Protein AF-0000000084927042 (afdb_homodimer)

pLDDT: mean 92.46, std 9.93, range [46.75, 98.94]

InterPro domains:
  IPR004809 Glutamine synthetase type I [TIGR00653] (7-442)
  IPR008146 Glutamine synthetase, catalytic domain [PF00120] (106-441)
  IPR008146 Glutamine synthetase, catalytic domain [PS51987] (108-445)
  IPR008146 Glutamine synthetase, catalytic domain [SM01230] (105-355)
  IPR008147 Glutamine synthetase, N-terminal domain [PF03951] (17-99)
  IPR008147 Glutamine synthetase, N-terminal domain [PS51986] (16-101)
  IPR014746 Glutamine synthetase/guanido kinase, catalytic domain [SSF55931] (105-442)
  IPR027302 Glutamine synt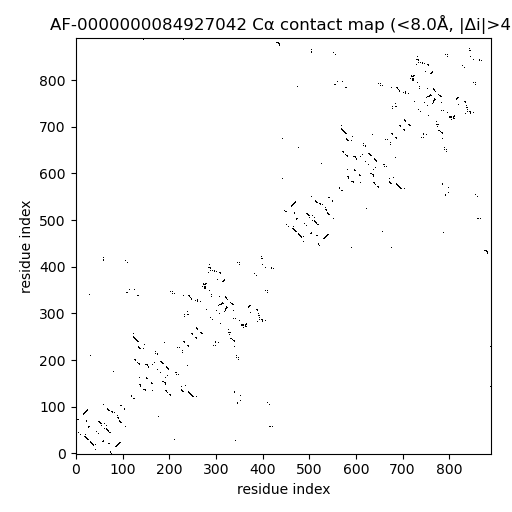hetase, N-terminal conserved site [PS00180] (52-70)
  IPR027303 Glutamine synthetase, glycine-rich site [PS00181] (233-248)
  IPR036651 Glutamine synthetase, N-terminal domain superfamily [G3DSA:3.10.20.70] (2-106)
  IPR036651 Glutamine synthetase, N-terminal domain superfamily [SSF54368] (5-105)

Sequence (890 aa):
MKNYTKEDIIRICKEQDVKFIRLQFVDIFGIMKNVAITVDQLEAALNNEIMFDGSSIEGFVRIEESDMYLRPDFNTFTIFPWRPSPNRVARLICDVYLPDGTPFPGCPRGVLKKTLQKAEEMGFKFFVGPELEFFLFLTDENGNPTLQTHDNAGYFDLGPVDLGEDARRDMVLTLEEMGFEIEASHHEVAPGQHEIDFKYDHALYTADNVVTFKLVVKTIAQRHGLHATFMPKPIFGINGSGMHTNMSLARVSDGKNAFLDPNDKLQLSKEAYYFIGGLMKHAREFALVTNPLVNSYKRLVPGYEAPVYIAWSPKNRSPLIRVPAKRGQATRIELRNPDPAANPYLAFAAVLAAGLDGIKNKIEPPEPVEENIFEMSEEERARRGIGSLPGSLEEAIKEFENSALMRETLGEHIFEKYLEAKKLEWDDYRTKVHQWEIDSYLTKYMKNYTKEDIIRICKEQDVKFIRLQFVDIFGIMKNVAITVDQLEAALNNEIMFDGSSIEGFVRIEESDMYLRPDFNTFTIFPWRPSPNRVARLICDVYLPDGTPFPGCPRGVLKKTLQKAEEMGFKFFVGPELEFFLFLTDENGNPTLQTHDNAGYFDLGPVDLGEDARRDMVLTLEEMGFEIEASHHEVAPGQHEIDFKYDHALYTADNVVTFKLVVKTIAQRHGLHATFMPKPIFGINGSGMHTNMSLARVSDGKNAFLDPNDKLQLSKEAYYFIGGLMKHAREFALVTNPLVNSYKRLVPGYEAPVYIAWSPKNRSPLIRVPAKRGQATRIELRNPDPAANPYLAFAAVLAAGLDGIKNKIEPPEPVEENIFEMSEEERARRGIGSLPGSLEEAIKEFENSALMRETLGEHIFEKYLEAKKLEWDDYRTKVHQWEIDSYLTKY

Foldseek 3Di:
DDDDDLVNLLVVCVVQQAFKEWAWAAFLQQAIDTDIDTSVCSVVQQVFNDWDFQCVGALADVDDQGIKIWHFDRRLWFWQPVAHPNHTYIYTYTFIGGPVGHGRLRGLLVLLVVLQVVQVVVQKFKKKWKKWKKFKAAADPVLHGDPHFPAQDAWQDDPPRPVCVVLQVVLVVRLVNRPWAWDDKIHHGGGRMIITTTDMDGLSVVLSSLSVSVVSSQVSSVVVNIGMDLQQDPDAPAAGIWIKMKMWIAGNVPRWTQQAQPVDPLRGDLLVQLLLLLCLVCVQQCLCQQQVAQSLLSNLDADHLAAWKRFEAQADSNHQKYFDSDHTRRGIIIGISGGSSHSSSLSVLLSSLSSVVSNVVSRGDDDHDPDRCSPDDPVRCVVVVIHTHDNGLVSSLVSNVPDPSSCVSSDVSSSVSSSVVSVVNVVVVVPDDDPVCCVVPVVPD/DDDDDLVNLLVVCVVQQAFKEWAWAAFLQQAIDTDIDTSVCSNVQQVQNDWDFQCVGALADVDDQGIKTWHFDRRLWFWQPVAHPNHTYIYTYTFIGGPVGHGRLRGLLVLLVVLQVVQVVVFKFKKKWKKWKKFKAAADPVLHGDPHFPAQDAWQDDPPRCVCVVLQVVLVVRLVNRPWAWDDKIHHGGGRMIITTTDMDGLSVVLSSLSVSVVSSQVSSVVVNIGMDLQQDPDAPAAGIWIKMKMWIAGNVPRWTQQAQPVDPLRGDLLVQLLLLLCLVCVQQCLCQQQVAQSLLSNLDADHLAAWKRFEDQADSNHQKYFDSDHTRRGIIIGISGTSSHSSSLSVLLSSLSSVVSNVVSRGGPDHDPDRCSPDDPVRCVVSPIHTHDNGLVSSLVSNVPDPSSCVSSDVSSSVSSSVVSVVNVVVVVPDDDPVCCVVPVVPD

Secondary structure (DSSP, 8-state):
-----HHHHHHHHHHTTEEEEEEEEE-TTS-EEEEEEEGGGHHHHHTT-EEEEGGGSTTS--SS--EEEEEE-GGG-EE-TTSPSSSEEEEEEEEEE-TTSSBPTT-HHHHHHHHHHHHHHTTEEEEEEEEEEEEEEEE-TTS-EEEEES----TTPPTTT-TTHHHHHHHHHHHHHTT--EEEEEE-SSTTEEEEEE--EEHHHHHHHHHHHHHHHHHHHHHTTEEEE--S-SSTTS----EEEEEEEEETTT--BTTB-TTSTTSB-HHHHHHHHHHHHHHHHHHHHHS-STTHHHHSSTTTT---EE-EESS-SSSSEE--S--GGG--EEE----TTS-HHHHHHHHHHHHHHHHHTT-PPPPPP-S-GGGS-HHHHHHTT-EE--SSHHHHHHHHHT-HHHHHHHHHHHHHHHHHHHHHHHHHHHHSPPHHHHHHHTTT-/-----HHHHHHHHHHTTEEEEEEEEE-TTS-EEEEEEEGGGHHHHHTT-EEEEGGGSTTS--SS--EEEEEE-GGG-EE-TTSPSSSEEEEEEEEEE-TTSSBPTT-HHHHHHHHHHHHHHTTEEEEEEEEEEEEEEEE-TTS-EEEEES----TTPPTTT-TTHHHHHHHHHHHHHTT--EEEEEE-SSTTEEEEEE--EEHHHHHHHHHHHHHHHHHHHHHTTEEEE--S-SSTTSPPP-EEEEEEEEETTT--BTTB-TTSTTSB-HHHHHHHHHHHHHHHHHHHHHS-STTHHHHSSTTTT---EE-EESS-SSSSEE--S--GGG--EEE----TTS-HHHHHHHHHHHHHHHHHHT-PPPPPP-S-GGGS-HHHHHHTT-EE--SSHHHHHHHHHT-HHHHHHHHHHHHHHHHHHHHHHHHHHHHSPPHHHHHHHTTT-

Organism: Caldicellulosiruptor owensensis (strain ATCC 700167 / DSM 13100 / OL) (NCBI:txid632518)

Nearest PDB structures (foldseek):
  8tfk-assembly1_C  TM=9.866E-01  e=1.368E-63  Methanosarcina mazei Go1
  8ufj-assembly1_B  TM=9.748E-01  e=3.197E-63  Methanosarcina mazei Go1
  7tf6-assembly1_B  TM=9.740E-01  e=1.351E-60  Staphylococcus aureus
  8oow-assembly1_H  TM=9.832E-01  e=2.496E-59  Methermicoccus shengliensis DSM 18856
  8tfc-assembly1_A  TM=9.804E-01  e=5.655E-60  Methanosarcina mazei Go1

Solvent-accessible surface area (backbone atoms only — not comparable to full-atom values): 44851 Å² total; per-residue (Å²): 128,65,79,52,46,74,65,51,53,54,49,49,34,62,76,62,41,37,40,34,34,32,45,26,38,52,40,66,67,44,49,78,44,70,49,78,40,48,50,88,48,43,65,45,34,78,64,50,63,37,70,47,68,38,51,80,40,70,65,55,39,85,62,89,76,32,62,28,30,40,36,57,40,55,56,51,57,44,63,47,81,90,40,58,83,80,57,13,37,30,35,28,42,32,47,47,24,36,80,88,69,44,74,33,70,47,25,29,64,54,35,26,52,53,46,49,48,53,37,44,75,75,37,29,41,55,33,31,32,56,40,45,25,31,37,42,18,34,40,49,96,84,64,43,73,49,89,46,50,68,30,83,29,37,63,70,49,58,76,82,47,29,61,56,51,64,50,51,50,52,36,53,52,52,42,41,73,66,68,47,52,73,74,46,71,46,38,30,72,27,59,28,26,33,35,56,32,46,64,61,39,49,42,69,63,38,32,54,45,50,58,48,47,53,51,47,46,36,54,45,24,45,75,69,57,28,35,43,24,23,43,22,31,86,51,62,93,53,51,46,26,34,20,32,33,33,34,39,38,24,26,65,88,76,60,45,46,48,30,47,24,87,86,35,97,84,34,45,16,70,53,37,42,8,22,51,16,13,37,60,74,38,43,42,38,45,33,39,47,23,37,60,39,70,44,34,26,40,29,42,35,85,92,48,80,33,31,38,35,53,44,35,15,66,80,37,80,48,34,23,28,28,30,62,83,56,62,64,83,61,34,43,39,30,40,41,59,29,24,48,58,25,18,50,33,51,29,52,30,48,54,47,50,28,18,49,50,6,43,75,67,60,31,71,50,74,82,66,46,76,63,66,55,88,75,49,50,71,66,53,32,55,75,69,65,47,46,63,50,55,69,36,49,68,52,12,47,57,39,35,73,71,28,66,65,56,36,64,59,46,28,68,60,36,39,52,43,51,50,52,51,50,52,51,52,47,51,57,57,60,47,50,63,47,69,68,52,50,75,64,32,48,82,78,50,128,66,80,53,46,75,64,51,54,55,49,50,34,61,75,61,41,36,40,34,35,34,45,26,39,50,38,67,68,43,50,78,45,67,48,81,39,47,50,88,46,43,65,45,35,77,65,50,63,37,67,47,69,37,51,78,40,71,64,55,38,84,64,92,76,33,63,28,30,40,36,57,41,56,56,50,57,46,64,48,82,90,39,58,83,79,56,14,36,29,35,27,44,34,47,45,24,37,80,87,69,45,74,32,69,46,24,29,66,53,35,26,53,53,48,50,48,53,37,43,76,74,38,30,41,56,33,31,33,54,40,44,25,32,36,42,18,34,39,50,96,84,64,44,74,50,89,46,50,69,32,85,29,37,63,67,48,58,74,82,48,30,63,54,50,64,49,52,49,52,37,52,51,52,41,41,74,67,69,48,55,74,74,46,73,46,39,29,70,28,60,29,26,33,35,56,32,46,64,60,37,50,44,69,62,37,31,53,45,52,57,48,47,53,52,46,46,35,53,46,24,44,76,69,58,29,34,43,23,23,43,22,31,84,51,64,94,54,51,45,28,35,20,32,33,32,34,38,38,25,26,66,88,76,61,46,48,46,30,46,23,87,86,35,97,84,34,45,19,70,51,36,42,8,24,51,15,13,37,58,72,38,43,43,38,45,34,38,47,22,38,61,40,69,45,34,26,40,28,42,35,85,92,48,82,33,31,39,36,54,44,36,15,68,81,36,80,46,35,22,28,28,30,62,81,56,64,64,84,60,34,41,40,31,41,42,60,28,26,47,57,25,19,51,33,51,30,53,29,47,53,48,51,28,17,48,49,5,44,76,66,60,30,70,49,75,83,65,46,77,63,66,56,86,74,50,49,72,68,53,32,56,75,69,65,47,46,64,48,54,69,36,50,68,52,13,47,57,38,35,74,72,29,64,65,56,36,64,58,46,28,67,60,36,38,52,41,49,50,53,52,51,52,52,52,49,50,58,58,61,47,50,63,47,70,68,52,52,75,64,31,46,82,77,51

Radius of gyration: 32.63 Å; Cα contacts (8 Å, |Δi|>4): 1901; chains: 2; bounding box: 58×101×77 Å

Structure (mmCIF, N/CA/C/O backbone):
data_AF-0000000084927042-model_v1
#
loop_
_entity.id
_entity.type
_entity.pdbx_description
1 polymer 'Glutamine synthetase'
#
loop_
_atom_site.group_PDB
_atom_site.id
_atom_site.type_symbol
_atom_site.label_atom_id
_atom_site.label_alt_id
_atom_site.label_comp_id
_atom_site.label_asym_id
_atom_site.label_entity_id
_atom_site.label_seq_id
_atom_site.pdbx_PDB_ins_code
_atom_site.Cartn_x
_atom_site.Cartn_y
_atom_site.Cartn_z
_atom_site.occupancy
_atom_site.B_iso_or_equiv
_atom_site.auth_seq_id
_atom_site.auth_comp_id
_atom_site.auth_asym_id
_atom_site.auth_atom_id
_atom_site.pdbx_PDB_model_num
ATOM 1 N N . MET A 1 1 ? 0.489 -41.688 -18.234 1 52.28 1 MET A N 1
ATOM 2 C CA . MET A 1 1 ? 1.709 -40.875 -18.359 1 52.28 1 MET A CA 1
ATOM 3 C C . MET A 1 1 ? 2.494 -41.312 -19.594 1 52.28 1 MET A C 1
ATOM 5 O O . MET A 1 1 ? 2.576 -42.5 -19.922 1 52.28 1 MET A O 1
ATOM 9 N N . LYS A 1 2 ? 2.631 -40.344 -20.516 1 70.19 2 LYS A N 1
ATOM 10 C CA . LYS A 1 2 ? 3.387 -40.688 -21.703 1 70.19 2 LYS A CA 1
ATOM 11 C C . LYS A 1 2 ? 4.805 -41.125 -21.359 1 70.19 2 LYS A C 1
ATOM 13 O O . LYS A 1 2 ? 5.402 -40.625 -20.406 1 70.19 2 LYS A O 1
ATOM 18 N N . ASN A 1 3 ? 5.094 -42.312 -21.656 1 86.75 3 ASN A N 1
ATOM 19 C CA . ASN A 1 3 ? 6.453 -42.781 -21.422 1 86.75 3 ASN A CA 1
ATOM 20 C C . ASN A 1 3 ? 7.266 -42.812 -22.703 1 86.75 3 ASN A C 1
ATOM 22 O O . ASN A 1 3 ? 7.594 -43.875 -23.219 1 86.75 3 ASN A O 1
ATOM 26 N N . TYR A 1 4 ? 7.621 -41.625 -23.078 1 93.12 4 TYR A N 1
ATOM 27 C CA . TYR A 1 4 ? 8.383 -41.469 -24.312 1 93.12 4 TYR A CA 1
ATOM 28 C C . TYR A 1 4 ? 9.852 -41.812 -24.094 1 93.12 4 TYR A C 1
ATOM 30 O O . TYR A 1 4 ? 10.438 -41.438 -23.078 1 93.12 4 TYR A O 1
ATOM 38 N N . THR A 1 5 ? 10.367 -42.656 -25.016 1 95.12 5 THR A N 1
ATOM 39 C CA . THR A 1 5 ? 11.812 -42.844 -25.047 1 95.12 5 THR A CA 1
ATOM 40 C C . THR A 1 5 ? 12.469 -41.875 -26.031 1 95.12 5 THR A C 1
ATOM 42 O O . THR A 1 5 ? 11.781 -41.188 -26.797 1 95.12 5 THR A O 1
ATOM 45 N N . LYS A 1 6 ? 13.781 -41.812 -25.906 1 96 6 LYS A N 1
ATOM 46 C CA . LYS A 1 6 ? 14.531 -41 -26.859 1 96 6 LYS A CA 1
ATOM 47 C C . LYS A 1 6 ? 14.211 -41.438 -28.297 1 96 6 LYS A C 1
ATOM 49 O O . LYS A 1 6 ? 13.977 -40.562 -29.156 1 96 6 LYS A O 1
ATOM 54 N N . GLU A 1 7 ? 14.148 -42.688 -28.531 1 95.5 7 GLU A N 1
ATOM 55 C CA . GLU A 1 7 ? 13.883 -43.219 -29.859 1 95.5 7 GLU A CA 1
ATOM 56 C C . GLU A 1 7 ? 12.477 -42.875 -30.328 1 95.5 7 GLU A C 1
ATOM 58 O O . GLU A 1 7 ? 12.266 -42.594 -31.516 1 95.5 7 GLU A O 1
ATOM 63 N N . ASP A 1 8 ? 11.586 -42.938 -29.391 1 96 8 ASP A N 1
ATOM 64 C CA . ASP A 1 8 ? 10.219 -42.562 -29.719 1 96 8 ASP A CA 1
ATOM 65 C C . ASP A 1 8 ? 10.148 -41.125 -30.25 1 96 8 ASP A C 1
ATOM 67 O O . ASP A 1 8 ? 9.516 -40.875 -31.281 1 96 8 ASP A O 1
ATOM 71 N N . ILE A 1 9 ? 10.734 -40.219 -29.5 1 96.94 9 ILE A N 1
ATOM 72 C CA . ILE A 1 9 ? 10.664 -38.812 -29.828 1 96.94 9 ILE A CA 1
ATOM 73 C C . ILE A 1 9 ? 11.312 -38.562 -31.188 1 96.94 9 ILE A C 1
ATOM 75 O O . ILE A 1 9 ? 10.766 -37.844 -32.031 1 96.94 9 ILE A O 1
ATOM 79 N N . ILE A 1 10 ? 12.445 -39.188 -31.438 1 96.38 10 ILE A N 1
ATOM 80 C CA . ILE A 1 10 ? 13.148 -39.031 -32.719 1 96.38 10 ILE A CA 1
ATOM 81 C C . ILE A 1 10 ? 12.289 -39.562 -33.844 1 96.38 10 ILE A C 1
ATOM 83 O O . ILE A 1 10 ? 12.148 -38.938 -34.875 1 96.38 10 ILE A O 1
ATOM 87 N N . ARG A 1 11 ? 11.766 -40.688 -33.656 1 96.38 11 ARG A N 1
ATOM 88 C CA . ARG A 1 11 ? 10.914 -41.312 -34.688 1 96.38 11 ARG A CA 1
ATOM 89 C C . ARG A 1 11 ? 9.695 -40.469 -35 1 96.38 11 ARG A C 1
ATOM 91 O O . ARG A 1 11 ? 9.383 -40.219 -36.156 1 96.38 11 ARG A O 1
ATOM 98 N N . ILE A 1 12 ? 9.031 -40.031 -33.938 1 95.44 12 ILE A N 1
ATOM 99 C CA . ILE A 1 12 ? 7.82 -39.219 -34.125 1 95.44 12 ILE A CA 1
ATOM 100 C C . ILE A 1 12 ? 8.148 -37.938 -34.875 1 95.44 12 ILE A C 1
ATOM 102 O O . ILE A 1 12 ? 7.391 -37.5 -35.75 1 95.44 12 ILE A O 1
ATOM 106 N N . CYS A 1 13 ? 9.219 -37.312 -34.469 1 95.25 13 CYS A N 1
ATOM 107 C CA . CYS A 1 13 ? 9.617 -36.062 -35.156 1 95.25 13 CYS A CA 1
ATOM 108 C C . CYS A 1 13 ? 9.852 -36.281 -36.625 1 95.25 13 CYS A C 1
ATOM 110 O O . CYS A 1 13 ? 9.484 -35.438 -37.469 1 95.25 13 CYS A O 1
ATOM 112 N N . LYS A 1 14 ? 10.438 -37.406 -36.938 1 93.94 14 LYS A N 1
ATOM 113 C CA . LYS A 1 14 ? 10.68 -37.719 -38.344 1 93.94 14 LYS A CA 1
ATOM 114 C C . LYS A 1 14 ? 9.367 -38 -39.062 1 93.94 14 LYS A C 1
ATOM 116 O O . LYS A 1 14 ? 9.133 -37.469 -40.156 1 93.94 14 LYS A O 1
ATOM 121 N N . GLU A 1 15 ? 8.547 -38.781 -38.5 1 94.5 15 GLU A N 1
ATOM 122 C CA . GLU A 1 15 ? 7.277 -39.188 -39.094 1 94.5 15 GLU A CA 1
ATOM 123 C C . GLU A 1 15 ? 6.348 -37.969 -39.312 1 94.5 15 GLU A C 1
ATOM 125 O O . GLU A 1 15 ? 5.57 -37.938 -40.25 1 94.5 15 GLU A O 1
ATOM 130 N N . GLN A 1 16 ? 6.434 -37.094 -38.375 1 93.5 16 GLN A N 1
ATOM 131 C CA . GLN A 1 16 ? 5.496 -35.969 -38.406 1 93.5 16 GLN A CA 1
ATOM 132 C C . GLN A 1 16 ? 6.129 -34.719 -39 1 93.5 16 GLN A C 1
ATOM 134 O O . GLN A 1 16 ? 5.539 -33.625 -39 1 93.5 16 GLN A O 1
ATOM 139 N N . ASP A 1 17 ? 7.324 -34.812 -39.469 1 92.88 17 ASP A N 1
ATOM 140 C CA . ASP A 1 17 ? 8.016 -33.75 -40.188 1 92.88 17 ASP A CA 1
ATOM 141 C C . ASP A 1 17 ? 8.211 -32.531 -39.281 1 92.88 17 ASP A C 1
ATOM 143 O O . ASP A 1 17 ? 7.859 -31.406 -39.656 1 92.88 17 ASP A O 1
ATOM 147 N N . VAL A 1 18 ? 8.625 -32.781 -38.031 1 95 18 VAL A N 1
ATOM 148 C CA . VAL A 1 18 ? 8.945 -31.703 -37.094 1 95 18 VAL A CA 1
ATOM 149 C C . VAL A 1 18 ? 10.281 -31.062 -37.5 1 95 18 VAL A C 1
ATOM 151 O O . VAL A 1 18 ? 11.266 -31.766 -37.719 1 95 18 VAL A O 1
ATOM 154 N N . LYS A 1 19 ? 10.312 -29.75 -37.594 1 94.31 19 LYS A N 1
ATOM 155 C CA . LYS A 1 19 ? 11.531 -29.078 -38 1 94.31 19 LYS A CA 1
ATOM 156 C C . LYS A 1 19 ? 12.164 -28.312 -36.844 1 94.31 19 LYS A C 1
ATOM 158 O O . LYS A 1 19 ? 13.383 -28.125 -36.812 1 94.31 19 LYS A O 1
ATOM 163 N N . PHE A 1 20 ? 11.289 -27.875 -35.969 1 94.12 20 PHE A N 1
ATOM 164 C CA . PHE A 1 20 ? 11.781 -27.094 -34.844 1 94.12 20 PHE A CA 1
ATOM 165 C C . PHE A 1 20 ? 11.297 -27.672 -33.5 1 94.12 20 PHE A C 1
ATOM 167 O O . PHE A 1 20 ? 10.219 -28.266 -33.438 1 94.12 20 PHE A O 1
ATOM 174 N N . ILE A 1 21 ? 12.109 -27.531 -32.469 1 95.25 21 ILE A N 1
ATOM 175 C CA . ILE A 1 21 ? 11.766 -27.969 -31.125 1 95.25 21 ILE A CA 1
ATOM 176 C C . ILE A 1 21 ? 11.984 -26.812 -30.141 1 95.25 21 ILE A C 1
ATOM 178 O O . ILE A 1 21 ? 13.055 -26.219 -30.109 1 95.25 21 ILE A O 1
ATOM 182 N N . ARG A 1 22 ? 10.961 -26.531 -29.422 1 95 22 ARG A N 1
ATOM 183 C CA . ARG A 1 22 ? 11.07 -25.547 -28.344 1 95 22 ARG A CA 1
ATOM 184 C C . ARG A 1 22 ? 11.406 -26.219 -27.016 1 95 22 ARG A C 1
ATOM 186 O O . ARG A 1 22 ? 10.609 -27 -26.5 1 95 22 ARG A O 1
ATOM 193 N N . LEU A 1 23 ? 12.602 -25.938 -26.484 1 95.88 23 LEU A N 1
ATOM 194 C CA . LEU A 1 23 ? 12.961 -26.344 -25.125 1 95.88 23 LEU A CA 1
ATOM 195 C C . LEU A 1 23 ? 12.492 -25.297 -24.125 1 95.88 23 LEU A C 1
ATOM 197 O O . LEU A 1 23 ? 13.148 -24.266 -23.938 1 95.88 23 LEU A O 1
ATOM 201 N N . GLN A 1 24 ? 11.414 -25.688 -23.406 1 96.12 24 GLN A N 1
ATOM 202 C CA . GLN A 1 24 ? 10.727 -24.703 -22.578 1 96.12 24 GLN A CA 1
ATOM 203 C C . GLN A 1 24 ? 11.109 -24.859 -21.109 1 96.12 24 GLN A C 1
ATOM 205 O O . GLN A 1 24 ? 11.398 -25.969 -20.656 1 96.12 24 GLN A O 1
ATOM 210 N N . PHE A 1 25 ? 11.164 -23.812 -20.391 1 93.38 25 PHE A N 1
ATOM 211 C CA . PHE A 1 25 ? 11.328 -23.781 -18.938 1 93.38 25 PHE A CA 1
ATOM 212 C C . PHE A 1 25 ? 10.688 -22.516 -18.375 1 93.38 25 PHE A C 1
ATOM 214 O O . PHE A 1 25 ? 10.195 -21.672 -19.109 1 93.38 25 PHE A O 1
ATOM 221 N N . VAL A 1 26 ? 10.562 -22.453 -17.031 1 94 26 VAL A N 1
ATOM 222 C CA . VAL A 1 26 ? 9.844 -21.344 -16.406 1 94 26 VAL A CA 1
ATOM 223 C C . VAL A 1 26 ? 10.766 -20.609 -15.445 1 94 26 VAL A C 1
ATOM 225 O O . VAL A 1 26 ? 11.547 -21.234 -14.727 1 94 26 VAL A O 1
ATOM 228 N N . ASP A 1 27 ? 10.727 -19.281 -15.477 1 92.94 27 ASP A N 1
ATOM 229 C CA . ASP A 1 27 ? 11.508 -18.531 -14.508 1 92.94 27 ASP A CA 1
ATOM 230 C C . ASP A 1 27 ? 10.797 -18.484 -13.156 1 92.94 27 ASP A C 1
ATOM 232 O O . ASP A 1 27 ? 9.734 -19.078 -12.984 1 92.94 27 ASP A O 1
ATOM 236 N N . ILE A 1 28 ? 11.344 -17.828 -12.203 1 95.06 28 ILE A N 1
ATOM 237 C CA . ILE A 1 28 ? 10.844 -17.906 -10.836 1 95.06 28 ILE A CA 1
ATOM 238 C C . ILE A 1 28 ? 9.539 -17.125 -10.711 1 95.06 28 ILE A C 1
ATOM 240 O O . ILE A 1 28 ? 8.82 -17.266 -9.719 1 95.06 28 ILE A O 1
ATOM 244 N N . PHE A 1 29 ? 9.141 -16.359 -11.742 1 94 29 PHE A N 1
ATOM 245 C CA . PHE A 1 29 ? 7.914 -15.578 -11.711 1 94 29 PHE A CA 1
ATOM 246 C C . PHE A 1 29 ? 6.809 -16.281 -12.492 1 94 29 PHE A C 1
ATOM 248 O O . PHE A 1 29 ? 5.684 -15.773 -12.562 1 94 29 PHE A O 1
ATOM 255 N N . GLY A 1 30 ? 7.137 -17.391 -13.062 1 93.44 30 GLY A N 1
ATOM 256 C CA . GLY A 1 30 ? 6.117 -18.172 -13.734 1 93.44 30 GLY A CA 1
ATOM 257 C C . GLY A 1 30 ? 6.004 -17.875 -15.211 1 93.44 30 GLY A C 1
ATOM 258 O O . GLY A 1 30 ? 5.035 -18.281 -15.859 1 93.44 30 GLY A O 1
ATOM 259 N N . ILE A 1 31 ? 6.953 -17.219 -15.75 1 91.25 31 ILE A N 1
ATOM 260 C CA . ILE A 1 31 ? 6.926 -16.844 -17.156 1 91.25 31 ILE A CA 1
ATOM 261 C C . ILE A 1 31 ? 7.672 -17.906 -17.969 1 91.25 31 ILE A C 1
ATOM 263 O O . ILE A 1 31 ? 8.828 -18.219 -17.688 1 91.25 31 ILE A O 1
ATOM 267 N N . MET A 1 32 ? 7.043 -18.422 -18.953 1 91.5 32 MET A N 1
ATOM 268 C CA . MET A 1 32 ? 7.621 -19.453 -19.812 1 91.5 32 MET A CA 1
ATOM 269 C C . MET A 1 32 ? 8.711 -18.859 -20.703 1 91.5 32 MET A C 1
ATOM 271 O O . MET A 1 32 ? 8.523 -17.797 -21.297 1 91.5 32 MET A O 1
ATOM 275 N N . LYS A 1 33 ? 9.812 -19.453 -20.688 1 90.62 33 LYS A N 1
ATOM 276 C CA . LYS A 1 33 ? 10.938 -19.172 -21.578 1 90.62 33 LYS A CA 1
ATOM 277 C C . LYS A 1 33 ? 11.219 -20.344 -22.5 1 90.62 33 LYS A C 1
ATOM 279 O O . LYS A 1 33 ? 10.711 -21.453 -22.281 1 90.62 33 LYS A O 1
ATOM 284 N N . ASN A 1 34 ? 11.914 -20.109 -23.594 1 90.5 34 ASN A N 1
ATOM 285 C CA . ASN A 1 34 ? 12.25 -21.25 -24.438 1 90.5 34 ASN A CA 1
ATOM 286 C C . ASN A 1 34 ? 13.484 -20.984 -25.297 1 90.5 34 ASN A C 1
ATOM 288 O O . ASN A 1 34 ? 13.836 -19.828 -25.531 1 90.5 34 ASN A O 1
ATOM 292 N N . VAL A 1 35 ? 14.156 -21.969 -25.578 1 88.94 35 VAL A N 1
ATOM 293 C CA . VAL A 1 35 ? 15.219 -22.031 -26.578 1 88.94 35 VAL A CA 1
ATOM 294 C C . VAL A 1 35 ? 14.758 -22.875 -27.766 1 88.94 35 VAL A C 1
ATOM 296 O O . VAL A 1 35 ? 14.367 -24.031 -27.594 1 88.94 35 VAL A O 1
ATOM 299 N N . ALA A 1 36 ? 14.781 -22.266 -28.938 1 92.06 36 ALA A N 1
ATOM 300 C CA . ALA A 1 36 ? 14.375 -22.984 -30.141 1 92.06 36 ALA A CA 1
ATOM 301 C C . ALA A 1 36 ? 15.57 -23.672 -30.797 1 92.06 36 ALA A C 1
ATOM 303 O O . ALA A 1 36 ? 16.625 -23.047 -31 1 92.06 36 ALA A O 1
ATOM 304 N N . ILE A 1 37 ? 15.406 -24.875 -31.078 1 93.38 37 ILE A N 1
ATOM 305 C CA . ILE A 1 37 ? 16.438 -25.609 -31.797 1 93.38 37 ILE A CA 1
ATOM 306 C C . ILE A 1 37 ? 15.828 -26.281 -33.031 1 93.38 37 ILE A C 1
ATOM 308 O O . ILE A 1 37 ? 14.609 -26.453 -33.125 1 93.38 37 ILE A O 1
ATOM 312 N N . THR A 1 38 ? 16.719 -26.625 -34 1 94.19 38 THR A N 1
ATOM 313 C CA . THR A 1 38 ? 16.266 -27.406 -35.125 1 94.19 38 THR A CA 1
ATOM 314 C C . THR A 1 38 ? 16.266 -28.891 -34.812 1 94.19 38 THR A C 1
ATOM 316 O O . THR A 1 38 ? 16.906 -29.328 -33.844 1 94.19 38 THR A O 1
ATOM 319 N N . VAL A 1 39 ? 15.555 -29.625 -35.562 1 94.06 39 VAL A N 1
ATOM 320 C CA . VAL A 1 39 ? 15.43 -31.062 -35.344 1 94.06 39 VAL A CA 1
ATOM 321 C C . VAL A 1 39 ? 16.797 -31.719 -35.438 1 94.06 39 VAL A C 1
ATOM 323 O O . VAL A 1 39 ? 17.031 -32.781 -34.844 1 94.06 39 VAL A O 1
ATOM 326 N N . ASP A 1 40 ? 17.75 -31.109 -36.094 1 93.94 40 ASP A N 1
ATOM 327 C CA . ASP A 1 40 ? 19.094 -31.625 -36.25 1 93.94 40 ASP A CA 1
ATOM 328 C C . ASP A 1 40 ? 19.797 -31.672 -34.875 1 93.94 40 ASP A C 1
ATOM 330 O O . ASP A 1 40 ? 20.734 -32.469 -34.688 1 93.94 40 ASP A O 1
ATOM 334 N N . GLN A 1 41 ? 19.328 -30.891 -33.969 1 95.31 41 GLN A N 1
ATOM 335 C CA . GLN A 1 41 ? 19.953 -30.828 -32.656 1 95.31 41 GLN A CA 1
ATOM 336 C C . GLN A 1 41 ? 19.156 -31.625 -31.641 1 95.31 41 GLN A C 1
ATOM 338 O O . GLN A 1 41 ? 19.453 -31.609 -30.438 1 95.31 41 GLN A O 1
ATOM 343 N N . LEU A 1 42 ? 18.156 -32.281 -32.094 1 96.06 42 LEU A N 1
ATOM 344 C CA . LEU A 1 42 ? 17.266 -33 -31.188 1 96.06 42 LEU A CA 1
ATOM 345 C C . LEU A 1 42 ? 18.016 -34.031 -30.375 1 96.06 42 LEU A C 1
ATOM 347 O O . LEU A 1 42 ? 17.797 -34.156 -29.156 1 96.06 42 LEU A O 1
ATOM 351 N N . GLU A 1 43 ? 18.891 -34.75 -31.016 1 95.88 43 GLU A N 1
ATOM 352 C CA . GLU A 1 43 ? 19.656 -35.781 -30.297 1 95.88 43 GLU A CA 1
ATOM 353 C C . GLU A 1 43 ? 20.5 -35.188 -29.188 1 95.88 43 GLU A C 1
ATOM 355 O O . GLU A 1 43 ? 20.578 -35.719 -28.094 1 95.88 43 GLU A O 1
ATOM 360 N N . ALA A 1 44 ? 21.078 -34.125 -29.469 1 95.69 44 ALA A N 1
ATOM 361 C CA . ALA A 1 44 ? 21.875 -33.406 -28.469 1 95.69 44 ALA A CA 1
ATOM 362 C C . ALA A 1 44 ? 21 -32.969 -27.297 1 95.69 44 ALA A C 1
ATOM 364 O O . ALA A 1 44 ? 21.422 -33.062 -26.141 1 95.69 44 ALA A O 1
ATOM 365 N N . ALA A 1 45 ? 19.859 -32.438 -27.609 1 96 45 ALA A N 1
ATOM 366 C CA . ALA A 1 45 ? 18.922 -32 -26.578 1 96 45 ALA A CA 1
ATOM 367 C C . ALA A 1 45 ? 18.516 -33.188 -25.688 1 96 45 ALA A C 1
ATOM 369 O O . ALA A 1 45 ? 18.5 -33.062 -24.469 1 96 45 ALA A O 1
ATOM 370 N N . LEU A 1 46 ? 18.25 -34.312 -26.297 1 97.12 46 LEU A N 1
ATOM 371 C CA . LEU A 1 46 ? 17.797 -35.5 -25.578 1 97.12 46 LEU A CA 1
ATOM 372 C C . LEU A 1 46 ? 18.953 -36.125 -24.797 1 97.12 46 LEU A C 1
ATOM 374 O O . LEU A 1 46 ? 18.719 -36.938 -23.875 1 97.12 46 LEU A O 1
ATOM 378 N N . ASN A 1 47 ? 20.172 -35.75 -25.188 1 96.06 47 ASN A N 1
ATOM 379 C CA . ASN A 1 47 ? 21.344 -36.188 -24.453 1 96.06 47 ASN A CA 1
ATOM 380 C C . ASN A 1 47 ? 21.734 -35.188 -23.359 1 96.06 47 ASN A C 1
ATOM 382 O O . ASN A 1 47 ? 22.781 -35.312 -22.734 1 96.06 47 ASN A O 1
ATOM 386 N N . ASN A 1 48 ? 20.938 -34.219 -23.156 1 95.38 48 ASN A N 1
ATOM 387 C CA . ASN A 1 48 ? 21.141 -33.219 -22.125 1 95.38 48 ASN A CA 1
ATOM 388 C C . ASN A 1 48 ? 22.375 -32.375 -22.391 1 95.38 48 ASN A C 1
ATOM 390 O O . ASN A 1 48 ? 23.141 -32.062 -21.484 1 95.38 48 ASN A O 1
ATOM 394 N N . GLU A 1 49 ? 22.5 -31.953 -23.672 1 93.38 49 GLU A N 1
ATOM 395 C CA . GLU A 1 49 ? 23.734 -31.281 -24.047 1 93.38 49 GLU A CA 1
ATOM 396 C C . GLU A 1 49 ? 23.469 -29.828 -24.453 1 93.38 49 GLU A C 1
ATOM 398 O O . GLU A 1 49 ? 24.406 -29.094 -24.797 1 93.38 49 GLU A O 1
ATOM 403 N N . ILE A 1 50 ? 22.25 -29.391 -24.406 1 92.88 50 ILE A N 1
ATOM 404 C CA . ILE A 1 50 ? 21.922 -28.047 -24.844 1 92.88 50 ILE A CA 1
ATOM 405 C C . ILE A 1 50 ? 22.188 -27.047 -23.719 1 92.88 50 ILE A C 1
ATOM 407 O O . ILE A 1 50 ? 21.641 -27.188 -22.625 1 92.88 50 ILE A O 1
ATOM 411 N N . MET A 1 51 ? 23 -26.078 -24.031 1 87.94 51 MET A N 1
ATOM 412 C CA . MET A 1 51 ? 23.359 -25.016 -23.078 1 87.94 51 MET A CA 1
ATOM 413 C C . MET A 1 51 ? 22.656 -23.719 -23.438 1 87.94 51 MET A C 1
ATOM 415 O O . MET A 1 51 ? 22.266 -23.5 -24.578 1 87.94 51 MET A O 1
ATOM 419 N N . PHE A 1 52 ? 22.375 -22.922 -22.469 1 83.31 52 PHE A N 1
ATOM 420 C CA . PHE A 1 52 ? 21.859 -21.578 -22.688 1 83.31 52 PHE A CA 1
ATOM 421 C C . PHE A 1 52 ? 22.422 -20.594 -21.656 1 83.31 52 PHE A C 1
ATOM 423 O O . PHE A 1 52 ? 22.984 -21.016 -20.641 1 83.31 52 PHE A O 1
ATOM 430 N N . ASP A 1 53 ? 22.375 -19.344 -21.953 1 78.19 53 ASP A N 1
ATOM 431 C CA . ASP A 1 53 ? 22.859 -18.312 -21.047 1 78.19 53 ASP A CA 1
ATOM 432 C C . ASP A 1 53 ? 21.797 -17.906 -20.031 1 78.19 53 ASP A C 1
ATOM 434 O O . ASP A 1 53 ? 20.844 -17.203 -20.359 1 78.19 53 ASP A O 1
ATOM 438 N N . GLY A 1 54 ? 22.031 -18.25 -18.828 1 74.25 54 GLY A N 1
ATOM 439 C CA . GLY A 1 54 ? 21.062 -18.016 -17.766 1 74.25 54 GLY A CA 1
ATOM 440 C C . GLY A 1 54 ? 21.062 -16.594 -17.25 1 74.25 54 GLY A C 1
ATOM 441 O O . GLY A 1 54 ? 20.156 -16.188 -16.516 1 74.25 54 GLY A O 1
ATOM 442 N N . SER A 1 55 ? 22 -15.836 -17.578 1 69.31 55 SER A N 1
ATOM 443 C CA . SER A 1 55 ? 22.141 -14.477 -17.047 1 69.31 55 SER A CA 1
ATOM 444 C C . SER A 1 55 ? 21.031 -13.57 -17.547 1 69.31 55 SER A C 1
ATOM 446 O O . SER A 1 55 ? 20.75 -12.523 -16.953 1 69.31 55 SER A O 1
ATOM 448 N N . SER A 1 56 ? 20.344 -14.023 -18.5 1 64.88 56 SER A N 1
ATOM 449 C CA . SER A 1 56 ? 19.344 -13.156 -19.109 1 64.88 56 SER A CA 1
ATOM 450 C C . SER A 1 56 ? 17.938 -13.461 -18.562 1 64.88 56 SER A C 1
ATOM 452 O O . SER A 1 56 ? 16.969 -12.805 -18.953 1 64.88 56 SER A O 1
ATOM 454 N N . ILE A 1 57 ? 17.906 -14.391 -17.672 1 71.06 57 ILE A N 1
ATOM 455 C CA . ILE A 1 57 ? 16.594 -14.797 -17.188 1 71.06 57 ILE A CA 1
ATOM 456 C C . ILE A 1 57 ? 16.375 -14.227 -15.781 1 71.06 57 ILE A C 1
ATOM 458 O O . ILE A 1 57 ? 17.188 -14.438 -14.883 1 71.06 57 ILE A O 1
ATOM 462 N N . GLU A 1 58 ? 15.352 -13.484 -15.719 1 68.31 58 GLU A N 1
ATOM 463 C CA . GLU A 1 58 ? 15.031 -12.844 -14.445 1 68.31 58 GLU A CA 1
ATOM 464 C C . GLU A 1 58 ? 14.977 -13.867 -13.312 1 68.31 58 GLU A C 1
ATOM 466 O O . GLU A 1 58 ? 14.344 -14.914 -13.438 1 68.31 58 GLU A O 1
ATOM 471 N N . GLY A 1 59 ? 15.711 -13.602 -12.289 1 65.81 59 GLY A N 1
ATOM 472 C CA . GLY A 1 59 ? 15.68 -14.43 -11.094 1 65.81 59 GLY A CA 1
ATOM 473 C C . GLY A 1 59 ? 16.703 -15.555 -11.109 1 65.81 59 GLY A C 1
ATOM 474 O O . GLY A 1 59 ? 16.859 -16.266 -10.125 1 65.81 59 GLY A O 1
ATOM 475 N N . PHE A 1 60 ? 17.25 -15.727 -12.188 1 67.5 60 PHE A N 1
ATOM 476 C CA . PHE A 1 60 ? 18.203 -16.828 -12.242 1 67.5 60 PHE A CA 1
ATOM 477 C C . PHE A 1 60 ? 19.562 -16.375 -11.734 1 67.5 60 PHE A C 1
ATOM 479 O O . PHE A 1 60 ? 19.75 -16.203 -10.523 1 67.5 60 PHE A O 1
ATOM 486 N N . VAL A 1 61 ? 20.594 -16.219 -12.531 1 59.75 61 VAL A N 1
ATOM 487 C CA . VAL A 1 61 ? 21.953 -15.945 -12.062 1 59.75 61 VAL A CA 1
ATOM 488 C C . VAL A 1 61 ? 22.391 -14.57 -12.555 1 59.75 61 VAL A C 1
ATOM 490 O O . VAL A 1 61 ? 22 -14.133 -13.641 1 59.75 61 VAL A O 1
ATOM 493 N N . ARG A 1 62 ? 22.516 -13.555 -11.68 1 50.94 62 ARG A N 1
ATOM 494 C CA . ARG A 1 62 ? 23.188 -12.367 -12.188 1 50.94 62 ARG A CA 1
ATOM 495 C C . ARG A 1 62 ? 24.625 -12.664 -12.555 1 50.94 62 ARG A C 1
ATOM 497 O O . ARG A 1 62 ? 25.359 -11.773 -13 1 50.94 62 ARG A O 1
ATOM 504 N N . ILE A 1 63 ? 25.391 -13.352 -11.641 1 48.03 63 ILE A N 1
ATOM 505 C CA . ILE A 1 63 ? 26.844 -13.258 -11.594 1 48.03 63 ILE A CA 1
ATOM 506 C C . ILE A 1 63 ? 27.453 -14.055 -12.742 1 48.03 63 ILE A C 1
ATOM 508 O O . ILE A 1 63 ? 26.734 -14.688 -13.516 1 48.03 63 ILE A O 1
ATOM 512 N N . GLU A 1 64 ? 28.781 -14.539 -12.609 1 47.19 64 GLU A N 1
ATOM 513 C CA . GLU A 1 64 ? 29.906 -15.07 -13.359 1 47.19 64 GLU A CA 1
ATOM 514 C C . GLU A 1 64 ? 29.562 -16.406 -14.023 1 47.19 64 GLU A C 1
ATOM 516 O O . GLU A 1 64 ? 30.188 -16.797 -15.008 1 47.19 64 GLU A O 1
ATOM 521 N N . GLU A 1 65 ? 28.766 -17.25 -13.484 1 53.75 65 GLU A N 1
ATOM 522 C CA . GLU A 1 65 ? 28.578 -18.562 -14.109 1 53.75 65 GLU A CA 1
ATOM 523 C C . GLU A 1 65 ? 27.297 -18.609 -14.93 1 53.75 65 GLU A C 1
ATOM 525 O O . GLU A 1 65 ? 26.234 -18.938 -14.414 1 53.75 65 GLU A O 1
ATOM 530 N N . SER A 1 66 ? 27.297 -18.172 -16.156 1 65 66 SER A N 1
ATOM 531 C CA . SER A 1 66 ? 26.172 -17.828 -17.031 1 65 66 SER A CA 1
ATOM 532 C C . SER A 1 66 ? 25.734 -19.031 -17.859 1 65 66 SER A C 1
ATOM 534 O O . SER A 1 66 ? 24.578 -19.125 -18.266 1 65 66 SER A O 1
ATOM 536 N N . ASP A 1 67 ? 26.531 -20.094 -17.844 1 80.62 67 ASP A N 1
ATOM 537 C CA . ASP A 1 67 ? 26.156 -21.203 -18.703 1 80.62 67 ASP A CA 1
ATOM 538 C C . ASP A 1 67 ? 25.391 -22.266 -17.938 1 80.62 67 ASP A C 1
ATOM 540 O O . ASP A 1 67 ? 25.875 -22.766 -16.906 1 80.62 67 ASP A O 1
ATOM 544 N N . MET A 1 68 ? 24.125 -22.578 -18.344 1 89.31 68 MET A N 1
ATOM 545 C CA . MET A 1 68 ? 23.297 -23.609 -17.734 1 89.31 68 MET A CA 1
ATOM 546 C C . MET A 1 68 ? 22.812 -24.625 -18.781 1 89.31 68 MET A C 1
ATOM 548 O O . MET A 1 68 ? 22.922 -24.375 -19.984 1 89.31 68 MET A O 1
ATOM 552 N N . TYR A 1 69 ? 22.406 -25.75 -18.297 1 93.12 69 TYR A N 1
ATOM 553 C CA . TYR A 1 69 ? 21.969 -26.797 -19.203 1 93.12 69 TYR A CA 1
ATOM 554 C C . TYR A 1 69 ? 20.453 -27.016 -19.094 1 93.12 69 TYR A C 1
ATOM 556 O O . TYR A 1 69 ? 19.906 -26.969 -17.984 1 93.12 69 TYR A O 1
ATOM 564 N N . LEU A 1 70 ? 19.859 -27.281 -20.25 1 94.69 70 LEU A N 1
ATOM 565 C CA . LEU A 1 70 ? 18.469 -27.703 -20.297 1 94.69 70 LEU A CA 1
ATOM 566 C C . LEU A 1 70 ? 18.359 -29.203 -20.438 1 94.69 70 LEU A C 1
ATOM 568 O O . LEU A 1 70 ? 18.938 -29.797 -21.359 1 94.69 70 LEU A O 1
ATOM 572 N N . ARG A 1 71 ? 17.703 -29.797 -19.531 1 97 71 ARG A N 1
ATOM 573 C CA . ARG A 1 71 ? 17.453 -31.234 -19.594 1 97 71 ARG A CA 1
ATOM 574 C C . ARG A 1 71 ? 15.977 -31.531 -19.781 1 97 71 ARG A C 1
ATOM 576 O O . ARG A 1 71 ? 15.195 -31.438 -18.828 1 97 71 ARG A O 1
ATOM 583 N N . PRO A 1 72 ? 15.633 -31.969 -20.969 1 97.25 72 PRO A N 1
ATOM 584 C CA . PRO A 1 72 ? 14.211 -32.156 -21.266 1 97.25 72 PRO A CA 1
ATOM 585 C C . PRO A 1 72 ? 13.609 -33.344 -20.547 1 97.25 72 PRO A C 1
ATOM 587 O O . PRO A 1 72 ? 14.266 -34.375 -20.391 1 97.25 72 PRO A O 1
ATOM 590 N N . ASP A 1 73 ? 12.469 -33.188 -20.062 1 97.25 73 ASP A N 1
ATOM 591 C CA . ASP A 1 73 ? 11.633 -34.312 -19.641 1 97.25 73 ASP A CA 1
ATOM 592 C C . ASP A 1 73 ? 10.883 -34.906 -20.812 1 97.25 73 ASP A C 1
ATOM 594 O O . ASP A 1 73 ? 9.945 -34.312 -21.344 1 97.25 73 ASP A O 1
ATOM 598 N N . PHE A 1 74 ? 11.172 -36.094 -21.141 1 96.69 74 PHE A N 1
ATOM 599 C CA . PHE A 1 74 ? 10.688 -36.75 -22.359 1 96.69 74 PHE A CA 1
ATOM 600 C C . PHE A 1 74 ? 9.164 -36.844 -22.344 1 96.69 74 PHE A C 1
ATOM 602 O O . PHE A 1 74 ? 8.516 -36.75 -23.375 1 96.69 74 PHE A O 1
ATOM 609 N N . ASN A 1 75 ? 8.633 -36.938 -21.188 1 94.38 75 ASN A N 1
ATOM 610 C CA . ASN A 1 75 ? 7.195 -37.156 -21.078 1 94.38 75 ASN A CA 1
ATOM 611 C C . ASN A 1 75 ? 6.398 -35.906 -21.328 1 94.38 75 ASN A C 1
ATOM 613 O O . ASN A 1 75 ? 5.168 -35.938 -21.375 1 94.38 75 ASN A O 1
ATOM 617 N N . THR A 1 76 ? 7.055 -34.812 -21.531 1 96.06 76 THR A N 1
ATOM 618 C CA . THR A 1 76 ? 6.391 -33.562 -21.797 1 96.06 76 THR A CA 1
ATOM 619 C C . THR A 1 76 ? 6.363 -33.281 -23.297 1 96.06 76 THR A C 1
ATOM 621 O O . THR A 1 76 ? 5.852 -32.219 -23.734 1 96.06 76 THR A O 1
ATOM 624 N N . PHE A 1 77 ? 6.867 -34.156 -24.109 1 96.31 77 PHE A N 1
ATOM 625 C CA . PHE A 1 77 ? 6.934 -33.969 -25.562 1 96.31 77 PHE A CA 1
ATOM 626 C C . PHE A 1 77 ? 5.539 -33.812 -26.141 1 96.31 77 PHE A C 1
ATOM 628 O O . PHE A 1 77 ? 4.625 -34.562 -25.844 1 96.31 77 PHE A O 1
ATOM 635 N N . THR A 1 78 ? 5.379 -32.781 -26.859 1 95.19 78 THR A N 1
ATOM 636 C CA . THR A 1 78 ? 4.113 -32.531 -27.531 1 95.19 78 THR A CA 1
ATOM 637 C C . THR A 1 78 ? 4.348 -31.734 -28.828 1 95.19 78 THR A C 1
ATOM 639 O O . THR A 1 78 ? 5.223 -30.859 -28.875 1 95.19 78 THR A O 1
ATOM 642 N N . ILE A 1 79 ? 3.604 -32.031 -29.859 1 94.44 79 ILE A N 1
ATOM 643 C CA . ILE A 1 79 ? 3.639 -31.281 -31.109 1 94.44 79 ILE A CA 1
ATOM 644 C C . ILE A 1 79 ? 2.561 -30.188 -31.094 1 94.44 79 ILE A C 1
ATOM 646 O O . ILE A 1 79 ? 1.412 -30.469 -30.719 1 94.44 79 ILE A O 1
ATOM 650 N N . PHE A 1 80 ? 2.938 -29 -31.422 1 93.31 80 PHE A N 1
ATOM 651 C CA . PHE A 1 80 ? 1.966 -27.922 -31.453 1 93.31 80 PHE A CA 1
ATOM 652 C C . PHE A 1 80 ? 0.966 -28.109 -32.594 1 93.31 80 PHE A C 1
ATOM 654 O O . PHE A 1 80 ? 1.355 -28.25 -33.75 1 93.31 80 PHE A O 1
ATOM 661 N N . PRO A 1 81 ? -0.296 -28.031 -32.25 1 91.38 81 PRO A N 1
ATOM 662 C CA . PRO A 1 81 ? -1.312 -28.281 -33.281 1 91.38 81 PRO A CA 1
ATOM 663 C C . PRO A 1 81 ? -1.475 -27.125 -34.25 1 91.38 81 PRO A C 1
ATOM 665 O O . PRO A 1 81 ? -1.96 -27.328 -35.375 1 91.38 81 PRO A O 1
ATOM 668 N N . TRP A 1 82 ? -1.152 -25.953 -33.938 1 86.88 82 TRP A N 1
ATOM 669 C CA . TRP A 1 82 ? -1.472 -24.781 -34.75 1 86.88 82 TRP A CA 1
ATOM 670 C C . TRP A 1 82 ? -0.33 -24.438 -35.688 1 86.88 82 TRP A C 1
ATOM 672 O O . TRP A 1 82 ? -0.347 -23.406 -36.344 1 86.88 82 TRP A O 1
ATOM 682 N N . ARG A 1 83 ? 0.677 -25.266 -35.812 1 82.12 83 ARG A N 1
ATOM 683 C CA . ARG A 1 83 ? 1.735 -25.156 -36.812 1 82.12 83 ARG A CA 1
ATOM 684 C C . ARG A 1 83 ? 1.686 -26.328 -37.781 1 82.12 83 ARG A C 1
ATOM 686 O O . ARG A 1 83 ? 2.205 -27.406 -37.469 1 82.12 83 ARG A O 1
ATOM 693 N N . PRO A 1 84 ? 1.133 -26.156 -38.906 1 79.44 84 PRO A N 1
ATOM 694 C CA . PRO A 1 84 ? 0.876 -27.281 -39.812 1 79.44 84 PRO A CA 1
ATOM 695 C C . PRO A 1 84 ? 2.129 -27.734 -40.562 1 79.44 84 PRO A C 1
ATOM 697 O O . PRO A 1 84 ? 3.146 -27.031 -40.562 1 79.44 84 PRO A O 1
ATOM 700 N N . SER A 1 85 ? 1.938 -28.891 -41.156 1 76.5 85 SER A N 1
ATOM 701 C CA . SER A 1 85 ? 2.957 -29.422 -42.062 1 76.5 85 SER A CA 1
ATOM 702 C C . SER A 1 85 ? 3.035 -28.609 -43.344 1 76.5 85 SER A C 1
ATOM 704 O O . SER A 1 85 ? 2.008 -28.188 -43.875 1 76.5 85 SER A O 1
ATOM 706 N N . PRO A 1 86 ? 4.352 -28.422 -43.875 1 78.25 86 PRO A N 1
ATOM 707 C CA . PRO A 1 86 ? 5.648 -28.875 -43.375 1 78.25 86 PRO A CA 1
ATOM 708 C C . PRO A 1 86 ? 6.227 -27.969 -42.281 1 78.25 86 PRO A C 1
ATOM 710 O O . PRO A 1 86 ? 5.703 -26.875 -42.062 1 78.25 86 PRO A O 1
ATOM 713 N N . ASN A 1 87 ? 7.02 -28.359 -41.469 1 84.69 87 ASN A N 1
ATOM 714 C CA . ASN A 1 87 ? 7.816 -27.609 -40.531 1 84.69 87 ASN A CA 1
ATOM 715 C C . ASN A 1 87 ? 7.082 -27.438 -39.188 1 84.69 87 ASN A C 1
ATOM 717 O O . ASN A 1 87 ? 6.996 -26.328 -38.656 1 84.69 87 ASN A O 1
ATOM 721 N N . ARG A 1 88 ? 6.52 -28.562 -38.719 1 92.69 88 ARG A N 1
ATOM 722 C CA . ARG A 1 88 ? 5.832 -28.578 -37.438 1 92.69 88 ARG A CA 1
ATOM 723 C C . ARG A 1 88 ? 6.789 -28.266 -36.312 1 92.69 88 ARG A C 1
ATOM 725 O O . ARG A 1 88 ? 8.008 -28.359 -36.469 1 92.69 88 ARG A O 1
ATOM 732 N N . VAL A 1 89 ? 6.227 -27.719 -35.312 1 93.69 89 VAL A N 1
ATOM 733 C CA . VAL A 1 89 ? 7 -27.344 -34.156 1 93.69 89 VAL A CA 1
ATOM 734 C C . VAL A 1 89 ? 6.578 -28.219 -32.969 1 93.69 89 VAL A C 1
ATOM 736 O O . VAL A 1 89 ? 5.383 -28.438 -32.75 1 93.69 89 VAL A O 1
ATOM 739 N N . ALA A 1 90 ? 7.504 -28.812 -32.219 1 95.81 90 ALA A N 1
ATOM 740 C CA . ALA A 1 90 ? 7.262 -29.562 -31 1 95.81 90 ALA A CA 1
ATOM 741 C C . ALA A 1 90 ? 7.875 -28.844 -29.797 1 95.81 90 ALA A C 1
ATOM 743 O O . ALA A 1 90 ? 8.586 -27.844 -29.953 1 95.81 90 ALA A O 1
ATOM 744 N N . ARG A 1 91 ? 7.5 -29.297 -28.688 1 95.62 91 ARG A N 1
ATOM 745 C CA . ARG A 1 91 ? 8.078 -28.703 -27.484 1 95.62 91 ARG A CA 1
ATOM 746 C C . ARG A 1 91 ? 8.422 -29.781 -26.453 1 95.62 91 ARG A C 1
ATOM 748 O O . ARG A 1 91 ? 7.828 -30.859 -26.469 1 95.62 91 ARG A O 1
ATOM 755 N N . LEU A 1 92 ? 9.445 -29.531 -25.656 1 97.06 92 LEU A N 1
ATOM 756 C CA . LEU A 1 92 ? 9.812 -30.266 -24.453 1 97.06 92 LEU A CA 1
ATOM 757 C C . LEU A 1 92 ? 10 -29.328 -23.281 1 97.06 92 LEU A C 1
ATOM 759 O O . LEU A 1 92 ? 10.562 -28.234 -23.422 1 97.06 92 LEU A O 1
ATOM 763 N N . ILE A 1 93 ? 9.461 -29.672 -22.156 1 97.62 93 ILE A N 1
ATOM 764 C CA . ILE A 1 93 ? 9.711 -28.906 -20.938 1 97.62 93 ILE A CA 1
ATOM 765 C C . ILE A 1 93 ? 10.977 -29.406 -20.25 1 97.62 93 ILE A C 1
ATOM 767 O O . ILE A 1 93 ? 11.195 -30.625 -20.172 1 97.62 93 ILE A O 1
ATOM 771 N N . CYS A 1 94 ? 11.797 -28.516 -19.812 1 96.88 94 CYS A N 1
ATOM 772 C CA . CYS A 1 94 ? 13.125 -28.891 -19.344 1 96.88 94 CYS A CA 1
ATOM 773 C C . CYS A 1 94 ? 13.312 -28.5 -17.875 1 96.88 94 CYS A C 1
ATOM 775 O O . CYS A 1 94 ? 12.672 -27.562 -17.391 1 96.88 94 CYS A O 1
ATOM 777 N N . ASP A 1 95 ? 14.133 -29.234 -17.219 1 96.38 95 ASP A N 1
ATOM 778 C CA . ASP A 1 95 ? 14.766 -28.797 -15.984 1 96.38 95 ASP A CA 1
ATOM 779 C C . ASP A 1 95 ? 16.094 -28.094 -16.266 1 96.38 95 ASP A C 1
ATOM 781 O O . ASP A 1 95 ? 16.703 -28.297 -17.312 1 96.38 95 ASP A O 1
ATOM 785 N N . VAL A 1 96 ? 16.453 -27.266 -15.328 1 94.25 96 VAL A N 1
ATOM 786 C CA . VAL A 1 96 ? 17.688 -26.516 -15.508 1 94.25 96 VAL A CA 1
ATOM 787 C C . VAL A 1 96 ? 18.781 -27.062 -14.586 1 94.25 96 VAL A C 1
ATOM 789 O O . VAL A 1 96 ? 18.531 -27.312 -13.406 1 94.25 96 VAL A O 1
ATOM 792 N N . TYR A 1 97 ? 19.906 -27.25 -15.125 1 94.25 97 TYR A N 1
ATOM 793 C CA . TYR A 1 97 ? 21.031 -27.812 -14.383 1 94.25 97 TYR A CA 1
ATOM 794 C C . TYR A 1 97 ? 22.266 -26.938 -14.5 1 94.25 97 TYR A C 1
ATOM 796 O O . TYR A 1 97 ? 22.422 -26.203 -15.477 1 94.25 97 TYR A O 1
ATOM 804 N N . LEU A 1 98 ? 23.078 -27.078 -13.516 1 92 98 LEU A N 1
ATOM 805 C CA . LEU A 1 98 ? 24.359 -26.391 -13.508 1 92 98 LEU A CA 1
ATOM 806 C C . LEU A 1 98 ? 25.391 -27.141 -14.336 1 92 98 LEU A C 1
ATOM 808 O O . LEU A 1 98 ? 25.203 -28.312 -14.672 1 92 98 LEU A O 1
ATOM 812 N N . PRO A 1 99 ? 26.453 -26.469 -14.656 1 88.88 99 PRO A N 1
ATOM 813 C CA . PRO A 1 99 ? 27.5 -27.109 -15.469 1 88.88 99 PRO A CA 1
ATOM 814 C C . PRO A 1 99 ? 28.109 -28.328 -14.789 1 88.88 99 PRO A C 1
ATOM 816 O O . PRO A 1 99 ? 28.578 -29.25 -15.469 1 88.88 99 PRO A O 1
ATOM 819 N N . ASP A 1 100 ? 28.078 -28.359 -13.531 1 91.75 100 ASP A N 1
ATOM 820 C CA . ASP A 1 100 ? 28.688 -29.469 -12.812 1 91.75 100 ASP A CA 1
ATOM 821 C C . ASP A 1 100 ? 27.75 -30.672 -12.75 1 91.75 100 ASP A C 1
ATOM 823 O O . ASP A 1 100 ? 28.078 -31.703 -12.164 1 91.75 100 ASP A O 1
ATOM 827 N N . GLY A 1 101 ? 26.531 -30.469 -13.305 1 91.62 101 GLY A N 1
ATOM 828 C CA . GLY A 1 101 ? 25.609 -31.578 -13.406 1 91.62 101 GLY A CA 1
ATOM 829 C C . GLY A 1 101 ? 24.578 -31.609 -12.289 1 91.62 101 GLY A C 1
ATOM 830 O O . GLY A 1 101 ? 23.672 -32.438 -12.289 1 91.62 101 GLY A O 1
ATOM 831 N N . THR A 1 102 ? 24.672 -30.703 -11.406 1 94.38 102 THR A N 1
ATOM 832 C CA . THR A 1 102 ? 23.703 -30.641 -10.32 1 94.38 102 THR A CA 1
ATOM 833 C C . THR A 1 102 ? 22.516 -29.766 -10.711 1 94.38 102 THR A C 1
ATOM 835 O O . THR A 1 102 ? 22.656 -28.859 -11.539 1 94.38 102 THR A O 1
ATOM 838 N N . PRO A 1 103 ? 21.375 -30.109 -10.141 1 94.5 103 PRO A N 1
ATOM 839 C CA . PRO A 1 103 ? 20.203 -29.266 -10.43 1 94.5 103 PRO A CA 1
ATOM 840 C C . PRO A 1 103 ? 20.391 -27.812 -10.016 1 94.5 103 PRO A C 1
ATOM 842 O O . PRO A 1 103 ? 20.984 -27.547 -8.969 1 94.5 103 PRO A O 1
ATOM 845 N N . PHE A 1 104 ? 19.953 -26.891 -10.836 1 93.5 104 PHE A N 1
ATOM 846 C CA . PHE A 1 104 ? 20.016 -25.469 -10.516 1 93.5 104 PHE A CA 1
ATOM 847 C C . PHE A 1 104 ? 19.016 -25.125 -9.414 1 93.5 104 PHE A C 1
ATOM 849 O O . PHE A 1 104 ? 17.812 -25.375 -9.555 1 93.5 104 PHE A O 1
ATOM 856 N N . PRO A 1 105 ? 19.469 -24.516 -8.336 1 94.12 105 PRO A N 1
ATOM 857 C CA . PRO A 1 105 ? 18.562 -24.219 -7.215 1 94.12 105 PRO A CA 1
ATOM 858 C C . PRO A 1 105 ? 17.5 -23.188 -7.57 1 94.12 105 PRO A C 1
ATOM 860 O O . PRO A 1 105 ? 16.5 -23.062 -6.855 1 94.12 105 PRO A O 1
ATOM 863 N N . GLY A 1 106 ? 17.656 -22.5 -8.625 1 93.62 106 GLY A N 1
ATOM 864 C CA . GLY A 1 106 ? 16.719 -21.469 -9.039 1 93.62 106 GLY A CA 1
ATOM 865 C C . GLY A 1 106 ? 15.648 -21.984 -9.984 1 93.62 106 GLY A C 1
ATOM 866 O O . GLY A 1 106 ? 14.852 -21.219 -10.516 1 93.62 106 GLY A O 1
ATOM 867 N N . CYS A 1 107 ? 15.641 -23.328 -10.219 1 95 107 CYS A N 1
ATOM 868 C CA . CYS A 1 107 ? 14.672 -23.922 -11.133 1 95 107 CYS A CA 1
ATOM 869 C C . CYS A 1 107 ? 13.359 -24.234 -10.414 1 95 107 CYS A C 1
ATOM 871 O O . CYS A 1 107 ? 13.305 -25.125 -9.562 1 95 107 CYS A O 1
ATOM 873 N N . PRO A 1 108 ? 12.258 -23.531 -10.742 1 97.5 108 PRO A N 1
ATOM 874 C CA . PRO A 1 108 ? 10.977 -23.75 -10.062 1 97.5 108 PRO A CA 1
ATOM 875 C C . PRO A 1 108 ? 10.5 -25.203 -10.164 1 97.5 108 PRO A C 1
ATOM 877 O O . PRO A 1 108 ? 9.984 -25.75 -9.195 1 97.5 108 PRO A O 1
ATOM 880 N N . ARG A 1 109 ? 10.641 -25.781 -11.297 1 97.94 109 ARG A N 1
ATOM 881 C CA . ARG A 1 109 ? 10.242 -27.172 -11.484 1 97.94 109 ARG A CA 1
ATOM 882 C C . ARG A 1 109 ? 10.977 -28.094 -10.523 1 97.94 109 ARG A C 1
ATOM 884 O O . ARG A 1 109 ? 10.398 -29.047 -9.992 1 97.94 109 ARG A O 1
ATOM 891 N N . GLY A 1 110 ? 12.305 -27.781 -10.336 1 97.62 110 GLY A N 1
ATOM 892 C CA . GLY A 1 110 ? 13.094 -28.531 -9.375 1 97.62 110 GLY A CA 1
ATOM 893 C C . GLY A 1 110 ? 12.594 -28.391 -7.953 1 97.62 110 GLY A C 1
ATOM 894 O O . GLY A 1 110 ? 12.617 -29.359 -7.184 1 97.62 110 GLY A O 1
ATOM 895 N N . VAL A 1 111 ? 12.117 -27.25 -7.594 1 98.44 111 VAL A N 1
ATOM 896 C CA . VAL A 1 111 ? 11.586 -27.016 -6.254 1 98.44 111 VAL A CA 1
ATOM 897 C C . VAL A 1 111 ? 10.352 -27.875 -6.02 1 98.44 111 VAL A C 1
ATOM 899 O O . VAL A 1 111 ? 10.211 -28.484 -4.957 1 98.44 111 VAL A O 1
ATOM 902 N N . LEU A 1 112 ? 9.469 -27.875 -6.984 1 98.81 112 LEU A N 1
ATOM 903 C CA . LEU A 1 112 ? 8.281 -28.703 -6.844 1 98.81 112 LEU A CA 1
ATOM 904 C C . LEU A 1 112 ? 8.656 -30.172 -6.727 1 98.81 112 LEU A C 1
ATOM 906 O O . LEU A 1 112 ? 8.117 -30.891 -5.883 1 98.81 112 LEU A O 1
ATOM 910 N N . LYS A 1 113 ? 9.617 -30.656 -7.555 1 98.56 113 LYS A N 1
ATOM 911 C CA . LYS A 1 113 ? 10.055 -32.062 -7.496 1 98.56 113 LYS A CA 1
ATOM 912 C C . LYS A 1 113 ? 10.578 -32.406 -6.105 1 98.56 113 LYS A C 1
ATOM 914 O O . LYS A 1 113 ? 10.266 -33.469 -5.57 1 98.56 113 LYS A O 1
ATOM 919 N N . LYS A 1 114 ? 11.344 -31.5 -5.57 1 98.44 114 LYS A N 1
ATOM 920 C CA . LYS A 1 114 ? 11.898 -31.734 -4.238 1 98.44 114 LYS A CA 1
ATOM 921 C C . LYS A 1 114 ? 10.789 -31.828 -3.191 1 98.44 114 LYS A C 1
ATOM 923 O O . LYS A 1 114 ? 10.844 -32.688 -2.297 1 98.44 114 LYS A O 1
ATOM 928 N N . THR A 1 115 ? 9.852 -30.938 -3.258 1 98.81 115 THR A N 1
ATOM 929 C CA . THR A 1 115 ? 8.742 -30.938 -2.305 1 98.81 115 THR A CA 1
ATOM 930 C C . THR A 1 115 ? 7.902 -32.188 -2.453 1 98.81 115 THR A C 1
ATOM 932 O O . THR A 1 115 ? 7.43 -32.75 -1.462 1 98.81 115 THR A O 1
ATOM 935 N N . LEU A 1 116 ? 7.688 -32.656 -3.684 1 98.81 116 LEU A N 1
ATOM 936 C CA . LEU A 1 116 ? 6.945 -33.875 -3.949 1 98.81 116 LEU A CA 1
ATOM 937 C C . LEU A 1 116 ? 7.68 -35.094 -3.385 1 98.81 116 LEU A C 1
ATOM 939 O O . LEU A 1 116 ? 7.047 -36.031 -2.91 1 98.81 116 LEU A O 1
ATOM 943 N N . GLN A 1 117 ? 8.977 -35.031 -3.479 1 98.5 117 GLN A N 1
ATOM 944 C CA . GLN A 1 117 ? 9.773 -36.125 -2.896 1 98.5 117 GLN A CA 1
ATOM 945 C C . GLN A 1 117 ? 9.562 -36.188 -1.387 1 98.5 117 GLN A C 1
ATOM 947 O O . GLN A 1 117 ? 9.438 -37.281 -0.831 1 98.5 117 GLN A O 1
ATOM 952 N N . LYS A 1 118 ? 9.539 -35.062 -0.743 1 98.38 118 LYS A N 1
ATOM 953 C CA . LYS A 1 118 ? 9.266 -35.031 0.691 1 98.38 118 LYS A CA 1
ATOM 954 C C . LYS A 1 118 ? 7.895 -35.625 1.007 1 98.38 118 LYS A C 1
ATOM 956 O O . LYS A 1 118 ? 7.738 -36.344 1.992 1 98.38 118 LYS A O 1
ATOM 961 N N . ALA A 1 119 ? 6.934 -35.312 0.205 1 98.75 119 ALA A N 1
ATOM 962 C CA . ALA A 1 119 ? 5.598 -35.875 0.386 1 98.75 119 ALA A CA 1
ATOM 963 C C . ALA A 1 119 ? 5.613 -37.375 0.24 1 98.75 119 ALA A C 1
ATOM 965 O O . ALA A 1 119 ? 4.984 -38.094 1.025 1 98.75 119 ALA A O 1
ATOM 966 N N . GLU A 1 120 ? 6.352 -37.875 -0.75 1 98.38 120 GLU A N 1
ATOM 967 C CA . GLU A 1 120 ? 6.449 -39.312 -0.988 1 98.38 120 GLU A CA 1
ATOM 968 C C . GLU A 1 120 ? 7.117 -40 0.188 1 98.38 120 GLU A C 1
ATOM 970 O O . GLU A 1 120 ? 6.723 -41.125 0.556 1 98.38 120 GLU A O 1
ATOM 975 N N . GLU A 1 121 ? 8.117 -39.344 0.739 1 98.25 121 GLU A N 1
ATOM 976 C CA . GLU A 1 121 ? 8.797 -39.906 1.908 1 98.25 121 GLU A CA 1
ATOM 977 C C . GLU A 1 121 ? 7.859 -39.969 3.109 1 98.25 121 GLU A C 1
ATOM 979 O O . GLU A 1 121 ? 8.023 -40.844 3.973 1 98.25 121 GLU A O 1
ATOM 984 N N . MET A 1 122 ? 6.898 -39.156 3.139 1 98.31 122 MET A N 1
ATOM 985 C CA . MET A 1 122 ? 5.895 -39.156 4.195 1 98.31 122 MET A CA 1
ATOM 986 C C . MET A 1 122 ? 4.766 -40.125 3.861 1 98.31 122 MET A C 1
ATOM 988 O O . MET A 1 122 ? 3.824 -40.312 4.641 1 98.31 122 MET A O 1
ATOM 992 N N . GLY A 1 123 ? 4.828 -40.688 2.633 1 98.25 123 GLY A N 1
ATOM 993 C CA . GLY A 1 123 ? 3.867 -41.719 2.238 1 98.25 123 GLY A CA 1
ATOM 994 C C . GLY A 1 123 ? 2.732 -41.156 1.394 1 98.25 123 GLY A C 1
ATOM 995 O O . GLY A 1 123 ? 1.671 -41.781 1.296 1 98.25 123 GLY A O 1
ATOM 996 N N . PHE A 1 124 ? 2.924 -40 0.801 1 98.69 124 PHE A N 1
ATOM 997 C CA . PHE A 1 124 ? 1.812 -39.375 0.094 1 98.69 124 PHE A CA 1
ATOM 998 C C . PHE A 1 124 ? 2.205 -39.031 -1.337 1 98.69 124 PHE A C 1
ATOM 1000 O O . PHE A 1 124 ? 3.352 -38.656 -1.598 1 98.69 124 PHE A O 1
ATOM 1007 N N . LYS A 1 125 ? 1.305 -39.156 -2.264 1 98.5 125 LYS A N 1
ATOM 1008 C CA . LYS A 1 125 ? 1.339 -38.531 -3.586 1 98.5 125 LYS A CA 1
ATOM 1009 C C . LYS A 1 125 ? 0.38 -37.344 -3.662 1 98.5 125 LYS A C 1
ATOM 1011 O O . LYS A 1 125 ? -0.721 -37.406 -3.109 1 98.5 125 LYS A O 1
ATOM 1016 N N . PHE A 1 126 ? 0.766 -36.375 -4.301 1 98.75 126 PHE A N 1
ATOM 1017 C CA . PHE A 1 126 ? 0.024 -35.125 -4.297 1 98.75 126 PHE A CA 1
ATOM 1018 C C . PHE A 1 126 ? -0.663 -34.875 -5.641 1 98.75 126 PHE A C 1
ATOM 1020 O O . PHE A 1 126 ? -0.017 -34.938 -6.688 1 98.75 126 PHE A O 1
ATOM 1027 N N . PHE A 1 127 ? -1.936 -34.688 -5.645 1 98.44 127 PHE A N 1
ATOM 1028 C CA . PHE A 1 127 ? -2.742 -34.406 -6.824 1 98.44 127 PHE A CA 1
ATOM 1029 C C . PHE A 1 127 ? -3.365 -33 -6.738 1 98.44 127 PHE A C 1
ATOM 1031 O O . PHE A 1 127 ? -3.783 -32.562 -5.66 1 98.44 127 PHE A O 1
ATOM 1038 N N . VAL A 1 128 ? -3.377 -32.344 -7.875 1 98.44 128 VAL A N 1
ATOM 1039 C CA . VAL A 1 128 ? -3.908 -30.984 -7.902 1 98.44 128 VAL A CA 1
ATOM 1040 C C . VAL A 1 128 ? -4.805 -30.797 -9.125 1 98.44 128 VAL A C 1
ATOM 1042 O O . VAL A 1 128 ? -4.559 -31.391 -10.18 1 98.44 128 VAL A O 1
ATOM 1045 N N . GLY A 1 129 ? -5.859 -30.078 -8.992 1 98.19 129 GLY A N 1
ATOM 1046 C CA . GLY A 1 129 ? -6.766 -29.641 -10.047 1 98.19 129 GLY A CA 1
ATOM 1047 C C . GLY A 1 129 ? -7.07 -28.156 -9.992 1 98.19 129 GLY A C 1
ATOM 1048 O O . GLY A 1 129 ? -8.062 -27.75 -9.383 1 98.19 129 GLY A O 1
ATOM 1049 N N . PRO A 1 130 ? -6.238 -27.344 -10.633 1 98.06 130 PRO A N 1
ATOM 1050 C CA . PRO A 1 130 ? -6.453 -25.891 -10.617 1 98.06 130 PRO A CA 1
ATOM 1051 C C . PRO A 1 130 ? -7.547 -25.453 -11.586 1 98.06 130 PRO A C 1
ATOM 1053 O O . PRO A 1 130 ? -7.68 -26.031 -12.6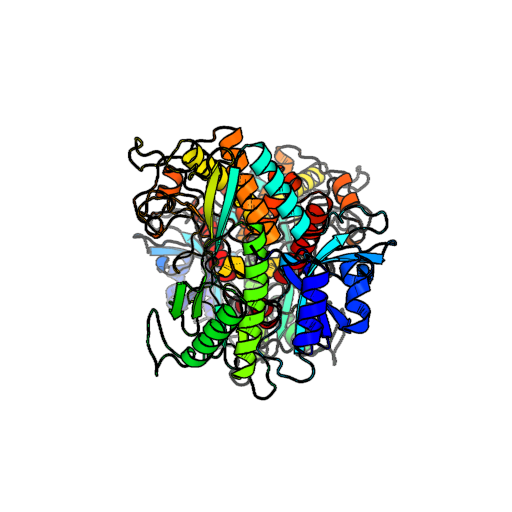72 1 98.06 130 PRO A O 1
ATOM 1056 N N . GLU A 1 131 ? -8.312 -24.469 -11.227 1 97.19 131 GLU A N 1
ATOM 1057 C CA . GLU A 1 131 ? -9.312 -23.828 -12.07 1 97.19 131 GLU A CA 1
ATOM 1058 C C . GLU A 1 131 ? -8.867 -22.438 -12.5 1 97.19 131 GLU A C 1
ATOM 1060 O O . GLU A 1 131 ? -9.086 -21.469 -11.773 1 97.19 131 GLU A O 1
ATOM 1065 N N . LEU A 1 132 ? -8.359 -22.344 -13.703 1 97.81 132 LEU A N 1
ATOM 1066 C CA . LEU A 1 132 ? -7.797 -21.078 -14.18 1 97.81 132 LEU A CA 1
ATOM 1067 C C . LEU A 1 132 ? -8.867 -20.234 -14.859 1 97.81 132 LEU A C 1
ATOM 1069 O O . LEU A 1 132 ? -9.516 -20.688 -15.805 1 97.81 132 LEU A O 1
ATOM 1073 N N . GLU A 1 133 ? -9.023 -19.062 -14.359 1 96.88 133 GLU A N 1
ATOM 1074 C CA . GLU A 1 133 ? -9.875 -18.062 -14.992 1 96.88 133 GLU A CA 1
ATOM 1075 C C . GLU A 1 133 ? -9.039 -17.016 -15.742 1 96.88 133 GLU A C 1
ATOM 1077 O O . GLU A 1 133 ? -7.883 -16.781 -15.391 1 96.88 133 GLU A O 1
ATOM 1082 N N . PHE A 1 134 ? -9.594 -16.5 -16.812 1 97.25 134 PHE A N 1
ATOM 1083 C CA . PHE A 1 134 ? -8.883 -15.5 -17.609 1 97.25 134 PHE A CA 1
ATOM 1084 C C . PHE A 1 134 ? -9.867 -14.562 -18.312 1 97.25 134 PHE A C 1
ATOM 1086 O O . PHE A 1 134 ? -11.07 -14.828 -18.328 1 97.25 134 PHE A O 1
ATOM 1093 N N . PHE A 1 135 ? -9.352 -13.445 -18.781 1 96.19 135 PHE A N 1
ATOM 1094 C CA . PHE A 1 135 ? -10.156 -12.484 -19.531 1 96.19 135 PHE A CA 1
ATOM 1095 C C . PHE A 1 135 ? -9.781 -12.492 -21.016 1 96.19 135 PHE A C 1
ATOM 1097 O O . PHE A 1 135 ? -8.617 -12.711 -21.359 1 96.19 135 PHE A O 1
ATOM 1104 N N . LEU A 1 136 ? -10.734 -12.273 -21.828 1 95.25 136 LEU A N 1
ATOM 1105 C CA . LEU A 1 136 ? -10.531 -11.984 -23.25 1 95.25 136 LEU A CA 1
ATOM 1106 C C . LEU A 1 136 ? -10.93 -10.547 -23.562 1 95.25 136 LEU A C 1
ATOM 1108 O O . LEU A 1 136 ? -12.062 -10.141 -23.312 1 95.25 136 LEU A O 1
ATOM 1112 N N . PHE A 1 137 ? -9.969 -9.812 -24.141 1 94.88 137 PHE A N 1
ATOM 1113 C CA . PHE A 1 137 ? -10.203 -8.422 -24.516 1 94.88 137 PHE A CA 1
ATOM 1114 C C . PHE A 1 137 ? -9.961 -8.211 -26.016 1 94.88 137 PHE A C 1
ATOM 1116 O O . PHE A 1 137 ? -9.242 -8.984 -26.641 1 94.88 137 PHE A O 1
ATOM 1123 N N . LEU A 1 138 ? -10.539 -7.188 -26.531 1 93.56 138 LEU A N 1
ATOM 1124 C CA . LEU A 1 138 ? -10.258 -6.773 -27.906 1 93.56 138 LEU A CA 1
ATOM 1125 C C . LEU A 1 138 ? -8.883 -6.121 -28 1 93.56 138 LEU A C 1
ATOM 1127 O O . LEU A 1 138 ? -8.336 -5.668 -26.984 1 93.56 138 LEU A O 1
ATOM 1131 N N . THR A 1 139 ? -8.312 -6.191 -29.188 1 92.69 139 THR A N 1
ATOM 1132 C CA . THR A 1 139 ? -7.074 -5.477 -29.469 1 92.69 139 THR A CA 1
ATOM 1133 C C . THR A 1 139 ? -7.352 -4.219 -30.297 1 92.69 139 THR A C 1
ATOM 1135 O O . THR A 1 139 ? -8.391 -4.109 -30.938 1 92.69 139 THR A O 1
ATOM 1138 N N . ASP A 1 140 ? -6.441 -3.24 -30.188 1 91.94 140 ASP A N 1
ATOM 1139 C CA . ASP A 1 140 ? -6.605 -2.031 -30.984 1 91.94 140 ASP A CA 1
ATOM 1140 C C . ASP A 1 140 ? -6.113 -2.252 -32.406 1 91.94 140 ASP A C 1
ATOM 1142 O O . ASP A 1 140 ? -5.848 -3.385 -32.812 1 91.94 140 ASP A O 1
ATOM 1146 N N . GLU A 1 141 ? -6.031 -1.192 -33.156 1 90 141 GLU A N 1
ATOM 1147 C CA . GLU A 1 141 ? -5.684 -1.263 -34.594 1 90 141 GLU A CA 1
ATOM 1148 C C . GLU A 1 141 ? -4.254 -1.76 -34.781 1 90 141 GLU A C 1
ATOM 1150 O O . GLU A 1 141 ? -3.93 -2.352 -35.812 1 90 141 GLU A O 1
ATOM 1155 N N . ASN A 1 142 ? -3.482 -1.568 -33.75 1 90.69 142 ASN A N 1
ATOM 1156 C CA . ASN A 1 142 ? -2.08 -1.967 -33.844 1 90.69 142 ASN A CA 1
ATOM 1157 C C . ASN A 1 142 ? -1.849 -3.33 -33.188 1 90.69 142 ASN A C 1
ATOM 1159 O O . ASN A 1 142 ? -0.705 -3.768 -33.062 1 90.69 142 ASN A O 1
ATOM 1163 N N . GLY A 1 143 ? -2.891 -3.963 -32.719 1 88.88 143 GLY A N 1
ATOM 1164 C CA . GLY A 1 143 ? -2.777 -5.285 -32.125 1 88.88 143 GLY A CA 1
ATOM 1165 C C . GLY A 1 143 ? -2.465 -5.246 -30.641 1 88.88 143 GLY A C 1
ATOM 1166 O O . GLY A 1 143 ? -2.207 -6.285 -30.031 1 88.88 143 GLY A O 1
ATOM 1167 N N . ASN A 1 144 ? -2.506 -4.035 -30.078 1 90.75 144 ASN A N 1
ATOM 1168 C CA . ASN A 1 144 ? -2.229 -3.908 -28.656 1 90.75 144 ASN A CA 1
ATOM 1169 C C . ASN A 1 144 ? -3.463 -4.223 -27.812 1 90.75 144 ASN A C 1
ATOM 1171 O O . ASN A 1 144 ? -4.59 -3.928 -28.219 1 90.75 144 ASN A O 1
ATOM 1175 N N . PRO A 1 145 ? -3.154 -4.781 -26.672 1 92.56 145 PRO A N 1
ATOM 1176 C CA . PRO A 1 145 ? -4.289 -5.121 -25.812 1 92.56 145 PRO A CA 1
ATOM 1177 C C . PRO A 1 145 ? -5.062 -3.891 -25.344 1 92.56 145 PRO A C 1
ATOM 1179 O O . PRO A 1 145 ? -4.461 -2.846 -25.078 1 92.56 145 PRO A O 1
ATOM 1182 N N . THR A 1 146 ? -6.336 -3.961 -25.266 1 93.5 146 THR A N 1
ATOM 1183 C CA . THR A 1 146 ? -7.219 -2.977 -24.656 1 93.5 146 THR A CA 1
ATOM 1184 C C . THR A 1 146 ? -7.98 -3.59 -23.484 1 93.5 146 THR A C 1
ATOM 1186 O O . THR A 1 146 ? -7.75 -4.746 -23.125 1 93.5 146 THR A O 1
ATOM 1189 N N . LEU A 1 147 ? -8.852 -2.832 -22.844 1 93.94 147 LEU A N 1
ATOM 1190 C CA . LEU A 1 147 ? -9.711 -3.338 -21.781 1 93.94 147 LEU A CA 1
ATOM 1191 C C . LEU A 1 147 ? -11.164 -3.428 -22.25 1 93.94 147 LEU A C 1
ATOM 1193 O O . LEU A 1 147 ? -12.078 -3.57 -21.438 1 93.94 147 LEU A O 1
ATOM 1197 N N . GLN A 1 148 ? -11.289 -3.328 -23.547 1 91.44 148 GLN A N 1
ATOM 1198 C CA . GLN A 1 148 ? -12.625 -3.469 -24.109 1 91.44 148 GLN A CA 1
ATOM 1199 C C . GLN A 1 148 ? -13 -4.938 -24.297 1 91.44 148 GLN A C 1
ATOM 1201 O O . GLN A 1 148 ? -12.258 -5.703 -24.906 1 91.44 148 GLN A O 1
ATOM 1206 N N . THR A 1 149 ? -14.109 -5.273 -23.719 1 87.38 149 THR A N 1
ATOM 1207 C CA . THR A 1 149 ? -14.539 -6.668 -23.766 1 87.38 149 THR A CA 1
ATOM 1208 C C . THR A 1 149 ? -15.242 -6.961 -25.094 1 87.38 149 THR A C 1
ATOM 1210 O O . THR A 1 149 ? -15.766 -6.047 -25.734 1 87.38 149 THR A O 1
ATOM 1213 N N . HIS A 1 150 ? -15.172 -8.102 -25.453 1 76.69 150 HIS A N 1
ATOM 1214 C CA . HIS A 1 150 ? -15.82 -8.539 -26.688 1 76.69 150 HIS A CA 1
ATOM 1215 C C . HIS A 1 150 ? -17.297 -8.852 -26.469 1 76.69 150 HIS A C 1
ATOM 1217 O O . HIS A 1 150 ? -18.047 -9 -27.422 1 76.69 150 HIS A O 1
ATOM 1223 N N . ASP A 1 151 ? -17.656 -8.93 -25.203 1 70.44 151 ASP A N 1
ATOM 1224 C CA . ASP A 1 151 ? -19.062 -9.234 -24.906 1 70.44 151 ASP A CA 1
ATOM 1225 C C . ASP A 1 151 ? -19.484 -8.586 -23.594 1 70.44 151 ASP A C 1
ATOM 1227 O O . ASP A 1 151 ? -18.672 -7.984 -22.891 1 70.44 151 ASP A O 1
ATOM 1231 N N . ASN A 1 152 ? -20.781 -8.5 -23.438 1 63.12 152 ASN A N 1
ATOM 1232 C CA . ASN A 1 152 ? -21.328 -8.125 -22.141 1 63.12 152 ASN A CA 1
ATOM 1233 C C . ASN A 1 152 ? -22.016 -9.297 -21.469 1 63.12 152 ASN A C 1
ATOM 1235 O O . ASN A 1 152 ? -23.047 -9.125 -20.797 1 63.12 152 ASN A O 1
ATOM 1239 N N . ALA A 1 153 ? -21.391 -10.484 -21.766 1 58.22 153 ALA A N 1
ATOM 1240 C CA . ALA A 1 153 ? -22.047 -11.688 -21.281 1 58.22 153 ALA A CA 1
ATOM 1241 C C . ALA A 1 153 ? -21.688 -11.977 -19.828 1 58.22 153 ALA A C 1
ATOM 1243 O O . ALA A 1 153 ? -20.75 -11.375 -19.297 1 58.22 153 ALA A O 1
ATOM 1244 N N . GLY A 1 154 ? -22.609 -12.68 -19.062 1 53.34 154 GLY A N 1
ATOM 1245 C CA . GLY A 1 154 ? -22.359 -13.133 -17.703 1 53.34 154 GLY A CA 1
ATOM 1246 C C . GLY A 1 154 ? -22.234 -14.641 -17.578 1 53.34 154 GLY A C 1
ATOM 1247 O O . GLY A 1 154 ? -22.062 -15.328 -18.594 1 53.34 154 GLY A O 1
ATOM 1248 N N . TYR A 1 155 ? -22.422 -15.148 -16.375 1 52.41 155 TYR A N 1
ATOM 1249 C CA . TYR A 1 155 ? -22.203 -16.547 -16 1 52.41 155 TYR A CA 1
ATOM 1250 C C . TYR A 1 155 ? -23.156 -17.469 -16.766 1 52.41 155 TYR A C 1
ATOM 1252 O O . TYR A 1 155 ? -24.375 -17.328 -16.672 1 52.41 155 TYR A O 1
ATOM 1260 N N . PHE A 1 156 ? -22.609 -18.391 -17.609 1 52.75 156 PHE A N 1
ATOM 1261 C CA . PHE A 1 156 ? -23.234 -19.484 -18.328 1 52.75 156 PHE A CA 1
ATOM 1262 C C . PHE A 1 156 ? -24.031 -18.969 -19.516 1 52.75 156 PHE A C 1
ATOM 1264 O O . PHE A 1 156 ? -24.953 -19.641 -20 1 52.75 156 PHE A O 1
ATOM 1271 N N . ASP A 1 157 ? -23.672 -17.703 -19.875 1 49.56 157 ASP A N 1
ATOM 1272 C CA . ASP A 1 157 ? -24.359 -17.203 -21.062 1 49.56 157 ASP A CA 1
ATOM 1273 C C . ASP A 1 157 ? -23.875 -17.906 -22.328 1 49.56 157 ASP A C 1
ATOM 1275 O O . ASP A 1 157 ? -22.734 -18.375 -22.375 1 49.56 157 ASP A O 1
ATOM 1279 N N . LEU A 1 158 ? -24.828 -18.391 -23.203 1 51.84 158 LEU A N 1
ATOM 1280 C CA . LEU A 1 158 ? -24.516 -19.031 -24.469 1 51.84 158 LEU A CA 1
ATOM 1281 C C . LEU A 1 158 ? -24.375 -17.984 -25.578 1 51.84 158 LEU A C 1
ATOM 1283 O O . LEU A 1 158 ? -24.859 -16.859 -25.438 1 51.84 158 LEU A O 1
ATOM 1287 N N . GLY A 1 159 ? -23.734 -18.359 -26.766 1 51.19 159 GLY A N 1
ATOM 1288 C CA . GLY A 1 159 ? -23.781 -17.516 -27.969 1 51.19 159 GLY A CA 1
ATOM 1289 C C . GLY A 1 159 ? -25.188 -17.062 -28.312 1 51.19 159 GLY A C 1
ATOM 1290 O O . GLY A 1 159 ? -26.172 -17.734 -27.969 1 51.19 159 GLY A O 1
ATOM 1291 N N . PRO A 1 160 ? -25.344 -15.711 -28.906 1 55.31 160 PRO A N 1
ATOM 1292 C CA . PRO A 1 160 ? -24.453 -14.742 -29.531 1 55.31 160 PRO A CA 1
ATOM 1293 C C . PRO A 1 160 ? -23.906 -13.719 -28.531 1 55.31 160 PRO A C 1
ATOM 1295 O O . PRO A 1 160 ? -23.062 -12.891 -28.891 1 55.31 160 PRO A O 1
ATOM 1298 N N . VAL A 1 161 ? -24.297 -13.836 -27.422 1 48.81 161 VAL A N 1
ATOM 1299 C CA . VAL A 1 161 ? -23.859 -12.828 -26.453 1 48.81 161 VAL A CA 1
ATOM 1300 C C . VAL A 1 161 ? -22.422 -13.117 -26.016 1 48.81 161 VAL A C 1
ATOM 1302 O O . VAL A 1 161 ? -21.641 -12.188 -25.781 1 48.81 161 VAL A O 1
ATOM 1305 N N . ASP A 1 162 ? -22.219 -14.352 -26.094 1 61.34 162 ASP A N 1
ATOM 1306 C CA . ASP A 1 162 ? -20.859 -14.797 -25.781 1 61.34 162 ASP A CA 1
ATOM 1307 C C . ASP A 1 162 ? -20 -14.828 -27.047 1 61.34 162 ASP A C 1
ATOM 1309 O O . ASP A 1 162 ? -19.953 -15.836 -27.75 1 61.34 162 ASP A O 1
ATOM 1313 N N . LEU A 1 163 ? -19.344 -13.766 -27.344 1 61.75 163 LEU A N 1
ATOM 1314 C CA . LEU A 1 163 ? -18.547 -13.656 -28.562 1 61.75 163 LEU A CA 1
ATOM 1315 C C . LEU A 1 163 ? -17.219 -14.383 -28.406 1 61.75 163 LEU A C 1
ATOM 1317 O O . LEU A 1 163 ? -16.453 -14.508 -29.375 1 61.75 163 LEU A O 1
ATOM 1321 N N . GLY A 1 164 ? -17.047 -14.852 -27.188 1 74.19 164 GLY A N 1
ATOM 1322 C CA . GLY A 1 164 ? -15.812 -15.594 -26.938 1 74.19 164 GLY A CA 1
ATOM 1323 C C . GLY A 1 164 ? -15.953 -17.078 -27.172 1 74.19 164 GLY A C 1
ATOM 1324 O O . GLY A 1 164 ? -14.977 -17.828 -27.047 1 74.19 164 GLY A O 1
ATOM 1325 N N . GLU A 1 165 ? -17.125 -17.531 -27.531 1 79 165 GLU A N 1
ATOM 1326 C CA . GLU A 1 165 ? -17.438 -18.953 -27.641 1 79 165 GLU A CA 1
ATOM 1327 C C . GLU A 1 165 ? -16.547 -19.625 -28.688 1 79 165 GLU A C 1
ATOM 1329 O O . GLU A 1 165 ? -16.062 -20.734 -28.469 1 79 165 GLU A O 1
ATOM 1334 N N . ASP A 1 166 ? -16.359 -18.984 -29.75 1 87.06 166 ASP A N 1
ATOM 1335 C CA . ASP A 1 166 ? -15.539 -19.578 -30.812 1 87.06 166 ASP A CA 1
ATOM 1336 C C . ASP A 1 166 ? -14.094 -19.734 -30.359 1 87.06 166 ASP A C 1
ATOM 1338 O O . ASP A 1 166 ? -13.461 -20.75 -30.609 1 87.06 166 ASP A O 1
ATOM 1342 N N . ALA A 1 167 ? -13.648 -18.703 -29.734 1 91.25 167 ALA A N 1
ATOM 1343 C CA . ALA A 1 167 ? -12.289 -18.766 -29.219 1 91.25 167 ALA A CA 1
ATOM 1344 C C . ALA A 1 167 ? -12.148 -19.875 -28.172 1 91.25 167 ALA A C 1
ATOM 1346 O O . ALA A 1 167 ? -11.195 -20.656 -28.219 1 91.25 167 ALA A O 1
ATOM 1347 N N . ARG A 1 168 ? -13.062 -19.969 -27.25 1 92.56 168 ARG A N 1
ATOM 1348 C CA . ARG A 1 168 ? -13.023 -21 -26.219 1 92.56 168 ARG A CA 1
ATOM 1349 C C . ARG A 1 168 ? -13.102 -22.391 -26.812 1 92.56 168 ARG A C 1
ATOM 1351 O O . ARG A 1 168 ? -12.406 -23.312 -26.359 1 92.56 168 ARG A O 1
ATOM 1358 N N . ARG A 1 169 ? -13.969 -22.531 -27.766 1 93.06 169 ARG A N 1
ATOM 1359 C CA . ARG A 1 169 ? -14.094 -23.812 -28.453 1 93.06 169 ARG A CA 1
ATOM 1360 C C . ARG A 1 169 ? -12.758 -24.234 -29.062 1 93.06 169 ARG A C 1
ATOM 1362 O O . ARG A 1 169 ? -12.32 -25.375 -28.875 1 93.06 169 ARG A O 1
ATOM 1369 N N . ASP A 1 170 ? -12.18 -23.312 -29.766 1 94.88 170 ASP A N 1
ATOM 1370 C CA . ASP A 1 170 ? -10.898 -23.625 -30.391 1 94.88 170 ASP A CA 1
ATOM 1371 C C . ASP A 1 170 ? -9.82 -23.906 -29.344 1 94.88 170 ASP A C 1
ATOM 1373 O O . ASP A 1 170 ? -8.938 -24.734 -29.547 1 94.88 170 ASP A O 1
ATOM 1377 N N . MET A 1 171 ? -9.883 -23.188 -28.234 1 96.56 171 MET A N 1
ATOM 1378 C CA . MET A 1 171 ? -8.969 -23.453 -27.141 1 96.56 171 MET A CA 1
ATOM 1379 C C . MET A 1 171 ? -9.133 -24.875 -26.625 1 96.56 171 MET A C 1
ATOM 1381 O O . MET A 1 171 ? -8.148 -25.609 -26.453 1 96.56 171 MET A O 1
ATOM 1385 N N . VAL A 1 172 ? -10.359 -25.297 -26.422 1 96.31 172 VAL A N 1
ATOM 1386 C CA . VAL A 1 172 ? -10.68 -26.609 -25.891 1 96.31 172 VAL A CA 1
ATOM 1387 C C . VAL A 1 172 ? -10.18 -27.688 -26.859 1 96.31 172 VAL A C 1
ATOM 1389 O O . VAL A 1 172 ? -9.523 -28.656 -26.438 1 96.31 172 VAL A O 1
ATOM 1392 N N . LEU A 1 173 ? -10.445 -27.516 -28.109 1 96.06 173 LEU A N 1
ATOM 1393 C CA . LEU A 1 173 ? -10.039 -28.484 -29.109 1 96.06 173 LEU A CA 1
ATOM 1394 C C . LEU A 1 173 ? -8.523 -28.594 -29.172 1 96.06 173 LEU A C 1
ATOM 1396 O O . LEU A 1 173 ? -7.98 -29.703 -29.25 1 96.06 173 LEU A O 1
ATOM 1400 N N . THR A 1 174 ? -7.898 -27.453 -29.156 1 96.12 174 THR A N 1
ATOM 1401 C CA . THR A 1 174 ? -6.441 -27.438 -29.188 1 96.12 174 THR A CA 1
ATOM 1402 C C . THR A 1 174 ? -5.855 -28.125 -27.969 1 96.12 174 THR A C 1
ATOM 1404 O O . THR A 1 174 ? -4.918 -28.922 -28.094 1 96.12 174 THR A O 1
ATOM 1407 N N . LEU A 1 175 ? -6.371 -27.828 -26.812 1 97.56 175 LEU A N 1
ATOM 1408 C CA . LEU A 1 175 ? -5.914 -28.438 -25.578 1 97.56 175 LEU A CA 1
ATOM 1409 C C . LEU A 1 175 ? -6.109 -29.953 -25.625 1 97.56 175 LEU A C 1
ATOM 1411 O O . LEU A 1 175 ? -5.23 -30.719 -25.203 1 97.56 175 LEU A O 1
ATOM 1415 N N . GLU A 1 176 ? -7.184 -30.422 -26.125 1 96.5 176 GLU A N 1
ATOM 1416 C CA . GLU A 1 176 ? -7.449 -31.859 -26.234 1 96.5 176 GLU A CA 1
ATOM 1417 C C . GLU A 1 176 ? -6.453 -32.531 -27.172 1 96.5 176 GLU A C 1
ATOM 1419 O O . GLU A 1 176 ? -5.98 -33.625 -26.891 1 96.5 176 GLU A O 1
ATOM 1424 N N . GLU A 1 177 ? -6.191 -31.859 -28.219 1 94.62 177 GLU A N 1
ATOM 1425 C CA . GLU A 1 177 ? -5.199 -32.375 -29.156 1 94.62 177 GLU A CA 1
ATOM 1426 C C . GLU A 1 177 ? -3.834 -32.5 -28.5 1 94.62 177 GLU A C 1
ATOM 1428 O O . GLU A 1 177 ? -3.029 -33.344 -28.891 1 94.62 177 GLU A O 1
ATOM 1433 N N . MET A 1 178 ? -3.645 -31.719 -27.547 1 94.69 178 MET A N 1
ATOM 1434 C CA . MET A 1 178 ? -2.354 -31.719 -26.859 1 94.69 178 MET A CA 1
ATOM 1435 C C . MET A 1 178 ? -2.377 -32.656 -25.641 1 94.69 178 MET A C 1
ATOM 1437 O O . MET A 1 178 ? -1.46 -32.625 -24.828 1 94.69 178 MET A O 1
ATOM 1441 N N . GLY A 1 179 ? -3.48 -33.375 -25.453 1 93.25 179 GLY A N 1
ATOM 1442 C CA . GLY A 1 179 ? -3.498 -34.438 -24.469 1 93.25 179 GLY A CA 1
ATOM 1443 C C . GLY A 1 179 ? -4.258 -34.062 -23.203 1 93.25 179 GLY A C 1
ATOM 1444 O O . GLY A 1 179 ? -4.316 -34.875 -22.25 1 93.25 179 GLY A O 1
ATOM 1445 N N . PHE A 1 180 ? -4.832 -32.844 -23.188 1 96 180 PHE A N 1
ATOM 1446 C CA . PHE A 1 180 ? -5.633 -32.469 -22.031 1 96 180 PHE A CA 1
ATOM 1447 C C . PHE A 1 180 ? -6.961 -33.188 -22.016 1 96 180 PHE A C 1
ATOM 1449 O O . PHE A 1 180 ? -7.531 -33.5 -23.078 1 96 180 PHE A O 1
ATOM 1456 N N . GLU A 1 181 ? -7.363 -33.562 -20.859 1 96.38 181 GLU A N 1
ATOM 1457 C CA . GLU A 1 181 ? -8.75 -33.969 -20.656 1 96.38 181 GLU A CA 1
ATOM 1458 C C . GLU A 1 181 ? -9.578 -32.812 -20.109 1 96.38 181 GLU A C 1
ATOM 1460 O O . GLU A 1 181 ? -9.531 -32.531 -18.906 1 96.38 181 GLU A O 1
ATOM 1465 N N . ILE A 1 182 ? -10.359 -32.188 -20.969 1 95.38 182 ILE A N 1
ATOM 1466 C CA . ILE A 1 182 ? -11.125 -31 -20.594 1 95.38 182 ILE A CA 1
ATOM 1467 C C . ILE A 1 182 ? -12.453 -31.422 -19.953 1 95.38 182 ILE A C 1
ATOM 1469 O O . ILE A 1 182 ? -13.172 -32.25 -20.516 1 95.38 182 ILE A O 1
ATOM 1473 N N . GLU A 1 183 ? -12.719 -30.859 -18.828 1 93.06 183 GLU A N 1
ATOM 1474 C CA . GLU A 1 183 ? -13.922 -31.219 -18.094 1 93.06 183 GLU A CA 1
ATOM 1475 C C . GLU A 1 183 ? -15.047 -30.219 -18.359 1 93.06 183 GLU A C 1
ATOM 1477 O O . GLU A 1 183 ? -16.219 -30.609 -18.453 1 93.06 183 GLU A O 1
ATOM 1482 N N . ALA A 1 184 ? -14.688 -28.969 -18.438 1 89.38 184 ALA A N 1
ATOM 1483 C CA . ALA A 1 184 ? -15.711 -27.938 -18.609 1 89.38 184 ALA A CA 1
ATOM 1484 C C . ALA A 1 184 ? -15.109 -26.656 -19.156 1 89.38 184 ALA A C 1
ATOM 1486 O O . ALA A 1 184 ? -13.914 -26.391 -18.984 1 89.38 184 ALA A O 1
ATOM 1487 N N . SER A 1 185 ? -15.891 -25.938 -19.891 1 90.31 185 SER A N 1
ATOM 1488 C CA . SER A 1 185 ? -15.594 -24.578 -20.344 1 90.31 185 SER A CA 1
ATOM 1489 C C . SER A 1 185 ? -16.828 -23.688 -20.266 1 90.31 185 SER A C 1
ATOM 1491 O O . SER A 1 185 ? -17.906 -24.094 -20.703 1 90.31 185 SER A O 1
ATOM 1493 N N . HIS A 1 186 ? -16.719 -22.531 -19.625 1 86.81 186 HIS A N 1
ATOM 1494 C CA . HIS A 1 186 ? -17.891 -21.672 -19.516 1 86.81 186 HIS A CA 1
ATOM 1495 C C . HIS A 1 186 ? -17.484 -20.219 -19.297 1 86.81 186 HIS A C 1
ATOM 1497 O O . HIS A 1 186 ? -16.328 -19.922 -18.969 1 86.81 186 HIS A O 1
ATOM 1503 N N . HIS A 1 187 ? -18.438 -19.312 -19.656 1 84 187 HIS A N 1
ATOM 1504 C CA . HIS A 1 187 ? -18.312 -17.906 -19.312 1 84 187 HIS A CA 1
ATOM 1505 C C . HIS A 1 187 ? -18.438 -17.672 -17.812 1 84 187 HIS A C 1
ATOM 1507 O O . HIS A 1 187 ? -19.266 -18.297 -17.156 1 84 187 HIS A O 1
ATOM 1513 N N . GLU A 1 188 ? -17.594 -16.828 -17.219 1 87.25 188 GLU A N 1
ATOM 1514 C CA . GLU A 1 188 ? -17.609 -16.531 -15.797 1 87.25 188 GLU A CA 1
ATOM 1515 C C . GLU A 1 188 ? -18.516 -15.328 -15.492 1 87.25 188 GLU A C 1
ATOM 1517 O O . GLU A 1 188 ? -19.406 -15 -16.281 1 87.25 188 GLU A O 1
ATOM 1522 N N . VAL A 1 189 ? -18.375 -14.797 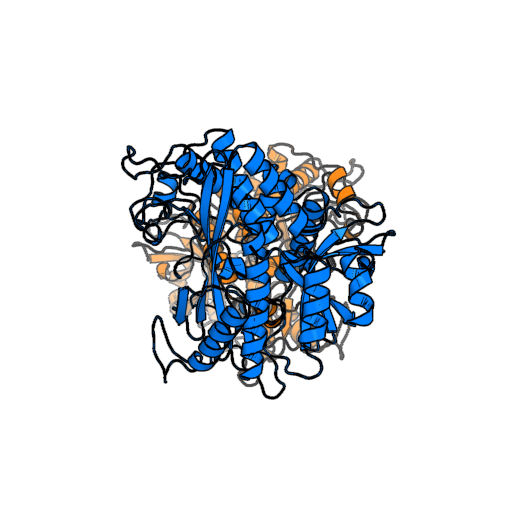-14.297 1 81.94 189 VAL A N 1
ATOM 1523 C CA . VAL A 1 189 ? -19.312 -13.82 -13.758 1 81.94 189 VAL A CA 1
ATOM 1524 C C . VAL A 1 189 ? -19.078 -12.461 -14.422 1 81.94 189 VAL A C 1
ATOM 1526 O O . VAL A 1 189 ? -20.031 -11.773 -14.797 1 81.94 189 VAL A O 1
ATOM 1529 N N . ALA A 1 190 ? -17.875 -12.062 -14.68 1 88.06 190 ALA A N 1
ATOM 1530 C CA . ALA A 1 190 ? -17.578 -10.734 -15.219 1 88.06 190 ALA A CA 1
ATOM 1531 C C . ALA A 1 190 ? -17.578 -10.75 -16.75 1 88.06 190 ALA A C 1
ATOM 1533 O O . ALA A 1 190 ? -17.266 -11.766 -17.359 1 88.06 190 ALA A O 1
ATOM 1534 N N . PRO A 1 191 ? -17.906 -9.609 -17.328 1 88.19 191 PRO A N 1
ATOM 1535 C CA . PRO A 1 191 ? -17.797 -9.523 -18.781 1 88.19 191 PRO A CA 1
ATOM 1536 C C . PRO A 1 191 ? -16.406 -9.852 -19.297 1 88.19 191 PRO A C 1
ATOM 1538 O O . PRO A 1 191 ? -15.414 -9.32 -18.781 1 88.19 191 PRO A O 1
ATOM 1541 N N . GLY A 1 192 ? -16.344 -10.781 -20.281 1 91.44 192 GLY A N 1
ATOM 1542 C CA . GLY A 1 192 ? -15.078 -11.133 -20.906 1 91.44 192 GLY A CA 1
ATOM 1543 C C . GLY A 1 192 ? -14.281 -12.148 -20.094 1 91.44 192 GLY A C 1
ATOM 1544 O O . GLY A 1 192 ? -13.164 -12.5 -20.469 1 91.44 192 GLY A O 1
ATOM 1545 N N . GLN A 1 193 ? -14.875 -12.609 -19 1 92.25 193 GLN A N 1
ATOM 1546 C CA . GLN A 1 193 ? -14.195 -13.562 -18.125 1 92.25 193 GLN A CA 1
ATOM 1547 C C . GLN A 1 193 ? -14.586 -15 -18.469 1 92.25 193 GLN A C 1
ATOM 1549 O O . GLN A 1 193 ? -15.758 -15.289 -18.703 1 92.25 193 GLN A O 1
ATOM 1554 N N . HIS A 1 194 ? -13.586 -15.906 -18.484 1 93.75 194 HIS A N 1
ATOM 1555 C CA . HIS A 1 194 ? -13.805 -17.281 -18.906 1 93.75 194 HIS A CA 1
ATOM 1556 C C . HIS A 1 194 ? -13.062 -18.266 -18.031 1 93.75 194 HIS A C 1
ATOM 1558 O O . HIS A 1 194 ? -12.148 -17.891 -17.281 1 93.75 194 HIS A O 1
ATOM 1564 N N . GLU A 1 195 ? -13.523 -19.531 -18.141 1 94.06 195 GLU A N 1
ATOM 1565 C CA . GLU A 1 195 ? -12.891 -20.625 -17.406 1 94.06 195 GLU A CA 1
ATOM 1566 C C . GLU A 1 195 ? -12.938 -21.922 -18.203 1 94.06 195 GLU A C 1
ATOM 1568 O O . GLU A 1 195 ? -13.961 -22.25 -18.812 1 94.06 195 GLU A O 1
ATOM 1573 N N . ILE A 1 196 ? -11.836 -22.562 -18.328 1 95.12 196 ILE A N 1
ATOM 1574 C CA . ILE A 1 196 ? -11.719 -23.906 -18.891 1 95.12 196 ILE A CA 1
ATOM 1575 C C . ILE A 1 196 ? -11.07 -24.844 -17.875 1 95.12 196 ILE A C 1
ATOM 1577 O O . ILE A 1 196 ? -9.93 -24.625 -17.469 1 95.12 196 ILE A O 1
ATOM 1581 N N . ASP A 1 197 ? -11.797 -25.844 -17.531 1 95.38 197 ASP A N 1
ATOM 1582 C CA . ASP A 1 197 ? -11.305 -26.766 -16.5 1 95.38 197 ASP A CA 1
ATOM 1583 C C . ASP A 1 197 ? -10.797 -28.062 -17.125 1 95.38 197 ASP A C 1
ATOM 1585 O O . ASP A 1 197 ? -11.438 -28.625 -18.016 1 95.38 197 ASP A O 1
ATOM 1589 N N . PHE A 1 198 ? -9.641 -28.484 -16.719 1 96.38 198 PHE A N 1
ATOM 1590 C CA . PHE A 1 198 ? -9.102 -29.766 -17.156 1 96.38 198 PHE A CA 1
ATOM 1591 C C . PHE A 1 198 ? -8.922 -30.703 -15.961 1 96.38 198 PHE A C 1
ATOM 1593 O O . PHE A 1 198 ? -8.867 -30.25 -14.812 1 96.38 198 PHE A O 1
ATOM 1600 N N . LYS A 1 199 ? -8.859 -31.922 -16.188 1 95.44 199 LYS A N 1
ATOM 1601 C CA . LYS A 1 199 ? -8.852 -32.969 -15.164 1 95.44 199 LYS A CA 1
ATOM 1602 C C . LYS A 1 199 ? -7.617 -32.875 -14.281 1 95.44 199 LYS A C 1
ATOM 1604 O O . LYS A 1 199 ? -6.52 -32.594 -14.766 1 95.44 199 LYS A O 1
ATOM 1609 N N . TYR A 1 200 ? -7.812 -33.125 -13 1 95.56 200 TYR A N 1
ATOM 1610 C CA . TYR A 1 200 ? -6.707 -33.125 -12.047 1 95.56 200 TYR A CA 1
ATOM 1611 C C . TYR A 1 200 ? -5.723 -34.25 -12.352 1 95.56 200 TYR A C 1
ATOM 1613 O O . TYR A 1 200 ? -6.066 -35.219 -13.031 1 95.56 200 TYR A O 1
ATOM 1621 N N . ASP A 1 201 ? -4.477 -34.125 -11.883 1 96.94 201 ASP A N 1
ATOM 1622 C CA . ASP A 1 201 ? -3.416 -35.125 -12.023 1 96.94 201 ASP A CA 1
ATOM 1623 C C . ASP A 1 201 ? -2.309 -34.875 -10.992 1 96.94 201 ASP A C 1
ATOM 1625 O O . ASP A 1 201 ? -2.451 -34.031 -10.102 1 96.94 201 ASP A O 1
ATOM 1629 N N . HIS A 1 202 ? -1.262 -35.688 -11.117 1 97.25 202 HIS A N 1
ATOM 1630 C CA . HIS A 1 202 ? -0.076 -35.438 -10.305 1 97.25 202 HIS A CA 1
ATOM 1631 C C . HIS A 1 202 ? 0.4 -34 -10.43 1 97.25 202 HIS A C 1
ATOM 1633 O O . HIS A 1 202 ? 0.372 -33.438 -11.516 1 97.25 202 HIS A O 1
ATOM 1639 N N . ALA A 1 203 ? 0.902 -33.5 -9.344 1 98.5 203 ALA A N 1
ATOM 1640 C CA . ALA A 1 203 ? 1.126 -32.062 -9.203 1 98.5 203 ALA A CA 1
ATOM 1641 C C . ALA A 1 203 ? 2.143 -31.578 -10.227 1 98.5 203 ALA A C 1
ATOM 1643 O O . ALA A 1 203 ? 1.998 -30.484 -10.773 1 98.5 203 ALA A O 1
ATOM 1644 N N . LEU A 1 204 ? 3.209 -32.344 -10.477 1 98.31 204 LEU A N 1
ATOM 1645 C CA . LEU A 1 204 ? 4.215 -31.875 -11.422 1 98.31 204 LEU A CA 1
ATOM 1646 C C . LEU A 1 204 ? 3.631 -31.781 -12.828 1 98.31 204 LEU A C 1
ATOM 1648 O O . LEU A 1 204 ? 3.832 -30.781 -13.523 1 98.31 204 LEU A O 1
ATOM 1652 N N . TYR A 1 205 ? 2.955 -32.812 -13.234 1 97.25 205 TYR A N 1
ATOM 1653 C CA . TYR A 1 205 ? 2.299 -32.844 -14.531 1 97.25 205 TYR A CA 1
ATOM 1654 C C . TYR A 1 205 ? 1.28 -31.703 -14.648 1 97.25 205 TYR A C 1
ATOM 1656 O O . TYR A 1 205 ? 1.178 -31.062 -15.695 1 97.25 205 TYR A O 1
ATOM 1664 N N . THR A 1 206 ? 0.582 -31.5 -13.57 1 98.44 206 THR A N 1
ATOM 1665 C CA . THR A 1 206 ? -0.425 -30.438 -13.57 1 98.44 206 THR A CA 1
ATOM 1666 C C . THR A 1 206 ? 0.23 -29.062 -13.703 1 98.44 206 THR A C 1
ATOM 1668 O O . THR A 1 206 ? -0.294 -28.188 -14.391 1 98.44 206 THR A O 1
ATOM 1671 N N . ALA A 1 207 ? 1.324 -28.844 -13.023 1 98.62 207 ALA A N 1
ATOM 1672 C CA . ALA A 1 207 ? 2.041 -27.578 -13.164 1 98.62 207 ALA A CA 1
ATOM 1673 C C . ALA A 1 207 ? 2.49 -27.359 -14.602 1 98.62 207 ALA A C 1
ATOM 1675 O O . ALA A 1 207 ? 2.367 -26.25 -15.133 1 98.62 207 ALA A O 1
ATOM 1676 N N . ASP A 1 208 ? 3.043 -28.391 -15.258 1 97.88 208 ASP A N 1
ATOM 1677 C CA . ASP A 1 208 ? 3.389 -28.328 -16.672 1 97.88 208 ASP A CA 1
ATOM 1678 C C . ASP A 1 208 ? 2.17 -27.969 -17.516 1 97.88 208 ASP A C 1
ATOM 1680 O O . ASP A 1 208 ? 2.271 -27.172 -18.453 1 97.88 208 ASP A O 1
ATOM 1684 N N . ASN A 1 209 ? 1.084 -28.578 -17.172 1 97.75 209 ASN A N 1
ATOM 1685 C CA . ASN A 1 209 ? -0.153 -28.328 -17.906 1 97.75 209 ASN A CA 1
ATOM 1686 C C . ASN A 1 209 ? -0.623 -26.891 -17.734 1 97.75 209 ASN A C 1
ATOM 1688 O O . ASN A 1 209 ? -1.177 -26.297 -18.672 1 97.75 209 ASN A O 1
ATOM 1692 N N . VAL A 1 210 ? -0.469 -26.344 -16.547 1 98.38 210 VAL A N 1
ATOM 1693 C CA . VAL A 1 210 ? -0.885 -24.969 -16.312 1 98.38 210 VAL A CA 1
ATOM 1694 C C . VAL A 1 210 ? -0.102 -24.031 -17.234 1 98.38 210 VAL A C 1
ATOM 1696 O O . VAL A 1 210 ? -0.681 -23.125 -17.859 1 98.38 210 VAL A O 1
ATOM 1699 N N . VAL A 1 211 ? 1.166 -24.203 -17.328 1 97.12 211 VAL A N 1
ATOM 1700 C CA . VAL A 1 211 ? 2.014 -23.375 -18.172 1 97.12 211 VAL A CA 1
ATOM 1701 C C . VAL A 1 211 ? 1.617 -23.562 -19.625 1 97.12 211 VAL A C 1
ATOM 1703 O O . VAL A 1 211 ? 1.533 -22.578 -20.391 1 97.12 211 VAL A O 1
ATOM 1706 N N . THR A 1 212 ? 1.381 -24.766 -20.016 1 97.06 212 THR A N 1
ATOM 1707 C CA . THR A 1 212 ? 0.957 -25.062 -21.375 1 97.06 212 THR A CA 1
ATOM 1708 C C . THR A 1 212 ? -0.408 -24.453 -21.656 1 97.06 212 THR A C 1
ATOM 1710 O O . THR A 1 212 ? -0.625 -23.891 -22.734 1 97.06 212 THR A O 1
ATOM 1713 N N . PHE A 1 213 ? -1.291 -24.609 -20.703 1 97.94 213 PHE A N 1
ATOM 1714 C CA . PHE A 1 213 ? -2.635 -24.062 -20.812 1 97.94 213 PHE A CA 1
ATOM 1715 C C . PHE A 1 213 ? -2.584 -22.562 -21.125 1 97.94 213 PHE A C 1
ATOM 1717 O O . PHE A 1 213 ? -3.26 -22.094 -22.047 1 97.94 213 PHE A O 1
ATOM 1724 N N . LYS A 1 214 ? -1.826 -21.844 -20.391 1 97.56 214 LYS A N 1
ATOM 1725 C CA . LYS A 1 214 ? -1.714 -20.406 -20.578 1 97.56 214 LYS A CA 1
ATOM 1726 C C . LYS A 1 214 ? -1.18 -20.078 -21.969 1 97.56 214 LYS A C 1
ATOM 1728 O O . LYS A 1 214 ? -1.643 -19.141 -22.609 1 97.56 214 LYS A O 1
ATOM 1733 N N . LEU A 1 215 ? -0.201 -20.828 -22.406 1 95.5 215 LEU A N 1
ATOM 1734 C CA . LEU A 1 215 ? 0.352 -20.641 -23.75 1 95.5 215 LEU A CA 1
ATOM 1735 C C . LEU A 1 215 ? -0.723 -20.828 -24.812 1 95.5 215 LEU A C 1
ATOM 1737 O O . LEU A 1 215 ? -0.848 -20.016 -25.719 1 95.5 215 LEU A O 1
ATOM 1741 N N . VAL A 1 216 ? -1.462 -21.891 -24.656 1 97 216 VAL A N 1
ATOM 1742 C CA . VAL A 1 216 ? -2.482 -22.234 -25.641 1 97 216 VAL A CA 1
ATOM 1743 C C . VAL A 1 216 ? -3.559 -21.156 -25.672 1 97 216 VAL A C 1
ATOM 1745 O O . VAL A 1 216 ? -3.938 -20.688 -26.75 1 97 216 VAL A O 1
ATOM 1748 N N . VAL A 1 217 ? -4.051 -20.75 -24.5 1 97.31 217 VAL A N 1
ATOM 1749 C CA . VAL A 1 217 ? -5.113 -19.766 -24.391 1 97.31 217 VAL A CA 1
ATOM 1750 C C . VAL A 1 217 ? -4.676 -18.453 -25.047 1 97.31 217 VAL A C 1
ATOM 1752 O O . VAL A 1 217 ? -5.418 -17.875 -25.844 1 97.31 217 VAL A O 1
ATOM 1755 N N . LYS A 1 218 ? -3.498 -18.047 -24.812 1 95.94 218 LYS A N 1
ATOM 1756 C CA . LYS A 1 218 ? -2.99 -16.797 -25.375 1 95.94 218 LYS A CA 1
ATOM 1757 C C . LYS A 1 218 ? -2.82 -16.922 -26.891 1 95.94 218 LYS A C 1
ATOM 1759 O O . LYS A 1 218 ? -3.188 -16 -27.625 1 95.94 218 LYS A O 1
ATOM 1764 N N . THR A 1 219 ? -2.273 -18.016 -27.344 1 94.56 219 THR A N 1
ATOM 1765 C CA . THR A 1 219 ? -2.006 -18.219 -28.766 1 94.56 219 THR A CA 1
ATOM 1766 C C . THR A 1 219 ? -3.307 -18.25 -29.562 1 94.56 219 THR A C 1
ATOM 1768 O O . THR A 1 219 ? -3.424 -17.578 -30.594 1 94.56 219 THR A O 1
ATOM 1771 N N . ILE A 1 220 ? -4.242 -19.031 -29.047 1 95.56 220 ILE A N 1
ATOM 1772 C CA . ILE A 1 220 ? -5.5 -19.188 -29.766 1 95.56 220 ILE A CA 1
ATOM 1773 C C . ILE A 1 220 ? -6.281 -17.875 -29.719 1 95.56 220 ILE A C 1
ATOM 1775 O O . ILE A 1 220 ? -6.953 -17.5 -30.688 1 95.56 220 ILE A O 1
ATOM 1779 N N . ALA A 1 221 ? -6.227 -17.125 -28.594 1 94.5 221 ALA A N 1
ATOM 1780 C CA . ALA A 1 221 ? -6.871 -15.812 -28.516 1 94.5 221 ALA A CA 1
ATOM 1781 C C . ALA A 1 221 ? -6.348 -14.875 -29.594 1 94.5 221 ALA A C 1
ATOM 1783 O O . ALA A 1 221 ? -7.125 -14.203 -30.266 1 94.5 221 ALA A O 1
ATOM 1784 N N . GLN A 1 222 ? -5.082 -14.875 -29.75 1 92.38 222 GLN A N 1
ATOM 1785 C CA . GLN A 1 222 ? -4.457 -14.016 -30.75 1 92.38 222 GLN A CA 1
ATOM 1786 C C . GLN A 1 222 ? -4.961 -14.344 -32.156 1 92.38 222 GLN A C 1
ATOM 1788 O O . GLN A 1 222 ? -5.168 -13.445 -32.969 1 92.38 222 GLN A O 1
ATOM 1793 N N . ARG A 1 223 ? -5.156 -15.57 -32.438 1 91.44 223 ARG A N 1
ATOM 1794 C CA . ARG A 1 223 ? -5.633 -16.016 -33.719 1 91.44 223 ARG A CA 1
ATOM 1795 C C . ARG A 1 223 ? -7.055 -15.531 -34 1 91.44 223 ARG A C 1
ATOM 1797 O O . ARG A 1 223 ? -7.477 -15.398 -35.125 1 91.44 223 ARG A O 1
ATOM 1804 N N . HIS A 1 224 ? -7.742 -15.281 -32.938 1 91.5 224 HIS A N 1
ATOM 1805 C CA . HIS A 1 224 ? -9.109 -14.781 -33.062 1 91.5 224 HIS A CA 1
ATOM 1806 C C . HIS A 1 224 ? -9.148 -13.258 -32.938 1 91.5 224 HIS A C 1
ATOM 1808 O O . HIS A 1 224 ? -10.219 -12.672 -32.812 1 91.5 224 HIS A O 1
ATOM 1814 N N . GLY A 1 225 ? -7.922 -12.633 -32.906 1 90.31 225 GLY A N 1
ATOM 1815 C CA . GLY A 1 225 ? -7.84 -11.188 -32.812 1 90.31 225 GLY A CA 1
ATOM 1816 C C . GLY A 1 225 ? -8.133 -10.68 -31.406 1 90.31 225 GLY A C 1
ATOM 1817 O O . GLY A 1 225 ? -8.555 -9.531 -31.219 1 90.31 225 GLY A O 1
ATOM 1818 N N . LEU A 1 226 ? -8 -11.539 -30.438 1 94.06 226 LEU A N 1
ATOM 1819 C CA . LEU A 1 226 ? -8.258 -11.195 -29.047 1 94.06 226 LEU A CA 1
ATOM 1820 C C . LEU A 1 226 ? -6.973 -11.25 -28.234 1 94.06 226 LEU A C 1
ATOM 1822 O O . LEU A 1 226 ? -5.973 -11.82 -28.672 1 94.06 226 LEU A O 1
ATOM 1826 N N . HIS A 1 227 ? -7.012 -10.562 -27.109 1 95.25 227 HIS A N 1
ATOM 1827 C CA . HIS A 1 227 ? -5.945 -10.664 -26.125 1 95.25 227 HIS A CA 1
ATOM 1828 C C . HIS A 1 227 ? -6.422 -11.398 -24.875 1 95.25 227 HIS A C 1
ATOM 1830 O O . HIS A 1 227 ? -7.383 -10.977 -24.234 1 95.25 227 HIS A O 1
ATOM 1836 N N . ALA A 1 228 ? -5.75 -12.469 -24.609 1 96.25 228 ALA A N 1
ATOM 1837 C CA . ALA A 1 228 ? -6.035 -13.188 -23.375 1 96.25 228 ALA A CA 1
ATOM 1838 C C . ALA A 1 228 ? -5.09 -12.766 -22.25 1 96.25 228 ALA A C 1
ATOM 1840 O O . ALA A 1 228 ? -3.891 -12.586 -22.484 1 96.25 228 ALA A O 1
ATOM 1841 N N . THR A 1 229 ? -5.703 -12.539 -21.094 1 97.69 229 THR A N 1
ATOM 1842 C CA . THR A 1 229 ? -4.844 -12.188 -19.969 1 97.69 229 THR A CA 1
ATOM 1843 C C . THR A 1 229 ? -5.238 -12.961 -18.719 1 97.69 229 THR A C 1
ATOM 1845 O O . THR A 1 229 ? -6.422 -13.211 -18.484 1 97.69 229 THR A O 1
ATOM 1848 N N . PHE A 1 230 ? -4.191 -13.328 -18.016 1 98.06 230 PHE A N 1
ATOM 1849 C CA . PHE A 1 230 ? -4.348 -14.008 -16.734 1 98.06 230 PHE A CA 1
ATOM 1850 C C . PHE A 1 230 ? -4.07 -13.055 -15.578 1 98.06 230 PHE A C 1
ATOM 1852 O O . PHE A 1 230 ? -3.863 -13.484 -14.445 1 98.06 230 PHE A O 1
ATOM 1859 N N . MET A 1 231 ? -4.027 -11.727 -15.93 1 97.5 231 MET A N 1
ATOM 1860 C CA . MET A 1 231 ? -4.023 -10.703 -14.883 1 97.5 231 MET A CA 1
ATOM 1861 C C . MET A 1 231 ? -5.234 -10.859 -13.969 1 97.5 231 MET A C 1
ATOM 1863 O O . MET A 1 231 ? -6.367 -10.945 -14.438 1 97.5 231 MET A O 1
ATOM 1867 N N . PRO A 1 232 ? -5.027 -10.891 -12.664 1 98 232 PRO A N 1
ATOM 1868 C CA . PRO A 1 232 ? -6.109 -11.266 -11.75 1 98 232 PRO A CA 1
ATOM 1869 C C . PRO A 1 232 ? -7.277 -10.281 -11.789 1 98 232 PRO A C 1
ATOM 1871 O O . PRO A 1 232 ? -8.438 -10.695 -11.711 1 98 232 PRO A O 1
ATOM 1874 N N . LYS A 1 233 ? -7.016 -9.031 -11.836 1 97.5 233 LYS A N 1
ATOM 1875 C CA . LYS A 1 233 ? -8.062 -8.008 -11.812 1 97.5 233 LYS A CA 1
ATOM 1876 C C . LYS A 1 233 ? -7.766 -6.898 -12.82 1 97.5 233 LYS A C 1
ATOM 1878 O O . LYS A 1 233 ? -7.32 -5.816 -12.438 1 97.5 233 LYS A O 1
ATOM 1883 N N . PRO A 1 234 ? -8.156 -7.031 -14.078 1 96.88 234 PRO A N 1
ATOM 1884 C CA . PRO A 1 234 ? -7.875 -5.988 -15.07 1 96.88 234 PRO A CA 1
ATOM 1885 C C . PRO A 1 234 ? -8.773 -4.766 -14.914 1 96.88 234 PRO A C 1
ATOM 1887 O O . PRO A 1 234 ? -8.375 -3.65 -15.258 1 96.88 234 PRO A O 1
ATOM 1890 N N . ILE A 1 235 ? -9.984 -4.953 -14.414 1 95.38 235 ILE A N 1
ATOM 1891 C CA . ILE A 1 235 ? -10.953 -3.869 -14.352 1 95.38 235 ILE A CA 1
ATOM 1892 C C . ILE A 1 235 ? -11.492 -3.746 -12.922 1 95.38 235 ILE A C 1
ATOM 1894 O O . ILE A 1 235 ? -11.93 -4.738 -12.328 1 95.38 235 ILE A O 1
ATOM 1898 N N . PHE A 1 236 ? -11.453 -2.566 -12.375 1 94.88 236 PHE A N 1
ATOM 1899 C CA . PHE A 1 236 ? -12.023 -2.295 -11.062 1 94.88 236 PHE A CA 1
ATOM 1900 C C . PHE A 1 236 ? -13.531 -2.475 -11.078 1 94.88 236 PHE A C 1
ATOM 1902 O O . PH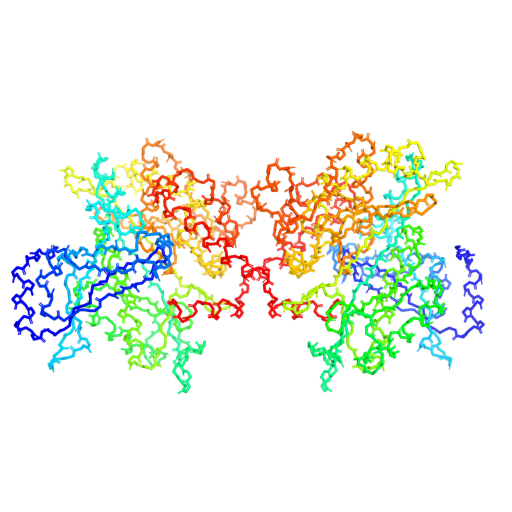E A 1 236 ? -14.203 -2.094 -12.039 1 94.88 236 PHE A O 1
ATOM 1909 N N . GLY A 1 237 ? -14.062 -3.01 -9.969 1 92.69 237 GLY A N 1
ATOM 1910 C CA . GLY A 1 237 ? -15.5 -3.018 -9.773 1 92.69 237 GLY A CA 1
ATOM 1911 C C . GLY A 1 237 ? -16.172 -4.281 -10.289 1 92.69 237 GLY A C 1
ATOM 1912 O O . GLY A 1 237 ? -17.375 -4.445 -10.164 1 92.69 237 GLY A O 1
ATOM 1913 N N . ILE A 1 238 ? -15.406 -5.164 -10.898 1 92.56 238 ILE A N 1
ATOM 1914 C CA . ILE A 1 238 ? -15.961 -6.434 -11.352 1 92.56 238 ILE A CA 1
ATOM 1915 C C . ILE A 1 238 ? -15.164 -7.59 -10.758 1 92.56 238 ILE A C 1
ATOM 1917 O O . ILE A 1 238 ? -14.148 -7.371 -10.086 1 92.56 238 ILE A O 1
ATOM 1921 N N . ASN A 1 239 ? -15.641 -8.805 -10.953 1 93.94 239 ASN A N 1
ATOM 1922 C CA . ASN A 1 239 ? -14.945 -9.984 -10.438 1 93.94 239 ASN A CA 1
ATOM 1923 C C . ASN A 1 239 ? -13.586 -10.164 -11.094 1 93.94 239 ASN A C 1
ATOM 1925 O O . ASN A 1 239 ? -13.391 -9.773 -12.25 1 93.94 239 ASN A O 1
ATOM 1929 N N . GLY A 1 240 ? -12.617 -10.727 -10.359 1 95.88 240 GLY A N 1
ATOM 1930 C CA . GLY A 1 240 ? -11.297 -11.031 -10.883 1 95.88 240 GLY A CA 1
ATOM 1931 C C . GLY A 1 240 ? -11.109 -12.5 -11.211 1 95.88 240 GLY A C 1
ATOM 1932 O O . GLY A 1 240 ? -12.008 -13.312 -10.977 1 95.88 240 GLY A O 1
ATOM 1933 N N . SER A 1 241 ? -10 -12.797 -11.789 1 97.12 241 SER A N 1
ATOM 1934 C CA . SER A 1 241 ? -9.68 -14.156 -12.195 1 97.12 241 SER A CA 1
ATOM 1935 C C . SER A 1 241 ? -8.898 -14.891 -11.102 1 97.12 241 SER A C 1
ATOM 1937 O O . SER A 1 241 ? -7.836 -14.43 -10.68 1 97.12 241 SER A O 1
ATOM 1939 N N . GLY A 1 242 ? -9.398 -16.016 -10.641 1 97.12 242 GLY A N 1
ATOM 1940 C CA . GLY A 1 242 ? -8.719 -16.875 -9.68 1 97.12 242 GLY A CA 1
ATOM 1941 C C . GLY A 1 242 ? -8.195 -18.156 -10.289 1 97.12 242 GLY A C 1
ATOM 1942 O O . GLY A 1 242 ? -8.383 -18.406 -11.477 1 97.12 242 GLY A O 1
ATOM 1943 N N . MET A 1 243 ? -7.453 -18.828 -9.516 1 98.19 243 MET A N 1
ATOM 1944 C CA . MET A 1 243 ? -6.988 -20.172 -9.789 1 98.19 243 MET A CA 1
ATOM 1945 C C . MET A 1 243 ? -7.266 -21.094 -8.609 1 98.19 243 MET A C 1
ATOM 1947 O O . MET A 1 243 ? -6.332 -21.578 -7.961 1 98.19 243 MET A O 1
ATOM 1951 N N . HIS A 1 244 ? -8.555 -21.266 -8.352 1 97.19 244 HIS A N 1
ATOM 1952 C CA . HIS A 1 244 ? -8.875 -22.188 -7.273 1 97.19 244 HIS A CA 1
ATOM 1953 C C . HIS A 1 244 ? -8.133 -23.516 -7.449 1 97.19 244 HIS A C 1
ATOM 1955 O O . HIS A 1 244 ? -8.055 -24.047 -8.555 1 97.19 244 HIS A O 1
ATOM 1961 N N . THR A 1 245 ? -7.625 -24 -6.359 1 98.31 245 THR A N 1
ATOM 1962 C CA . THR A 1 245 ? -6.75 -25.172 -6.441 1 98.31 245 THR A CA 1
ATOM 1963 C C . THR A 1 245 ? -7.293 -26.312 -5.59 1 98.31 245 THR A C 1
ATOM 1965 O O . THR A 1 245 ? -7.195 -26.281 -4.363 1 98.31 245 THR A O 1
ATOM 1968 N N . ASN A 1 246 ? -7.859 -27.25 -6.277 1 98.06 246 ASN A N 1
ATOM 1969 C CA . ASN A 1 246 ? -8.273 -28.484 -5.617 1 98.06 246 ASN A CA 1
ATOM 1970 C C . ASN A 1 246 ? -7.082 -29.406 -5.34 1 98.06 246 ASN A C 1
ATOM 1972 O O . ASN A 1 246 ? -6.219 -29.578 -6.199 1 98.06 246 ASN A O 1
ATOM 1976 N N . MET A 1 247 ? -7.023 -29.922 -4.145 1 98.62 247 MET A N 1
ATOM 1977 C CA . MET A 1 247 ? -5.863 -30.719 -3.727 1 98.62 247 MET A CA 1
ATOM 1978 C C . MET A 1 247 ? -6.301 -32 -3.033 1 98.62 247 MET A C 1
ATOM 1980 O O . MET A 1 247 ? -7.281 -32 -2.285 1 98.62 247 MET A O 1
ATOM 1984 N N . SER A 1 248 ? -5.559 -33.062 -3.24 1 98.44 248 SER A N 1
ATOM 1985 C CA . SER A 1 248 ? -5.727 -34.312 -2.514 1 98.44 248 SER A CA 1
ATOM 1986 C C . SER A 1 248 ? -4.406 -35.062 -2.387 1 98.44 248 SER A C 1
ATOM 1988 O O . SER A 1 248 ? -3.451 -34.781 -3.113 1 98.44 248 SER A O 1
ATOM 1990 N N . LEU A 1 249 ? -4.332 -35.938 -1.433 1 98.69 249 LEU A N 1
ATOM 1991 C CA . LEU A 1 249 ? -3.201 -36.844 -1.232 1 98.69 249 LEU A CA 1
ATOM 1992 C C . LEU A 1 249 ? -3.633 -38.281 -1.396 1 98.69 249 LEU A C 1
ATOM 1994 O O . LEU A 1 249 ? -4.723 -38.656 -0.965 1 98.69 249 LEU A O 1
ATOM 1998 N N . ALA A 1 250 ? -2.83 -39.031 -2.092 1 98.25 250 ALA A N 1
ATOM 1999 C CA . ALA A 1 250 ? -3 -40.469 -2.143 1 98.25 250 ALA A CA 1
ATOM 2000 C C . ALA A 1 250 ? -1.889 -41.188 -1.373 1 98.25 250 ALA A C 1
ATOM 2002 O O . ALA A 1 250 ? -0.728 -40.75 -1.426 1 98.25 250 ALA A O 1
ATOM 2003 N N . ARG A 1 251 ? -2.242 -42.219 -0.694 1 97.75 251 ARG A N 1
ATOM 2004 C CA . ARG A 1 251 ? -1.229 -42.969 0.016 1 97.75 251 ARG A CA 1
ATOM 2005 C C . ARG A 1 251 ? -0.376 -43.781 -0.956 1 97.75 251 ARG A C 1
ATOM 2007 O O . ARG A 1 251 ? -0.906 -44.469 -1.846 1 97.75 251 ARG A O 1
ATOM 2014 N N . VAL A 1 252 ? 0.888 -43.719 -0.754 1 96.81 252 VAL A N 1
ATOM 2015 C CA . VAL A 1 252 ? 1.809 -44.438 -1.63 1 96.81 252 VAL A CA 1
ATOM 2016 C C . VAL A 1 252 ? 1.589 -45.938 -1.49 1 96.81 252 VAL A C 1
ATOM 2018 O O . VAL A 1 252 ? 1.746 -46.688 -2.457 1 96.81 252 VAL A O 1
ATOM 2021 N N . SER A 1 253 ? 1.151 -46.438 -0.344 1 95.75 253 SER A N 1
ATOM 2022 C CA . SER A 1 253 ? 1.029 -47.844 0.003 1 95.75 253 SER A CA 1
ATOM 2023 C C . SER A 1 253 ? -0.061 -48.531 -0.82 1 95.75 253 SER A C 1
ATOM 2025 O O . SER A 1 253 ? 0.105 -49.656 -1.26 1 95.75 253 SER A O 1
ATOM 2027 N N . ASP A 1 254 ? -1.215 -47.812 -1.044 1 95 254 ASP A N 1
ATOM 2028 C CA . ASP A 1 254 ? -2.328 -48.5 -1.691 1 95 254 ASP A CA 1
ATOM 2029 C C . ASP A 1 254 ? -3.01 -47.625 -2.717 1 95 254 ASP A C 1
ATOM 2031 O O . ASP A 1 254 ? -3.947 -48.031 -3.396 1 95 254 ASP A O 1
ATOM 2035 N N . GLY A 1 255 ? -2.525 -46.406 -2.812 1 94.62 255 GLY A N 1
ATOM 2036 C CA . GLY A 1 255 ? -3.061 -45.5 -3.822 1 94.62 255 GLY A CA 1
ATOM 2037 C C . GLY A 1 255 ? -4.395 -44.875 -3.434 1 94.62 255 GLY A C 1
ATOM 2038 O O . GLY A 1 255 ? -4.984 -44.125 -4.203 1 94.62 255 GLY A O 1
ATOM 2039 N N . LYS A 1 256 ? -4.867 -45.156 -2.252 1 96.12 256 LYS A N 1
ATOM 2040 C CA . LYS A 1 256 ? -6.168 -44.656 -1.815 1 96.12 256 LYS A CA 1
ATOM 2041 C C . LYS A 1 256 ? -6.078 -43.219 -1.361 1 96.12 256 LYS A C 1
ATOM 2043 O O . LYS A 1 256 ? -5.008 -42.75 -0.966 1 96.12 256 LYS A O 1
ATOM 2048 N N . ASN A 1 257 ? -7.18 -42.562 -1.43 1 97.81 257 ASN A N 1
ATOM 2049 C CA . ASN A 1 257 ? -7.258 -41.156 -1.018 1 97.81 257 ASN A CA 1
ATOM 2050 C C . ASN A 1 257 ? -7.012 -41 0.48 1 97.81 257 ASN A C 1
ATOM 2052 O O . ASN A 1 257 ? -7.785 -41.5 1.297 1 97.81 257 ASN A O 1
ATOM 2056 N N . ALA A 1 258 ? -6.023 -40.281 0.817 1 98.19 258 ALA A N 1
ATOM 2057 C CA . ALA A 1 258 ? -5.582 -40.156 2.203 1 98.19 258 ALA A CA 1
ATOM 2058 C C . ALA A 1 258 ? -6.492 -39.219 2.986 1 98.19 258 ALA A C 1
ATOM 2060 O O . ALA A 1 258 ? -6.438 -39.188 4.215 1 98.19 258 ALA A O 1
ATOM 2061 N N . PHE A 1 259 ? -7.328 -38.469 2.279 1 98.44 259 PHE A N 1
ATOM 2062 C CA . PHE A 1 259 ? -8.188 -37.469 2.945 1 98.44 259 PHE A CA 1
ATOM 2063 C C . PHE A 1 259 ? -9.5 -38.125 3.367 1 98.44 259 PHE A C 1
ATOM 2065 O O . PHE A 1 259 ? -10.281 -37.5 4.105 1 98.44 259 PHE A O 1
ATOM 2072 N N . LEU A 1 260 ? -9.711 -39.344 2.99 1 97.62 260 LEU A N 1
ATOM 2073 C CA . LEU A 1 260 ? -11.008 -40 3.213 1 97.62 260 LEU A CA 1
ATOM 2074 C C . LEU A 1 260 ? -11 -40.812 4.504 1 97.62 260 LEU A C 1
ATOM 2076 O O . LEU A 1 260 ? -10.078 -41.594 4.742 1 97.62 260 LEU A O 1
ATOM 2080 N N . ASP A 1 261 ? -11.93 -40.594 5.32 1 97.19 261 ASP A N 1
ATOM 2081 C CA . ASP A 1 261 ? -12.328 -41.469 6.43 1 97.19 261 ASP A CA 1
ATOM 2082 C C . ASP A 1 261 ? -13.844 -41.625 6.496 1 97.19 261 ASP A C 1
ATOM 2084 O O . ASP A 1 261 ? -14.539 -40.719 6.988 1 97.19 261 ASP A O 1
ATOM 2088 N N . PRO A 1 262 ? -14.297 -42.719 6.066 1 95.06 262 PRO A N 1
ATOM 2089 C CA . PRO A 1 262 ? -15.75 -42.906 5.996 1 95.06 262 PRO A CA 1
ATOM 2090 C C . PRO A 1 262 ? -16.422 -42.844 7.367 1 95.06 262 PRO A C 1
ATOM 2092 O O . PRO A 1 262 ? -17.641 -42.656 7.453 1 95.06 262 PRO A O 1
ATOM 2095 N N . ASN A 1 263 ? -15.695 -42.969 8.422 1 96 263 ASN A N 1
ATOM 2096 C CA . ASN A 1 263 ? -16.266 -43.031 9.758 1 96 263 ASN A CA 1
ATOM 2097 C C . ASN A 1 263 ? -16.375 -41.656 10.383 1 96 263 ASN A C 1
ATOM 2099 O O . ASN A 1 263 ? -17.031 -41.469 11.414 1 96 263 ASN A O 1
ATOM 2103 N N . ASP A 1 264 ? -15.695 -40.719 9.828 1 95.62 264 ASP A N 1
ATOM 2104 C CA . ASP A 1 264 ? -15.773 -39.344 10.305 1 95.62 264 ASP A CA 1
ATOM 2105 C C . ASP A 1 264 ? -17.078 -38.688 9.875 1 95.62 264 ASP A C 1
ATOM 2107 O O . ASP A 1 264 ? -17.641 -39 8.828 1 95.62 264 ASP A O 1
ATOM 2111 N N . LYS A 1 265 ? -17.609 -37.688 10.641 1 93.31 265 LYS A N 1
ATOM 2112 C CA . LYS A 1 265 ? -18.875 -37 10.367 1 93.31 265 LYS A CA 1
ATOM 2113 C C . LYS A 1 265 ? -18.859 -36.375 8.977 1 93.31 265 LYS A C 1
ATOM 2115 O O . LYS A 1 265 ? -19.875 -36.375 8.281 1 93.31 265 LYS A O 1
ATOM 2120 N N . LEU A 1 266 ? -17.75 -35.781 8.555 1 94.44 266 LEU A N 1
ATOM 2121 C CA . LEU A 1 266 ? -17.625 -35.156 7.25 1 94.44 266 LEU A CA 1
ATOM 2122 C C . LEU A 1 266 ? -16.922 -36.062 6.262 1 94.44 266 LEU A C 1
ATOM 2124 O O . LEU A 1 266 ? -16.594 -35.656 5.141 1 94.44 266 LEU A O 1
ATOM 2128 N N . GLN A 1 267 ? -16.578 -37.25 6.816 1 96.75 267 GLN A N 1
ATOM 2129 C CA . GLN A 1 267 ? -15.836 -38.25 6.047 1 96.75 267 GLN A CA 1
ATOM 2130 C C . GLN A 1 267 ? -14.453 -37.719 5.652 1 96.75 267 GLN A C 1
ATOM 2132 O O . GLN A 1 267 ? -14.031 -37.875 4.504 1 96.75 267 GLN A O 1
ATOM 2137 N N . LEU A 1 268 ? -13.852 -37.031 6.516 1 97.81 268 LEU A N 1
ATOM 2138 C CA . LEU A 1 268 ? -12.492 -36.562 6.352 1 97.81 268 LEU A CA 1
ATOM 2139 C C . LEU A 1 268 ? -11.547 -37.25 7.332 1 97.81 268 LEU A C 1
ATOM 2141 O O . LEU A 1 268 ? -11.898 -37.469 8.492 1 97.81 268 LEU A O 1
ATOM 2145 N N . SER A 1 269 ? -10.461 -37.594 6.871 1 98.19 269 SER A N 1
ATOM 2146 C CA . SER A 1 269 ? -9.445 -38.219 7.711 1 98.19 269 SER A CA 1
ATOM 2147 C C . SER A 1 269 ? -8.742 -37.188 8.586 1 98.19 269 SER A C 1
ATOM 2149 O O . SER A 1 269 ? -8.891 -36 8.383 1 98.19 269 SER A O 1
ATOM 2151 N N . LYS A 1 270 ? -7.996 -37.656 9.594 1 97.88 270 LYS A N 1
ATOM 2152 C CA . LYS A 1 270 ? -7.16 -36.75 10.398 1 97.88 270 LYS A CA 1
ATOM 2153 C C . LYS A 1 270 ? -6.141 -36.031 9.531 1 97.88 270 LYS A C 1
ATOM 2155 O O . LYS A 1 270 ? -5.848 -34.844 9.766 1 97.88 270 LYS A O 1
ATOM 2160 N N . GLU A 1 271 ? -5.594 -36.719 8.531 1 98.25 271 GLU A N 1
ATOM 2161 C CA . GLU A 1 271 ? -4.648 -36.094 7.605 1 98.25 271 GLU A CA 1
ATOM 2162 C C . GLU A 1 271 ? -5.27 -34.906 6.883 1 98.25 271 GLU A C 1
ATOM 2164 O O . GLU A 1 271 ? -4.617 -33.875 6.695 1 98.25 271 GLU A O 1
ATOM 2169 N N . ALA A 1 272 ? -6.508 -35.094 6.512 1 98.5 272 ALA A N 1
ATOM 2170 C CA . ALA A 1 272 ? -7.207 -34 5.836 1 98.5 272 ALA A CA 1
ATOM 2171 C C . ALA A 1 272 ? -7.34 -32.812 6.75 1 98.5 272 ALA A C 1
ATOM 2173 O O . ALA A 1 272 ? -7.074 -31.672 6.336 1 98.5 272 ALA A O 1
ATOM 2174 N N . TYR A 1 273 ? -7.758 -33.062 8.023 1 98.62 273 TYR A N 1
ATOM 2175 C CA . TYR A 1 273 ? -7.91 -31.984 8.984 1 98.62 273 TYR A CA 1
ATOM 2176 C C . TYR A 1 273 ? -6.578 -31.297 9.242 1 98.62 273 TYR A C 1
ATOM 2178 O O . TYR A 1 273 ? -6.5 -30.062 9.258 1 98.62 273 TYR A O 1
ATOM 2186 N N . TYR A 1 274 ? -5.562 -32.062 9.445 1 98.81 274 TYR A N 1
ATOM 2187 C CA . TYR A 1 274 ? -4.238 -31.516 9.695 1 98.81 274 TYR A CA 1
ATOM 2188 C C . TYR A 1 274 ? -3.754 -30.719 8.492 1 98.81 274 TYR A C 1
ATOM 2190 O O . TYR A 1 274 ? -3.115 -29.672 8.648 1 98.81 274 TYR A O 1
ATOM 2198 N N . PHE A 1 275 ? -4.039 -31.219 7.266 1 98.81 275 PHE A N 1
ATOM 2199 C CA . PHE A 1 275 ? -3.674 -30.516 6.047 1 98.81 275 PHE A CA 1
ATOM 2200 C C . PHE A 1 275 ? -4.355 -29.156 5.984 1 98.81 275 PHE A C 1
ATOM 2202 O O . PHE A 1 275 ? -3.715 -28.141 5.688 1 98.81 275 PHE A O 1
ATOM 2209 N N . ILE A 1 276 ? -5.609 -29.078 6.328 1 98.75 276 ILE A N 1
ATOM 2210 C CA . ILE A 1 276 ? -6.363 -27.828 6.387 1 98.75 276 ILE A CA 1
ATOM 2211 C C . ILE A 1 276 ? -5.75 -26.906 7.434 1 98.75 276 ILE A C 1
ATOM 2213 O O . ILE A 1 276 ? -5.543 -25.719 7.176 1 98.75 276 ILE A O 1
ATOM 2217 N N . GLY A 1 277 ? -5.473 -27.453 8.609 1 98.69 277 GLY A N 1
ATOM 2218 C CA . GLY A 1 277 ? -4.832 -26.688 9.664 1 98.69 277 GLY A CA 1
ATOM 2219 C C . GLY A 1 277 ? -3.521 -26.062 9.227 1 98.69 277 GLY A C 1
ATOM 2220 O O . GLY A 1 277 ? -3.254 -24.891 9.523 1 98.69 277 GLY A O 1
ATOM 2221 N N . GLY A 1 278 ? -2.701 -26.844 8.523 1 98.81 278 GLY A N 1
ATOM 2222 C CA . GLY A 1 278 ? -1.445 -26.328 8.008 1 98.81 278 GLY A CA 1
ATOM 2223 C C . GLY A 1 278 ? -1.631 -25.203 7 1 98.81 278 GLY A C 1
ATOM 2224 O O . GLY A 1 278 ? -0.921 -24.188 7.047 1 98.81 278 GLY A O 1
ATOM 2225 N N . LEU A 1 279 ? -2.562 -25.391 6.062 1 98.81 279 LEU A N 1
ATOM 2226 C CA . LEU A 1 279 ? -2.854 -24.359 5.074 1 98.81 279 LEU A CA 1
ATOM 2227 C C . LEU A 1 279 ? -3.281 -23.062 5.758 1 98.81 279 LEU A C 1
ATOM 2229 O O . LEU A 1 279 ? -2.824 -21.984 5.383 1 98.81 279 LEU A O 1
ATOM 2233 N N . MET A 1 280 ? -4.156 -23.172 6.762 1 98.38 280 MET A N 1
ATOM 2234 C CA . MET A 1 280 ? -4.668 -21.984 7.449 1 98.38 280 MET A CA 1
ATOM 2235 C C . MET A 1 280 ? -3.559 -21.297 8.227 1 98.38 280 MET A C 1
ATOM 2237 O O . MET A 1 280 ? -3.445 -20.062 8.188 1 98.38 280 MET A O 1
ATOM 2241 N N . LYS A 1 281 ? -2.777 -22.078 8.859 1 98.31 281 LYS A N 1
ATOM 2242 C CA . LYS A 1 281 ? -1.695 -21.516 9.664 1 98.31 281 LYS A CA 1
ATOM 2243 C C . LYS A 1 281 ? -0.728 -20.703 8.805 1 98.31 281 LYS A C 1
ATOM 2245 O O . LYS A 1 281 ? -0.259 -19.641 9.211 1 98.31 281 LYS A O 1
ATOM 2250 N N . HIS A 1 282 ? -0.433 -21.188 7.613 1 98.69 282 HIS A N 1
ATOM 2251 C CA . HIS A 1 282 ? 0.633 -20.609 6.801 1 98.69 282 HIS A CA 1
ATOM 2252 C C . HIS A 1 282 ? 0.064 -19.781 5.652 1 98.69 282 HIS A C 1
ATOM 2254 O O . HIS A 1 282 ? 0.807 -19.344 4.773 1 98.69 282 HIS A O 1
ATOM 2260 N N . ALA A 1 283 ? -1.241 -19.516 5.641 1 98.69 283 ALA A N 1
ATOM 2261 C CA . ALA A 1 283 ? -1.926 -18.875 4.527 1 98.69 283 ALA A CA 1
ATOM 2262 C C . ALA A 1 283 ? -1.298 -17.516 4.215 1 98.69 283 ALA A C 1
ATOM 2264 O O . ALA A 1 283 ? -1.064 -17.188 3.047 1 98.69 283 ALA A O 1
ATOM 2265 N N . ARG A 1 284 ? -1.02 -16.75 5.234 1 98.5 284 ARG A N 1
ATOM 2266 C CA . ARG A 1 284 ? -0.448 -15.43 5.031 1 98.5 284 ARG A CA 1
ATOM 2267 C C . ARG A 1 284 ? 0.984 -15.523 4.516 1 98.5 284 ARG A C 1
ATOM 2269 O O . ARG A 1 284 ? 1.433 -14.664 3.754 1 98.5 284 ARG A O 1
ATOM 2276 N N . GLU A 1 285 ? 1.677 -16.594 4.898 1 98.62 285 GLU A N 1
ATOM 2277 C CA . GLU A 1 285 ? 3.08 -16.781 4.539 1 98.62 285 GLU A CA 1
ATOM 2278 C C . GLU A 1 285 ? 3.23 -17.141 3.062 1 98.62 285 GLU A C 1
ATOM 2280 O O . GLU A 1 285 ? 4.168 -16.688 2.402 1 98.62 285 GLU A O 1
ATOM 2285 N N . PHE A 1 286 ? 2.346 -17.953 2.533 1 98.81 286 PHE A N 1
ATOM 2286 C CA . PHE A 1 286 ? 2.537 -18.375 1.152 1 98.81 286 PHE A CA 1
ATOM 2287 C C . PHE A 1 286 ? 1.741 -17.5 0.198 1 98.81 286 PHE A C 1
ATOM 2289 O O . PHE A 1 286 ? 1.75 -17.719 -1.015 1 98.81 286 PHE A O 1
ATOM 2296 N N . ALA A 1 287 ? 1.071 -16.438 0.702 1 98.75 287 ALA A N 1
ATOM 2297 C CA . ALA A 1 287 ? 0.243 -15.562 -0.12 1 98.75 287 ALA A CA 1
ATOM 2298 C C . ALA A 1 287 ? 1.071 -14.898 -1.212 1 98.75 287 ALA A C 1
ATOM 2300 O O . ALA A 1 287 ? 0.606 -14.734 -2.344 1 98.75 287 ALA A O 1
ATOM 2301 N N . LEU A 1 288 ? 2.281 -14.516 -0.898 1 98.81 288 LEU A N 1
ATOM 2302 C CA . LEU A 1 288 ? 3.119 -13.836 -1.88 1 98.81 288 LEU A CA 1
ATOM 2303 C C . LEU A 1 288 ? 3.363 -14.727 -3.094 1 98.81 288 LEU A C 1
ATOM 2305 O O . LEU A 1 288 ? 3.498 -14.227 -4.215 1 98.81 288 LEU A O 1
ATOM 2309 N N . VAL A 1 289 ? 3.396 -16.016 -2.893 1 98.81 289 VAL A N 1
ATOM 2310 C CA . VAL A 1 289 ? 3.678 -16.969 -3.965 1 98.81 289 VAL A CA 1
ATOM 2311 C C . VAL A 1 289 ? 2.395 -17.266 -4.734 1 98.81 289 VAL A C 1
ATOM 2313 O O . VAL A 1 289 ? 2.414 -17.406 -5.961 1 98.81 289 VAL A O 1
ATOM 2316 N N . THR A 1 290 ? 1.254 -17.344 -4.023 1 98.75 290 THR A N 1
ATOM 2317 C CA . THR A 1 290 ? -0.014 -17.719 -4.645 1 98.75 290 THR A CA 1
ATOM 2318 C C . THR A 1 290 ? -0.716 -16.484 -5.215 1 98.75 290 THR A C 1
ATOM 2320 O O . THR A 1 290 ? -1.615 -16.609 -6.051 1 98.75 290 THR A O 1
ATOM 2323 N N . ASN A 1 291 ? -0.426 -15.336 -4.734 1 98.69 291 ASN A N 1
ATOM 2324 C CA . ASN A 1 291 ? -0.917 -14.023 -5.156 1 98.69 291 ASN A CA 1
ATOM 2325 C C . ASN A 1 291 ? 0.226 -13.031 -5.352 1 98.69 291 ASN A C 1
ATOM 2327 O O . ASN A 1 291 ? 0.419 -12.133 -4.535 1 98.69 291 ASN A O 1
ATOM 2331 N N . PRO A 1 292 ? 0.861 -13.148 -6.516 1 98.5 292 PRO A N 1
ATOM 2332 C CA . PRO A 1 292 ? 2.211 -12.594 -6.609 1 98.5 292 PRO A CA 1
ATOM 2333 C C . PRO A 1 292 ? 2.215 -11.125 -7.035 1 98.5 292 PRO A C 1
ATOM 2335 O O . PRO A 1 292 ? 3.254 -10.461 -6.969 1 98.5 292 PRO A O 1
ATOM 2338 N N . LEU A 1 293 ? 1.129 -10.586 -7.508 1 98.62 293 LEU A N 1
ATOM 2339 C CA . LEU A 1 293 ? 1.157 -9.258 -8.109 1 98.62 293 LEU A CA 1
ATOM 2340 C C . LEU A 1 293 ? 0.49 -8.227 -7.199 1 98.62 293 LEU A C 1
ATOM 2342 O O . LEU A 1 293 ? -0.337 -8.586 -6.359 1 98.62 293 LEU A O 1
ATOM 2346 N N . VAL A 1 294 ? 0.88 -6.887 -7.395 1 98.56 294 VAL A N 1
ATOM 2347 C CA . VAL A 1 294 ? 0.084 -5.812 -6.809 1 98.56 294 VAL A CA 1
ATOM 2348 C C . VAL A 1 294 ? -1.391 -6.02 -7.152 1 98.56 294 VAL A C 1
ATOM 2350 O O . VAL A 1 294 ? -2.262 -5.855 -6.293 1 98.56 294 VAL A O 1
ATOM 2353 N N . ASN A 1 295 ? -1.632 -6.477 -8.336 1 98.56 295 ASN A N 1
ATOM 2354 C CA . ASN A 1 295 ? -2.967 -6.637 -8.898 1 98.56 295 ASN A CA 1
ATOM 2355 C C . ASN A 1 295 ? -3.707 -7.809 -8.266 1 98.56 295 ASN A C 1
ATOM 2357 O O . ASN A 1 295 ? -4.938 -7.836 -8.242 1 98.56 295 ASN A O 1
ATOM 2361 N N . SER A 1 296 ? -2.922 -8.797 -7.727 1 98.62 296 SER A N 1
ATOM 2362 C CA . SER A 1 296 ? -3.539 -9.93 -7.047 1 98.62 296 SER A CA 1
ATOM 2363 C C . SER A 1 296 ? -4.43 -9.469 -5.898 1 98.62 296 SER A C 1
ATOM 2365 O O . SER A 1 296 ? -5.496 -10.039 -5.664 1 98.62 296 SER A O 1
ATOM 2367 N N . TYR A 1 297 ? -4.066 -8.438 -5.324 1 98.06 297 TYR A N 1
ATOM 2368 C CA . TYR A 1 297 ? -4.734 -7.984 -4.109 1 98.06 297 TYR A CA 1
ATOM 2369 C C . TYR A 1 297 ? -5.871 -7.027 -4.438 1 98.06 297 TYR A C 1
ATOM 2371 O O . TYR A 1 297 ? -6.594 -6.578 -3.543 1 98.06 297 TYR A O 1
ATOM 2379 N N . LYS A 1 298 ? -5.988 -6.668 -5.746 1 97.81 298 LYS A N 1
ATOM 2380 C CA . LYS A 1 298 ? -7.203 -6.012 -6.215 1 97.81 298 LYS A CA 1
ATOM 2381 C C . LYS A 1 298 ? -8.336 -7.016 -6.398 1 97.81 298 LYS A C 1
ATOM 2383 O O . LYS A 1 298 ? -9.508 -6.637 -6.426 1 97.81 298 LYS A O 1
ATOM 2388 N N . ARG A 1 299 ? -7.957 -8.289 -6.578 1 96.94 299 ARG A N 1
ATOM 2389 C CA . ARG A 1 299 ? -8.938 -9.367 -6.625 1 96.94 299 ARG A CA 1
ATOM 2390 C C . ARG A 1 299 ? -9.375 -9.773 -5.223 1 96.94 299 ARG A C 1
ATOM 2392 O O . ARG A 1 299 ? -10.562 -9.977 -4.969 1 96.94 299 ARG A O 1
ATOM 2399 N N . LEU A 1 300 ? -8.406 -9.859 -4.316 1 95.88 300 LEU A N 1
ATOM 2400 C CA . LEU A 1 300 ? -8.672 -10.32 -2.957 1 95.88 300 LEU A CA 1
ATOM 2401 C C . LEU A 1 300 ? -9.273 -9.203 -2.113 1 95.88 300 LEU A C 1
ATOM 2403 O O . LEU A 1 300 ? -8.672 -8.766 -1.13 1 95.88 300 LEU A O 1
ATOM 2407 N N . VAL A 1 301 ? -10.406 -8.703 -2.482 1 93.06 301 VAL A N 1
ATOM 2408 C CA . VAL A 1 301 ? -11.188 -7.695 -1.773 1 93.06 301 VAL A CA 1
ATOM 2409 C C . VAL A 1 301 ? -12.617 -8.188 -1.576 1 93.06 301 VAL A C 1
ATOM 2411 O O . VAL A 1 301 ? -13.125 -8.984 -2.375 1 93.06 301 VAL A O 1
ATOM 2414 N N . PRO A 1 302 ? -13.227 -7.801 -0.511 1 86.75 302 PRO A N 1
ATOM 2415 C CA . PRO A 1 302 ? -14.609 -8.227 -0.283 1 86.75 302 PRO A CA 1
ATOM 2416 C C . PRO A 1 302 ? -15.57 -7.719 -1.356 1 86.75 302 PRO A C 1
ATOM 2418 O O . PRO A 1 302 ? -15.32 -6.676 -1.97 1 86.75 302 PRO A O 1
ATOM 2421 N N . GLY A 1 303 ? -16.562 -8.469 -1.592 1 83.06 303 GLY A N 1
ATOM 2422 C CA . GLY A 1 303 ? -17.641 -7.977 -2.432 1 83.06 303 GLY A CA 1
ATOM 2423 C C . GLY A 1 303 ? -17.625 -8.562 -3.83 1 83.06 303 GLY A C 1
ATOM 2424 O O . GLY A 1 303 ? -18.547 -8.328 -4.617 1 83.06 303 GLY A O 1
ATOM 2425 N N . TYR A 1 304 ? -16.594 -9.367 -4.164 1 85.81 304 TYR A N 1
ATOM 2426 C CA . TYR A 1 304 ? -16.484 -9.922 -5.512 1 85.81 304 TYR A CA 1
ATOM 2427 C C . TYR A 1 304 ? -16.219 -11.422 -5.469 1 85.81 304 TYR A C 1
ATOM 2429 O O . TYR A 1 304 ? -15.5 -11.953 -6.316 1 85.81 304 TYR A O 1
ATOM 2437 N N . GLU A 1 305 ? -16.547 -12.031 -4.355 1 79.81 305 GLU A N 1
ATOM 2438 C CA . GLU A 1 305 ? -16.531 -13.484 -4.18 1 79.81 305 GLU A CA 1
ATOM 2439 C C . GLU A 1 305 ? -15.109 -14 -4.004 1 79.81 305 GLU A C 1
ATOM 2441 O O . GLU A 1 305 ? -14.844 -15.195 -4.18 1 79.81 305 GLU A O 1
ATOM 2446 N N . ALA A 1 306 ? -14.227 -13.102 -3.785 1 88.44 306 ALA A N 1
ATOM 2447 C CA . ALA A 1 306 ? -12.859 -13.547 -3.555 1 88.44 306 ALA A CA 1
ATOM 2448 C C . ALA A 1 306 ? -12.641 -13.922 -2.092 1 88.44 306 ALA A C 1
ATOM 2450 O O . ALA A 1 306 ? -13.164 -13.258 -1.192 1 88.44 306 ALA A O 1
ATOM 2451 N N . PRO A 1 307 ? -11.898 -14.938 -1.831 1 91.88 307 PRO A N 1
ATOM 2452 C CA . PRO A 1 307 ? -11.68 -15.453 -0.479 1 91.88 307 PRO A CA 1
ATOM 2453 C C . PRO A 1 307 ? -10.648 -14.648 0.304 1 91.88 307 PRO A C 1
ATOM 2455 O O . PRO A 1 307 ? -9.445 -14.906 0.209 1 91.88 307 PRO A O 1
ATOM 2458 N N . VAL A 1 308 ? -11.094 -13.773 1.145 1 93.19 308 VAL A N 1
ATOM 2459 C CA . VAL A 1 308 ? -10.172 -12.898 1.859 1 93.19 308 VAL A CA 1
ATOM 2460 C C . VAL A 1 308 ? -10 -13.398 3.295 1 93.19 308 VAL A C 1
ATOM 2462 O O . VAL A 1 308 ? -8.984 -13.109 3.938 1 93.19 308 VAL A O 1
ATOM 2465 N N . TYR A 1 309 ? -10.867 -14.25 3.824 1 94.44 309 TYR A N 1
ATOM 2466 C CA . TYR A 1 309 ? -10.875 -14.617 5.234 1 94.44 309 TYR A CA 1
ATOM 2467 C C . TYR A 1 309 ? -10.352 -16.031 5.434 1 94.44 309 TYR A C 1
ATOM 2469 O O . TYR A 1 309 ? -10.758 -16.953 4.727 1 94.44 309 TYR A O 1
ATOM 2477 N N . ILE A 1 310 ? -9.445 -16.156 6.367 1 97.06 310 ILE A N 1
ATOM 2478 C CA . ILE A 1 310 ? -8.789 -17.438 6.625 1 97.06 310 ILE A CA 1
ATOM 2479 C C . ILE A 1 310 ? -9.688 -18.312 7.488 1 97.06 310 ILE A C 1
ATOM 2481 O O . ILE A 1 310 ? -9.625 -18.266 8.719 1 97.06 310 ILE A O 1
ATOM 2485 N N . ALA A 1 311 ? -10.492 -19.031 6.887 1 96.38 311 ALA A N 1
ATOM 2486 C CA . ALA A 1 311 ? -11.43 -20 7.453 1 96.38 311 ALA A CA 1
ATOM 2487 C C . ALA A 1 311 ? -11.703 -21.141 6.469 1 96.38 311 ALA A C 1
ATOM 2489 O O . ALA A 1 311 ? -11.195 -21.141 5.344 1 96.38 311 ALA A O 1
ATOM 2490 N N . TRP A 1 312 ? -12.336 -22.156 6.922 1 96.88 312 TRP A N 1
ATOM 2491 C CA . TRP A 1 312 ? -12.688 -23.266 6.047 1 96.88 312 TRP A CA 1
ATOM 2492 C C . TRP A 1 312 ? -14.133 -23.703 6.27 1 96.88 312 TRP A C 1
ATOM 2494 O O . TRP A 1 312 ? -14.734 -23.375 7.301 1 96.88 312 TRP A O 1
ATOM 2504 N N . SER A 1 313 ? -14.672 -24.266 5.238 1 94.81 313 SER A N 1
ATOM 2505 C CA . SER A 1 313 ? -16.062 -24.719 5.332 1 94.81 313 SER A CA 1
ATOM 2506 C C . SER A 1 313 ? -16.328 -25.875 4.387 1 94.81 313 SER A C 1
ATOM 2508 O O . SER A 1 313 ? -15.82 -25.922 3.27 1 94.81 313 SER A O 1
ATOM 2510 N N . PRO A 1 314 ? -17.141 -26.812 4.801 1 92.12 314 PRO A N 1
ATOM 2511 C CA . PRO A 1 314 ? -17.609 -27.875 3.902 1 92.12 314 PRO A CA 1
ATOM 2512 C C . PRO A 1 314 ? -18.828 -27.469 3.092 1 92.12 314 PRO A C 1
ATOM 2514 O O . PRO A 1 314 ? -19.25 -28.203 2.188 1 92.12 314 PRO A O 1
ATOM 2517 N N . LYS A 1 315 ? -19.391 -26.281 3.361 1 81.94 315 LYS A N 1
ATOM 2518 C CA . LYS A 1 315 ? -20.688 -25.938 2.768 1 81.94 315 LYS A CA 1
ATOM 2519 C C . LYS A 1 315 ? -20.594 -24.609 2.006 1 81.94 315 LYS A C 1
ATOM 2521 O O . LYS A 1 315 ? -21.078 -24.516 0.873 1 81.94 315 LYS A O 1
ATOM 2526 N N . ASN A 1 316 ? -19.984 -23.75 2.619 1 82.31 316 ASN A N 1
ATOM 2527 C CA . ASN A 1 316 ? -20.016 -22.375 2.113 1 82.31 316 ASN A CA 1
ATOM 2528 C C . ASN A 1 316 ? -18.797 -22.062 1.25 1 82.31 316 ASN A C 1
ATOM 2530 O O . ASN A 1 316 ? -17.75 -22.703 1.393 1 82.31 316 ASN A O 1
ATOM 2534 N N . ARG A 1 317 ? -19.016 -21.047 0.306 1 79.12 317 ARG A N 1
ATOM 2535 C CA . ARG A 1 317 ? -17.938 -20.688 -0.603 1 79.12 317 ARG A CA 1
ATOM 2536 C C . ARG A 1 317 ? -17.297 -19.375 -0.19 1 79.12 317 ARG A C 1
ATOM 2538 O O . ARG A 1 317 ? -16.5 -18.797 -0.937 1 79.12 317 ARG A O 1
ATOM 2545 N N . SER A 1 318 ? -17.531 -18.938 0.986 1 86 318 SER A N 1
ATOM 2546 C CA . SER A 1 318 ? -17.031 -17.625 1.383 1 86 318 SER A CA 1
ATOM 2547 C C . SER A 1 318 ? -15.648 -17.734 2.016 1 86 318 SER A C 1
ATOM 2549 O O . SER A 1 318 ? -14.852 -16.797 1.943 1 86 318 SER A O 1
ATOM 2551 N N . PRO A 1 319 ? -15.312 -18.906 2.588 1 91.25 319 PRO A N 1
ATOM 2552 C CA . PRO A 1 319 ? -14 -18.984 3.23 1 91.25 319 PRO A CA 1
ATOM 2553 C C . PRO A 1 319 ? -12.875 -19.266 2.242 1 91.25 319 PRO A C 1
ATOM 2555 O O . PRO A 1 319 ? -13.141 -19.578 1.077 1 91.25 319 PRO A O 1
ATOM 2558 N N . LEU A 1 320 ? -11.695 -19.203 2.752 1 96.44 320 LEU A N 1
ATOM 2559 C CA . LEU A 1 320 ? -10.453 -19.453 2.02 1 96.44 320 LEU A CA 1
ATOM 2560 C C . LEU A 1 320 ? -10.383 -20.906 1.54 1 96.44 320 LEU A C 1
ATOM 2562 O O . LEU A 1 320 ? -9.914 -21.172 0.431 1 96.44 320 LEU A O 1
ATOM 2566 N N . ILE A 1 321 ? -10.82 -21.812 2.355 1 97.81 321 ILE A N 1
ATOM 2567 C CA . ILE A 1 321 ? -10.734 -23.234 2.057 1 97.81 321 ILE A CA 1
ATOM 2568 C C . ILE A 1 321 ? -12.133 -23.844 2.037 1 97.81 321 ILE A C 1
ATOM 2570 O O . ILE A 1 321 ? -12.906 -23.672 2.982 1 97.81 321 ILE A O 1
ATOM 2574 N N . ARG A 1 322 ? -12.406 -24.516 0.991 1 96.44 322 ARG A N 1
ATOM 2575 C CA . ARG A 1 322 ? -13.656 -25.234 0.848 1 96.44 322 ARG A CA 1
ATOM 2576 C C . ARG A 1 322 ? -13.406 -26.734 0.752 1 96.44 322 ARG A C 1
ATOM 2578 O O . ARG A 1 322 ? -12.414 -27.172 0.157 1 96.44 322 ARG A O 1
ATOM 2585 N N . VAL A 1 323 ? -14.273 -27.5 1.354 1 96.19 323 VAL A N 1
ATOM 2586 C CA . VAL A 1 323 ? -14.289 -28.938 1.167 1 96.19 323 VAL A CA 1
ATOM 2587 C C . VAL A 1 323 ? -15.508 -29.344 0.346 1 96.19 323 VAL A C 1
ATOM 2589 O O . VAL A 1 323 ? -16.625 -29.453 0.879 1 96.19 323 VAL A O 1
ATOM 2592 N N . PRO A 1 324 ? -15.242 -29.594 -0.907 1 93.75 324 PRO A N 1
ATOM 2593 C CA . PRO A 1 324 ? -16.375 -29.969 -1.762 1 93.75 324 PRO A CA 1
ATOM 2594 C C . PRO A 1 324 ? -17.141 -31.188 -1.232 1 93.75 324 PRO A C 1
ATOM 2596 O O . PRO A 1 324 ? -16.562 -32.031 -0.526 1 93.75 324 PRO A O 1
ATOM 2599 N N . ALA A 1 325 ? -18.359 -31.406 -1.61 1 89.19 325 ALA A N 1
ATOM 2600 C CA . ALA A 1 325 ? -19.281 -32.406 -1.054 1 89.19 325 ALA A CA 1
ATOM 2601 C C . ALA A 1 325 ? -18.938 -33.812 -1.537 1 89.19 325 ALA A C 1
ATOM 2603 O O . ALA A 1 325 ? -19.219 -34.781 -0.852 1 89.19 325 ALA A O 1
ATOM 2604 N N . LYS A 1 326 ? -18.344 -33.875 -2.654 1 90.31 326 LYS A N 1
ATOM 2605 C CA . LYS A 1 326 ? -18.031 -35.188 -3.207 1 90.31 326 LYS A CA 1
ATOM 2606 C C . LYS A 1 326 ? -17.109 -35.969 -2.277 1 90.31 326 LYS A C 1
ATOM 2608 O O . LYS A 1 326 ? -16.188 -35.406 -1.689 1 90.31 326 LYS A O 1
ATOM 2613 N N . ARG A 1 327 ? -17.406 -37.312 -2.189 1 92.31 327 ARG A N 1
ATOM 2614 C CA . ARG A 1 327 ? -16.641 -38.156 -1.287 1 92.31 327 ARG A CA 1
ATOM 2615 C C . ARG A 1 327 ? -16.094 -39.375 -2.02 1 92.31 327 ARG A C 1
ATOM 2617 O O . ARG A 1 327 ? -16.344 -39.562 -3.215 1 92.31 327 ARG A O 1
ATOM 2624 N N . GLY A 1 328 ? -15.32 -40.25 -1.301 1 92.31 328 GLY A N 1
ATOM 2625 C CA . GLY A 1 328 ? -14.617 -41.344 -1.943 1 92.31 328 GLY A CA 1
ATOM 2626 C C . GLY A 1 328 ? -13.297 -40.906 -2.557 1 92.31 328 GLY A C 1
ATOM 2627 O O . GLY A 1 328 ? -12.523 -40.188 -1.94 1 92.31 328 GLY A O 1
ATOM 2628 N N . GLN A 1 329 ? -13.086 -41.312 -3.748 1 91.25 329 GLN A N 1
ATOM 2629 C CA . GLN A 1 329 ? -11.828 -41 -4.414 1 91.25 329 GLN A CA 1
ATOM 2630 C C . GLN A 1 329 ? -11.797 -39.5 -4.816 1 91.25 329 GLN A C 1
ATOM 2632 O O . GLN A 1 329 ? -10.742 -38.969 -5.152 1 91.25 329 GLN A O 1
ATOM 2637 N N . ALA A 1 330 ? -12.891 -38.938 -4.73 1 92.56 330 ALA A N 1
ATOM 2638 C CA . ALA A 1 330 ? -12.992 -37.531 -5.156 1 92.56 330 ALA A CA 1
ATOM 2639 C C . ALA A 1 330 ? -12.859 -36.594 -3.969 1 92.56 330 ALA A C 1
ATOM 2641 O O . ALA A 1 330 ? -12.961 -35.375 -4.121 1 92.56 330 ALA A O 1
ATOM 2642 N N . THR A 1 331 ? -12.625 -37.125 -2.703 1 96.81 331 THR A N 1
ATOM 2643 C CA . THR A 1 331 ? -12.43 -36.281 -1.525 1 96.81 331 THR A CA 1
ATOM 2644 C C . THR A 1 331 ? -11.234 -35.344 -1.717 1 96.81 331 THR A C 1
ATOM 2646 O O . THR A 1 331 ? -10.141 -35.812 -2.064 1 96.81 331 THR A O 1
ATOM 2649 N N . ARG A 1 332 ? -11.469 -34.062 -1.591 1 97.56 332 ARG A N 1
ATOM 2650 C CA . ARG A 1 332 ? -10.406 -33.094 -1.836 1 97.56 332 ARG A CA 1
ATOM 2651 C C . ARG A 1 332 ? -10.648 -31.797 -1.062 1 97.56 332 ARG A C 1
ATOM 2653 O O . ARG A 1 332 ? -11.727 -31.609 -0.486 1 97.56 332 ARG A O 1
ATOM 2660 N N . ILE A 1 333 ? -9.648 -31 -0.979 1 97.62 333 ILE A N 1
ATOM 2661 C CA . ILE A 1 333 ? -9.648 -29.672 -0.371 1 97.62 333 ILE A CA 1
ATOM 2662 C C . ILE A 1 333 ? -9.422 -28.625 -1.445 1 97.62 333 ILE A C 1
ATOM 2664 O O . ILE A 1 333 ? -8.57 -28.781 -2.32 1 97.62 333 ILE A O 1
ATOM 2668 N N . GLU A 1 334 ? -10.227 -27.578 -1.401 1 97.69 334 GLU A N 1
ATOM 2669 C CA . GLU A 1 334 ? -10.094 -26.5 -2.381 1 97.69 334 GLU A CA 1
ATOM 2670 C C . GLU A 1 334 ? -9.562 -25.234 -1.732 1 97.69 334 GLU A C 1
ATOM 2672 O O . GLU A 1 334 ? -10.211 -24.656 -0.859 1 97.69 334 GLU A O 1
ATOM 2677 N N . LEU A 1 335 ? -8.391 -24.859 -2.074 1 98.44 335 LEU A N 1
ATOM 2678 C CA . LEU A 1 335 ? -7.844 -23.562 -1.706 1 98.44 335 LEU A CA 1
ATOM 2679 C C . LEU A 1 335 ? -8.219 -22.5 -2.738 1 98.44 335 LEU A C 1
ATOM 2681 O O . LEU A 1 335 ? -7.945 -22.672 -3.93 1 98.44 335 LEU A O 1
ATOM 2685 N N . ARG A 1 336 ? -8.672 -21.297 -2.32 1 97.69 336 ARG A N 1
ATOM 2686 C CA . ARG A 1 336 ? -9.359 -20.453 -3.287 1 97.69 336 ARG A CA 1
ATOM 2687 C C . ARG A 1 336 ? -8.586 -19.172 -3.543 1 97.69 336 ARG A C 1
ATOM 2689 O O . ARG A 1 336 ? -8.93 -18.391 -4.434 1 97.69 336 ARG A O 1
ATOM 2696 N N . ASN A 1 337 ? -7.531 -18.859 -2.83 1 97.94 337 ASN A N 1
ATOM 2697 C CA . ASN A 1 337 ? -6.875 -17.562 -2.936 1 97.94 337 ASN A CA 1
ATOM 2698 C C . ASN A 1 337 ? -5.93 -17.5 -4.133 1 97.94 337 ASN A C 1
ATOM 2700 O O . ASN A 1 337 ? -5.734 -16.438 -4.723 1 97.94 337 ASN A O 1
ATOM 2704 N N . PRO A 1 338 ? -5.32 -18.641 -4.582 1 98.56 338 PRO A N 1
ATOM 2705 C CA . PRO A 1 338 ? -4.355 -18.5 -5.676 1 98.56 338 PRO A CA 1
ATOM 2706 C C . PRO A 1 338 ? -4.969 -17.844 -6.914 1 98.56 338 PRO A C 1
ATOM 2708 O O . PRO A 1 338 ? -6.18 -17.938 -7.133 1 98.56 338 PRO A O 1
ATOM 2711 N N . ASP A 1 339 ? -4.145 -17.125 -7.621 1 98.25 339 ASP A N 1
ATOM 2712 C CA . ASP A 1 339 ? -4.586 -16.562 -8.891 1 98.25 339 ASP A CA 1
ATOM 2713 C C . ASP A 1 339 ? -3.666 -16.984 -10.031 1 98.25 339 ASP A C 1
ATOM 2715 O O . ASP A 1 339 ? -2.59 -17.547 -9.797 1 98.25 339 ASP A O 1
ATOM 2719 N N . PRO A 1 340 ? -4.09 -16.844 -11.266 1 98.19 340 PRO A N 1
ATOM 2720 C CA . PRO A 1 340 ? -3.404 -17.453 -12.406 1 98.19 340 PRO A CA 1
ATOM 2721 C C . PRO A 1 340 ? -2.08 -16.766 -12.734 1 98.19 340 PRO A C 1
ATOM 2723 O O . PRO A 1 340 ? -1.327 -17.234 -13.586 1 98.19 340 PRO A O 1
ATOM 2726 N N . ALA A 1 341 ? -1.773 -15.68 -12.086 1 98.19 341 ALA A N 1
ATOM 2727 C CA . ALA A 1 341 ? -0.482 -15.031 -12.305 1 98.19 341 ALA A CA 1
ATOM 2728 C C . ALA A 1 341 ? 0.626 -15.742 -11.531 1 98.19 341 ALA A C 1
ATOM 2730 O O . ALA A 1 341 ? 1.812 -15.5 -11.773 1 98.19 341 ALA A O 1
ATOM 2731 N N . ALA A 1 342 ? 0.292 -16.672 -10.672 1 98.56 342 ALA A N 1
ATOM 2732 C CA . ALA A 1 342 ? 1.261 -17.375 -9.836 1 98.56 342 ALA A CA 1
ATOM 2733 C C . ALA A 1 342 ? 2.102 -18.344 -10.664 1 98.56 342 ALA A C 1
ATOM 2735 O O . ALA A 1 342 ? 1.639 -18.859 -11.688 1 98.56 342 ALA A O 1
ATOM 2736 N N . ASN A 1 343 ? 3.369 -18.5 -10.273 1 98.38 343 ASN A N 1
ATOM 2737 C CA . ASN A 1 343 ? 4.156 -19.641 -10.75 1 98.38 343 ASN A CA 1
ATOM 2738 C C . ASN A 1 343 ? 3.594 -20.969 -10.25 1 98.38 343 ASN A C 1
ATOM 2740 O O . ASN A 1 343 ? 3.688 -21.266 -9.055 1 98.38 343 ASN A O 1
ATOM 2744 N N . PRO A 1 344 ? 3.066 -21.688 -11.133 1 98.69 344 PRO A N 1
ATOM 2745 C CA . PRO A 1 344 ? 2.355 -22.875 -10.648 1 98.69 344 PRO A CA 1
ATOM 2746 C C . PRO A 1 344 ? 3.271 -23.859 -9.906 1 98.69 344 PRO A C 1
ATOM 2748 O O . PRO A 1 344 ? 2.846 -24.5 -8.945 1 98.69 344 PRO A O 1
ATOM 2751 N N . TYR A 1 345 ? 4.543 -23.969 -10.344 1 98.81 345 TYR A N 1
ATOM 2752 C CA . TYR A 1 345 ? 5.469 -24.875 -9.664 1 98.81 345 TYR A CA 1
ATOM 2753 C C . TYR A 1 345 ? 5.695 -24.438 -8.219 1 98.81 345 TYR A C 1
ATOM 2755 O O . TYR A 1 345 ? 5.594 -25.25 -7.297 1 98.81 345 TYR A O 1
ATOM 2763 N N . LEU A 1 346 ? 5.914 -23.188 -8.055 1 98.88 346 LEU A N 1
ATOM 2764 C CA . LEU A 1 346 ? 6.195 -22.672 -6.727 1 98.88 346 LEU A CA 1
ATOM 2765 C C . LEU A 1 346 ? 4.926 -22.625 -5.883 1 98.88 346 LEU A C 1
ATOM 2767 O O . LEU A 1 346 ? 4.965 -22.891 -4.68 1 98.88 346 LEU A O 1
ATOM 2771 N N . ALA A 1 347 ? 3.838 -22.266 -6.504 1 98.88 347 ALA A N 1
ATOM 2772 C CA . ALA A 1 347 ? 2.57 -22.219 -5.781 1 98.88 347 ALA A CA 1
ATOM 2773 C C . ALA A 1 347 ? 2.203 -23.609 -5.238 1 98.88 347 ALA A C 1
ATOM 2775 O O . ALA A 1 347 ? 1.856 -23.75 -4.062 1 98.88 347 ALA A O 1
ATOM 2776 N N . PHE A 1 348 ? 2.305 -24.625 -6.074 1 98.94 348 PHE A N 1
ATOM 2777 C CA . PHE A 1 348 ? 1.955 -25.969 -5.648 1 98.94 348 PHE A CA 1
ATOM 2778 C C . PHE A 1 348 ? 2.932 -26.484 -4.594 1 98.94 348 PHE A C 1
ATOM 2780 O O . PHE A 1 348 ? 2.533 -27.172 -3.652 1 98.94 348 PHE A O 1
ATOM 2787 N N . ALA A 1 349 ? 4.188 -26.125 -4.777 1 98.94 349 ALA A N 1
ATOM 2788 C CA . ALA A 1 349 ? 5.168 -26.5 -3.76 1 98.94 349 ALA A CA 1
ATOM 2789 C C . ALA A 1 349 ? 4.84 -25.844 -2.416 1 98.94 349 ALA A C 1
ATOM 2791 O O . ALA A 1 349 ? 4.879 -26.516 -1.377 1 98.94 349 ALA A O 1
ATOM 2792 N N . ALA A 1 350 ? 4.516 -24.578 -2.441 1 98.94 350 ALA A N 1
ATOM 2793 C CA . ALA A 1 350 ? 4.258 -23.812 -1.225 1 98.94 350 ALA A CA 1
ATOM 2794 C C . ALA A 1 350 ? 3.037 -24.359 -0.485 1 98.94 350 ALA A C 1
ATOM 2796 O O . ALA A 1 350 ? 3.084 -24.562 0.729 1 98.94 350 ALA A O 1
ATOM 2797 N N . VAL A 1 351 ? 1.952 -24.594 -1.187 1 98.88 351 VAL A N 1
ATOM 2798 C CA . VAL A 1 351 ? 0.726 -25.031 -0.525 1 98.88 351 VAL A CA 1
ATOM 2799 C C . VAL A 1 351 ? 0.878 -26.484 -0.049 1 98.88 351 VAL A C 1
ATOM 2801 O O . VAL A 1 351 ? 0.342 -26.859 0.996 1 98.88 351 VAL A O 1
ATOM 2804 N N . LEU A 1 352 ? 1.602 -27.297 -0.824 1 98.94 352 LEU A N 1
ATOM 2805 C CA . LEU A 1 352 ? 1.875 -28.656 -0.376 1 98.94 352 LEU A CA 1
ATOM 2806 C C . LEU A 1 352 ? 2.689 -28.656 0.914 1 98.94 352 LEU A C 1
ATOM 2808 O O . LEU A 1 352 ? 2.361 -29.375 1.863 1 98.94 352 LEU A O 1
ATOM 2812 N N . ALA A 1 353 ? 3.723 -27.859 0.917 1 98.94 353 ALA A N 1
ATOM 2813 C CA . ALA A 1 353 ? 4.574 -27.781 2.104 1 98.94 353 ALA A CA 1
ATOM 2814 C C . ALA A 1 353 ? 3.77 -27.344 3.326 1 98.94 353 ALA A C 1
ATOM 2816 O O . ALA A 1 353 ? 3.965 -27.875 4.422 1 98.94 353 ALA A O 1
ATOM 2817 N N . ALA A 1 354 ? 2.928 -26.391 3.15 1 98.94 354 ALA A N 1
ATOM 2818 C CA . ALA A 1 354 ? 2.078 -25.906 4.238 1 98.94 354 ALA A CA 1
ATOM 2819 C C . ALA A 1 354 ? 1.175 -27.031 4.758 1 98.94 354 ALA A C 1
ATOM 2821 O O . ALA A 1 354 ? 1.063 -27.234 5.969 1 98.94 354 ALA A O 1
ATOM 2822 N N . GLY A 1 355 ? 0.531 -27.734 3.842 1 98.88 355 GLY A N 1
ATOM 2823 C CA . GLY A 1 355 ? -0.312 -28.859 4.234 1 98.88 355 GLY A CA 1
ATOM 2824 C C . GLY A 1 355 ? 0.451 -29.953 4.945 1 98.88 355 GLY A C 1
ATOM 2825 O O . GLY A 1 355 ? -0.013 -30.484 5.953 1 98.88 355 GLY A O 1
ATOM 2826 N N . LEU A 1 356 ? 1.607 -30.297 4.406 1 98.88 356 LEU A N 1
ATOM 2827 C CA . LEU A 1 356 ? 2.424 -31.344 5 1 98.88 356 LEU A CA 1
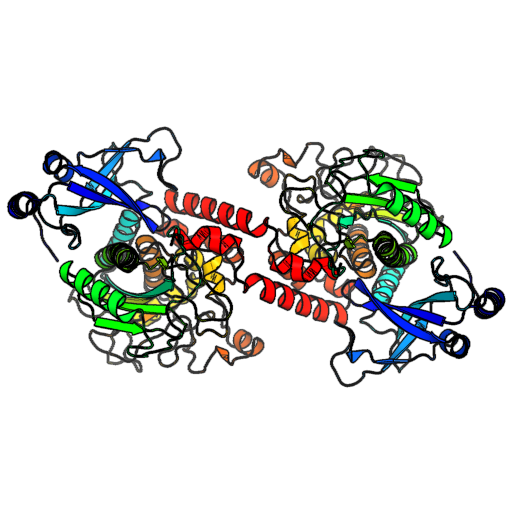ATOM 2828 C C . LEU A 1 356 ? 2.891 -30.953 6.398 1 98.88 356 LEU A C 1
ATOM 2830 O O . LEU A 1 356 ? 3.004 -31.797 7.285 1 98.88 356 LEU A O 1
ATOM 2834 N N . ASP A 1 357 ? 3.25 -29.672 6.547 1 98.81 357 ASP A N 1
ATOM 2835 C CA . ASP A 1 357 ? 3.598 -29.203 7.883 1 98.81 357 ASP A CA 1
ATOM 2836 C C . ASP A 1 357 ? 2.453 -29.438 8.867 1 98.81 357 ASP A C 1
ATOM 2838 O O . ASP A 1 357 ? 2.684 -29.781 10.023 1 98.81 357 ASP A O 1
ATOM 2842 N N . GLY A 1 358 ? 1.249 -29.203 8.398 1 98.81 358 GLY A N 1
ATOM 2843 C CA . GLY A 1 358 ? 0.09 -29.5 9.219 1 98.81 358 GLY A CA 1
ATOM 2844 C C . GLY A 1 358 ? 0.008 -30.953 9.633 1 98.81 358 GLY A C 1
ATOM 2845 O O . GLY A 1 358 ? -0.272 -31.25 10.797 1 98.81 358 GLY A O 1
ATOM 2846 N N . ILE A 1 359 ? 0.255 -31.859 8.734 1 98.69 359 ILE A N 1
ATOM 2847 C CA . ILE A 1 359 ? 0.204 -33.281 9.016 1 98.69 359 ILE A CA 1
ATOM 2848 C C . ILE A 1 359 ? 1.326 -33.656 9.977 1 98.69 359 ILE A C 1
ATOM 2850 O O . ILE A 1 359 ? 1.087 -34.344 10.984 1 98.69 359 ILE A O 1
ATOM 2854 N N . LYS A 1 360 ? 2.498 -33.188 9.672 1 98.56 360 LYS A N 1
ATOM 2855 C CA . LYS A 1 360 ? 3.678 -33.5 10.469 1 98.56 360 LYS A CA 1
ATOM 2856 C C . LYS A 1 360 ? 3.502 -33.062 11.914 1 98.56 360 LYS A C 1
ATOM 2858 O O . LYS A 1 360 ? 3.869 -33.781 12.844 1 98.56 360 LYS A O 1
ATOM 2863 N N . ASN A 1 361 ? 2.922 -31.906 12.125 1 98.5 361 ASN A N 1
ATOM 2864 C CA . ASN A 1 361 ? 2.822 -31.312 13.453 1 98.5 361 ASN A CA 1
ATOM 2865 C C . ASN A 1 361 ? 1.413 -31.453 14.023 1 98.5 361 ASN A C 1
ATOM 2867 O O . ASN A 1 361 ? 1.106 -30.875 15.07 1 98.5 361 ASN A O 1
ATOM 2871 N N . LYS A 1 362 ? 0.556 -32.156 13.289 1 98.56 362 LYS A N 1
ATOM 2872 C CA . LYS A 1 362 ? -0.808 -32.438 13.727 1 98.56 362 LYS A CA 1
ATOM 2873 C C . LYS A 1 362 ? -1.545 -31.156 14.094 1 98.56 362 LYS A C 1
ATOM 2875 O O . LYS A 1 362 ? -2.109 -31.047 15.188 1 98.56 362 LYS A O 1
ATOM 2880 N N . ILE A 1 363 ? -1.48 -30.188 13.258 1 98.5 363 ILE A N 1
ATOM 2881 C CA . ILE A 1 363 ? -2.133 -28.906 13.469 1 98.5 363 ILE A CA 1
ATOM 2882 C C . ILE A 1 363 ? -3.627 -29.031 13.172 1 98.5 363 ILE A C 1
ATOM 2884 O O . ILE A 1 363 ? -4.027 -29.188 12.016 1 98.5 363 ILE A O 1
ATOM 2888 N N . GLU A 1 364 ? -4.449 -28.922 14.141 1 97.69 364 GLU A N 1
ATOM 2889 C CA . GLU A 1 364 ? -5.895 -29 13.969 1 97.69 364 GLU A CA 1
ATOM 2890 C C . GLU A 1 364 ? -6.48 -27.672 13.516 1 97.69 364 GLU A C 1
ATOM 2892 O O . GLU A 1 364 ? -6.137 -26.625 14.062 1 97.69 364 GLU A O 1
ATOM 2897 N N . PRO A 1 365 ? -7.281 -27.719 12.484 1 97.12 365 PRO A N 1
ATOM 2898 C CA . PRO A 1 365 ? -7.973 -26.469 12.148 1 97.12 365 PRO A CA 1
ATOM 2899 C C . PRO A 1 365 ? -9.055 -26.109 13.156 1 97.12 365 PRO A C 1
ATOM 2901 O O . PRO A 1 365 ? -9.562 -26.969 13.875 1 97.12 365 PRO A O 1
ATOM 2904 N N . PRO A 1 366 ? -9.367 -24.812 13.312 1 95.31 366 PRO A N 1
ATOM 2905 C CA . PRO A 1 366 ? -10.523 -24.438 14.125 1 95.31 366 PRO A CA 1
ATOM 2906 C C . PRO A 1 366 ? -11.836 -24.984 13.578 1 95.31 366 PRO A C 1
ATOM 2908 O O . PRO A 1 366 ? -11.852 -25.594 12.508 1 95.31 366 PRO A O 1
ATOM 2911 N N . GLU A 1 367 ? -12.906 -24.812 14.312 1 93.12 367 GLU A N 1
ATOM 2912 C CA . GLU A 1 367 ? -14.219 -25.234 13.836 1 93.12 367 GLU A CA 1
ATOM 2913 C C . GLU A 1 367 ? -14.57 -24.594 12.5 1 93.12 367 GLU A C 1
ATOM 2915 O O . GLU A 1 367 ? -14.25 -23.422 12.273 1 93.12 367 GLU A O 1
ATOM 2920 N N . PRO A 1 368 ? -15.141 -25.375 11.625 1 94.06 368 PRO A N 1
ATOM 2921 C CA . PRO A 1 368 ? -15.539 -24.812 10.336 1 94.06 368 PRO A CA 1
ATOM 2922 C C . PRO A 1 368 ? -16.578 -23.703 10.484 1 94.06 368 PRO A C 1
ATOM 2924 O O . PRO A 1 368 ? -17.375 -23.703 11.43 1 94.06 368 PRO A O 1
ATOM 2927 N N . VAL A 1 369 ? -16.531 -22.734 9.602 1 90.81 369 VAL A N 1
ATOM 2928 C CA . VAL A 1 369 ? -17.516 -21.656 9.594 1 90.81 369 VAL A CA 1
ATOM 2929 C C . VAL A 1 369 ? -18.641 -21.984 8.625 1 90.81 369 VAL A C 1
ATOM 2931 O O . VAL A 1 369 ? -18.422 -22.078 7.414 1 90.81 369 VAL A O 1
ATOM 2934 N N . GLU A 1 370 ? -19.781 -22.094 9.078 1 86.19 370 GLU A N 1
ATOM 2935 C CA . GLU A 1 370 ? -20.906 -22.5 8.25 1 86.19 370 GLU A CA 1
ATOM 2936 C C . GLU A 1 370 ? -21.672 -21.281 7.723 1 86.19 370 GLU A C 1
ATOM 2938 O O . GLU A 1 370 ? -22.375 -21.375 6.715 1 86.19 370 GLU A O 1
ATOM 2943 N N . GLU A 1 371 ? -21.406 -20.172 8.359 1 84.38 371 GLU A N 1
ATOM 2944 C CA . GLU A 1 371 ? -22.094 -18.953 7.945 1 84.38 371 GLU A CA 1
ATOM 2945 C C . GLU A 1 371 ? -21.297 -18.203 6.883 1 84.38 371 GLU A C 1
ATOM 2947 O O . GLU A 1 371 ? -20.109 -18.453 6.711 1 84.38 371 GLU A O 1
ATOM 2952 N N . ASN A 1 372 ? -22.078 -17.406 6.195 1 85 372 ASN A N 1
ATOM 2953 C CA . ASN A 1 372 ? -21.453 -16.531 5.207 1 85 372 ASN A CA 1
ATOM 2954 C C . ASN A 1 372 ? -20.562 -15.477 5.863 1 85 372 ASN A C 1
ATOM 2956 O O . ASN A 1 372 ? -21.062 -14.516 6.453 1 85 372 ASN A O 1
ATOM 2960 N N . ILE A 1 373 ? -19.312 -15.562 5.625 1 84.69 373 ILE A N 1
ATOM 2961 C CA . ILE A 1 373 ? -18.359 -14.719 6.324 1 84.69 373 ILE A CA 1
ATOM 2962 C C . ILE A 1 373 ? -18.453 -13.289 5.797 1 84.69 373 ILE A C 1
ATOM 2964 O O . ILE A 1 373 ? -18.156 -12.336 6.516 1 84.69 373 ILE A O 1
ATOM 2968 N N . PHE A 1 374 ? -18.859 -13.125 4.559 1 81.31 374 PHE A N 1
ATOM 2969 C CA . PHE A 1 374 ? -18.922 -11.805 3.945 1 81.31 374 PHE A CA 1
ATOM 2970 C C . PHE A 1 374 ? -19.953 -10.938 4.66 1 81.31 374 PHE A C 1
ATOM 2972 O O . PHE A 1 374 ? -19.906 -9.703 4.555 1 81.31 374 PHE A O 1
ATOM 2979 N N . GLU A 1 375 ? -20.75 -11.523 5.371 1 80.81 375 GLU A N 1
ATOM 2980 C CA . GLU A 1 375 ? -21.828 -10.812 6.055 1 80.81 375 GLU A CA 1
ATOM 2981 C C . GLU A 1 375 ? -21.469 -10.547 7.516 1 80.81 375 GLU A C 1
ATOM 2983 O O . GLU A 1 375 ? -22.188 -9.828 8.211 1 80.81 375 GLU A O 1
ATOM 2988 N N . MET A 1 376 ? -20.422 -11.141 7.906 1 85.19 376 MET A N 1
ATOM 2989 C CA . MET A 1 376 ? -19.984 -10.953 9.289 1 85.19 376 MET A CA 1
ATOM 2990 C C . MET A 1 376 ? -19.359 -9.57 9.477 1 85.19 376 MET A C 1
ATOM 2992 O O . MET A 1 376 ? -18.641 -9.094 8.609 1 85.19 376 MET A O 1
ATOM 2996 N N . SER A 1 377 ? -19.641 -9.016 10.602 1 85.69 377 SER A N 1
ATOM 2997 C CA . SER A 1 377 ? -19 -7.762 10.953 1 85.69 377 SER A CA 1
ATOM 2998 C C . SER A 1 377 ? -17.531 -7.988 11.32 1 85.69 377 SER A C 1
ATOM 3000 O O . SER A 1 377 ? -17.125 -9.117 11.586 1 85.69 377 SER A O 1
ATOM 3002 N N . GLU A 1 378 ? -16.844 -6.969 11.305 1 84.31 378 GLU A N 1
ATOM 3003 C CA . GLU A 1 378 ? -15.438 -7.051 11.711 1 84.31 378 GLU A CA 1
ATOM 3004 C C . GLU A 1 378 ? -15.312 -7.547 13.148 1 84.31 378 GLU A C 1
ATOM 3006 O O . GLU A 1 378 ? -14.414 -8.328 13.461 1 84.31 378 GLU A O 1
ATOM 3011 N N . GLU A 1 379 ? -16.125 -7.062 13.961 1 85.69 379 GLU A N 1
ATOM 3012 C CA . GLU A 1 379 ? -16.109 -7.461 15.359 1 85.69 379 GLU A CA 1
ATOM 3013 C C . GLU A 1 379 ? -16.391 -8.953 15.516 1 85.69 379 GLU A C 1
ATOM 3015 O O . GLU A 1 379 ? -15.75 -9.633 16.312 1 85.69 379 GLU A O 1
ATOM 3020 N N . GLU A 1 380 ? -17.297 -9.398 14.758 1 87.81 380 GLU A N 1
ATOM 3021 C CA . GLU A 1 380 ? -17.656 -10.812 14.812 1 87.81 380 GLU A CA 1
ATOM 3022 C C . GLU A 1 380 ? -16.5 -11.695 14.328 1 87.81 380 GLU A C 1
ATOM 3024 O O . GLU A 1 380 ? -16.219 -12.734 14.93 1 87.81 380 GLU A O 1
ATOM 3029 N N . ARG A 1 381 ? -15.914 -11.328 13.312 1 89.81 381 ARG A N 1
ATOM 3030 C CA . ARG A 1 381 ? -14.773 -12.078 12.789 1 89.81 381 ARG A CA 1
ATOM 3031 C C . ARG A 1 381 ? -13.641 -12.133 13.805 1 89.81 381 ARG A C 1
ATOM 3033 O O . ARG A 1 381 ? -13.031 -13.18 14.008 1 89.81 381 ARG A O 1
ATOM 3040 N N . ALA A 1 382 ? -13.445 -10.992 14.43 1 87.69 382 ALA A N 1
ATOM 3041 C CA . ALA A 1 382 ? -12.406 -10.922 15.445 1 87.69 382 ALA A CA 1
ATOM 3042 C C . ALA A 1 382 ? -12.727 -11.844 16.625 1 87.69 382 ALA A C 1
ATOM 3044 O O . ALA A 1 382 ? -11.844 -12.539 17.141 1 87.69 382 ALA A O 1
ATOM 3045 N N . ARG A 1 383 ? -13.93 -11.844 17.047 1 88.44 383 ARG A N 1
ATOM 3046 C CA . ARG A 1 383 ? -14.367 -12.68 18.156 1 88.44 383 ARG A CA 1
ATOM 3047 C C . ARG A 1 383 ? -14.195 -14.156 17.828 1 88.44 383 ARG A C 1
ATOM 3049 O O . ARG A 1 383 ? -13.883 -14.961 18.703 1 88.44 383 ARG A O 1
ATOM 3056 N N . ARG A 1 384 ? -14.328 -14.445 16.578 1 89.69 384 ARG A N 1
ATOM 3057 C CA . ARG A 1 384 ? -14.25 -15.836 16.141 1 89.69 384 ARG A CA 1
ATOM 3058 C C . ARG A 1 384 ? -12.82 -16.203 15.766 1 89.69 384 ARG A C 1
ATOM 3060 O O . ARG A 1 384 ? -12.555 -17.344 15.359 1 89.69 384 ARG A O 1
ATOM 3067 N N . GLY A 1 385 ? -11.992 -15.195 15.781 1 89.31 385 GLY A N 1
ATOM 3068 C CA . GLY A 1 385 ? -10.594 -15.445 15.461 1 89.31 385 GLY A CA 1
ATOM 3069 C C . GLY A 1 385 ? -10.352 -15.68 13.984 1 89.31 385 GLY A C 1
ATOM 3070 O O . GLY A 1 385 ? -9.438 -16.422 13.609 1 89.31 385 GLY A O 1
ATOM 3071 N N . ILE A 1 386 ? -11.188 -15.164 13.172 1 92.81 386 ILE A N 1
ATOM 3072 C CA . ILE A 1 386 ? -11.055 -15.305 11.719 1 92.81 386 ILE A CA 1
ATOM 3073 C C . ILE A 1 386 ? -10.117 -14.234 11.18 1 92.81 386 ILE A C 1
ATOM 3075 O O . ILE A 1 386 ? -10.453 -13.047 11.188 1 92.81 386 ILE A O 1
ATOM 3079 N N . GLY A 1 387 ? -8.961 -14.672 10.805 1 93.12 387 GLY A N 1
ATOM 3080 C CA . GLY A 1 387 ? -7.992 -13.75 10.234 1 93.12 387 GLY A CA 1
ATOM 3081 C C . GLY A 1 387 ? -8.227 -13.477 8.758 1 93.12 387 GLY A C 1
ATOM 3082 O O . GLY A 1 387 ? -9.164 -14.008 8.164 1 93.12 387 GLY A O 1
ATOM 3083 N N . SER A 1 388 ? -7.406 -12.586 8.219 1 95.06 388 SER A N 1
ATOM 3084 C CA . SER A 1 388 ? -7.512 -12.234 6.805 1 95.06 388 SER A CA 1
ATOM 3085 C C . SER A 1 388 ? -6.184 -12.438 6.086 1 95.06 388 SER A C 1
ATOM 3087 O O . SER A 1 388 ? -5.121 -12.414 6.711 1 95.06 388 SER A O 1
ATOM 3089 N N . LEU A 1 389 ? -6.305 -12.719 4.805 1 97.69 389 LEU A N 1
ATOM 3090 C CA . LEU A 1 389 ? -5.125 -12.703 3.947 1 97.69 389 LEU A CA 1
ATOM 3091 C C . LEU A 1 389 ? -4.512 -11.312 3.879 1 97.69 389 LEU A C 1
ATOM 3093 O O . LEU A 1 389 ? -5.16 -10.328 4.246 1 97.69 389 LEU A O 1
ATOM 3097 N N . PRO A 1 390 ? -3.221 -11.266 3.475 1 97.19 390 PRO A N 1
ATOM 3098 C CA . PRO A 1 390 ? -2.676 -9.922 3.25 1 97.19 390 PRO A CA 1
ATOM 3099 C C . PRO A 1 390 ? -3.543 -9.086 2.316 1 97.19 390 PRO A C 1
ATOM 3101 O O . PRO A 1 390 ? -4.082 -9.602 1.335 1 97.19 390 PRO A O 1
ATOM 3104 N N . GLY A 1 391 ? -3.631 -7.809 2.648 1 95.69 391 GLY A N 1
ATOM 3105 C CA . GLY A 1 391 ? -4.461 -6.926 1.845 1 95.69 391 GLY A CA 1
ATOM 3106 C C . GLY A 1 391 ? -3.684 -6.195 0.766 1 95.69 391 GLY A C 1
ATOM 3107 O O . GLY A 1 391 ? -4.266 -5.48 -0.051 1 95.69 391 GLY A O 1
ATOM 3108 N N . SER A 1 392 ? -2.373 -6.367 0.749 1 97 392 SER A N 1
ATOM 3109 C CA . SER A 1 392 ? -1.495 -5.719 -0.22 1 97 392 SER A CA 1
ATOM 3110 C C . SER A 1 392 ? -0.234 -6.543 -0.46 1 97 392 SER A C 1
ATOM 3112 O O . SER A 1 392 ? 0.085 -7.441 0.32 1 97 392 SER A O 1
ATOM 3114 N N . LEU A 1 393 ? 0.404 -6.199 -1.601 1 98.38 393 LEU A N 1
ATOM 3115 C CA . LEU A 1 393 ? 1.682 -6.852 -1.869 1 98.38 393 LEU A CA 1
ATOM 3116 C C . LEU A 1 393 ? 2.686 -6.555 -0.76 1 98.38 393 LEU A C 1
ATOM 3118 O O . LEU A 1 393 ? 3.486 -7.422 -0.395 1 98.38 393 LEU A O 1
ATOM 3122 N N . GLU A 1 394 ? 2.668 -5.324 -0.226 1 97.56 394 GLU A N 1
ATOM 3123 C CA . GLU A 1 394 ? 3.559 -4.945 0.867 1 97.56 394 GLU A CA 1
ATOM 3124 C C . GLU A 1 394 ? 3.381 -5.867 2.068 1 97.56 394 GLU A C 1
ATOM 3126 O O . GLU A 1 394 ? 4.363 -6.363 2.627 1 97.56 394 GLU A O 1
ATOM 3131 N N . GLU A 1 395 ? 2.164 -6.016 2.451 1 97.25 395 GLU A N 1
ATOM 3132 C CA . GLU A 1 395 ? 1.869 -6.867 3.6 1 97.25 395 GLU A CA 1
ATOM 3133 C C . GLU A 1 395 ? 2.289 -8.312 3.336 1 97.25 395 GLU A C 1
ATOM 3135 O O . GLU A 1 395 ? 2.814 -8.984 4.227 1 97.25 395 GLU A O 1
ATOM 3140 N N . ALA A 1 396 ? 2.062 -8.82 2.121 1 98.62 396 ALA A N 1
ATOM 3141 C CA . ALA A 1 396 ? 2.449 -10.18 1.751 1 98.62 396 ALA A CA 1
ATOM 3142 C C . ALA A 1 396 ? 3.965 -10.352 1.805 1 98.62 396 ALA A C 1
ATOM 3144 O O . ALA A 1 396 ? 4.461 -11.391 2.246 1 98.62 396 ALA A O 1
ATOM 3145 N N . ILE A 1 397 ? 4.688 -9.352 1.334 1 98.44 397 ILE A N 1
ATOM 3146 C CA . ILE A 1 397 ? 6.148 -9.375 1.346 1 98.44 397 ILE A CA 1
ATOM 3147 C C . ILE A 1 397 ? 6.648 -9.508 2.781 1 98.44 397 ILE A C 1
ATOM 3149 O O . ILE A 1 397 ? 7.535 -10.32 3.061 1 98.44 397 ILE A O 1
ATOM 3153 N N . LYS A 1 398 ? 6.051 -8.711 3.686 1 97 398 LYS A N 1
ATOM 3154 C CA . LYS A 1 398 ? 6.473 -8.742 5.082 1 97 398 LYS A CA 1
ATOM 3155 C C . LYS A 1 398 ? 6.254 -10.117 5.695 1 97 398 LYS A C 1
ATOM 3157 O O . LYS A 1 398 ? 7.117 -10.633 6.41 1 97 398 LYS A O 1
ATOM 3162 N N . GLU A 1 399 ? 5.09 -10.719 5.426 1 98.31 399 GLU A N 1
ATOM 3163 C CA . GLU A 1 399 ? 4.789 -12.055 5.934 1 98.31 399 GLU A CA 1
ATOM 3164 C C . GLU A 1 399 ? 5.75 -13.094 5.359 1 98.31 399 GLU A C 1
ATOM 3166 O O . GLU A 1 399 ? 6.238 -13.961 6.086 1 98.31 399 GLU A O 1
ATOM 3171 N N . PHE A 1 400 ? 6.027 -13.016 4.105 1 98.69 400 PHE A N 1
ATOM 3172 C CA . PHE A 1 400 ? 6.906 -13.938 3.395 1 98.69 400 PHE A CA 1
ATOM 3173 C C . PHE A 1 400 ? 8.336 -13.844 3.916 1 98.69 400 PHE A C 1
ATOM 3175 O O . PHE A 1 400 ? 8.992 -14.859 4.145 1 98.69 400 PHE A O 1
ATOM 3182 N N . GLU A 1 401 ? 8.75 -12.641 4.109 1 98.06 401 GLU A N 1
ATOM 3183 C CA . GLU A 1 401 ? 10.117 -12.359 4.531 1 98.06 401 GLU A CA 1
ATOM 3184 C C . GLU A 1 401 ? 10.445 -13.055 5.848 1 98.06 401 GLU A C 1
ATOM 3186 O O . GLU A 1 401 ? 11.57 -13.5 6.062 1 98.06 401 GLU A O 1
ATOM 3191 N N . ASN A 1 402 ? 9.484 -13.227 6.664 1 97.12 402 ASN A N 1
ATOM 3192 C CA . ASN A 1 402 ? 9.703 -13.781 7.996 1 97.12 402 ASN A CA 1
ATOM 3193 C C . ASN A 1 402 ? 9.312 -15.25 8.062 1 97.12 402 ASN A C 1
ATOM 3195 O O . ASN A 1 402 ? 9.281 -15.844 9.148 1 97.12 402 ASN A O 1
ATOM 3199 N N . SER A 1 403 ? 9.094 -15.93 6.984 1 98.5 403 SER A N 1
ATOM 3200 C CA . SER A 1 403 ? 8.586 -17.297 6.977 1 98.5 403 SER A CA 1
ATOM 3201 C C . SER A 1 403 ? 9.727 -18.312 6.879 1 98.5 403 SER A C 1
ATOM 3203 O O . SER A 1 403 ? 10.391 -18.406 5.844 1 98.5 403 SER A O 1
ATOM 3205 N N . ALA A 1 404 ? 9.852 -19.109 7.852 1 98.56 404 ALA A N 1
ATOM 3206 C CA . ALA A 1 404 ? 10.828 -20.203 7.816 1 98.56 404 ALA A CA 1
ATOM 3207 C C . ALA A 1 404 ? 10.391 -21.297 6.844 1 98.56 404 ALA A C 1
ATOM 3209 O O . ALA A 1 404 ? 11.219 -21.875 6.137 1 98.56 404 ALA A O 1
ATOM 3210 N N . LEU A 1 405 ? 9.125 -21.562 6.777 1 98.75 405 LEU A N 1
ATOM 3211 C CA . LEU A 1 405 ? 8.617 -22.625 5.918 1 98.75 405 LEU A CA 1
ATOM 3212 C C . LEU A 1 405 ? 8.828 -22.281 4.449 1 98.75 405 LEU A C 1
ATOM 3214 O O . LEU A 1 405 ? 9.234 -23.141 3.662 1 98.75 405 LEU A O 1
ATOM 3218 N N . MET A 1 406 ? 8.508 -21.031 4.055 1 98.81 406 MET A N 1
ATOM 3219 C CA . MET A 1 406 ? 8.695 -20.641 2.66 1 98.81 406 MET A CA 1
ATOM 3220 C C . MET A 1 406 ? 10.172 -20.656 2.287 1 98.81 406 MET A C 1
ATOM 3222 O O . MET A 1 406 ? 10.539 -21.047 1.174 1 98.81 406 MET A O 1
ATOM 3226 N N . ARG A 1 407 ? 11.008 -20.234 3.213 1 98.62 407 ARG A N 1
ATOM 3227 C CA . ARG A 1 407 ? 12.445 -20.25 2.959 1 98.62 407 ARG A CA 1
ATOM 3228 C C . ARG A 1 407 ? 12.938 -21.688 2.738 1 98.62 407 ARG A C 1
ATOM 3230 O O . ARG A 1 407 ? 13.688 -21.953 1.797 1 98.62 407 ARG A O 1
ATOM 3237 N N . GLU A 1 408 ? 12.492 -22.516 3.574 1 98.62 408 GLU A N 1
ATOM 3238 C CA . GLU A 1 408 ? 12.875 -23.922 3.457 1 98.62 408 GLU A CA 1
ATOM 3239 C C . GLU A 1 408 ? 12.328 -24.531 2.174 1 98.62 408 GLU A C 1
ATOM 3241 O O . GLU A 1 408 ? 13.031 -25.266 1.481 1 98.62 408 GLU A O 1
ATOM 3246 N N . THR A 1 409 ? 11.141 -24.281 1.802 1 98.75 409 THR A N 1
ATOM 3247 C CA . THR A 1 409 ? 10.445 -24.891 0.679 1 98.75 409 THR A CA 1
ATOM 3248 C C . THR A 1 409 ? 11.031 -24.422 -0.647 1 98.75 409 THR A C 1
ATOM 3250 O O . THR A 1 409 ? 11.312 -25.234 -1.534 1 98.75 409 THR A O 1
ATOM 3253 N N . LEU A 1 410 ? 11.219 -23.125 -0.785 1 98.62 410 LEU A N 1
ATOM 3254 C CA . LEU A 1 410 ? 11.656 -22.547 -2.053 1 98.62 410 LEU A CA 1
ATOM 3255 C C . LEU A 1 410 ? 13.172 -22.656 -2.205 1 98.62 410 LEU A C 1
ATOM 3257 O O . LEU A 1 410 ? 13.688 -22.641 -3.322 1 98.62 410 LEU A O 1
ATOM 3261 N N . GLY A 1 411 ? 13.867 -22.797 -1.081 1 97.94 411 GLY A N 1
ATOM 3262 C CA . GLY A 1 411 ? 15.32 -22.719 -1.085 1 97.94 411 GLY A CA 1
ATOM 3263 C C . GLY A 1 411 ? 15.859 -21.312 -1.018 1 97.94 411 GLY A C 1
ATOM 3264 O O . GLY A 1 411 ? 15.203 -20.375 -1.479 1 97.94 411 GLY A O 1
ATOM 3265 N N . GLU A 1 412 ? 17.031 -21.188 -0.557 1 96.88 412 GLU A N 1
ATOM 3266 C CA . GLU A 1 412 ? 17.641 -19.875 -0.295 1 96.88 412 GLU A CA 1
ATOM 3267 C C . GLU A 1 412 ? 17.688 -19.031 -1.565 1 96.88 412 GLU A C 1
ATOM 3269 O O . GLU A 1 412 ? 17.422 -17.844 -1.534 1 96.88 412 GLU A O 1
ATOM 3274 N N . HIS A 1 413 ? 18.031 -19.641 -2.654 1 94.81 413 HIS A N 1
ATOM 3275 C CA . HIS A 1 413 ? 18.219 -18.922 -3.906 1 94.81 413 HIS A CA 1
ATOM 3276 C C . HIS A 1 413 ? 16.922 -18.266 -4.363 1 94.81 413 HIS A C 1
ATOM 3278 O O . HIS A 1 413 ? 16.859 -17.047 -4.523 1 94.81 413 HIS A O 1
ATOM 3284 N N . ILE A 1 414 ? 15.914 -19.062 -4.551 1 97.44 414 ILE A N 1
ATOM 3285 C CA . ILE A 1 414 ? 14.641 -18.531 -5.039 1 97.44 414 ILE A CA 1
ATOM 3286 C C . ILE A 1 414 ? 14.031 -17.609 -3.986 1 97.44 414 ILE A C 1
ATOM 3288 O O . ILE A 1 414 ? 13.492 -16.547 -4.32 1 97.44 414 ILE A O 1
ATOM 3292 N N . PHE A 1 415 ? 14.133 -18 -2.705 1 98.19 415 PHE A N 1
ATOM 3293 C CA . PHE A 1 415 ? 13.562 -17.188 -1.634 1 98.19 415 PHE A CA 1
ATOM 3294 C C . PHE A 1 415 ? 14.117 -15.773 -1.679 1 98.19 415 PHE A C 1
ATOM 3296 O O . PHE A 1 415 ? 13.359 -14.797 -1.678 1 98.19 415 PHE A O 1
ATOM 3303 N N . GLU A 1 416 ? 15.383 -15.625 -1.784 1 96.88 416 GLU A N 1
ATOM 3304 C CA . GLU A 1 416 ? 16.031 -14.312 -1.745 1 96.88 416 GLU A CA 1
ATOM 3305 C C . GLU A 1 416 ? 15.75 -13.523 -3.016 1 96.88 416 GLU A C 1
ATOM 3307 O O . GLU A 1 416 ? 15.453 -12.328 -2.953 1 96.88 416 GLU A O 1
ATOM 3312 N N . LYS A 1 417 ? 15.859 -14.164 -4.152 1 95.75 417 LYS A N 1
ATOM 3313 C CA . LYS A 1 417 ? 15.672 -13.477 -5.426 1 95.75 417 LYS A CA 1
ATOM 3314 C C . LYS A 1 417 ? 14.211 -13.055 -5.605 1 95.75 417 LYS A C 1
ATOM 3316 O O . LYS A 1 417 ? 13.938 -11.984 -6.145 1 95.75 417 LYS A O 1
ATOM 3321 N N . TYR A 1 418 ? 13.328 -13.969 -5.18 1 97.38 418 TYR A N 1
ATOM 3322 C CA . TYR A 1 418 ? 11.906 -13.656 -5.254 1 97.38 418 TYR A CA 1
ATOM 3323 C C . TYR A 1 418 ? 11.555 -12.469 -4.371 1 97.38 418 TYR A C 1
ATOM 3325 O O . TYR A 1 418 ? 10.852 -11.547 -4.801 1 97.38 418 TYR A O 1
ATOM 3333 N N . LEU A 1 419 ? 12.062 -12.516 -3.162 1 97.44 419 LEU A N 1
ATOM 3334 C CA . LEU A 1 419 ? 11.828 -11.445 -2.203 1 97.44 419 LEU A CA 1
ATOM 3335 C C . LEU A 1 419 ? 12.359 -10.117 -2.732 1 97.44 419 LEU A C 1
ATOM 3337 O O . LEU A 1 419 ? 11.656 -9.102 -2.686 1 97.44 419 LEU A O 1
ATOM 3341 N N . GLU A 1 420 ? 13.523 -10.094 -3.229 1 96 420 GLU A N 1
ATOM 3342 C CA . GLU A 1 420 ? 14.141 -8.891 -3.779 1 96 420 GLU A CA 1
ATOM 3343 C C . GLU A 1 420 ? 13.312 -8.32 -4.93 1 96 420 GLU A C 1
ATOM 3345 O O . GLU A 1 420 ? 13.047 -7.117 -4.973 1 96 420 GLU A O 1
ATOM 3350 N N . ALA A 1 421 ? 12.938 -9.195 -5.809 1 96.44 421 ALA A N 1
ATOM 3351 C CA . ALA A 1 421 ? 12.18 -8.773 -6.984 1 96.44 421 ALA A CA 1
ATOM 3352 C C . ALA A 1 421 ? 10.828 -8.18 -6.582 1 96.44 421 ALA A C 1
ATOM 3354 O O . ALA A 1 421 ? 10.383 -7.184 -7.156 1 96.44 421 ALA A O 1
ATOM 3355 N N . LYS A 1 422 ? 10.211 -8.797 -5.613 1 98.12 422 LYS A N 1
ATOM 3356 C CA . LYS A 1 422 ? 8.883 -8.336 -5.211 1 98.12 422 LYS A CA 1
ATOM 3357 C C . LYS A 1 422 ? 8.969 -7.027 -4.434 1 98.12 422 LYS A C 1
ATOM 3359 O O . LYS A 1 422 ? 8.07 -6.184 -4.527 1 98.12 422 LYS A O 1
ATOM 3364 N N . LYS A 1 423 ? 10.023 -6.848 -3.662 1 96.56 423 LYS A N 1
ATOM 3365 C CA . LYS A 1 423 ? 10.25 -5.562 -3.008 1 96.56 423 LYS A CA 1
ATOM 3366 C C . LYS A 1 423 ? 10.43 -4.445 -4.031 1 96.56 423 LYS A C 1
ATOM 3368 O O . LYS A 1 423 ? 9.883 -3.354 -3.873 1 96.56 423 LYS A O 1
ATOM 3373 N N . LEU A 1 424 ? 11.195 -4.719 -5.098 1 96.12 424 LEU A N 1
ATOM 3374 C CA . LEU A 1 424 ? 11.406 -3.742 -6.16 1 96.12 424 LEU A CA 1
ATOM 3375 C C . LEU A 1 424 ? 10.102 -3.42 -6.879 1 96.12 424 LEU A C 1
ATOM 3377 O O . LEU A 1 424 ? 9.844 -2.264 -7.215 1 96.12 424 LEU A O 1
ATOM 3381 N N . GLU A 1 425 ? 9.336 -4.469 -7.109 1 97.31 425 GLU A N 1
ATOM 3382 C CA . GLU A 1 425 ? 8.039 -4.293 -7.746 1 97.31 425 GLU A CA 1
ATOM 3383 C C . GLU A 1 425 ? 7.129 -3.393 -6.91 1 97.31 425 GLU A C 1
ATOM 3385 O O . GLU A 1 425 ? 6.52 -2.461 -7.434 1 97.31 425 GLU A O 1
ATOM 3390 N N . TRP A 1 426 ? 7.043 -3.646 -5.648 1 97.56 426 TRP A N 1
ATOM 3391 C CA . TRP A 1 426 ? 6.227 -2.832 -4.754 1 97.56 426 TRP A CA 1
ATOM 3392 C C . TRP A 1 426 ? 6.727 -1.392 -4.723 1 97.56 426 TRP A C 1
ATOM 3394 O O . TRP A 1 426 ? 5.93 -0.451 -4.746 1 97.56 426 TRP A O 1
ATOM 3404 N N . ASP A 1 427 ? 8.023 -1.228 -4.609 1 95.88 427 ASP A N 1
ATOM 3405 C CA . ASP A 1 427 ? 8.609 0.109 -4.551 1 95.88 427 ASP A CA 1
ATOM 3406 C C . ASP A 1 427 ? 8.266 0.915 -5.801 1 95.88 427 ASP A C 1
ATOM 3408 O O . ASP A 1 427 ? 7.969 2.107 -5.715 1 95.88 427 ASP A O 1
ATOM 3412 N N . ASP A 1 428 ? 8.344 0.239 -6.961 1 96.5 428 ASP A N 1
ATOM 3413 C CA . ASP A 1 428 ? 8 0.91 -8.211 1 96.5 428 ASP A CA 1
ATOM 3414 C C . ASP A 1 428 ? 6.539 1.354 -8.219 1 96.5 428 ASP A C 1
ATOM 3416 O O . ASP A 1 428 ? 6.223 2.473 -8.625 1 96.5 428 ASP A O 1
ATOM 3420 N N . TYR A 1 429 ? 5.68 0.539 -7.75 1 97.81 429 TYR A N 1
ATOM 3421 C CA . TYR A 1 429 ? 4.254 0.843 -7.688 1 97.81 429 TYR A CA 1
ATOM 3422 C C . TYR A 1 429 ? 3.98 1.976 -6.707 1 97.81 429 TYR A C 1
ATOM 3424 O O . TYR A 1 429 ? 3.293 2.943 -7.043 1 97.81 429 TYR A O 1
ATOM 3432 N N . ARG A 1 430 ? 4.504 1.848 -5.449 1 96.06 430 ARG A N 1
ATOM 3433 C CA . ARG A 1 430 ? 4.121 2.748 -4.367 1 96.06 430 ARG A CA 1
ATOM 3434 C C . ARG A 1 430 ? 4.672 4.148 -4.598 1 96.06 430 ARG A C 1
ATOM 3436 O O . ARG A 1 430 ? 4.199 5.117 -3.992 1 96.06 430 ARG A O 1
ATOM 3443 N N . THR A 1 431 ? 5.73 4.293 -5.441 1 95.19 431 THR A N 1
ATOM 3444 C CA . THR A 1 431 ? 6.355 5.598 -5.629 1 95.19 431 THR A CA 1
ATOM 3445 C C . THR A 1 431 ? 5.719 6.344 -6.797 1 95.19 431 THR A C 1
ATOM 3447 O O . THR A 1 431 ? 5.934 7.543 -6.969 1 95.19 431 THR A O 1
ATOM 3450 N N . LYS A 1 432 ? 4.898 5.656 -7.629 1 96.56 432 LYS A N 1
ATOM 3451 C CA . LYS A 1 432 ? 4.203 6.32 -8.727 1 96.56 432 LYS A CA 1
ATOM 3452 C C . LYS A 1 432 ? 3.01 7.125 -8.219 1 96.56 432 LYS A C 1
ATOM 3454 O O . LYS A 1 432 ? 2.402 6.77 -7.207 1 96.56 432 LYS A O 1
ATOM 3459 N N . VAL A 1 433 ? 2.764 8.234 -8.867 1 97.56 433 VAL A N 1
ATOM 3460 C CA . VAL A 1 433 ? 1.549 8.992 -8.586 1 97.56 433 VAL A CA 1
ATOM 3461 C C . VAL A 1 433 ? 0.416 8.5 -9.484 1 97.56 433 VAL A C 1
ATOM 3463 O O . VAL A 1 433 ? 0.51 8.586 -10.711 1 97.56 433 VAL A O 1
ATOM 3466 N N . HIS A 1 434 ? -0.651 7.941 -8.914 1 97.62 434 HIS A N 1
ATOM 3467 C CA . HIS A 1 434 ? -1.744 7.355 -9.68 1 97.62 434 HIS A CA 1
ATOM 3468 C C . HIS A 1 434 ? -2.877 8.359 -9.875 1 97.62 434 HIS A C 1
ATOM 3470 O O . HIS A 1 434 ? -3.029 9.289 -9.086 1 97.62 434 HIS A O 1
ATOM 3476 N N . GLN A 1 435 ? -3.66 8.125 -10.945 1 96.69 435 GLN A N 1
ATOM 3477 C CA . GLN A 1 435 ? -4.754 9.031 -11.281 1 96.69 435 GLN A CA 1
ATOM 3478 C C . GLN A 1 435 ? -5.707 9.211 -10.109 1 96.69 435 GLN A C 1
ATOM 3480 O O . GLN A 1 435 ? -6.262 10.297 -9.906 1 96.69 435 GLN A O 1
ATOM 3485 N N . TRP A 1 436 ? -5.945 8.141 -9.344 1 97.38 436 TRP A N 1
ATOM 3486 C CA . TRP A 1 436 ? -6.793 8.203 -8.156 1 97.38 436 TRP A CA 1
ATOM 3487 C C . TRP A 1 436 ? -6.355 9.336 -7.234 1 97.38 436 TRP A C 1
ATOM 3489 O O . TRP A 1 436 ? -7.191 10.062 -6.691 1 97.38 436 TRP A O 1
ATOM 3499 N N . GLU A 1 437 ? -5.051 9.547 -7.035 1 97.88 437 GLU A N 1
ATOM 3500 C CA . GLU A 1 437 ? -4.508 10.586 -6.16 1 97.88 437 GLU A CA 1
ATOM 3501 C C . GLU A 1 437 ? -4.801 11.977 -6.707 1 97.88 437 GLU A C 1
ATOM 3503 O O . GLU A 1 437 ? -5.176 12.875 -5.957 1 97.88 437 GLU A O 1
ATOM 3508 N N . ILE A 1 438 ? -4.562 12.109 -8.016 1 96.75 438 ILE A N 1
ATOM 3509 C CA . ILE A 1 438 ? -4.816 13.391 -8.656 1 96.75 438 ILE A CA 1
ATOM 3510 C C . ILE A 1 438 ? -6.289 13.766 -8.508 1 96.75 438 ILE A C 1
ATOM 3512 O O . ILE A 1 438 ? -6.617 14.875 -8.086 1 96.75 438 ILE A O 1
ATOM 3516 N N . ASP A 1 439 ? -7.164 12.773 -8.766 1 95.88 439 ASP A N 1
ATOM 3517 C CA . ASP A 1 439 ? -8.602 13 -8.688 1 95.88 439 ASP A CA 1
ATOM 3518 C C . ASP A 1 439 ? -9.031 13.32 -7.254 1 95.88 439 ASP A C 1
ATOM 3520 O O . ASP A 1 439 ? -9.953 14.109 -7.035 1 95.88 439 ASP A O 1
ATOM 3524 N N . SER A 1 440 ? -8.336 12.734 -6.32 1 95.81 440 SER A N 1
ATOM 3525 C CA . SER A 1 440 ? -8.758 12.805 -4.93 1 95.81 440 SER A CA 1
ATOM 3526 C C . SER A 1 440 ? -8.211 14.055 -4.246 1 95.81 440 SER A C 1
ATOM 3528 O O . SER A 1 440 ? -8.836 14.594 -3.334 1 95.81 440 SER A O 1
ATOM 3530 N N . TYR A 1 441 ? -7.004 14.531 -4.684 1 96.38 441 TYR A N 1
ATOM 3531 C CA . TYR A 1 441 ? -6.301 15.445 -3.795 1 96.38 441 TYR A CA 1
ATOM 3532 C C . TYR A 1 441 ? -6.035 16.781 -4.484 1 96.38 441 TYR A C 1
ATOM 3534 O O . TYR A 1 441 ? -5.941 17.812 -3.83 1 96.38 441 TYR A O 1
ATOM 3542 N N . LEU A 1 442 ? -5.902 16.828 -5.82 1 95.38 442 LEU A N 1
ATOM 3543 C CA . LEU A 1 442 ? -5.371 18 -6.516 1 95.38 442 LEU A CA 1
ATOM 3544 C C . LEU A 1 442 ? -6.227 19.234 -6.242 1 95.38 442 LEU A C 1
ATOM 3546 O O . LEU A 1 442 ? -5.703 20.297 -5.938 1 95.38 442 LEU A O 1
ATOM 3550 N N . THR A 1 443 ? -7.539 19.016 -6.328 1 91.12 443 THR A N 1
ATOM 3551 C CA . THR A 1 443 ? -8.453 20.141 -6.133 1 91.12 443 THR A CA 1
ATOM 3552 C C . THR A 1 443 ? -8.672 20.406 -4.648 1 91.12 443 THR A C 1
ATOM 3554 O O . THR A 1 443 ? -8.797 21.562 -4.23 1 91.12 443 THR A O 1
ATOM 3557 N N . LYS A 1 444 ? -8.641 19.375 -3.84 1 91.5 444 LYS A N 1
ATOM 3558 C CA . LYS A 1 444 ? -8.969 19.469 -2.42 1 91.5 444 LYS A CA 1
ATOM 3559 C C . LYS A 1 444 ? -7.863 20.172 -1.644 1 91.5 444 LYS A C 1
ATOM 3561 O O . LYS A 1 444 ? -8.133 20.922 -0.704 1 91.5 444 LYS A O 1
ATOM 3566 N N . TYR A 1 445 ? -6.656 19.891 -2.064 1 93.81 445 TYR A N 1
ATOM 3567 C CA . TYR A 1 445 ? -5.535 20.438 -1.313 1 93.81 445 TYR A CA 1
ATOM 3568 C C . TYR A 1 445 ? -4.809 21.5 -2.125 1 93.81 445 TYR A C 1
ATOM 3570 O O . TYR A 1 445 ? -3.996 22.25 -1.583 1 93.81 445 TYR A O 1
ATOM 3578 N N . MET B 1 1 ? 0.418 40.531 19.547 1 52.34 1 MET B N 1
ATOM 3579 C CA . MET B 1 1 ? -0.862 39.844 19.516 1 52.34 1 MET B CA 1
ATOM 3580 C C . MET B 1 1 ? -2.023 40.844 19.516 1 52.34 1 MET B C 1
ATOM 3582 O O . MET B 1 1 ? -1.98 41.844 20.203 1 52.34 1 MET B O 1
ATOM 3586 N N . LYS B 1 2 ? -2.777 40.781 18.406 1 69.75 2 LYS B N 1
ATOM 3587 C CA . LYS B 1 2 ? -3.91 41.688 18.375 1 69.75 2 LYS B CA 1
ATOM 3588 C C . LYS B 1 2 ? -4.855 41.438 19.547 1 69.75 2 LYS B C 1
ATOM 3590 O O . LYS B 1 2 ? -5.027 40.312 19.984 1 69.75 2 LYS B O 1
ATOM 3595 N N . ASN B 1 3 ? -4.988 42.406 20.344 1 86.62 3 ASN B N 1
ATOM 3596 C CA . ASN B 1 3 ? -5.938 42.281 21.438 1 86.62 3 ASN B CA 1
ATOM 3597 C C . ASN B 1 3 ? -7.238 43.031 21.156 1 86.62 3 ASN B C 1
ATOM 3599 O O . ASN B 1 3 ? -7.535 44.031 21.797 1 86.62 3 ASN B O 1
ATOM 3603 N N . TYR B 1 4 ? -7.977 42.406 20.281 1 93.12 4 TYR B N 1
ATOM 3604 C CA . TYR B 1 4 ? -9.242 43 19.891 1 93.12 4 TYR B CA 1
ATOM 3605 C C . TYR B 1 4 ? -10.312 42.75 20.953 1 93.12 4 TYR B C 1
ATOM 3607 O O . TYR B 1 4 ? -10.422 41.656 21.5 1 93.12 4 TYR B O 1
ATOM 3615 N N . THR B 1 5 ? -11.008 43.844 21.281 1 95.12 5 THR B N 1
ATOM 3616 C CA . THR B 1 5 ? -12.219 43.688 22.078 1 95.12 5 THR B CA 1
ATOM 3617 C C . THR B 1 5 ? -13.453 43.594 21.188 1 95.12 5 THR B C 1
ATOM 3619 O O . THR B 1 5 ? -13.375 43.844 19.984 1 95.12 5 THR B O 1
ATOM 3622 N N . LYS B 1 6 ? -14.523 43.188 21.828 1 96 6 LYS B N 1
ATOM 3623 C CA . LYS B 1 6 ? -15.797 43.156 21.109 1 96 6 LYS B CA 1
ATOM 3624 C C . LYS B 1 6 ? -16.109 44.5 20.484 1 96 6 LYS B C 1
ATOM 3626 O O . LYS B 1 6 ? -16.484 44.594 19.312 1 96 6 LYS B O 1
ATOM 3631 N N . GLU B 1 7 ? -15.906 45.531 21.219 1 95.56 7 GLU B N 1
ATOM 3632 C CA . GLU B 1 7 ? -16.172 46.906 20.766 1 95.56 7 GLU B CA 1
ATOM 3633 C C . GLU B 1 7 ? -15.273 47.312 19.594 1 95.56 7 GLU B C 1
ATOM 3635 O O . GLU B 1 7 ? -15.711 48 18.672 1 95.56 7 GLU B O 1
ATOM 3640 N N . ASP B 1 8 ? -14.062 46.875 19.734 1 96 8 ASP B N 1
ATOM 3641 C CA . ASP B 1 8 ? -13.125 47.156 18.656 1 96 8 ASP B CA 1
ATOM 3642 C C . ASP B 1 8 ? -13.625 46.562 17.328 1 96 8 ASP B C 1
ATOM 3644 O O . ASP B 1 8 ? -13.617 47.25 16.297 1 96 8 ASP B O 1
ATOM 3648 N N . ILE B 1 9 ? -13.969 45.312 17.359 1 96.94 9 ILE B N 1
ATOM 3649 C CA . ILE B 1 9 ? -14.367 44.594 16.156 1 96.94 9 ILE B CA 1
ATOM 3650 C C . ILE B 1 9 ? -15.617 45.219 15.555 1 96.94 9 ILE B C 1
ATOM 3652 O O . ILE B 1 9 ? -15.695 45.438 14.344 1 96.94 9 ILE B O 1
ATOM 3656 N N . ILE B 1 10 ? -16.562 45.594 16.391 1 96.31 10 ILE B N 1
ATOM 3657 C CA . ILE B 1 10 ? -17.797 46.219 15.938 1 96.31 10 ILE B CA 1
ATOM 3658 C C . ILE B 1 10 ? -17.484 47.562 15.305 1 96.31 10 ILE B C 1
ATOM 3660 O O . ILE B 1 10 ? -18 47.906 14.234 1 96.31 10 ILE B O 1
ATOM 3664 N N . ARG B 1 11 ? -16.703 48.312 15.953 1 96.38 11 ARG B N 1
ATOM 3665 C CA . ARG B 1 11 ? -16.312 49.625 15.461 1 96.38 11 ARG B CA 1
ATOM 3666 C C . ARG B 1 11 ? -15.609 49.531 14.109 1 96.38 11 ARG B C 1
ATOM 3668 O O . ARG B 1 11 ? -15.938 50.25 13.172 1 96.38 11 ARG B O 1
ATOM 3675 N N . ILE B 1 12 ? -14.633 48.656 14.039 1 95.38 12 ILE B N 1
ATOM 3676 C CA . ILE B 1 12 ? -13.852 48.5 12.812 1 95.38 12 ILE B CA 1
ATOM 3677 C C . ILE B 1 12 ? -14.766 48.094 11.664 1 95.38 12 ILE B C 1
ATOM 3679 O O . ILE B 1 12 ? -14.609 48.562 10.539 1 95.38 12 ILE B O 1
ATOM 3683 N N . CYS B 1 13 ? -15.641 47.156 11.93 1 95.25 13 CYS B N 1
ATOM 3684 C CA . CYS B 1 13 ? -16.547 46.688 10.891 1 95.25 13 CYS B CA 1
ATOM 3685 C C . CYS B 1 13 ? -17.406 47.844 10.367 1 95.25 13 CYS B C 1
ATOM 3687 O O . CYS B 1 13 ? -17.656 47.938 9.164 1 95.25 13 CYS B O 1
ATOM 3689 N N . LYS B 1 14 ? -17.812 48.688 11.25 1 93.81 14 LYS B N 1
ATOM 3690 C CA . LYS B 1 14 ? -18.609 49.844 10.859 1 93.81 14 LYS B CA 1
ATOM 3691 C C . LYS B 1 14 ? -17.766 50.844 10.047 1 93.81 14 LYS B C 1
ATOM 3693 O O . LYS B 1 14 ? -18.188 51.281 8.984 1 93.81 14 LYS B O 1
ATOM 3698 N N . GLU B 1 15 ? -16.641 51.125 10.508 1 94.44 15 GLU B N 1
ATOM 3699 C CA . GLU B 1 15 ? -15.742 52.094 9.883 1 94.44 15 GLU B CA 1
ATOM 3700 C C . GLU B 1 15 ? -15.297 51.625 8.5 1 94.44 15 GLU B C 1
ATOM 3702 O O . GLU B 1 15 ? -15.086 52.438 7.598 1 94.44 15 GLU B O 1
ATOM 3707 N N . GLN B 1 16 ? -15.125 50.344 8.383 1 93.5 16 GLN B N 1
ATOM 3708 C CA . GLN B 1 16 ? -14.57 49.812 7.148 1 93.5 16 GLN B CA 1
ATOM 3709 C C . GLN B 1 16 ? -15.672 49.281 6.238 1 93.5 16 GLN B C 1
ATOM 3711 O O . GLN B 1 16 ? -15.383 48.625 5.219 1 93.5 16 GLN B O 1
ATOM 3716 N N . ASP B 1 17 ? -16.891 49.406 6.625 1 92.75 17 ASP B N 1
ATOM 3717 C CA . ASP B 1 17 ? -18.047 49.031 5.824 1 92.75 17 ASP B CA 1
ATOM 3718 C C . ASP B 1 17 ? -18.047 47.531 5.535 1 92.75 17 ASP B C 1
ATOM 3720 O O . ASP B 1 17 ? -18.172 47.094 4.383 1 92.75 17 ASP B O 1
ATOM 3724 N N . VAL B 1 18 ? -17.75 46.719 6.559 1 94.88 18 VAL B N 1
ATOM 3725 C CA . VAL B 1 18 ? -17.828 45.281 6.449 1 94.88 18 VAL B CA 1
ATOM 3726 C C . VAL B 1 18 ? -19.281 44.812 6.426 1 94.88 18 VAL B C 1
ATOM 3728 O O . VAL B 1 18 ? -20.094 45.25 7.254 1 94.88 18 VAL B O 1
ATOM 3731 N N . LYS B 1 19 ? -19.641 44 5.465 1 94.19 19 LYS B N 1
ATOM 3732 C CA . LYS B 1 19 ? -21.031 43.594 5.336 1 94.19 19 LYS B CA 1
ATOM 3733 C C . LYS B 1 19 ? -21.203 42.125 5.719 1 94.19 19 LYS B C 1
ATOM 3735 O O . LYS B 1 19 ? -22.266 41.719 6.172 1 94.19 19 LYS B O 1
ATOM 3740 N N . PHE B 1 20 ? -20.125 41.375 5.473 1 94.12 20 PHE B N 1
ATOM 3741 C CA . PHE B 1 20 ? -20.188 39.969 5.75 1 94.12 20 PHE B CA 1
ATOM 3742 C C . PHE B 1 20 ? -19.031 39.531 6.637 1 94.12 20 PHE B C 1
ATOM 3744 O O . PHE B 1 20 ? -17.953 40.094 6.582 1 94.12 20 PHE B O 1
ATOM 3751 N N . ILE B 1 21 ? -19.266 38.5 7.473 1 95.12 21 ILE B N 1
ATOM 3752 C CA . ILE B 1 21 ? -18.234 37.938 8.336 1 95.12 21 ILE B CA 1
ATOM 3753 C C . ILE B 1 21 ? -18.219 36.406 8.148 1 95.12 21 ILE B C 1
ATOM 3755 O O . ILE B 1 21 ? -19.25 35.75 8.242 1 95.12 21 ILE B O 1
ATOM 3759 N N . ARG B 1 22 ? -17.062 35.938 7.852 1 95 22 ARG B N 1
ATOM 3760 C CA . ARG B 1 22 ? -16.875 34.469 7.781 1 95 22 ARG B CA 1
ATOM 3761 C C . ARG B 1 22 ? -16.391 33.938 9.117 1 95 22 ARG B C 1
ATOM 3763 O O . ARG B 1 22 ? -15.297 34.281 9.578 1 95 22 ARG B O 1
ATOM 3770 N N . LEU B 1 23 ? -17.234 33.094 9.773 1 95.81 23 LEU B N 1
ATOM 3771 C CA . LEU B 1 23 ? -16.812 32.344 10.938 1 95.81 23 LEU B CA 1
ATOM 3772 C C . LEU B 1 23 ? -16.156 31.031 10.531 1 95.81 23 LEU B C 1
ATOM 3774 O O . LEU B 1 23 ? -16.859 30.062 10.203 1 95.81 23 LEU B O 1
ATOM 3778 N N . GLN B 1 24 ? -14.82 31.031 10.68 1 96.06 24 GLN B N 1
ATOM 3779 C CA . GLN B 1 24 ? -14.055 29.922 10.109 1 96.06 24 GLN B CA 1
ATOM 3780 C C . GLN B 1 24 ? -13.656 28.906 11.18 1 96.06 24 GLN B C 1
ATOM 3782 O O . GLN B 1 24 ? -13.453 29.281 12.344 1 96.06 24 GLN B O 1
ATOM 3787 N N . PHE B 1 25 ? -13.594 27.688 10.859 1 93.31 25 PHE B N 1
ATOM 3788 C CA . PHE B 1 25 ? -13.055 26.609 11.672 1 93.31 25 PHE B CA 1
ATOM 3789 C C . PHE B 1 25 ? -12.508 25.484 10.789 1 93.31 25 PHE B C 1
ATOM 3791 O O . PHE B 1 25 ? -12.625 25.547 9.562 1 93.31 25 PHE B O 1
ATOM 3798 N N . VAL B 1 26 ? -11.789 24.531 11.391 1 93.94 26 VAL B N 1
ATOM 3799 C CA . VAL B 1 26 ? -11.117 23.5 10.609 1 93.94 26 VAL B CA 1
ATOM 3800 C C . VAL B 1 26 ? -11.609 22.125 11.031 1 93.94 26 VAL B C 1
ATOM 3802 O O . VAL B 1 26 ? -11.805 21.859 12.227 1 93.94 26 VAL B O 1
ATOM 3805 N N . ASP B 1 27 ? -11.875 21.266 10.07 1 92.88 27 ASP B N 1
ATOM 3806 C CA . ASP B 1 27 ? -12.242 19.891 10.422 1 92.88 27 ASP B CA 1
ATOM 3807 C C . ASP B 1 27 ? -11.016 19.062 10.773 1 92.88 27 ASP B C 1
ATOM 3809 O O . ASP B 1 27 ? -9.891 19.578 10.789 1 92.88 27 ASP B O 1
ATOM 3813 N N . ILE B 1 28 ? -11.172 17.844 11.086 1 95 28 ILE B N 1
ATOM 3814 C CA . ILE B 1 28 ? -10.094 17.031 11.641 1 95 28 ILE B CA 1
ATOM 3815 C C . ILE B 1 28 ? -9.086 16.703 10.539 1 95 28 ILE B C 1
ATOM 3817 O O . ILE B 1 28 ? -7.973 16.25 10.828 1 95 28 ILE B O 1
ATOM 3821 N N . PHE B 1 29 ? -9.391 17 9.266 1 94 29 PHE B N 1
ATOM 3822 C CA . PHE B 1 29 ? -8.492 16.703 8.148 1 94 29 PHE B CA 1
ATOM 3823 C C . PHE B 1 29 ? -7.766 17.969 7.699 1 94 29 PHE B C 1
ATOM 3825 O O . PHE B 1 29 ? -6.941 17.922 6.781 1 94 29 PHE B O 1
ATOM 3832 N N . GLY B 1 30 ? -8.07 19.047 8.336 1 93.44 30 GLY B N 1
ATOM 3833 C CA . GLY B 1 30 ? -7.34 20.281 8.062 1 93.44 30 GLY B CA 1
ATOM 3834 C C . GLY B 1 30 ? -8.008 21.141 7.004 1 93.44 30 GLY B C 1
ATOM 3835 O O . GLY B 1 30 ? -7.395 22.078 6.492 1 93.44 30 GLY B O 1
ATOM 3836 N N . ILE B 1 31 ? -9.211 20.859 6.699 1 91.19 31 ILE B N 1
ATOM 3837 C CA . ILE B 1 31 ? -9.922 21.625 5.68 1 91.19 31 ILE B CA 1
ATOM 3838 C C . ILE B 1 31 ? -10.727 22.75 6.336 1 91.19 31 ILE B C 1
ATOM 3840 O O . ILE B 1 31 ? -11.516 22.5 7.25 1 91.19 31 ILE B O 1
ATOM 3844 N N . MET B 1 32 ? -10.531 23.922 5.891 1 91.38 32 MET B N 1
ATOM 3845 C CA . MET B 1 32 ? -11.211 25.109 6.422 1 91.38 32 MET B CA 1
ATOM 3846 C C . MET B 1 32 ? -12.688 25.094 6.039 1 91.38 32 MET B C 1
ATOM 3848 O O . MET B 1 32 ? -13.039 24.828 4.887 1 91.38 32 MET B O 1
ATOM 3852 N N . LYS B 1 33 ? -13.5 25.25 6.984 1 90.56 33 LYS B N 1
ATOM 3853 C CA . LYS B 1 33 ? -14.945 25.438 6.836 1 90.56 33 LYS B CA 1
ATOM 3854 C C . LYS B 1 33 ? -15.359 26.828 7.309 1 90.56 33 LYS B C 1
ATOM 3856 O O . LYS B 1 33 ? -14.586 27.516 7.969 1 90.56 33 LYS B O 1
ATOM 3861 N N . ASN B 1 34 ? -16.531 27.281 6.871 1 90.31 34 ASN B N 1
ATOM 3862 C CA . ASN B 1 34 ? -16.969 28.578 7.387 1 90.31 34 ASN B CA 1
ATOM 3863 C C . ASN B 1 34 ? -18.484 28.734 7.324 1 90.31 34 ASN B C 1
ATOM 3865 O O . ASN B 1 34 ? -19.156 28.031 6.551 1 90.31 34 ASN B O 1
ATOM 3869 N N . VAL B 1 35 ? -18.984 29.453 8.18 1 88.88 35 VAL B N 1
ATOM 3870 C CA . VAL B 1 35 ? -20.344 29.969 8.188 1 88.88 35 VAL B CA 1
ATOM 3871 C C . VAL B 1 35 ? -20.328 31.469 7.938 1 88.88 35 VAL B C 1
ATOM 3873 O O . VAL B 1 35 ? -19.656 32.219 8.656 1 88.88 35 VAL B O 1
ATOM 3876 N N . ALA B 1 36 ? -21.047 31.875 6.898 1 91.81 36 ALA B N 1
ATOM 3877 C CA . ALA B 1 36 ? -21.094 33.281 6.578 1 91.81 36 ALA B CA 1
ATOM 3878 C C . ALA B 1 36 ? -22.281 33.969 7.266 1 91.81 36 ALA B C 1
ATOM 3880 O O . ALA B 1 36 ? -23.406 33.469 7.215 1 91.81 36 ALA B O 1
ATOM 3881 N N . ILE B 1 37 ? -22.016 35.031 7.891 1 93.38 37 ILE B N 1
ATOM 3882 C CA . ILE B 1 37 ? -23.078 35.812 8.508 1 93.38 37 ILE B CA 1
ATOM 3883 C C . ILE B 1 37 ? -22.984 37.25 8.039 1 93.38 37 ILE B C 1
ATOM 3885 O O . ILE B 1 37 ? -21.938 37.688 7.547 1 93.38 37 ILE B O 1
ATOM 3889 N N . THR B 1 38 ? -24.125 37.969 8.188 1 94.19 38 THR B N 1
ATOM 3890 C CA . THR B 1 38 ? -24.109 39.406 7.914 1 94.19 38 THR B CA 1
ATOM 3891 C C . THR B 1 38 ? -23.641 40.188 9.141 1 94.19 38 THR B C 1
ATOM 3893 O O . THR B 1 38 ? -23.641 39.656 10.25 1 94.19 38 THR B O 1
ATOM 3896 N N . VAL B 1 39 ? -23.234 41.344 8.906 1 94 39 VAL B N 1
ATOM 3897 C CA . VAL B 1 39 ? -22.703 42.188 9.977 1 94 39 VAL B CA 1
ATOM 3898 C C . VAL B 1 39 ? -23.797 42.438 11.031 1 94 39 VAL B C 1
ATOM 3900 O O . VAL B 1 39 ? -23.484 42.656 12.203 1 94 39 VAL B O 1
ATOM 3903 N N . ASP B 1 40 ? -25.047 42.25 10.68 1 94 40 ASP B N 1
ATOM 3904 C CA . ASP B 1 40 ? -26.156 42.406 11.617 1 94 40 ASP B CA 1
ATOM 3905 C C . ASP B 1 40 ? -26.109 41.344 12.703 1 94 40 ASP B C 1
ATOM 3907 O O . ASP B 1 40 ? -26.641 41.531 13.797 1 94 40 ASP B O 1
ATOM 3911 N N . GLN B 1 41 ? -25.453 40.281 12.422 1 95.31 41 GLN B N 1
ATOM 3912 C CA . GLN B 1 41 ? -25.375 39.188 13.367 1 95.31 41 GLN B CA 1
ATOM 3913 C C . GLN B 1 41 ? -24.031 39.156 14.102 1 95.31 41 GLN B C 1
ATOM 3915 O O . GLN B 1 41 ? -23.75 38.25 14.867 1 95.31 41 GLN B O 1
ATOM 3920 N N . LEU B 1 42 ? -23.266 40.125 13.859 1 96.06 42 LEU B N 1
ATOM 3921 C CA . LEU B 1 42 ? -21.906 40.188 14.414 1 96.06 42 LEU B CA 1
ATOM 3922 C C . LEU B 1 42 ? -21.953 40.156 15.938 1 96.06 42 LEU B C 1
ATOM 3924 O O . LEU B 1 42 ? -21.172 39.438 16.578 1 96.06 42 LEU B O 1
ATOM 3928 N N . GLU B 1 43 ? -22.844 40.906 16.531 1 95.94 43 GLU B N 1
ATOM 3929 C CA . GLU B 1 43 ? -22.938 40.938 17.984 1 95.94 43 GLU B CA 1
ATOM 3930 C C . GLU B 1 43 ? -23.266 39.562 18.547 1 95.94 43 GLU B C 1
ATOM 3932 O O . GLU B 1 43 ? -22.703 39.156 19.562 1 95.94 43 GLU B O 1
ATOM 3937 N N . ALA B 1 44 ? -24.125 38.906 17.922 1 95.69 44 ALA B N 1
ATOM 3938 C CA . ALA B 1 44 ? -24.484 37.562 18.344 1 95.69 44 ALA B CA 1
ATOM 3939 C C . ALA B 1 44 ? -23.281 36.625 18.25 1 95.69 44 ALA B C 1
ATOM 3941 O O . ALA B 1 44 ? -23.078 35.781 19.125 1 95.69 44 ALA B O 1
ATOM 3942 N N . ALA B 1 45 ? -22.562 36.719 17.141 1 96 45 ALA B N 1
ATOM 3943 C CA . ALA B 1 45 ? -21.375 35.906 16.969 1 96 45 ALA B CA 1
ATOM 3944 C C . ALA B 1 45 ? -20.359 36.188 18.078 1 96 45 ALA B C 1
ATOM 3946 O O . ALA B 1 45 ? -19.797 35.25 18.641 1 96 45 ALA B O 1
ATOM 3947 N N . LEU B 1 46 ? -20.172 37.438 18.422 1 97.12 46 LEU B N 1
ATOM 3948 C CA . LEU B 1 46 ? -19.188 37.812 19.438 1 97.12 46 LEU B CA 1
ATOM 3949 C C . LEU B 1 46 ? -19.656 37.438 20.828 1 97.12 46 LEU B C 1
ATOM 3951 O O . LEU B 1 46 ? -18.859 37.375 21.766 1 97.12 46 LEU B O 1
ATOM 3955 N N . ASN B 1 47 ? -20.984 37.188 20.922 1 96.12 47 ASN B N 1
ATOM 3956 C CA . ASN B 1 47 ? -21.547 36.719 22.172 1 96.12 47 ASN B CA 1
ATOM 3957 C C . ASN B 1 47 ? -21.594 35.188 22.234 1 96.12 47 ASN B C 1
ATOM 3959 O O . ASN B 1 47 ? -22.172 34.625 23.156 1 96.12 47 ASN B O 1
ATOM 3963 N N . ASN B 1 48 ? -21.016 34.562 21.281 1 95.44 48 ASN B N 1
ATOM 3964 C CA . ASN B 1 48 ? -20.922 33.094 21.219 1 95.44 48 ASN B CA 1
ATOM 3965 C C . ASN B 1 48 ? -22.297 32.469 21.062 1 95.44 48 ASN B C 1
ATOM 3967 O O . ASN B 1 48 ? -22.594 31.438 21.688 1 95.44 48 ASN B O 1
ATOM 3971 N N . GLU B 1 49 ? -23.078 33.062 20.141 1 93.38 49 GLU B N 1
ATOM 3972 C CA . GLU B 1 49 ? -24.469 32.594 20.047 1 93.38 49 GLU B CA 1
ATOM 3973 C C . GLU B 1 49 ? -24.734 31.953 18.688 1 93.38 49 GLU B C 1
ATOM 3975 O O . GLU B 1 49 ? -25.859 31.5 18.422 1 93.38 49 GLU B O 1
ATOM 3980 N N . ILE B 1 50 ? -23.766 31.891 17.828 1 92.88 50 ILE B N 1
ATOM 3981 C CA . ILE B 1 50 ? -23.984 31.359 16.5 1 92.88 50 ILE B CA 1
ATOM 3982 C C . ILE B 1 50 ? -23.891 29.844 16.516 1 92.88 50 ILE B C 1
ATOM 3984 O O . ILE B 1 50 ? -22.891 29.281 16.953 1 92.88 50 ILE B O 1
ATOM 3988 N N . MET B 1 51 ? -24.938 29.219 16.047 1 88 51 MET B N 1
ATOM 3989 C CA . MET B 1 51 ? -25.031 27.75 15.961 1 88 51 MET B CA 1
ATOM 3990 C C . MET B 1 51 ? -24.859 27.281 14.523 1 88 51 MET B C 1
ATOM 3992 O O . MET B 1 51 ? -25.141 28.031 13.586 1 88 51 MET B O 1
ATOM 3996 N N . PHE B 1 52 ? -24.344 26.109 14.344 1 83.38 52 PHE B N 1
ATOM 3997 C CA . PHE B 1 52 ? -24.297 25.469 13.039 1 83.38 52 PHE B CA 1
ATOM 3998 C C . PHE B 1 52 ? -24.5 23.969 13.164 1 83.38 52 PHE B C 1
ATOM 4000 O O . PHE B 1 52 ? -24.406 23.406 14.266 1 83.38 52 PHE B O 1
ATOM 4007 N N . ASP B 1 53 ? -24.844 23.328 12.102 1 78.06 53 ASP B N 1
ATOM 4008 C CA . ASP B 1 53 ? -25.062 21.891 12.07 1 78.06 53 ASP B CA 1
ATOM 4009 C C . ASP B 1 53 ? -23.766 21.141 11.844 1 78.06 53 ASP B C 1
ATOM 4011 O O . ASP B 1 53 ? -23.25 21.109 10.727 1 78.06 53 ASP B O 1
ATOM 4015 N N . GLY B 1 54 ? -23.328 20.453 12.828 1 74.31 54 GLY B N 1
ATOM 4016 C CA . GLY B 1 54 ? -22.047 19.766 12.781 1 74.31 54 GLY B CA 1
ATOM 4017 C C . GLY B 1 54 ? -22.109 18.453 12.039 1 74.31 54 GLY B C 1
ATOM 4018 O O . GLY B 1 54 ? -21.078 17.859 11.719 1 74.31 54 GLY B O 1
ATOM 4019 N N . SER B 1 55 ? -23.234 17.953 11.766 1 69.12 55 SER B N 1
ATOM 4020 C CA . SER B 1 55 ? -23.391 16.641 11.156 1 69.12 55 SER B CA 1
ATOM 4021 C C . SER B 1 55 ? -22.859 16.625 9.719 1 69.12 55 SER B C 1
ATOM 4023 O O . SER B 1 55 ? -22.562 15.57 9.172 1 69.12 55 SER B O 1
ATOM 4025 N N . SER B 1 56 ? -22.625 17.75 9.227 1 64.56 56 SER B N 1
ATOM 4026 C CA . SER B 1 56 ? -22.234 17.812 7.824 1 64.56 56 SER B CA 1
ATOM 4027 C C . SER B 1 56 ? -20.719 17.938 7.68 1 64.56 56 SER B C 1
ATOM 4029 O O . SER B 1 56 ? -20.203 17.984 6.562 1 64.56 56 SER B O 1
ATOM 4031 N N . ILE B 1 57 ? -20.078 17.938 8.789 1 70.62 57 ILE B N 1
ATOM 4032 C CA . ILE B 1 57 ? -18.625 18.156 8.734 1 70.62 57 ILE B CA 1
ATOM 4033 C C . ILE B 1 57 ? -17.906 16.828 8.969 1 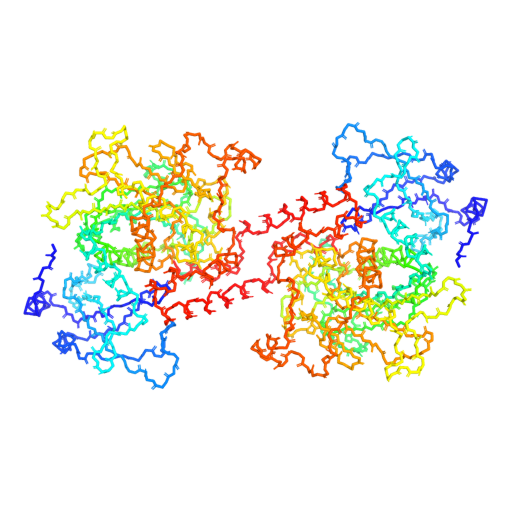70.62 57 ILE B C 1
ATOM 4035 O O . ILE B 1 57 ? -18.141 16.172 9.977 1 70.62 57 ILE B O 1
ATOM 4039 N N . GLU B 1 58 ? -17.156 16.516 8.008 1 68.25 58 GLU B N 1
ATOM 4040 C CA . GLU B 1 58 ? -16.422 15.258 8.078 1 68.25 58 GLU B CA 1
ATOM 4041 C C . GLU B 1 58 ? -15.641 15.148 9.383 1 68.25 58 GLU B C 1
ATOM 4043 O O . GLU B 1 58 ? -14.922 16.078 9.758 1 68.25 58 GLU B O 1
ATOM 4048 N N . GLY B 1 59 ? -15.852 14.094 10.078 1 65.06 59 GLY B N 1
ATOM 4049 C CA . GLY B 1 59 ? -15.086 13.805 11.273 1 65.06 59 GLY B CA 1
ATOM 4050 C C . GLY B 1 59 ? -15.719 14.359 12.539 1 65.06 59 GLY B C 1
ATOM 4051 O O . GLY B 1 59 ? -15.242 14.109 13.641 1 65.06 59 GLY B O 1
ATOM 4052 N N . PHE B 1 60 ? -16.672 15.117 12.359 1 67.38 60 PHE B N 1
ATOM 4053 C CA . PHE B 1 60 ? -17.266 15.695 13.555 1 67.38 60 PHE B CA 1
ATOM 4054 C C . PHE B 1 60 ? -18.281 14.734 14.164 1 67.38 60 PHE B C 1
ATOM 4056 O O . PHE B 1 60 ? -17.922 13.766 14.82 1 67.38 60 PHE B O 1
ATOM 4063 N N . VAL B 1 61 ? -19.562 14.938 14.039 1 60 61 VAL B N 1
ATOM 4064 C CA . VAL B 1 61 ? -20.562 14.133 14.734 1 60 61 VAL B CA 1
ATOM 4065 C C . VAL B 1 61 ? -21.469 13.438 13.719 1 60 61 VAL B C 1
ATOM 4067 O O . VAL B 1 61 ? -21.703 13.961 12.633 1 60 61 VAL B O 1
ATOM 4070 N N . ARG B 1 62 ? -21.391 12.094 13.555 1 50.78 62 ARG B N 1
ATOM 4071 C CA . ARG B 1 62 ? -22.453 11.492 12.758 1 50.78 62 ARG B CA 1
ATOM 4072 C C . ARG B 1 62 ? -23.797 11.648 13.438 1 50.78 62 ARG B C 1
ATOM 4074 O O . ARG B 1 62 ? -24.828 11.211 12.906 1 50.78 62 ARG B O 1
ATOM 4081 N N . ILE B 1 63 ? -23.891 11.281 14.758 1 48.12 63 ILE B N 1
ATOM 4082 C CA . ILE B 1 63 ? -25.141 10.875 15.375 1 48.12 63 ILE B CA 1
ATOM 4083 C C . ILE B 1 63 ? -26.031 12.109 15.602 1 48.12 63 ILE B C 1
ATOM 4085 O O . ILE B 1 63 ? -25.609 13.234 15.32 1 48.12 63 ILE B O 1
ATOM 4089 N N . GLU B 1 64 ? -27 12.078 16.656 1 46.75 64 GLU B N 1
ATOM 4090 C CA . GLU B 1 64 ? -28.219 12.711 17.156 1 46.75 64 GLU B CA 1
ATOM 4091 C C . GLU B 1 64 ? -27.953 14.156 17.578 1 46.75 64 GLU B C 1
ATOM 4093 O O . GLU B 1 64 ? -28.875 14.969 17.656 1 46.75 64 GLU B O 1
ATOM 4098 N N . GLU B 1 65 ? -26.828 14.531 18.094 1 53.62 65 GLU B N 1
ATOM 4099 C CA . GLU B 1 65 ? -26.688 15.898 18.594 1 53.62 65 GLU B CA 1
ATOM 4100 C C . GLU B 1 65 ? -25.953 16.781 17.578 1 53.62 65 GLU B C 1
ATOM 4102 O O . GLU B 1 65 ? -24.734 16.875 17.594 1 53.62 65 GLU B O 1
ATOM 4107 N N . SER B 1 66 ? -26.594 17.375 16.641 1 65.12 66 SER B N 1
ATOM 4108 C CA . SER B 1 66 ? -26.109 18.016 15.414 1 65.12 66 SER B CA 1
ATOM 4109 C C . SER B 1 66 ? -25.875 19.5 15.617 1 65.12 66 SER B C 1
ATOM 4111 O O . SER B 1 66 ? -25.031 20.109 14.945 1 65.12 66 SER B O 1
ATOM 4113 N N . ASP B 1 67 ? -26.328 20.031 16.75 1 80.75 67 ASP B N 1
ATOM 4114 C CA . ASP B 1 67 ? -26.172 21.469 16.891 1 80.75 67 ASP B CA 1
ATOM 4115 C C . ASP B 1 67 ? -24.938 21.812 17.703 1 80.75 67 ASP B C 1
ATOM 4117 O O . ASP B 1 67 ? -24.75 21.312 18.812 1 80.75 67 ASP B O 1
ATOM 4121 N N . MET B 1 68 ? -23.984 22.609 17.125 1 89.38 68 MET B N 1
ATOM 4122 C CA . MET B 1 68 ? -22.75 23.062 17.797 1 89.38 68 MET B CA 1
ATOM 4123 C C . MET B 1 68 ? -22.625 24.578 17.719 1 89.38 68 MET B C 1
ATOM 4125 O O . MET B 1 68 ? -23.328 25.234 16.953 1 89.38 68 MET B O 1
ATOM 4129 N N . TYR B 1 69 ? -21.828 25.094 18.594 1 93.12 69 TYR B N 1
ATOM 4130 C CA . TYR B 1 69 ? -21.641 26.547 18.641 1 93.12 69 TYR B CA 1
ATOM 4131 C C . TYR B 1 69 ? -20.25 26.922 18.156 1 93.12 69 TYR B C 1
ATOM 4133 O O . TYR B 1 69 ? -19.266 26.234 18.438 1 93.12 69 TYR B O 1
ATOM 4141 N N . LEU B 1 70 ? -20.219 28.047 17.438 1 94.75 70 LEU B N 1
ATOM 4142 C CA . LEU B 1 70 ? -18.953 28.672 17.062 1 94.75 70 LEU B CA 1
ATOM 4143 C C . LEU B 1 70 ? -18.609 29.812 18 1 94.75 70 LEU B C 1
ATOM 4145 O O . LEU B 1 70 ? -19.406 30.734 18.188 1 94.75 70 LEU B O 1
ATOM 4149 N N . ARG B 1 71 ? -17.5 29.719 18.594 1 97 71 ARG B N 1
ATOM 4150 C CA . ARG B 1 71 ? -17 30.781 19.453 1 97 71 ARG B CA 1
ATOM 4151 C C . ARG B 1 71 ? -15.758 31.438 18.875 1 97 71 ARG B C 1
ATOM 4153 O O . ARG B 1 71 ? -14.656 30.875 18.969 1 97 71 ARG B O 1
ATOM 4160 N N . PRO B 1 72 ? -15.914 32.656 18.391 1 97.25 72 PRO B N 1
ATOM 4161 C CA . PRO B 1 72 ? -14.805 33.281 17.688 1 97.25 72 PRO B CA 1
ATOM 4162 C C . PRO B 1 72 ? -13.688 33.719 18.641 1 97.25 72 PRO B C 1
ATOM 4164 O O . PRO B 1 72 ? -13.961 34.156 19.75 1 97.25 72 PRO B O 1
ATOM 4167 N N . ASP B 1 73 ? -12.523 33.531 18.25 1 97.25 73 ASP B N 1
ATOM 4168 C CA . ASP B 1 73 ? -11.367 34.156 18.875 1 97.25 73 ASP B CA 1
ATOM 4169 C C . ASP B 1 73 ? -11.141 35.562 18.328 1 97.25 73 ASP B C 1
ATOM 4171 O O . ASP B 1 73 ? -10.719 35.719 17.172 1 97.25 73 ASP B O 1
ATOM 4175 N N . PHE B 1 74 ? -11.297 36.531 19.125 1 96.69 74 PHE B N 1
ATOM 4176 C CA . PHE B 1 74 ? -11.312 37.906 18.703 1 96.69 74 PHE B CA 1
ATOM 4177 C C . PHE B 1 74 ? -9.977 38.312 18.078 1 96.69 74 PHE B C 1
ATOM 4179 O O . PHE B 1 74 ? -9.93 39.125 17.141 1 96.69 74 PHE B O 1
ATOM 4186 N N . ASN B 1 75 ? -8.953 37.688 18.484 1 94.44 75 ASN B N 1
ATOM 4187 C CA . ASN B 1 75 ? -7.617 38.062 18.047 1 94.44 75 ASN B CA 1
ATOM 4188 C C . ASN B 1 75 ? -7.328 37.562 16.641 1 94.44 75 ASN B C 1
ATOM 4190 O O . ASN B 1 75 ? -6.293 37.875 16.047 1 94.44 75 ASN B O 1
ATOM 4194 N N . THR B 1 76 ? -8.234 36.812 16.078 1 96.06 76 THR B N 1
ATOM 4195 C CA . THR B 1 76 ? -8.062 36.312 14.727 1 96.06 76 THR B CA 1
ATOM 4196 C C . THR B 1 76 ? -8.805 37.156 13.711 1 96.06 76 THR B C 1
ATOM 4198 O O . THR B 1 76 ? -8.797 36.875 12.516 1 96.06 76 THR B O 1
ATOM 4201 N N . PHE B 1 77 ? -9.43 38.219 14.141 1 96.38 77 PHE B N 1
ATOM 4202 C CA . PHE B 1 77 ? -10.203 39.125 13.281 1 96.38 77 PHE B CA 1
ATOM 4203 C C . PHE B 1 77 ? -9.32 39.719 12.18 1 96.38 77 PHE B C 1
ATOM 4205 O O . PHE B 1 77 ? -8.234 40.219 12.461 1 96.38 77 PHE B O 1
ATOM 4212 N N . THR B 1 78 ? -9.734 39.562 11.008 1 95.19 78 THR B N 1
ATOM 4213 C CA . THR B 1 78 ? -9.031 40.125 9.867 1 95.19 78 THR B CA 1
ATOM 4214 C C . THR B 1 78 ? -10 40.469 8.734 1 95.19 78 THR B C 1
ATOM 4216 O O . THR B 1 78 ? -10.961 39.719 8.508 1 95.19 78 THR B O 1
ATOM 4219 N N . ILE B 1 79 ? -9.789 41.562 8.047 1 94.38 79 ILE B N 1
ATOM 4220 C CA . ILE B 1 79 ? -10.562 41.906 6.863 1 94.38 79 ILE B CA 1
ATOM 4221 C C . ILE B 1 79 ? -9.859 41.406 5.609 1 94.38 79 ILE B C 1
ATOM 4223 O O . ILE B 1 79 ? -8.648 41.594 5.453 1 94.38 79 ILE B O 1
ATOM 4227 N N . PHE B 1 80 ? -10.594 40.75 4.762 1 93.25 80 PHE B N 1
ATOM 4228 C CA . PHE B 1 80 ? -10.008 40.25 3.523 1 93.25 80 PHE B CA 1
ATOM 4229 C C . PHE B 1 80 ? -9.641 41.406 2.594 1 93.25 80 PHE B C 1
ATOM 4231 O O . PHE B 1 80 ? -10.492 42.219 2.246 1 93.25 80 PHE B O 1
ATOM 4238 N N . PRO B 1 81 ? -8.422 41.375 2.113 1 91.38 81 PRO B N 1
ATOM 4239 C CA . PRO B 1 81 ? -7.977 42.5 1.276 1 91.38 81 PRO B CA 1
ATOM 4240 C C . PRO B 1 81 ? -8.547 42.438 -0.137 1 91.38 81 PRO B C 1
ATOM 4242 O O . PRO B 1 81 ? -8.617 43.469 -0.818 1 91.38 81 PRO B O 1
ATOM 4245 N N . TRP B 1 82 ? -8.93 41.344 -0.646 1 86.94 82 TRP B N 1
ATOM 4246 C CA . TRP B 1 82 ? -9.289 41.188 -2.051 1 86.94 82 TRP B CA 1
ATOM 4247 C C . TRP B 1 82 ? -10.781 41.375 -2.258 1 86.94 82 TRP B C 1
ATOM 4249 O O . TRP B 1 82 ? -11.305 41.125 -3.35 1 86.94 82 TRP B O 1
ATOM 4259 N N . ARG B 1 83 ? -11.508 41.781 -1.27 1 82.06 83 ARG B N 1
ATOM 4260 C CA . ARG B 1 83 ? -12.906 42.188 -1.378 1 82.06 83 ARG B CA 1
ATOM 4261 C C . ARG B 1 83 ? -13.07 43.688 -1.094 1 82.06 83 ARG B C 1
ATOM 4263 O O . ARG B 1 83 ? -13.148 44.094 0.066 1 82.06 83 ARG B O 1
ATOM 4270 N N . PRO B 1 84 ? -13.164 44.5 -2.07 1 79.19 84 PRO B N 1
ATOM 4271 C CA . PRO B 1 84 ? -13.133 45.938 -1.889 1 79.19 84 PRO B CA 1
ATOM 4272 C C . PRO B 1 84 ? -14.461 46.5 -1.387 1 79.19 84 PRO B C 1
ATOM 4274 O O . PRO B 1 84 ? -15.477 45.812 -1.399 1 79.19 84 PRO B O 1
ATOM 4277 N N . SER B 1 85 ? -14.328 47.75 -0.999 1 76.38 85 SER B N 1
ATOM 4278 C CA . SER B 1 85 ? -15.516 48.531 -0.632 1 76.38 85 SER B CA 1
ATOM 4279 C C . SER B 1 85 ? -16.359 48.844 -1.856 1 76.38 85 SER B C 1
ATOM 4281 O O . SER B 1 85 ? -15.82 49.156 -2.926 1 76.38 85 SER B O 1
ATOM 4283 N N . PRO B 1 86 ? -17.766 48.781 -1.646 1 78.12 86 PRO B N 1
ATOM 4284 C CA . PRO B 1 86 ? -18.547 48.469 -0.446 1 78.12 86 PRO B CA 1
ATOM 4285 C C . PRO B 1 86 ? -18.734 46.969 -0.235 1 78.12 86 PRO B C 1
ATOM 4287 O O . PRO B 1 86 ? -18.422 46.156 -1.124 1 78.12 86 PRO B O 1
ATOM 4290 N N . ASN B 1 87 ? -18.938 46.5 0.828 1 84.25 87 ASN B N 1
ATOM 4291 C CA . ASN B 1 87 ? -19.328 45.125 1.188 1 84.25 87 ASN B CA 1
ATOM 4292 C C . ASN B 1 87 ? -18.109 44.25 1.449 1 84.25 87 ASN B C 1
ATOM 4294 O O . ASN B 1 87 ? -18.016 43.125 0.919 1 84.25 87 ASN B O 1
ATOM 4298 N N . ARG B 1 88 ? -17.188 44.812 2.219 1 92.56 88 ARG B N 1
ATOM 4299 C CA . ARG B 1 88 ? -15.984 44.062 2.607 1 92.56 88 ARG B CA 1
ATOM 4300 C C . ARG B 1 88 ? -16.344 42.844 3.436 1 92.56 88 ARG B C 1
ATOM 4302 O O . ARG B 1 88 ? -17.438 42.75 3.996 1 92.56 88 ARG B O 1
ATOM 4309 N N . VAL B 1 89 ? -15.516 41.906 3.312 1 93.62 89 VAL B N 1
ATOM 4310 C CA . VAL B 1 89 ? -15.703 40.656 4.047 1 93.62 89 VAL B CA 1
ATOM 4311 C C . VAL B 1 89 ? -14.602 40.5 5.09 1 93.62 89 VAL B C 1
ATOM 4313 O O . VAL B 1 89 ? -13.43 40.75 4.805 1 93.62 89 VAL B O 1
ATOM 4316 N N . ALA B 1 90 ? -14.922 40.188 6.336 1 95.75 90 ALA B N 1
ATOM 4317 C CA . ALA B 1 90 ? -13.977 39.875 7.406 1 95.75 90 ALA B CA 1
ATOM 4318 C C . ALA B 1 90 ? -14.094 38.438 7.832 1 95.75 90 ALA B C 1
ATOM 4320 O O . ALA B 1 90 ? -14.992 37.719 7.383 1 95.75 90 ALA B O 1
ATOM 4321 N N . ARG B 1 91 ? -13.156 38.031 8.57 1 95.5 91 ARG B N 1
ATOM 4322 C CA . ARG B 1 91 ? -13.219 36.656 9.07 1 95.5 91 ARG B CA 1
ATOM 4323 C C . ARG B 1 91 ? -12.797 36.594 10.531 1 95.5 91 ARG B C 1
ATOM 4325 O O . ARG B 1 91 ? -12.055 37.469 11.016 1 95.5 91 ARG B O 1
ATOM 4332 N N . LEU B 1 92 ? -13.359 35.656 11.266 1 97 92 LEU B N 1
ATOM 4333 C CA . LEU B 1 92 ? -12.953 35.219 12.602 1 97 92 LEU B CA 1
ATOM 4334 C C . LEU B 1 92 ? -12.758 33.688 12.648 1 97 92 LEU B C 1
ATOM 4336 O O . LEU B 1 92 ? -13.547 32.938 12.062 1 97 92 LEU B O 1
ATOM 4340 N N . ILE B 1 93 ? -11.695 33.25 13.242 1 97.56 93 ILE B N 1
ATOM 4341 C CA . ILE B 1 93 ? -11.5 31.828 13.469 1 97.56 93 ILE B CA 1
ATOM 4342 C C . ILE B 1 93 ? -12.156 31.422 14.781 1 97.56 93 ILE B C 1
ATOM 4344 O O . ILE B 1 93 ? -12.047 32.125 15.789 1 97.56 93 ILE B O 1
ATOM 4348 N N . CYS B 1 94 ? -12.844 30.328 14.766 1 96.88 94 CYS B N 1
ATOM 4349 C CA . CYS B 1 94 ? -13.68 29.953 15.906 1 96.88 94 CYS B CA 1
ATOM 4350 C C . CYS B 1 94 ? -13.234 28.625 16.5 1 96.88 94 CYS B C 1
ATOM 4352 O O . CYS B 1 94 ? -12.656 27.797 15.797 1 96.88 94 CYS B O 1
ATOM 4354 N N . ASP B 1 95 ? -13.477 28.484 17.75 1 96.38 95 ASP B N 1
ATOM 4355 C CA . ASP B 1 95 ? -13.523 27.188 18.406 1 96.38 95 ASP B CA 1
ATOM 4356 C C . ASP B 1 95 ? -14.945 26.609 18.375 1 96.38 95 ASP B C 1
ATOM 4358 O O . ASP B 1 95 ? -15.914 27.359 18.234 1 96.38 95 ASP B O 1
ATOM 4362 N N . VAL B 1 96 ? -14.992 25.328 18.469 1 94.19 96 VAL B N 1
ATOM 4363 C CA . VAL B 1 96 ? -16.297 24.672 18.406 1 94.19 96 VAL B CA 1
ATOM 4364 C C . VAL B 1 96 ? -16.672 24.156 19.797 1 94.19 96 VAL B C 1
ATOM 4366 O O . VAL B 1 96 ? -15.852 23.547 20.484 1 94.19 96 VAL B O 1
ATOM 4369 N N . TYR B 1 97 ? -17.859 24.406 20.172 1 94.25 97 TYR B N 1
ATOM 4370 C CA . TYR B 1 97 ? -18.359 24.031 21.484 1 94.25 97 TYR B CA 1
ATOM 4371 C C . TYR B 1 97 ? -19.656 23.25 21.391 1 94.25 97 TYR B C 1
ATOM 4373 O O . TYR B 1 97 ? -20.406 23.406 20.406 1 94.25 97 TYR B O 1
ATOM 4381 N N . LEU B 1 98 ? -19.859 22.484 22.391 1 91.94 98 LEU B N 1
ATOM 4382 C CA . LEU B 1 98 ? -21.109 21.734 22.5 1 91.94 98 LEU B CA 1
ATOM 4383 C C . LEU B 1 98 ? -22.219 22.594 23.078 1 91.94 98 LEU B C 1
ATOM 4385 O O . LEU B 1 98 ? -21.953 23.672 23.641 1 91.94 98 LEU B O 1
ATOM 4389 N N . PRO B 1 99 ? -23.422 22.156 22.938 1 88.94 99 PRO B N 1
ATOM 4390 C CA . PRO B 1 99 ? -24.562 22.938 23.438 1 88.94 99 PRO B CA 1
ATOM 4391 C C . PRO B 1 99 ? -24.516 23.141 24.953 1 88.94 99 PRO B C 1
ATOM 4393 O O . PRO B 1 99 ? -25.031 24.141 25.469 1 88.94 99 PRO B O 1
ATOM 4396 N N . ASP B 1 100 ? -23.891 22.281 25.625 1 91.75 100 ASP B N 1
ATOM 4397 C CA . ASP B 1 100 ? -23.844 22.391 27.078 1 91.75 100 ASP B CA 1
ATOM 4398 C C . ASP B 1 100 ? -22.75 23.359 27.516 1 91.75 100 ASP B C 1
ATOM 4400 O O . ASP B 1 100 ? -22.531 23.562 28.703 1 91.75 100 ASP B O 1
ATOM 4404 N N . GLY B 1 101 ? -22 23.875 26.516 1 91.69 101 GLY B N 1
ATOM 4405 C CA . GLY B 1 101 ? -21.016 24.906 26.828 1 91.69 101 GLY B CA 1
ATOM 4406 C C . GLY B 1 101 ? -19.609 24.344 26.953 1 91.69 101 GLY B C 1
ATOM 4407 O O . GLY B 1 101 ? -18.656 25.109 27.125 1 91.69 101 GLY B O 1
ATOM 4408 N N . THR B 1 102 ? -19.469 23.094 26.812 1 94.38 102 THR B N 1
ATOM 4409 C CA . THR B 1 102 ? -18.125 22.5 26.891 1 94.38 102 THR B CA 1
ATOM 4410 C C . THR B 1 102 ? -17.484 22.438 25.516 1 94.38 102 THR B C 1
ATOM 4412 O O . THR B 1 102 ? -18.188 22.391 24.5 1 94.38 102 THR B O 1
ATOM 4415 N N . PRO B 1 103 ? -16.156 22.516 25.516 1 94.5 103 PRO B N 1
ATOM 4416 C CA . PRO B 1 103 ? -15.469 22.406 24.219 1 94.5 103 PRO B CA 1
ATOM 4417 C C . PRO B 1 103 ? -15.758 21.094 23.516 1 94.5 103 PRO B C 1
ATOM 4419 O O . PRO B 1 103 ? -15.828 20.047 24.156 1 94.5 103 PRO B O 1
ATOM 4422 N N . PHE B 1 104 ? -15.969 21.141 22.219 1 93.5 104 PHE B N 1
ATOM 4423 C CA . PHE B 1 104 ? -16.156 19.938 21.422 1 93.5 104 PHE B CA 1
ATOM 4424 C C . PHE B 1 104 ? -14.867 19.156 21.297 1 93.5 104 PHE B C 1
ATOM 4426 O O . PHE B 1 104 ? -13.852 19.688 20.844 1 93.5 104 PHE B O 1
ATOM 4433 N N . PRO B 1 105 ? -14.883 17.875 21.641 1 94.06 105 PRO B N 1
ATOM 4434 C CA . PRO B 1 105 ? -13.648 17.094 21.625 1 94.06 105 PRO B CA 1
ATOM 4435 C C . PRO B 1 105 ? -13.117 16.875 20.203 1 94.06 105 PRO B C 1
ATOM 4437 O O . PRO B 1 105 ? -11.953 16.5 20.031 1 94.06 105 PRO B O 1
ATOM 4440 N N . GLY B 1 106 ? -13.906 17.109 19.219 1 93.56 106 GLY B N 1
ATOM 4441 C CA . GLY B 1 106 ? -13.5 16.922 17.844 1 93.56 106 GLY B CA 1
ATOM 4442 C C . GLY B 1 106 ? -12.922 18.172 17.203 1 93.56 106 GLY B C 1
ATOM 4443 O O . GLY B 1 106 ? -12.648 18.203 16.016 1 93.56 106 GLY B O 1
ATOM 4444 N N . CYS B 1 107 ? -12.742 19.234 18.016 1 94.94 107 CYS B N 1
ATOM 4445 C CA . CYS B 1 107 ? -12.211 20.5 17.5 1 94.94 107 CYS B CA 1
ATOM 4446 C C . CYS B 1 107 ? -10.688 20.484 17.484 1 94.94 107 CYS B C 1
ATOM 4448 O O . CYS B 1 107 ? -10.047 20.484 18.547 1 94.94 107 CYS B O 1
ATOM 4450 N N . PRO B 1 108 ? -10.047 20.484 16.312 1 97.44 108 PRO B N 1
ATOM 4451 C CA . PRO B 1 108 ? -8.586 20.438 16.219 1 97.44 108 PRO B CA 1
ATOM 4452 C C . PRO B 1 108 ? -7.91 21.578 16.969 1 97.44 108 PRO B C 1
ATOM 4454 O O . PRO B 1 108 ? -6.891 21.391 17.625 1 97.44 108 PRO B O 1
ATOM 4457 N N . ARG B 1 109 ? -8.438 22.734 16.844 1 97.94 109 ARG B N 1
ATOM 4458 C CA . ARG B 1 109 ? -7.887 23.906 17.547 1 97.94 109 ARG B CA 1
ATOM 4459 C C . ARG B 1 109 ? -7.867 23.672 19.047 1 97.94 109 ARG B C 1
ATOM 4461 O O . ARG B 1 109 ? -6.918 24.078 19.719 1 97.94 109 ARG B O 1
ATOM 4468 N N . GLY B 1 110 ? -8.977 23.062 19.547 1 97.56 110 GLY B N 1
ATOM 4469 C CA . GLY B 1 110 ? -9.047 22.703 20.953 1 97.56 110 GLY B CA 1
ATOM 4470 C C . GLY B 1 110 ? -7.977 21.719 21.391 1 97.56 110 GLY B C 1
ATOM 4471 O O . GLY B 1 110 ? -7.434 21.828 22.484 1 97.56 110 GLY B O 1
ATOM 4472 N N . VAL B 1 111 ? -7.641 20.797 20.547 1 98.38 111 VAL B N 1
ATOM 4473 C CA . VAL B 1 111 ? -6.613 19.812 20.828 1 98.38 111 VAL B CA 1
ATOM 4474 C C . VAL B 1 111 ? -5.262 20.5 20.984 1 98.38 111 VAL B C 1
ATOM 4476 O O . VAL B 1 111 ? -4.508 20.188 21.922 1 98.38 111 VAL B O 1
ATOM 4479 N N . LEU B 1 112 ? -4.953 21.375 20.062 1 98.81 112 LEU B N 1
ATOM 4480 C CA . LEU B 1 112 ? -3.689 22.094 20.172 1 98.81 112 LEU B CA 1
ATOM 4481 C C . LEU B 1 112 ? -3.641 22.922 21.438 1 98.81 112 LEU B C 1
ATOM 4483 O O . LEU B 1 112 ? -2.625 22.938 22.141 1 98.81 112 LEU B O 1
ATOM 4487 N N . LYS B 1 113 ? -4.75 23.625 21.797 1 98.56 113 LYS B N 1
ATOM 4488 C CA . LYS B 1 113 ? -4.805 24.422 23.016 1 98.56 113 LYS B CA 1
ATOM 4489 C C . LYS B 1 113 ? -4.523 23.578 24.25 1 98.56 113 LYS B C 1
ATOM 4491 O O . LYS B 1 113 ? -3.779 23.984 25.141 1 98.56 113 LYS B O 1
ATOM 4496 N N . LYS B 1 114 ? -5.121 22.422 24.25 1 98.44 114 LYS B N 1
ATOM 4497 C CA . LYS B 1 114 ? -4.918 21.516 25.375 1 98.44 114 LYS B CA 1
ATOM 4498 C C . LYS B 1 114 ? -3.459 21.094 25.484 1 98.44 114 LYS B C 1
ATOM 4500 O O . LYS B 1 114 ? -2.906 21.016 26.594 1 98.44 114 LYS B O 1
ATOM 4505 N N . THR B 1 115 ? -2.875 20.734 24.391 1 98.81 115 THR B N 1
ATOM 4506 C CA . THR B 1 115 ? -1.48 20.297 24.375 1 98.81 115 THR B CA 1
ATOM 4507 C C . THR B 1 115 ? -0.559 21.438 24.797 1 98.81 115 THR B C 1
ATOM 4509 O O . THR B 1 115 ? 0.43 21.234 25.5 1 98.81 115 THR B O 1
ATOM 4512 N N . LEU B 1 116 ? -0.862 22.656 24.359 1 98.81 116 LEU B N 1
ATOM 4513 C CA . LEU B 1 116 ? -0.086 23.844 24.734 1 98.81 116 LEU B CA 1
ATOM 4514 C C . LEU B 1 116 ? -0.188 24.109 26.219 1 98.81 116 LEU B C 1
ATOM 4516 O O . LEU B 1 116 ? 0.779 24.547 26.844 1 98.81 116 LEU B O 1
ATOM 4520 N N . GLN B 1 117 ? -1.351 23.844 26.75 1 98.5 117 GLN B N 1
ATOM 4521 C CA . GLN B 1 117 ? -1.523 23.984 28.188 1 98.5 117 GLN B CA 1
ATOM 4522 C C . GLN B 1 117 ? -0.62 23.031 28.953 1 98.5 117 GLN B C 1
ATOM 4524 O O . GLN B 1 117 ? -0.02 23.406 29.969 1 98.5 117 GLN B O 1
ATOM 4529 N N . LYS B 1 118 ? -0.533 21.828 28.484 1 98.31 118 LYS B N 1
ATOM 4530 C CA . LYS B 1 118 ? 0.365 20.859 29.094 1 98.31 118 LYS B CA 1
ATOM 4531 C C . LYS B 1 118 ? 1.813 21.328 29.047 1 98.31 118 LYS B C 1
ATOM 4533 O O . LYS B 1 118 ? 2.562 21.156 30 1 98.31 118 LYS B O 1
ATOM 4538 N N . ALA B 1 119 ? 2.188 21.875 27.938 1 98.75 119 ALA B N 1
ATOM 4539 C CA . ALA B 1 119 ? 3.535 22.422 27.812 1 98.75 119 ALA B CA 1
ATOM 4540 C C . ALA B 1 119 ? 3.775 23.547 28.812 1 98.75 119 ALA B C 1
ATOM 4542 O O . ALA B 1 119 ? 4.836 23.609 29.438 1 98.75 119 ALA B O 1
ATOM 4543 N N . GLU B 1 120 ? 2.783 24.406 28.969 1 98.38 120 GLU B N 1
ATOM 4544 C CA . GLU B 1 120 ? 2.891 25.516 29.906 1 98.38 120 GLU B CA 1
ATOM 4545 C C . GLU B 1 120 ? 3.025 25.031 31.344 1 98.38 120 GLU B C 1
ATOM 4547 O O . GLU B 1 120 ? 3.77 25.609 32.125 1 98.38 120 GLU B O 1
ATOM 4552 N N . GLU B 1 121 ? 2.295 23.969 31.641 1 98.25 121 GLU B N 1
ATOM 4553 C CA . GLU B 1 121 ? 2.375 23.375 32.969 1 98.25 121 GLU B CA 1
ATOM 4554 C C . GLU B 1 121 ? 3.76 22.781 33.219 1 98.25 121 GLU B C 1
ATOM 4556 O O . GLU B 1 121 ? 4.215 22.719 34.375 1 98.25 121 GLU B O 1
ATOM 4561 N N . MET B 1 122 ? 4.414 22.422 32.188 1 98.31 122 MET B N 1
ATOM 4562 C CA . MET B 1 122 ? 5.777 21.906 32.312 1 98.31 122 MET B CA 1
ATOM 4563 C C . MET B 1 122 ? 6.793 23.047 32.281 1 98.31 122 MET B C 1
ATOM 4565 O O . MET B 1 122 ? 8 22.812 32.375 1 98.31 122 MET B O 1
ATOM 4569 N N . GLY B 1 123 ? 6.281 24.266 32.031 1 98.25 123 GLY B N 1
ATOM 4570 C CA . GLY B 1 123 ? 7.133 25.453 32.094 1 98.25 123 GLY B CA 1
ATOM 4571 C C . GLY B 1 123 ? 7.59 25.922 30.734 1 98.25 123 GLY B C 1
ATOM 4572 O O . GLY B 1 123 ? 8.578 26.656 30.625 1 98.25 123 GLY B O 1
ATOM 4573 N N . PHE B 1 124 ? 6.898 25.516 29.703 1 98.69 124 PHE B N 1
ATOM 4574 C CA . PHE B 1 124 ? 7.387 25.828 28.359 1 98.69 124 PHE B CA 1
ATOM 4575 C C . PHE B 1 124 ? 6.305 26.516 27.547 1 98.69 124 PHE B C 1
ATOM 4577 O O . PHE B 1 124 ? 5.121 26.203 27.672 1 98.69 124 PHE B O 1
ATOM 4584 N N . LYS B 1 125 ? 6.664 27.438 26.688 1 98.5 125 LYS B N 1
ATOM 4585 C CA . LYS B 1 125 ? 5.887 27.938 25.562 1 98.5 125 LYS B CA 1
ATOM 4586 C C . LYS B 1 125 ? 6.418 27.406 24.25 1 98.5 125 LYS B C 1
ATOM 4588 O O . LYS B 1 125 ? 7.629 27.281 24.062 1 98.5 125 LYS B O 1
ATOM 4593 N N . PHE B 1 126 ? 5.574 27.094 23.406 1 98.75 126 PHE B N 1
ATOM 4594 C CA . PHE B 1 126 ? 5.941 26.406 22.172 1 98.75 126 PHE B CA 1
ATOM 4595 C C . PHE B 1 126 ? 5.852 27.344 20.969 1 98.75 126 PHE B C 1
ATOM 4597 O O . PHE B 1 126 ? 4.816 27.984 20.75 1 98.75 126 PHE B O 1
ATOM 4604 N N . PHE B 1 127 ? 6.898 27.484 20.219 1 98.44 127 PHE B N 1
ATOM 4605 C CA . PHE B 1 127 ? 6.973 28.312 19.016 1 98.44 127 PHE B CA 1
ATOM 4606 C C . PHE B 1 127 ? 7.25 27.438 17.797 1 98.44 127 PHE B C 1
ATOM 4608 O O . PHE B 1 127 ? 8.016 26.484 17.859 1 98.44 127 PHE B O 1
ATOM 4615 N N . VAL B 1 128 ? 6.578 27.797 16.719 1 98.44 128 VAL B N 1
ATOM 4616 C CA . VAL B 1 128 ? 6.727 27.016 15.492 1 98.44 128 VAL B CA 1
ATOM 4617 C C . VAL B 1 128 ? 6.887 27.938 14.289 1 98.44 128 VAL B C 1
ATOM 4619 O O . VAL B 1 128 ? 6.312 29.031 14.273 1 98.44 128 VAL B O 1
ATOM 4622 N N . GLY B 1 129 ? 7.703 27.578 13.359 1 98.12 129 GLY B N 1
ATOM 4623 C CA . GLY B 1 129 ? 7.891 28.234 12.07 1 98.12 129 GLY B CA 1
ATOM 4624 C C . GLY B 1 129 ? 7.859 27.25 10.906 1 98.12 129 GLY B C 1
ATOM 4625 O O . GLY B 1 129 ? 8.898 26.766 10.477 1 98.12 129 GLY B O 1
ATOM 4626 N N . PRO B 1 130 ? 6.664 26.969 10.383 1 98.06 130 PRO B N 1
ATOM 4627 C CA . PRO B 1 130 ? 6.543 26.031 9.266 1 98.06 130 PRO B CA 1
ATOM 4628 C C . PRO B 1 130 ? 6.93 26.656 7.93 1 98.06 130 PRO B C 1
ATOM 4630 O O . PRO B 1 130 ? 6.656 27.828 7.691 1 98.06 130 PRO B O 1
ATOM 4633 N N . GLU B 1 131 ? 7.551 25.891 7.074 1 97.12 131 GLU B N 1
ATOM 4634 C CA . GLU B 1 131 ? 7.875 26.281 5.703 1 97.12 131 GLU B CA 1
ATOM 4635 C C . GLU B 1 131 ? 6.996 25.547 4.699 1 97.12 131 GLU B C 1
ATOM 4637 O O . GLU B 1 131 ? 7.312 24.422 4.293 1 97.12 131 GLU B O 1
ATOM 4642 N N . LEU B 1 132 ? 5.965 26.203 4.223 1 97.81 132 LEU B N 1
ATOM 4643 C CA . LEU B 1 132 ? 4.992 25.578 3.346 1 97.81 132 LEU B CA 1
ATOM 4644 C C . LEU B 1 132 ? 5.406 25.703 1.885 1 97.81 132 LEU B C 1
ATOM 4646 O O . LEU B 1 132 ? 5.629 26.812 1.397 1 97.81 132 LEU B O 1
ATOM 4650 N N . GLU B 1 133 ? 5.523 24.609 1.252 1 96.81 133 GLU B N 1
ATOM 4651 C CA . GLU B 1 133 ? 5.742 24.562 -0.19 1 96.81 133 GLU B CA 1
ATOM 4652 C C . GLU B 1 133 ? 4.453 24.203 -0.931 1 96.81 133 GLU B C 1
ATOM 4654 O O . GLU B 1 133 ? 3.574 23.547 -0.376 1 96.81 133 GLU B O 1
ATOM 4659 N N . PHE B 1 134 ? 4.309 24.719 -2.135 1 97.19 134 PHE B N 1
ATOM 4660 C CA . PHE B 1 134 ? 3.113 24.453 -2.93 1 97.19 134 PHE B CA 1
ATOM 4661 C C . PHE B 1 134 ? 3.426 24.531 -4.418 1 97.19 134 PHE B C 1
ATOM 4663 O O . PHE B 1 134 ? 4.504 24.984 -4.812 1 97.19 134 PHE B O 1
ATOM 4670 N N . PHE B 1 135 ? 2.518 24 -5.23 1 96.19 135 PHE B N 1
ATOM 4671 C CA . PHE B 1 135 ? 2.65 24.047 -6.68 1 96.19 135 PHE B CA 1
ATOM 4672 C C . PHE B 1 135 ? 1.633 25.016 -7.285 1 96.19 135 PHE B C 1
ATOM 4674 O O . PHE B 1 135 ? 0.522 25.156 -6.766 1 96.19 135 PHE B O 1
ATOM 4681 N N . LEU B 1 136 ? 2.02 25.641 -8.328 1 95.31 136 LEU B N 1
ATOM 4682 C CA . LEU B 1 136 ? 1.119 26.391 -9.188 1 95.31 136 LEU B CA 1
ATOM 4683 C C . LEU B 1 136 ? 0.995 25.734 -10.555 1 95.31 136 LEU B C 1
ATOM 4685 O O . LEU B 1 136 ? 1.999 25.516 -11.242 1 95.31 136 LEU B O 1
ATOM 4689 N N . PHE B 1 137 ? -0.263 25.453 -10.938 1 94.88 137 PHE B N 1
ATOM 4690 C CA . PHE B 1 137 ? -0.541 24.812 -12.219 1 94.88 137 PHE B CA 1
ATOM 4691 C C . PHE B 1 137 ? -1.492 25.672 -13.047 1 94.88 137 PHE B C 1
ATOM 4693 O O . PHE B 1 137 ? -2.24 26.484 -12.5 1 94.88 137 PHE B O 1
ATOM 4700 N N . LEU B 1 138 ? -1.454 25.484 -14.32 1 93.56 138 LEU B N 1
ATOM 4701 C CA . LEU B 1 138 ? -2.434 26.094 -15.211 1 93.56 138 LEU B CA 1
ATOM 4702 C C . LEU B 1 138 ? -3.793 25.422 -15.07 1 93.56 138 LEU B C 1
ATOM 4704 O O . LEU B 1 138 ? -3.883 24.281 -14.594 1 93.56 138 LEU B O 1
ATOM 4708 N N . THR B 1 139 ? -4.824 26.172 -15.398 1 92.81 139 THR B N 1
ATOM 4709 C CA . THR B 1 139 ? -6.176 25.625 -15.461 1 92.81 139 THR B CA 1
ATOM 4710 C C . THR B 1 139 ? -6.598 25.406 -16.922 1 92.81 139 THR B C 1
ATOM 4712 O O . THR B 1 139 ? -6.039 26.016 -17.828 1 92.81 139 THR B O 1
ATOM 4715 N N . ASP B 1 140 ? -7.527 24.469 -17.109 1 92.06 140 ASP B N 1
ATOM 4716 C CA . ASP B 1 140 ? -8.031 24.25 -18.469 1 92.06 140 ASP B CA 1
ATOM 4717 C C . ASP B 1 140 ? -9.078 25.297 -18.844 1 92.06 140 ASP B C 1
ATOM 4719 O O . ASP B 1 140 ? -9.242 26.297 -18.125 1 92.06 140 ASP B O 1
ATOM 4723 N N . GLU B 1 141 ? -9.734 25.094 -19.953 1 90.06 141 GLU B N 1
ATOM 4724 C CA . GLU B 1 141 ? -10.68 26.062 -20.484 1 90.06 141 GLU B CA 1
ATOM 4725 C C . GLU B 1 141 ? -11.891 26.219 -19.578 1 90.06 141 GLU B C 1
ATOM 4727 O O . GLU B 1 141 ? -12.523 27.266 -19.547 1 90.06 141 GLU B O 1
ATOM 4732 N N . ASN B 1 142 ? -12.109 25.203 -18.797 1 90.69 142 ASN B N 1
ATOM 4733 C CA . ASN B 1 142 ? -13.258 25.219 -17.906 1 90.69 142 ASN B CA 1
ATOM 4734 C C . ASN B 1 142 ? -12.859 25.641 -16.5 1 90.69 142 ASN B C 1
ATOM 4736 O O . ASN B 1 142 ? -13.68 25.594 -15.57 1 90.69 142 ASN B O 1
ATOM 4740 N N . GLY B 1 143 ? -11.602 25.969 -16.281 1 88.81 143 GLY B N 1
ATOM 4741 C CA . GLY B 1 143 ? -11.133 26.422 -14.984 1 88.81 143 GLY B CA 1
ATOM 4742 C C . GLY B 1 143 ? -10.711 25.281 -14.07 1 88.81 143 GLY B C 1
ATOM 4743 O O . GLY B 1 143 ? -10.414 25.5 -12.891 1 88.81 143 GLY B O 1
ATOM 4744 N N . ASN B 1 144 ? -10.68 24.078 -14.648 1 90.81 144 ASN B N 1
ATOM 4745 C CA . ASN B 1 144 ? -10.266 22.938 -13.844 1 90.81 144 ASN B CA 1
ATOM 4746 C C . ASN B 1 144 ? -8.75 22.828 -13.758 1 90.81 144 ASN B C 1
ATOM 4748 O O . ASN B 1 144 ? -8.047 23.156 -14.711 1 90.81 144 ASN B O 1
ATOM 4752 N N . PRO B 1 145 ? -8.359 22.344 -12.602 1 92.75 145 PRO B N 1
ATOM 4753 C CA . PRO B 1 145 ? -6.906 22.219 -12.445 1 92.75 145 PRO B CA 1
ATOM 4754 C C . PRO B 1 145 ? -6.289 21.219 -13.422 1 92.75 145 PRO B C 1
ATOM 4756 O O . PRO B 1 145 ? -6.902 20.188 -13.727 1 92.75 145 PRO B O 1
ATOM 4759 N N . THR B 1 146 ? -5.145 21.484 -13.93 1 93.5 146 THR B N 1
ATOM 4760 C CA . THR B 1 146 ? -4.312 20.578 -14.711 1 93.5 146 THR B CA 1
ATOM 4761 C C . THR B 1 146 ? -2.977 20.328 -14.016 1 93.5 146 THR B C 1
ATOM 4763 O O . THR B 1 146 ? -2.752 20.812 -12.906 1 93.5 146 THR B O 1
ATOM 4766 N N . LEU B 1 147 ? -2.094 19.562 -14.625 1 93.94 147 LEU B N 1
ATOM 4767 C CA . LEU B 1 147 ? -0.748 19.344 -14.109 1 93.94 147 LEU B CA 1
ATOM 4768 C C . LEU B 1 147 ? 0.289 20.047 -14.984 1 93.94 147 LEU B C 1
ATOM 4770 O O . LEU B 1 147 ? 1.485 19.766 -14.875 1 93.94 147 LEU B O 1
ATOM 4774 N N . GLN B 1 148 ? -0.236 20.922 -15.797 1 91.31 148 GLN B N 1
ATOM 4775 C CA . GLN B 1 148 ? 0.67 21.703 -16.641 1 91.31 148 GLN B CA 1
ATOM 4776 C C . GLN B 1 148 ? 1.222 22.906 -15.867 1 91.31 148 GLN B C 1
ATOM 4778 O O . GLN B 1 148 ? 0.459 23.703 -15.312 1 91.31 148 GLN B O 1
ATOM 4783 N N . THR B 1 149 ? 2.51 22.953 -15.844 1 87.31 149 THR B N 1
ATOM 4784 C CA . THR B 1 149 ? 3.15 24.031 -15.102 1 87.31 149 THR B CA 1
ATOM 4785 C C . THR B 1 149 ? 3.193 25.312 -15.93 1 87.31 149 THR B C 1
ATOM 4787 O O . THR B 1 149 ? 3.141 25.25 -17.156 1 87.31 149 THR B O 1
ATOM 4790 N N . HIS B 1 150 ? 3.227 26.328 -15.281 1 76.81 150 HIS B N 1
ATOM 4791 C CA . HIS B 1 150 ? 3.285 27.625 -15.945 1 76.81 150 HIS B CA 1
ATOM 4792 C C . HIS B 1 150 ? 4.719 28 -16.312 1 76.81 150 HIS B C 1
ATOM 4794 O O . HIS B 1 150 ? 4.945 28.922 -17.094 1 76.81 150 HIS B O 1
ATOM 4800 N N . ASP B 1 151 ? 5.633 27.25 -15.727 1 70.44 151 ASP B N 1
ATOM 4801 C CA . ASP B 1 151 ? 7.035 27.547 -16.016 1 70.44 151 ASP B CA 1
ATOM 4802 C C . ASP B 1 151 ? 7.883 26.281 -15.969 1 70.44 151 ASP B C 1
ATOM 4804 O O . ASP B 1 151 ? 7.379 25.203 -15.648 1 70.44 151 ASP B O 1
ATOM 4808 N N . ASN B 1 152 ? 9.055 26.391 -16.547 1 63.12 152 ASN B N 1
ATOM 4809 C CA . ASN B 1 152 ? 10.055 25.344 -16.375 1 63.12 152 ASN B CA 1
ATOM 4810 C C . ASN B 1 152 ? 11.219 25.797 -15.5 1 63.12 152 ASN B C 1
ATOM 4812 O O . ASN B 1 152 ? 12.367 25.422 -15.742 1 63.12 152 ASN B O 1
ATOM 4816 N N . ALA B 1 153 ? 10.789 26.672 -14.539 1 58.47 153 ALA B N 1
ATOM 4817 C CA . ALA B 1 153 ? 11.844 27.281 -13.742 1 58.47 153 ALA B CA 1
ATOM 4818 C C . ALA B 1 153 ? 12.273 26.375 -12.594 1 58.47 153 ALA B C 1
ATOM 4820 O O . ALA B 1 153 ? 11.602 25.391 -12.289 1 58.47 153 ALA B O 1
ATOM 4821 N N . GLY B 1 154 ? 13.578 26.516 -12.109 1 54.25 154 GLY B N 1
ATOM 4822 C CA . GLY B 1 154 ? 14.102 25.797 -10.961 1 54.25 154 GLY B CA 1
ATOM 4823 C C . GLY B 1 154 ? 14.375 26.703 -9.773 1 54.25 154 GLY B C 1
ATOM 4824 O O . GLY B 1 154 ? 13.891 27.844 -9.727 1 54.25 154 GLY B O 1
ATOM 4825 N N . TYR B 1 155 ? 15.219 26.25 -8.867 1 52.06 155 TYR B N 1
ATOM 4826 C CA . TYR B 1 155 ? 15.508 26.875 -7.586 1 52.06 155 TYR B CA 1
ATOM 4827 C C . TYR B 1 155 ? 16.156 28.25 -7.785 1 52.06 155 TYR B C 1
ATOM 4829 O O . TYR B 1 155 ? 17.219 28.344 -8.398 1 52.06 155 TYR B O 1
ATOM 4837 N N . PHE B 1 156 ? 15.469 29.344 -7.332 1 52.41 156 PHE B N 1
ATOM 4838 C CA . PHE B 1 156 ? 15.914 30.734 -7.23 1 52.41 156 PHE B CA 1
ATOM 4839 C C . PHE B 1 156 ? 15.922 31.406 -8.602 1 52.41 156 PHE B C 1
ATOM 4841 O O . PHE B 1 156 ? 16.625 32.375 -8.812 1 52.41 156 PHE B O 1
ATOM 4848 N N . ASP B 1 157 ? 15.18 30.703 -9.516 1 50 157 ASP B N 1
ATOM 4849 C CA . ASP B 1 157 ? 15.102 31.344 -10.82 1 50 157 ASP B CA 1
ATOM 4850 C C . ASP B 1 157 ? 14.242 32.625 -10.758 1 50 157 ASP B C 1
ATOM 4852 O O . ASP B 1 157 ? 13.344 32.719 -9.922 1 50 157 ASP B O 1
ATOM 4856 N N . LEU B 1 158 ? 14.742 33.75 -11.344 1 51.41 158 LEU B N 1
ATOM 4857 C CA . LEU B 1 158 ? 14.008 35.031 -11.438 1 51.41 158 LEU B CA 1
ATOM 4858 C C . LEU B 1 158 ? 13.156 35.062 -12.703 1 51.41 158 LEU B C 1
ATOM 4860 O O . LEU B 1 158 ? 13.398 34.312 -13.648 1 51.41 158 LEU B O 1
ATOM 4864 N N . GLY B 1 159 ? 12.141 36 -12.773 1 50.78 159 GLY B N 1
ATOM 4865 C CA . GLY B 1 159 ? 11.445 36.312 -14.023 1 50.78 159 GLY B CA 1
ATOM 4866 C C . GLY B 1 159 ? 12.391 36.531 -15.18 1 50.78 159 GLY B C 1
ATOM 4867 O O . GLY B 1 159 ? 13.531 36.969 -14.984 1 50.78 159 GLY B O 1
ATOM 4868 N N . PRO B 1 160 ? 11.984 36.094 -16.516 1 55.56 160 PRO B N 1
ATOM 4869 C CA . PRO B 1 160 ? 10.719 35.656 -17.125 1 55.56 160 PRO B CA 1
ATOM 4870 C C . PRO B 1 160 ? 10.5 34.156 -17.078 1 55.56 160 PRO B C 1
ATOM 4872 O O . PRO B 1 160 ? 9.438 33.656 -17.453 1 55.56 160 PRO B O 1
ATOM 4875 N N . VAL B 1 161 ? 11.375 33.531 -16.562 1 48.62 161 VAL B N 1
ATOM 4876 C CA . VAL B 1 161 ? 11.242 32.094 -16.562 1 48.62 161 VAL B CA 1
ATOM 4877 C C . VAL B 1 161 ? 10.281 31.672 -15.453 1 48.62 161 VAL B C 1
ATOM 4879 O O . VAL B 1 161 ? 9.516 30.703 -15.609 1 48.62 161 VAL B O 1
ATOM 4882 N N . ASP B 1 162 ? 10.32 32.5 -14.523 1 61.81 162 ASP B N 1
ATOM 4883 C CA . ASP B 1 162 ? 9.391 32.312 -13.414 1 61.81 162 ASP B CA 1
ATOM 4884 C C . ASP B 1 162 ? 8.07 33.031 -13.656 1 61.81 162 ASP B C 1
ATOM 4886 O O . ASP B 1 162 ? 7.922 34.188 -13.305 1 61.81 162 ASP B O 1
ATOM 4890 N N . LEU B 1 163 ? 7.133 32.375 -14.242 1 62.12 163 LEU B N 1
ATOM 4891 C CA . LEU B 1 163 ? 5.859 33 -14.586 1 62.12 163 LEU B CA 1
ATOM 4892 C C . LEU B 1 163 ? 4.949 33.094 -13.367 1 62.12 163 LEU B C 1
ATOM 4894 O O . LEU B 1 163 ? 3.885 33.719 -13.43 1 62.12 163 LEU B O 1
ATOM 4898 N N . GLY B 1 164 ? 5.469 32.531 -12.32 1 74.06 164 GLY B N 1
ATOM 4899 C CA . GLY B 1 164 ? 4.688 32.594 -11.094 1 74.06 164 GLY B CA 1
ATOM 4900 C C . GLY B 1 164 ? 5.027 33.781 -10.227 1 74.06 164 GLY B C 1
ATOM 4901 O O . GLY B 1 164 ? 4.406 34 -9.188 1 74.06 164 GLY B O 1
ATOM 4902 N N . GLU B 1 165 ? 5.957 34.594 -10.648 1 78.94 165 GLU B N 1
ATOM 4903 C CA . GLU B 1 165 ? 6.473 35.688 -9.859 1 78.94 165 GLU B CA 1
ATOM 4904 C C . GLU B 1 165 ? 5.371 36.688 -9.523 1 78.94 165 GLU B C 1
ATOM 4906 O O . GLU B 1 165 ? 5.289 37.188 -8.398 1 78.94 165 GLU B O 1
ATOM 4911 N N . ASP B 1 166 ? 4.574 36.969 -10.453 1 87 166 ASP B N 1
ATOM 4912 C CA . ASP B 1 166 ? 3.498 37.938 -10.219 1 87 166 ASP B CA 1
ATOM 4913 C C . ASP B 1 166 ? 2.506 37.406 -9.188 1 87 166 ASP B C 1
ATOM 4915 O O . ASP B 1 166 ? 2.057 38.156 -8.312 1 87 166 ASP B O 1
ATOM 4919 N N . ALA B 1 167 ? 2.203 36.188 -9.375 1 91.19 167 ALA B N 1
ATOM 4920 C CA . ALA B 1 167 ? 1.291 35.562 -8.414 1 91.19 167 ALA B CA 1
ATOM 4921 C C . ALA B 1 167 ? 1.897 35.562 -7.012 1 91.19 167 ALA B C 1
ATOM 4923 O O . ALA B 1 167 ? 1.228 35.906 -6.035 1 91.19 167 ALA B O 1
ATOM 4924 N N . ARG B 1 168 ? 3.139 35.156 -6.883 1 92.56 168 ARG B N 1
ATOM 4925 C CA . ARG B 1 168 ? 3.809 35.094 -5.59 1 92.56 168 ARG B CA 1
ATOM 4926 C C . ARG B 1 168 ? 3.896 36.5 -4.957 1 92.56 168 ARG B C 1
ATOM 4928 O O . ARG B 1 168 ? 3.707 36.656 -3.75 1 92.56 168 ARG B O 1
ATOM 4935 N N . ARG B 1 169 ? 4.211 37.469 -5.777 1 93 169 ARG B N 1
ATOM 4936 C CA . ARG B 1 169 ? 4.27 38.844 -5.297 1 93 169 ARG B CA 1
ATOM 4937 C C . ARG B 1 169 ? 2.938 39.25 -4.695 1 93 169 ARG B C 1
ATOM 4939 O O . ARG B 1 169 ? 2.895 39.812 -3.588 1 93 169 ARG B O 1
ATOM 4946 N N . ASP B 1 170 ? 1.91 39 -5.441 1 94.88 170 ASP B N 1
ATOM 4947 C CA . ASP B 1 170 ? 0.586 39.375 -4.957 1 94.88 170 ASP B CA 1
ATOM 4948 C C . ASP B 1 170 ? 0.219 38.594 -3.697 1 94.88 170 ASP B C 1
ATOM 4950 O O . ASP B 1 170 ? -0.462 39.125 -2.812 1 94.88 170 ASP B O 1
ATOM 4954 N N . MET B 1 171 ? 0.635 37.344 -3.654 1 96.56 171 MET B N 1
ATOM 4955 C CA . MET B 1 171 ? 0.423 36.562 -2.445 1 96.56 171 MET B CA 1
ATOM 4956 C C . MET B 1 171 ? 1.114 37.188 -1.247 1 96.56 171 MET B C 1
ATOM 4958 O O . MET B 1 171 ? 0.505 37.344 -0.188 1 96.56 171 MET B O 1
ATOM 4962 N N . VAL B 1 172 ? 2.348 37.594 -1.428 1 96.25 172 VAL B N 1
ATOM 4963 C CA . VAL B 1 172 ? 3.152 38.188 -0.359 1 96.25 172 VAL B CA 1
ATOM 4964 C C . VAL B 1 172 ? 2.506 39.469 0.12 1 96.25 172 VAL B C 1
ATOM 4966 O O . VAL B 1 172 ? 2.346 39.688 1.324 1 96.25 172 VAL B O 1
ATOM 4969 N N . LEU B 1 173 ? 2.105 40.281 -0.802 1 96 173 LEU B N 1
ATOM 4970 C CA . LEU B 1 173 ? 1.498 41.562 -0.456 1 96 173 LEU B CA 1
ATOM 4971 C C . LEU B 1 173 ? 0.19 41.375 0.301 1 96 173 LEU B C 1
ATOM 4973 O O . LEU B 1 173 ? -0.077 42.062 1.287 1 96 173 LEU B O 1
ATOM 4977 N N . THR B 1 174 ? -0.581 40.438 -0.199 1 96.12 174 THR B N 1
ATOM 4978 C CA . THR B 1 174 ? -1.854 40.125 0.445 1 96.12 174 THR B CA 1
ATOM 4979 C C . THR B 1 174 ? -1.633 39.625 1.865 1 96.12 174 THR B C 1
ATOM 4981 O O . THR B 1 174 ? -2.324 40.031 2.797 1 96.12 174 THR B O 1
ATOM 4984 N N . LEU B 1 175 ? -0.715 38.719 2.023 1 97.56 175 LEU B N 1
ATOM 4985 C CA . LEU B 1 175 ? -0.393 38.156 3.336 1 97.56 175 LEU B CA 1
ATOM 4986 C C . LEU B 1 175 ? 0.082 39.281 4.285 1 97.56 175 LEU B C 1
ATOM 4988 O O . LEU B 1 175 ? -0.314 39.312 5.449 1 97.56 175 LEU B O 1
ATOM 4992 N N . GLU B 1 176 ? 0.868 40.156 3.846 1 96.44 176 GLU B N 1
ATOM 4993 C CA . GLU B 1 176 ? 1.351 41.281 4.668 1 96.44 176 GLU B CA 1
ATOM 4994 C C . GLU B 1 176 ? 0.202 42.188 5.105 1 96.44 176 GLU B C 1
ATOM 4996 O O . GLU B 1 176 ? 0.164 42.625 6.254 1 96.44 176 GLU B O 1
ATOM 5001 N N . GLU B 1 177 ? -0.66 42.406 4.188 1 94.62 177 GLU B N 1
ATOM 5002 C CA . GLU B 1 177 ? -1.838 43.188 4.516 1 94.62 177 GLU B CA 1
ATOM 5003 C C . GLU B 1 177 ? -2.668 42.531 5.609 1 94.62 177 GLU B C 1
ATOM 5005 O O . GLU B 1 177 ? -3.357 43.219 6.371 1 94.62 177 GLU B O 1
ATOM 5010 N N . MET B 1 178 ? -2.555 41.281 5.656 1 94.62 178 MET B N 1
ATOM 5011 C CA . MET B 1 178 ? -3.342 40.531 6.625 1 94.62 178 MET B CA 1
ATOM 5012 C C . MET B 1 178 ? -2.557 40.312 7.914 1 94.62 178 MET B C 1
ATOM 5014 O O . MET B 1 178 ? -2.963 39.531 8.766 1 94.62 178 MET B O 1
ATOM 5018 N N . GLY B 1 179 ? -1.364 40.906 8.016 1 93.25 179 GLY B N 1
ATOM 5019 C CA . GLY B 1 179 ? -0.655 40.938 9.281 1 93.25 179 GLY B CA 1
ATOM 5020 C C . GLY B 1 179 ? 0.504 39.969 9.344 1 93.25 179 GLY B C 1
ATOM 5021 O O . GLY B 1 179 ? 1.167 39.844 10.375 1 93.25 179 GLY B O 1
ATOM 5022 N N . PHE B 1 180 ? 0.746 39.25 8.219 1 95.94 180 PHE B N 1
ATOM 5023 C CA . PHE B 1 180 ? 1.888 38.344 8.18 1 95.94 180 PHE B CA 1
ATOM 5024 C C . PHE B 1 180 ? 3.195 39.125 8.094 1 95.94 180 PHE B C 1
ATOM 5026 O O . PHE B 1 180 ? 3.25 40.188 7.461 1 95.94 180 PHE B O 1
ATOM 5033 N N . GLU B 1 181 ? 4.16 38.656 8.797 1 96.31 181 GLU B N 1
ATOM 5034 C CA . GLU B 1 181 ? 5.535 39.062 8.547 1 96.31 181 GLU B CA 1
ATOM 5035 C C . GLU B 1 181 ? 6.254 38.062 7.633 1 96.31 181 GLU B C 1
ATOM 5037 O O . GLU B 1 181 ? 6.715 37.031 8.086 1 96.31 181 GLU B O 1
ATOM 5042 N N . ILE B 1 182 ? 6.391 38.406 6.363 1 95.31 182 ILE B N 1
ATOM 5043 C CA . ILE B 1 182 ? 6.969 37.531 5.371 1 95.31 182 ILE B CA 1
ATOM 5044 C C . ILE B 1 182 ? 8.492 37.656 5.387 1 95.31 182 ILE B C 1
ATOM 5046 O O . ILE B 1 182 ? 9.031 38.75 5.336 1 95.31 182 ILE B O 1
ATOM 5050 N N . GLU B 1 183 ? 9.125 36.531 5.453 1 93 183 GLU B N 1
ATOM 5051 C CA . GLU B 1 183 ? 10.578 36.5 5.539 1 93 183 GLU B CA 1
ATOM 5052 C C . GLU B 1 183 ? 11.211 36.281 4.172 1 93 183 GLU B C 1
ATOM 5054 O O . GLU B 1 183 ? 12.25 36.844 3.85 1 93 183 GLU B O 1
ATOM 5059 N N . ALA B 1 184 ? 10.586 35.406 3.412 1 89.31 184 ALA B N 1
ATOM 5060 C CA . ALA B 1 184 ? 11.164 35.062 2.119 1 89.31 184 ALA B CA 1
ATOM 5061 C C . ALA B 1 184 ? 10.117 34.438 1.199 1 89.31 184 ALA B C 1
ATOM 5063 O O . ALA B 1 184 ? 9.117 33.875 1.668 1 89.31 184 ALA B O 1
ATOM 5064 N N . SER B 1 185 ? 10.289 34.625 -0.067 1 90.25 185 SER B N 1
ATOM 5065 C CA . SER B 1 185 ? 9.531 33.969 -1.124 1 90.25 185 SER B CA 1
ATOM 5066 C C . SER B 1 185 ? 10.438 33.562 -2.293 1 90.25 185 SER B C 1
ATOM 5068 O O . SER B 1 185 ? 11.25 34.375 -2.744 1 90.25 185 SER B O 1
ATOM 5070 N N . HIS B 1 186 ? 10.383 32.312 -2.707 1 86.75 186 HIS B N 1
ATOM 5071 C CA . HIS B 1 186 ? 11.25 31.906 -3.807 1 86.75 186 HIS B CA 1
ATOM 5072 C C . HIS B 1 186 ? 10.688 30.688 -4.531 1 86.75 186 HIS B C 1
ATOM 5074 O O . HIS B 1 186 ? 9.797 30.016 -4.016 1 86.75 186 HIS B O 1
ATOM 5080 N N . HIS B 1 187 ? 11.156 30.531 -5.805 1 83.88 187 HIS B N 1
ATOM 5081 C CA . HIS B 1 187 ? 10.898 29.312 -6.562 1 83.88 187 HIS B CA 1
ATOM 5082 C C . HIS B 1 187 ? 11.656 28.125 -5.98 1 83.88 187 HIS B C 1
ATOM 5084 O O . HIS B 1 187 ? 12.82 28.266 -5.582 1 83.88 187 HIS B O 1
ATOM 5090 N N . GLU B 1 188 ? 11.031 26.953 -5.879 1 87.19 188 GLU B N 1
ATOM 5091 C CA . GLU B 1 188 ? 11.656 25.75 -5.34 1 87.19 188 GLU B CA 1
ATOM 5092 C C . GLU B 1 188 ? 12.32 24.922 -6.441 1 87.19 188 GLU B C 1
ATOM 5094 O O . GLU B 1 188 ? 12.641 25.453 -7.508 1 87.19 188 GLU B O 1
ATOM 5099 N N . VAL B 1 189 ? 12.648 23.703 -6.121 1 81.81 189 VAL B N 1
ATOM 5100 C CA . VAL B 1 189 ? 13.492 22.859 -6.969 1 81.81 189 VAL B CA 1
ATOM 5101 C C . VAL B 1 189 ? 12.688 22.359 -8.164 1 81.81 189 VAL B C 1
ATOM 5103 O O . VAL B 1 189 ? 13.18 22.375 -9.297 1 81.81 189 VAL B O 1
ATOM 5106 N N . ALA B 1 190 ? 11.453 22.016 -8.023 1 88 190 ALA B N 1
ATOM 5107 C CA . ALA B 1 190 ? 10.656 21.438 -9.102 1 88 190 ALA B CA 1
ATOM 5108 C C . ALA B 1 190 ? 9.945 22.516 -9.906 1 88 190 ALA B C 1
ATOM 5110 O O . ALA B 1 190 ? 9.594 23.578 -9.367 1 88 190 ALA B O 1
ATOM 5111 N N . PRO B 1 191 ? 9.695 22.219 -11.172 1 88.12 191 PRO B N 1
ATOM 5112 C CA . PRO B 1 191 ? 8.906 23.172 -11.953 1 88.12 191 PRO B CA 1
ATOM 5113 C C . PRO B 1 191 ? 7.535 23.453 -11.336 1 88.12 191 PRO B C 1
ATOM 5115 O O . PRO B 1 191 ? 6.816 22.5 -10.984 1 88.12 191 PRO B O 1
ATOM 5118 N N . GLY B 1 192 ? 7.23 24.75 -11.172 1 91.38 192 GLY B N 1
ATOM 5119 C CA . GLY B 1 192 ? 5.926 25.156 -10.664 1 91.38 192 GLY B CA 1
ATOM 5120 C C . GLY B 1 192 ? 5.84 25.094 -9.148 1 91.38 192 GLY B C 1
ATOM 5121 O O . GLY B 1 192 ? 4.781 25.359 -8.57 1 91.38 192 GLY B O 1
ATOM 5122 N N . GLN B 1 193 ? 6.969 24.781 -8.516 1 92.12 193 GLN B N 1
ATOM 5123 C CA . GLN B 1 193 ? 7.004 24.656 -7.062 1 92.12 193 GLN B CA 1
ATOM 5124 C C . GLN B 1 193 ? 7.48 25.953 -6.418 1 92.12 193 GLN B C 1
ATOM 5126 O O . GLN B 1 193 ? 8.445 26.562 -6.875 1 92.12 193 GLN B O 1
ATOM 5131 N N . HIS B 1 194 ? 6.812 26.359 -5.309 1 93.62 194 HIS B N 1
ATOM 5132 C CA . HIS B 1 194 ? 7.102 27.641 -4.676 1 93.62 194 HIS B CA 1
ATOM 5133 C C . HIS B 1 194 ? 7.09 27.531 -3.156 1 93.62 194 HIS B C 1
ATOM 5135 O O . HIS B 1 194 ? 6.574 26.547 -2.609 1 93.62 194 HIS B O 1
ATOM 5141 N N . GLU B 1 195 ? 7.707 28.562 -2.541 1 94 195 GLU B N 1
ATOM 5142 C CA . GLU B 1 195 ? 7.738 28.656 -1.084 1 94 195 GLU B CA 1
ATOM 5143 C C . GLU B 1 195 ? 7.684 30.109 -0.62 1 94 195 GLU B C 1
ATOM 5145 O O . GLU B 1 195 ? 8.352 30.969 -1.193 1 94 195 GLU B O 1
ATOM 5150 N N . ILE B 1 196 ? 6.828 30.375 0.284 1 95.06 196 ILE B N 1
ATOM 5151 C CA . ILE B 1 196 ? 6.75 31.656 0.983 1 95.06 196 ILE B CA 1
ATOM 5152 C C . ILE B 1 196 ? 6.871 31.422 2.488 1 95.06 196 ILE B C 1
ATOM 5154 O O . ILE B 1 196 ? 6.035 30.75 3.088 1 95.06 196 ILE B O 1
ATOM 5158 N N . ASP B 1 197 ? 7.863 32.031 3.047 1 95.38 197 ASP B N 1
ATOM 5159 C CA . ASP B 1 197 ? 8.117 31.812 4.469 1 95.38 197 ASP B CA 1
ATOM 5160 C C . ASP B 1 197 ? 7.668 33.031 5.289 1 95.38 197 ASP B C 1
ATOM 5162 O O . ASP B 1 197 ? 7.926 34.156 4.906 1 95.38 197 ASP B O 1
ATOM 5166 N N . PHE B 1 198 ? 6.957 32.781 6.34 1 96.25 198 PHE B N 1
ATOM 5167 C CA . PHE B 1 198 ? 6.574 33.812 7.273 1 96.25 198 PHE B CA 1
ATOM 5168 C C . PHE B 1 198 ? 7.176 33.562 8.648 1 96.25 198 PHE B C 1
ATOM 5170 O O . PHE B 1 198 ? 7.57 32.438 8.969 1 96.25 198 PHE B O 1
ATOM 5177 N N . LYS B 1 199 ? 7.281 34.531 9.422 1 95.38 199 LYS B N 1
ATOM 5178 C CA . LYS B 1 199 ? 7.98 34.531 10.703 1 95.38 199 LYS B CA 1
ATOM 5179 C C . LYS B 1 199 ? 7.32 33.594 11.688 1 95.38 199 LYS B C 1
ATOM 5181 O O . LYS B 1 199 ? 6.09 33.5 11.742 1 95.38 199 LYS B O 1
ATOM 5186 N N . TYR B 1 200 ? 8.141 32.906 12.453 1 95.38 200 TYR B N 1
ATOM 5187 C CA . TYR B 1 200 ? 7.641 31.984 13.477 1 95.38 200 TYR B CA 1
ATOM 5188 C C . TYR B 1 200 ? 6.898 32.75 14.57 1 95.38 200 TYR B C 1
ATOM 5190 O O . TYR B 1 200 ? 7.082 33.938 14.727 1 95.38 200 TYR B O 1
ATOM 5198 N N . ASP B 1 201 ? 6.023 32.062 15.312 1 96.94 201 ASP B N 1
ATOM 5199 C CA . ASP B 1 201 ? 5.258 32.594 16.438 1 96.94 201 ASP B CA 1
ATOM 5200 C C . ASP B 1 201 ? 4.742 31.484 17.344 1 96.94 201 ASP B C 1
ATOM 5202 O O . ASP B 1 201 ? 5.109 30.328 17.172 1 96.94 201 ASP B O 1
ATOM 5206 N N . HIS B 1 202 ? 3.963 31.875 18.328 1 97.25 202 HIS B N 1
ATOM 5207 C CA . HIS B 1 202 ? 3.279 30.891 19.156 1 97.25 202 HIS B CA 1
ATOM 5208 C C . HIS B 1 202 ? 2.506 29.906 18.297 1 97.25 202 HIS B C 1
ATOM 5210 O O . HIS B 1 202 ? 1.896 30.281 17.297 1 97.25 202 HIS B O 1
ATOM 5216 N N . ALA B 1 203 ? 2.479 28.688 18.766 1 98.5 203 ALA B N 1
ATOM 5217 C CA . ALA B 1 203 ? 2.043 27.578 17.938 1 98.5 203 ALA B CA 1
ATOM 5218 C C . ALA B 1 203 ? 0.584 27.734 17.516 1 98.5 203 ALA B C 1
ATOM 5220 O O . ALA B 1 203 ? 0.215 27.406 16.391 1 98.5 203 ALA B O 1
ATOM 5221 N N . LEU B 1 204 ? -0.282 28.188 18.422 1 98.31 204 LEU B N 1
ATOM 5222 C CA . LEU B 1 204 ? -1.688 28.328 18.062 1 98.31 204 LEU B CA 1
ATOM 5223 C C . LEU B 1 204 ? -1.868 29.391 16.969 1 98.31 204 LEU B C 1
ATOM 5225 O O . LEU B 1 204 ? -2.584 29.156 15.984 1 98.31 204 LEU B O 1
ATOM 5229 N N . TYR B 1 205 ? -1.253 30.5 17.156 1 97.25 205 TYR B N 1
ATOM 5230 C CA . TYR B 1 205 ? -1.298 31.578 16.172 1 97.25 205 TYR B CA 1
ATOM 5231 C C . TYR B 1 205 ? -0.723 31.125 14.836 1 97.25 205 TYR B C 1
ATOM 5233 O O . TYR B 1 205 ? -1.266 31.438 13.781 1 97.25 205 TYR B O 1
ATOM 5241 N N . THR B 1 206 ? 0.332 30.375 14.938 1 98.38 206 THR B N 1
ATOM 5242 C CA . THR B 1 206 ? 0.97 29.875 13.727 1 98.38 206 THR B CA 1
ATOM 5243 C C . THR B 1 206 ? 0.052 28.906 12.992 1 98.38 206 THR B C 1
ATOM 5245 O O . THR B 1 206 ? -0.009 28.906 11.766 1 98.38 206 THR B O 1
ATOM 5248 N N . ALA B 1 207 ? -0.613 28.031 13.703 1 98.62 207 ALA B N 1
ATOM 5249 C CA . ALA B 1 207 ? -1.564 27.125 13.078 1 98.62 207 ALA B CA 1
ATOM 5250 C C . ALA B 1 207 ? -2.672 27.891 12.359 1 98.62 207 ALA B C 1
ATOM 5252 O O . ALA B 1 207 ? -3.055 27.547 11.242 1 98.62 207 ALA B O 1
ATOM 5253 N N . ASP B 1 208 ? -3.232 28.938 13.008 1 97.88 208 ASP B N 1
ATOM 5254 C CA . ASP B 1 208 ? -4.207 29.812 12.367 1 97.88 208 ASP B CA 1
ATOM 5255 C C . ASP B 1 208 ? -3.641 30.438 11.094 1 97.88 208 ASP B C 1
ATOM 5257 O O . ASP B 1 208 ? -4.336 30.531 10.078 1 97.88 208 ASP B O 1
ATOM 5261 N N . ASN B 1 209 ? -2.408 30.828 11.195 1 97.75 209 ASN B N 1
ATOM 5262 C CA . ASN B 1 209 ? -1.748 31.438 10.055 1 97.75 209 ASN B CA 1
ATOM 5263 C C . ASN B 1 209 ? -1.579 30.453 8.898 1 97.75 209 ASN B C 1
ATOM 5265 O O . ASN B 1 209 ? -1.666 30.844 7.734 1 97.75 209 ASN B O 1
ATOM 5269 N N . VAL B 1 210 ? -1.272 29.219 9.227 1 98.31 210 VAL B N 1
ATOM 5270 C CA . VAL B 1 210 ? -1.102 28.203 8.18 1 98.31 210 VAL B CA 1
ATOM 5271 C C . VAL B 1 210 ? -2.402 28.047 7.398 1 98.31 210 VAL B C 1
ATOM 5273 O O . VAL B 1 210 ? -2.391 28.016 6.164 1 98.31 210 VAL B O 1
ATOM 5276 N N . VAL B 1 211 ? -3.49 27.969 8.078 1 97.06 211 VAL B N 1
ATOM 5277 C CA . VAL B 1 211 ? -4.793 27.812 7.434 1 97.06 211 VAL B CA 1
ATOM 5278 C C . VAL B 1 211 ? -5.102 29.047 6.594 1 97.06 211 VAL B C 1
ATOM 5280 O O . VAL B 1 211 ? -5.59 28.938 5.469 1 97.06 211 VAL B O 1
ATOM 5283 N N . THR B 1 212 ? -4.824 30.188 7.133 1 97 212 THR B N 1
ATOM 5284 C CA . THR B 1 212 ? -5.035 31.438 6.422 1 97 212 THR B CA 1
ATOM 5285 C C . THR B 1 212 ? -4.133 31.531 5.195 1 97 212 THR B C 1
ATOM 5287 O O . THR B 1 212 ? -4.574 31.953 4.125 1 97 212 THR B O 1
ATOM 5290 N N . PHE B 1 213 ? -2.883 31.156 5.406 1 97.88 213 PHE B N 1
ATOM 5291 C CA . PHE B 1 213 ? -1.901 31.156 4.328 1 97.88 213 PHE B CA 1
ATOM 5292 C C . PHE B 1 213 ? -2.412 30.359 3.135 1 97.88 213 PHE B C 1
ATOM 5294 O O . PHE B 1 213 ? -2.365 30.828 1.998 1 97.88 213 PHE B O 1
ATOM 5301 N N . LYS B 1 214 ? -2.869 29.172 3.373 1 97.56 214 LYS B N 1
ATOM 5302 C CA . LYS B 1 214 ? -3.367 28.312 2.307 1 97.56 214 LYS B CA 1
ATOM 5303 C C . LYS B 1 214 ? -4.547 28.953 1.585 1 97.56 214 LYS B C 1
ATOM 5305 O O . LYS B 1 214 ? -4.656 28.859 0.361 1 97.56 214 LYS B O 1
ATOM 5310 N N . LEU B 1 215 ? -5.434 29.547 2.336 1 95.44 215 LEU B N 1
ATOM 5311 C CA . LEU B 1 215 ? -6.574 30.25 1.753 1 95.44 215 LEU B CA 1
ATOM 5312 C C . LEU B 1 215 ? -6.113 31.359 0.82 1 95.44 215 LEU B C 1
ATOM 5314 O O . LEU B 1 215 ? -6.613 31.484 -0.3 1 95.44 215 LEU B O 1
ATOM 5318 N N . VAL B 1 216 ? -5.184 32.125 1.299 1 96.88 216 VAL B N 1
ATOM 5319 C CA . VAL B 1 216 ? -4.703 33.281 0.54 1 96.88 216 VAL B CA 1
ATOM 5320 C C . VAL B 1 216 ? -4.027 32.812 -0.745 1 96.88 216 VAL B C 1
ATOM 5322 O O . VAL B 1 216 ? -4.305 33.344 -1.828 1 96.88 216 VAL B O 1
ATOM 5325 N N . VAL B 1 217 ? -3.139 31.812 -0.635 1 97.25 217 VAL B N 1
ATOM 5326 C CA . VAL B 1 217 ? -2.389 31.297 -1.773 1 97.25 217 VAL B CA 1
ATOM 5327 C C . VAL B 1 217 ? -3.355 30.781 -2.84 1 97.25 217 VAL B C 1
ATOM 5329 O O . VAL B 1 217 ? -3.211 31.109 -4.023 1 97.25 217 VAL B O 1
ATOM 5332 N N . LYS B 1 218 ? -4.332 30.094 -2.445 1 95.94 218 LYS B N 1
ATOM 5333 C CA . LYS B 1 218 ? -5.301 29.531 -3.385 1 95.94 218 LYS B CA 1
ATOM 5334 C C . LYS B 1 218 ? -6.137 30.625 -4.031 1 95.94 218 LYS B C 1
ATOM 5336 O O . LYS B 1 218 ? -6.371 30.609 -5.242 1 95.94 218 LYS B O 1
ATOM 5341 N N . THR B 1 219 ? -6.578 31.562 -3.24 1 94.5 219 THR B N 1
ATOM 5342 C CA . THR B 1 219 ? -7.43 32.656 -3.725 1 94.5 219 THR B CA 1
ATOM 5343 C C . THR B 1 219 ? -6.688 33.5 -4.738 1 94.5 219 THR B C 1
ATOM 5345 O O . THR B 1 219 ? -7.215 33.812 -5.812 1 94.5 219 THR B O 1
ATOM 5348 N N . ILE B 1 220 ? -5.48 33.875 -4.355 1 95.5 220 ILE B N 1
ATOM 5349 C CA . ILE B 1 220 ? -4.707 34.75 -5.223 1 95.5 220 ILE B CA 1
ATOM 5350 C C . ILE B 1 220 ? -4.297 34.031 -6.488 1 95.5 220 ILE B C 1
ATOM 5352 O O . ILE B 1 220 ? -4.258 34.594 -7.574 1 95.5 220 ILE B O 1
ATOM 5356 N N . ALA B 1 221 ? -3.977 32.719 -6.395 1 94.5 221 ALA B N 1
ATOM 5357 C CA . ALA B 1 221 ? -3.666 31.906 -7.574 1 94.5 221 ALA B CA 1
ATOM 5358 C C . ALA B 1 221 ? -4.824 31.906 -8.57 1 94.5 221 ALA B C 1
ATOM 5360 O O . ALA B 1 221 ? -4.617 32.094 -9.766 1 94.5 221 ALA B O 1
ATOM 5361 N N . GLN B 1 222 ? -5.984 31.75 -8.055 1 92.44 222 GLN B N 1
ATOM 5362 C CA . GLN B 1 222 ? -7.172 31.734 -8.906 1 92.44 222 GLN B CA 1
ATOM 5363 C C . GLN B 1 222 ? -7.328 33.062 -9.656 1 92.44 222 GLN B C 1
ATOM 5365 O O . GLN B 1 222 ? -7.727 33.062 -10.82 1 92.44 222 GLN B O 1
ATOM 5370 N N . ARG B 1 223 ? -7.031 34.125 -9.023 1 91.44 223 ARG B N 1
ATOM 5371 C CA . ARG B 1 223 ? -7.141 35.438 -9.633 1 91.44 223 ARG B CA 1
ATOM 5372 C C . ARG B 1 223 ? -6.148 35.594 -10.781 1 91.44 223 ARG B C 1
ATOM 5374 O O . ARG B 1 223 ? -6.363 36.406 -11.688 1 91.44 223 ARG B O 1
ATOM 5381 N N . HIS B 1 224 ? -5.113 34.844 -10.727 1 91.56 224 HIS B N 1
ATOM 5382 C CA . HIS B 1 224 ? -4.105 34.875 -11.781 1 91.56 224 HIS B CA 1
ATOM 5383 C C . HIS B 1 224 ? -4.348 33.781 -12.812 1 91.56 224 HIS B C 1
ATOM 5385 O O . HIS B 1 224 ? -3.488 33.5 -13.656 1 91.56 224 HIS B O 1
ATOM 5391 N N . GLY B 1 225 ? -5.523 33.062 -12.648 1 90.5 225 GLY B N 1
ATOM 5392 C CA . GLY B 1 225 ? -5.852 32 -13.57 1 90.5 225 GLY B CA 1
ATOM 5393 C C . GLY B 1 225 ? -5.051 30.734 -13.328 1 90.5 225 GLY B C 1
ATOM 5394 O O . GLY B 1 225 ? -4.859 29.922 -14.234 1 90.5 225 GLY B O 1
ATOM 5395 N N . LEU B 1 226 ? -4.523 30.609 -12.148 1 94.12 226 LEU B N 1
ATOM 5396 C CA . LEU B 1 226 ? -3.723 29.453 -11.766 1 94.12 226 LEU B CA 1
ATOM 5397 C C . LEU B 1 226 ? -4.426 28.641 -10.688 1 94.12 226 LEU B C 1
ATOM 5399 O O . LEU B 1 226 ? -5.371 29.109 -10.055 1 94.12 226 LEU B O 1
ATOM 5403 N N . HIS B 1 227 ? -4.016 27.406 -10.594 1 95.25 227 HIS B N 1
ATOM 5404 C CA . HIS B 1 227 ? -4.438 26.547 -9.5 1 95.25 227 HIS B CA 1
ATOM 5405 C C . HIS B 1 227 ? -3.287 26.266 -8.539 1 95.25 227 HIS B C 1
ATOM 5407 O O . HIS B 1 227 ? -2.25 25.734 -8.938 1 95.25 227 HIS B O 1
ATOM 5413 N N . ALA B 1 228 ? -3.504 26.656 -7.32 1 96.25 228 ALA B N 1
ATOM 5414 C CA . ALA B 1 228 ? -2.521 26.328 -6.289 1 96.25 228 ALA B CA 1
ATOM 5415 C C . ALA B 1 228 ? -2.898 25.047 -5.547 1 96.25 228 ALA B C 1
ATOM 5417 O O . ALA B 1 228 ? -4.07 24.844 -5.223 1 96.25 228 ALA B O 1
ATOM 5418 N N . THR B 1 229 ? -1.88 24.219 -5.383 1 97.69 229 THR B N 1
ATOM 5419 C CA . THR B 1 229 ? -2.164 23 -4.633 1 97.69 229 THR B CA 1
ATOM 5420 C C . THR B 1 229 ? -1.069 22.734 -3.602 1 97.69 229 THR B C 1
ATOM 5422 O O . THR B 1 229 ? 0.108 23 -3.859 1 97.69 229 THR B O 1
ATOM 5425 N N . PHE B 1 230 ? -1.552 22.25 -2.471 1 98.06 230 PHE B N 1
ATOM 5426 C CA . PHE B 1 230 ? -0.668 21.844 -1.386 1 98.06 230 PHE B CA 1
ATOM 5427 C C . PHE B 1 230 ? -0.57 20.328 -1.312 1 98.06 230 PHE B C 1
ATOM 5429 O O . PHE B 1 230 ? -0.124 19.766 -0.302 1 98.06 230 PHE B O 1
ATOM 5436 N N . MET B 1 231 ? -1.064 19.672 -2.414 1 97.5 231 MET B N 1
ATOM 5437 C CA . MET B 1 231 ? -0.794 18.234 -2.578 1 97.5 231 MET B CA 1
ATOM 5438 C C . MET B 1 231 ? 0.706 17.969 -2.547 1 97.5 231 MET B C 1
ATOM 5440 O O . MET B 1 231 ? 1.473 18.594 -3.275 1 97.5 231 MET B O 1
ATOM 5444 N N . PRO B 1 232 ? 1.146 17.031 -1.729 1 98 232 PRO B N 1
ATOM 5445 C CA . PRO B 1 232 ? 2.582 16.875 -1.487 1 98 232 PRO B CA 1
ATOM 5446 C C . PRO B 1 232 ? 3.354 16.484 -2.746 1 98 232 PRO B C 1
ATOM 5448 O O . PRO B 1 232 ? 4.465 16.969 -2.967 1 98 232 PRO B O 1
ATOM 5451 N N . LYS B 1 233 ? 2.84 15.609 -3.531 1 97.5 233 LYS B N 1
ATOM 5452 C CA . LYS B 1 233 ? 3.525 15.125 -4.727 1 97.5 233 LYS B CA 1
ATOM 5453 C C . LYS B 1 233 ? 2.562 15.016 -5.906 1 97.5 233 LYS B C 1
ATOM 5455 O O . LYS B 1 233 ? 2.125 13.914 -6.254 1 97.5 233 LYS B O 1
ATOM 5460 N N . PRO B 1 234 ? 2.33 16.078 -6.668 1 96.88 234 PRO B N 1
ATOM 5461 C CA . PRO B 1 234 ? 1.399 16.016 -7.797 1 96.88 234 PRO B CA 1
ATOM 5462 C C . PRO B 1 234 ? 1.981 15.266 -9 1 96.88 234 PRO B C 1
ATOM 5464 O O . PRO B 1 234 ? 1.237 14.664 -9.773 1 96.88 234 PRO B O 1
ATOM 5467 N N . ILE B 1 235 ? 3.295 15.312 -9.172 1 95.44 235 ILE B N 1
ATOM 5468 C CA . ILE B 1 235 ? 3.926 14.742 -10.359 1 95.44 235 ILE B CA 1
ATOM 5469 C C . ILE B 1 235 ? 5.027 13.773 -9.938 1 95.44 235 ILE B C 1
ATOM 5471 O O . ILE B 1 235 ? 5.891 14.117 -9.133 1 95.44 235 ILE B O 1
ATOM 5475 N N . PHE B 1 236 ? 4.996 12.586 -10.461 1 94.88 236 PHE B N 1
ATOM 5476 C CA . PHE B 1 236 ? 6.039 11.594 -10.219 1 94.88 236 PHE B CA 1
ATOM 5477 C C . PHE B 1 236 ? 7.367 12.055 -10.805 1 94.88 236 PHE B C 1
ATOM 5479 O O . PHE B 1 236 ? 7.402 12.617 -11.906 1 94.88 236 PHE B O 1
ATOM 5486 N N . GLY B 1 237 ? 8.453 11.742 -10.086 1 92.69 237 GLY B N 1
ATOM 5487 C CA . GLY B 1 237 ? 9.781 11.93 -10.648 1 92.69 237 GLY B CA 1
ATOM 5488 C C . GLY B 1 237 ? 10.375 13.289 -10.344 1 92.69 237 GLY B C 1
ATOM 5489 O O . GLY B 1 237 ? 11.516 13.578 -10.719 1 92.69 237 GLY B O 1
ATOM 5490 N N . ILE B 1 238 ? 9.625 14.156 -9.695 1 92.5 238 ILE B N 1
ATOM 5491 C CA . ILE B 1 238 ? 10.156 15.461 -9.305 1 92.5 238 ILE B CA 1
ATOM 5492 C C . ILE B 1 238 ? 10.008 15.648 -7.797 1 92.5 238 ILE B C 1
ATOM 5494 O O . ILE B 1 238 ? 9.406 14.812 -7.117 1 92.5 238 ILE B O 1
ATOM 5498 N N . ASN B 1 239 ? 10.586 16.703 -7.27 1 93.94 239 ASN B N 1
ATOM 5499 C CA . ASN B 1 239 ? 10.484 16.984 -5.84 1 93.94 239 ASN B CA 1
ATOM 5500 C C . ASN B 1 239 ? 9.047 17.281 -5.422 1 93.94 239 ASN B C 1
ATOM 5502 O O . ASN B 1 239 ? 8.258 17.781 -6.219 1 93.94 239 ASN B O 1
ATOM 5506 N N . GLY B 1 240 ? 8.695 16.938 -4.188 1 95.88 240 GLY B N 1
ATOM 5507 C CA . GLY B 1 240 ? 7.383 17.219 -3.629 1 95.88 240 GLY B CA 1
ATOM 5508 C C . GLY B 1 240 ? 7.387 18.406 -2.684 1 95.88 240 GLY B C 1
ATOM 5509 O O . GLY B 1 240 ? 8.438 18.984 -2.41 1 95.88 240 GLY B O 1
ATOM 5510 N N . SER B 1 241 ? 6.227 18.766 -2.262 1 97.12 241 SER B N 1
ATOM 5511 C CA . SER B 1 241 ? 6.055 19.906 -1.364 1 97.12 241 SER B CA 1
ATOM 5512 C C . SER B 1 241 ? 6.059 19.469 0.095 1 97.12 241 SER B C 1
ATOM 5514 O O . SER B 1 241 ? 5.242 18.641 0.499 1 97.12 241 SER B O 1
ATOM 5516 N N . GLY B 1 242 ? 6.938 20 0.903 1 97.12 242 GLY B N 1
ATOM 5517 C CA . GLY B 1 242 ? 6.992 19.75 2.334 1 97.12 242 GLY B CA 1
ATOM 5518 C C . GLY B 1 242 ? 6.531 20.938 3.164 1 97.12 242 GLY B C 1
ATOM 5519 O O . GLY B 1 242 ? 6.188 21.984 2.619 1 97.12 242 GLY B O 1
ATOM 5520 N N . MET B 1 243 ? 6.414 20.703 4.406 1 98.19 243 MET B N 1
ATOM 5521 C CA . MET B 1 243 ? 6.176 21.703 5.434 1 98.19 243 MET B CA 1
ATOM 5522 C C . MET B 1 243 ? 7.168 21.562 6.582 1 98.19 243 MET B C 1
ATOM 5524 O O . MET B 1 243 ? 6.777 21.234 7.703 1 98.19 243 MET B O 1
ATOM 5528 N N . HIS B 1 244 ? 8.43 21.75 6.23 1 97.12 244 HIS B N 1
ATOM 5529 C CA . HIS B 1 244 ? 9.406 21.703 7.309 1 97.12 244 HIS B CA 1
ATOM 5530 C C . HIS B 1 244 ? 8.977 22.562 8.492 1 97.12 244 HIS B C 1
ATOM 5532 O O . HIS B 1 244 ? 8.5 23.688 8.312 1 97.12 244 HIS B O 1
ATOM 5538 N N . THR B 1 245 ? 9.148 22 9.648 1 98.31 245 THR B N 1
ATOM 5539 C CA . THR B 1 245 ? 8.609 22.656 10.836 1 98.31 245 THR B CA 1
ATOM 5540 C C . THR B 1 245 ? 9.719 22.953 11.844 1 98.31 245 THR B C 1
ATOM 5542 O O . THR B 1 245 ? 10.195 22.047 12.523 1 98.31 245 THR B O 1
ATOM 5545 N N . ASN B 1 246 ? 10.078 24.203 11.891 1 98.06 246 ASN B N 1
ATOM 5546 C CA . ASN B 1 246 ? 11.008 24.656 12.914 1 98.06 246 ASN B CA 1
ATOM 5547 C C . ASN B 1 246 ? 10.312 24.828 14.266 1 98.06 246 ASN B C 1
ATOM 5549 O O . ASN B 1 246 ? 9.211 25.359 14.336 1 98.06 246 ASN B O 1
ATOM 5553 N N . MET B 1 247 ? 10.938 24.312 15.297 1 98.69 247 MET B N 1
ATOM 5554 C CA . MET B 1 247 ? 10.312 24.297 16.609 1 98.69 247 MET B CA 1
ATOM 5555 C C . MET B 1 247 ? 11.281 24.781 17.688 1 98.69 247 MET B C 1
ATOM 5557 O O . MET B 1 247 ? 12.477 24.469 17.625 1 98.69 247 MET B O 1
ATOM 5561 N N . SER B 1 248 ? 10.789 25.5 18.688 1 98.38 248 SER B N 1
ATOM 5562 C CA . SER B 1 248 ? 11.539 25.875 19.875 1 98.38 248 SER B CA 1
ATOM 5563 C C . SER B 1 248 ? 10.633 26 21.094 1 98.38 248 SER B C 1
ATOM 5565 O O . SER B 1 248 ? 9.406 26.109 20.953 1 98.38 248 SER B O 1
ATOM 5567 N N . LEU B 1 249 ? 11.195 25.891 22.234 1 98.69 249 LEU B N 1
ATOM 5568 C CA . LEU B 1 249 ? 10.516 26.125 23.5 1 98.69 249 LEU B CA 1
ATOM 5569 C C . LEU B 1 249 ? 11.125 27.312 24.234 1 98.69 249 LEU B C 1
ATOM 5571 O O . LEU B 1 249 ? 12.344 27.5 24.219 1 98.69 249 LEU B O 1
ATOM 5575 N N . ALA B 1 250 ? 10.266 28.109 24.75 1 98.25 250 ALA B N 1
ATOM 5576 C CA . ALA B 1 250 ? 10.695 29.172 25.672 1 98.25 250 ALA B CA 1
ATOM 5577 C C . ALA B 1 250 ? 10.258 28.875 27.094 1 98.25 250 ALA B C 1
ATOM 5579 O O . ALA B 1 250 ? 9.148 28.375 27.328 1 98.25 250 ALA B O 1
ATOM 5580 N N . ARG B 1 251 ? 11.102 29.172 28.031 1 97.69 251 ARG B N 1
ATOM 5581 C CA . ARG B 1 251 ? 10.734 28.984 29.422 1 97.69 251 ARG B CA 1
ATOM 5582 C C . ARG B 1 251 ? 9.719 30.031 29.875 1 97.69 251 ARG B C 1
ATOM 5584 O O . ARG B 1 251 ? 9.898 31.219 29.625 1 97.69 251 ARG B O 1
ATOM 5591 N N . VAL B 1 252 ? 8.711 29.562 30.531 1 96.81 252 VAL B N 1
ATOM 5592 C CA . VAL B 1 252 ? 7.664 30.469 31 1 96.81 252 VAL B CA 1
ATOM 5593 C C . VAL B 1 252 ? 8.242 31.438 32.031 1 96.81 252 VAL B C 1
ATOM 5595 O O . VAL B 1 252 ? 7.812 32.594 32.094 1 96.81 252 VAL B O 1
ATOM 5598 N N . SER B 1 253 ? 9.25 31.047 32.781 1 95.69 253 SER B N 1
ATOM 5599 C CA . SER B 1 253 ? 9.82 31.797 33.906 1 95.69 253 SER B CA 1
ATOM 5600 C C . SER B 1 253 ? 10.516 33.062 33.438 1 95.69 253 SER B C 1
ATOM 5602 O O . SER B 1 253 ? 10.414 34.125 34.062 1 95.69 253 SER B O 1
ATOM 5604 N N . ASP B 1 254 ? 11.258 33 32.281 1 95 254 ASP B N 1
ATOM 5605 C CA . ASP B 1 254 ? 12.055 34.156 31.891 1 95 254 ASP B CA 1
ATOM 5606 C C . ASP B 1 254 ? 11.969 34.406 30.391 1 95 254 ASP B C 1
ATOM 5608 O O . ASP B 1 254 ? 12.547 35.375 29.875 1 95 254 ASP B O 1
ATOM 5612 N N . GLY B 1 255 ? 11.25 33.562 29.719 1 94.56 255 GLY B N 1
ATOM 5613 C CA . GLY B 1 255 ? 11.047 33.781 28.281 1 94.56 255 GLY B CA 1
ATOM 5614 C C . GLY B 1 255 ? 12.25 33.375 27.453 1 94.56 255 GLY B C 1
ATOM 5615 O O . GLY B 1 255 ? 12.227 33.5 26.219 1 94.56 255 GLY B O 1
ATOM 5616 N N . LYS B 1 256 ? 13.266 32.812 28.062 1 96.06 256 LYS B N 1
ATOM 5617 C CA . LYS B 1 256 ? 14.477 32.469 27.328 1 96.06 256 LYS B CA 1
ATOM 5618 C C . LYS B 1 256 ? 14.305 31.141 26.594 1 96.06 256 LYS B C 1
ATOM 5620 O O . LYS B 1 256 ? 13.469 30.312 26.969 1 96.06 256 LYS B O 1
ATOM 5625 N N . ASN B 1 257 ? 15.07 30.984 25.578 1 97.81 257 ASN B N 1
ATOM 5626 C CA . ASN B 1 257 ? 15.031 29.766 24.766 1 97.81 257 ASN B CA 1
ATOM 5627 C C . ASN B 1 257 ? 15.484 28.547 25.578 1 97.81 257 ASN B C 1
ATOM 5629 O O . ASN B 1 257 ? 16.641 28.484 26.016 1 97.81 257 ASN B O 1
ATOM 5633 N N . ALA B 1 258 ? 14.648 27.609 25.719 1 98.19 258 ALA B N 1
ATOM 5634 C CA . ALA B 1 258 ? 14.891 26.453 26.578 1 98.19 258 ALA B CA 1
ATOM 5635 C C . ALA B 1 258 ? 15.836 25.469 25.906 1 98.19 258 ALA B C 1
ATOM 5637 O O . ALA B 1 258 ? 16.344 24.547 26.547 1 98.19 258 ALA B O 1
ATOM 5638 N N . PHE B 1 259 ? 16.047 25.625 24.594 1 98.44 259 PHE B N 1
ATOM 5639 C CA . PHE B 1 259 ? 16.891 24.688 23.859 1 98.44 259 PHE B CA 1
ATOM 5640 C C . PHE B 1 259 ? 18.344 25.109 23.906 1 98.44 259 PHE B C 1
ATOM 5642 O O . PHE B 1 259 ? 19.234 24.344 23.516 1 98.44 259 PHE B O 1
ATOM 5649 N N . LEU B 1 260 ? 18.625 26.25 24.484 1 97.56 260 LEU B N 1
ATOM 5650 C CA . LEU B 1 260 ? 19.969 26.797 24.438 1 97.56 260 LEU B CA 1
ATOM 5651 C C . LEU B 1 260 ? 20.734 26.438 25.703 1 97.56 260 LEU B C 1
ATOM 5653 O O . LEU B 1 260 ? 20.234 26.594 26.812 1 97.56 260 LEU B O 1
ATOM 5657 N N . ASP B 1 261 ? 21.891 25.938 25.562 1 97.12 261 ASP B N 1
ATOM 5658 C CA . ASP B 1 261 ? 22.922 25.812 26.578 1 97.12 261 ASP B CA 1
ATOM 5659 C C . ASP B 1 261 ? 24.297 26.203 26.016 1 97.12 261 ASP B C 1
ATOM 5661 O O . ASP B 1 261 ? 24.938 25.422 25.312 1 97.12 261 ASP B O 1
ATOM 5665 N N . PRO B 1 262 ? 24.719 27.344 26.344 1 94.94 262 PRO B N 1
ATOM 5666 C CA . PRO B 1 262 ? 25.969 27.844 25.766 1 94.94 262 PRO B CA 1
ATOM 5667 C C . PRO B 1 262 ? 27.172 26.984 26.125 1 94.94 262 PRO B C 1
ATOM 5669 O O . PRO B 1 262 ? 28.219 27.078 25.484 1 94.94 262 PRO B O 1
ATOM 5672 N N . ASN B 1 263 ? 27.062 26.156 27.109 1 95.94 263 ASN B N 1
ATOM 5673 C CA . ASN B 1 263 ? 28.203 25.391 27.594 1 95.94 263 ASN B CA 1
ATOM 5674 C C . ASN B 1 263 ? 28.281 24.031 26.906 1 95.94 263 ASN B C 1
ATOM 5676 O O . ASN B 1 263 ? 29.297 23.328 27.016 1 95.94 263 ASN B O 1
ATOM 5680 N N . ASP B 1 264 ? 27.25 23.656 26.266 1 95.56 264 ASP B N 1
ATOM 5681 C CA . ASP B 1 264 ? 27.234 22.406 25.516 1 95.56 264 ASP B CA 1
ATOM 5682 C C . ASP B 1 264 ? 28.016 22.547 24.203 1 95.56 264 ASP B C 1
ATOM 5684 O O . ASP B 1 264 ? 28.078 23.625 23.625 1 95.56 264 ASP B O 1
ATOM 5688 N N . LYS B 1 265 ? 28.625 21.453 23.672 1 93.19 265 LYS B N 1
ATOM 5689 C CA . LYS B 1 265 ? 29.422 21.438 22.453 1 93.19 265 LYS B CA 1
ATOM 5690 C C . LYS B 1 265 ? 28.625 21.984 21.266 1 93.19 265 LYS B C 1
ATOM 5692 O O . LYS B 1 265 ? 29.156 22.703 20.422 1 93.19 265 LYS B O 1
ATOM 5697 N N . LEU B 1 266 ? 27.344 21.656 21.156 1 94.38 266 LEU B N 1
ATOM 5698 C CA . LEU B 1 266 ? 26.484 22.125 20.078 1 94.38 266 LEU B CA 1
ATOM 5699 C C . LEU B 1 266 ? 25.625 23.281 20.531 1 94.38 266 LEU B C 1
ATOM 5701 O O . LEU B 1 266 ? 24.734 23.734 19.797 1 94.38 266 LEU B O 1
ATOM 5705 N N . GLN B 1 267 ? 25.844 23.625 21.828 1 96.69 267 GLN B N 1
ATOM 5706 C CA . GLN B 1 267 ? 25.062 24.672 22.453 1 96.69 267 GLN B CA 1
ATOM 5707 C C . GLN B 1 267 ? 23.578 24.297 22.531 1 96.69 267 GLN B C 1
ATOM 5709 O O . GLN B 1 267 ? 22.719 25.125 22.219 1 96.69 267 GLN B O 1
ATOM 5714 N N . LEU B 1 268 ? 23.328 23.109 22.797 1 97.75 268 LEU B N 1
ATOM 5715 C CA . LEU B 1 268 ? 21.969 22.594 23 1 97.75 268 LEU B CA 1
ATOM 5716 C C . LEU B 1 268 ? 21.766 22.172 24.453 1 97.75 268 LEU B C 1
ATOM 5718 O O . LEU B 1 268 ? 22.672 21.578 25.062 1 97.75 268 LEU B O 1
ATOM 5722 N N . SER B 1 269 ? 20.703 22.484 24.969 1 98.19 269 SER B N 1
ATOM 5723 C CA . SER B 1 269 ? 20.375 22.094 26.344 1 98.19 269 SER B CA 1
ATOM 5724 C C . SER B 1 269 ? 19.953 20.625 26.406 1 98.19 269 SER B C 1
ATOM 5726 O O . SER B 1 269 ? 19.734 20 25.375 1 98.19 269 SER B O 1
ATOM 5728 N N . LYS B 1 270 ? 19.875 20.078 27.594 1 97.88 270 LYS B N 1
ATOM 5729 C CA . LYS B 1 270 ? 19.344 18.734 27.797 1 97.88 270 LYS B CA 1
ATOM 5730 C C . LYS B 1 270 ? 17.906 18.625 27.297 1 97.88 270 LYS B C 1
ATOM 5732 O O . LYS B 1 270 ? 17.516 17.609 26.734 1 97.88 270 LYS B O 1
ATOM 5737 N N . GLU B 1 271 ? 17.125 19.672 27.5 1 98.25 271 GLU B N 1
ATOM 5738 C CA . GLU B 1 271 ? 15.75 19.703 27.016 1 98.25 271 GLU B CA 1
ATOM 5739 C C . GLU B 1 271 ? 15.695 19.547 25.5 1 98.25 271 GLU B C 1
ATOM 5741 O O . GLU B 1 271 ? 14.82 18.844 24.969 1 98.25 271 GLU B O 1
ATOM 5746 N N . ALA B 1 272 ? 16.625 20.203 24.859 1 98.5 272 ALA B N 1
ATOM 5747 C CA . ALA B 1 272 ? 16.672 20.094 23.406 1 98.5 272 ALA B CA 1
ATOM 5748 C C . ALA B 1 272 ? 16.953 18.656 22.969 1 98.5 272 ALA B C 1
ATOM 5750 O O . ALA B 1 272 ? 16.281 18.141 22.078 1 98.5 272 ALA B O 1
ATOM 5751 N N . TYR B 1 273 ? 17.953 18.031 23.641 1 98.62 273 TYR B N 1
ATOM 5752 C CA . TYR B 1 273 ? 18.312 16.656 23.312 1 98.62 273 TYR B CA 1
ATOM 5753 C C . TYR B 1 273 ? 17.141 15.719 23.594 1 98.62 273 TYR B C 1
ATOM 5755 O O . TYR B 1 273 ? 16.812 14.867 22.766 1 98.62 273 TYR B O 1
ATOM 5763 N N . TYR B 1 274 ? 16.531 15.883 24.734 1 98.81 274 TYR B N 1
ATOM 5764 C CA . TYR B 1 274 ? 15.391 15.047 25.078 1 98.81 274 TYR B CA 1
ATOM 5765 C C . TYR B 1 274 ? 14.242 15.25 24.109 1 98.81 274 TYR B C 1
ATOM 5767 O O . TYR B 1 274 ? 13.547 14.297 23.75 1 98.81 274 TYR B O 1
ATOM 5775 N N . PHE B 1 275 ? 14.016 16.516 23.672 1 98.81 275 PHE B N 1
ATOM 5776 C CA . PHE B 1 275 ? 12.977 16.828 22.703 1 98.81 275 PHE B CA 1
ATOM 5777 C C . PHE B 1 275 ? 13.242 16.094 21.391 1 98.81 275 PHE B C 1
ATOM 5779 O O . PHE B 1 275 ? 12.336 15.484 20.812 1 98.81 275 PHE B O 1
ATOM 5786 N N . ILE B 1 276 ? 14.469 16.078 20.938 1 98.75 276 ILE B N 1
ATOM 5787 C CA . ILE B 1 276 ? 14.867 15.359 19.734 1 98.75 276 ILE B CA 1
ATOM 5788 C C . ILE B 1 276 ? 14.633 13.859 19.922 1 98.75 276 ILE B C 1
ATOM 5790 O O . ILE B 1 276 ? 14.078 13.195 19.047 1 98.75 276 ILE B O 1
ATOM 5794 N N . GLY B 1 277 ? 15.078 13.336 21.078 1 98.69 277 GLY B N 1
ATOM 5795 C CA . GLY B 1 277 ? 14.852 11.93 21.391 1 98.69 277 GLY B CA 1
ATOM 5796 C C . GLY B 1 277 ? 13.391 11.531 21.328 1 98.69 277 GLY B C 1
ATOM 5797 O O . GLY B 1 277 ? 13.047 10.477 20.797 1 98.69 277 GLY B O 1
ATOM 5798 N N . GLY B 1 278 ? 12.531 12.383 21.891 1 98.81 278 GLY B N 1
ATOM 5799 C CA . GLY B 1 278 ? 11.094 12.133 21.828 1 98.81 278 GLY B CA 1
ATOM 5800 C C . GLY B 1 278 ? 10.539 12.117 20.422 1 98.81 278 GLY B C 1
ATOM 5801 O O . GLY B 1 278 ? 9.742 11.25 20.062 1 98.81 278 GLY B O 1
ATOM 5802 N N . LEU B 1 279 ? 10.945 13.109 19.625 1 98.81 279 LEU B N 1
ATOM 5803 C CA . LEU B 1 279 ? 10.508 13.172 18.234 1 98.81 279 LEU B CA 1
ATOM 5804 C C . LEU B 1 279 ? 10.914 11.906 17.484 1 98.81 279 LEU B C 1
ATOM 5806 O O . LEU B 1 279 ? 10.117 11.336 16.734 1 98.81 279 LEU B O 1
ATOM 5810 N N . MET B 1 280 ? 12.156 11.453 17.688 1 98.38 280 MET B N 1
ATOM 5811 C CA . MET B 1 280 ? 12.664 10.281 16.984 1 98.38 280 MET B CA 1
ATOM 5812 C C . MET B 1 280 ? 11.93 9.023 17.422 1 98.38 280 MET B C 1
ATOM 5814 O O . MET B 1 280 ? 11.547 8.195 16.594 1 98.38 280 MET B O 1
ATOM 5818 N N . LYS B 1 281 ? 11.727 8.938 18.672 1 98.31 281 LYS B N 1
ATOM 5819 C CA . LYS B 1 281 ? 11.055 7.758 19.219 1 98.31 281 LYS B CA 1
ATOM 5820 C C . LYS B 1 281 ? 9.648 7.613 18.641 1 98.31 281 LYS B C 1
ATOM 5822 O O . LYS B 1 281 ? 9.211 6.504 18.344 1 98.31 281 LYS B O 1
ATOM 5827 N N . HIS B 1 282 ? 8.938 8.711 18.484 1 98.69 282 HIS B N 1
ATOM 5828 C CA . HIS B 1 282 ? 7.523 8.664 18.141 1 98.69 282 HIS B CA 1
ATOM 5829 C C . HIS B 1 282 ? 7.297 9.031 16.672 1 98.69 282 HIS B C 1
ATOM 5831 O O . HIS B 1 282 ? 6.152 9.188 16.25 1 98.69 282 HIS B O 1
ATOM 5837 N N . ALA B 1 283 ? 8.352 9.148 15.883 1 98.69 283 ALA B N 1
ATOM 5838 C CA . ALA B 1 283 ? 8.273 9.641 14.508 1 98.69 283 ALA B CA 1
ATOM 5839 C C . ALA B 1 283 ? 7.301 8.812 13.68 1 98.69 283 ALA B C 1
ATOM 5841 O O . ALA B 1 283 ? 6.484 9.359 12.938 1 98.69 283 ALA B O 1
ATOM 5842 N N . ARG B 1 284 ? 7.383 7.512 13.82 1 98.56 284 ARG B N 1
ATOM 5843 C CA . ARG B 1 284 ? 6.512 6.633 13.047 1 98.56 284 ARG B CA 1
ATOM 5844 C C . ARG B 1 284 ? 5.062 6.75 13.508 1 98.56 284 ARG B C 1
ATOM 5846 O O . ARG B 1 284 ? 4.137 6.609 12.703 1 98.56 284 ARG B O 1
ATOM 5853 N N . GLU B 1 285 ? 4.879 7.059 14.789 1 98.69 285 GLU B N 1
ATOM 5854 C CA . GLU B 1 285 ? 3.551 7.133 15.391 1 98.69 285 GLU B CA 1
ATOM 5855 C C . GLU B 1 285 ? 2.803 8.375 14.922 1 98.69 285 GLU B C 1
ATOM 5857 O O . GLU B 1 285 ? 1.592 8.336 14.695 1 98.69 285 GLU B O 1
ATOM 5862 N N . PHE B 1 286 ? 3.482 9.492 14.797 1 98.81 286 PHE B N 1
ATOM 5863 C CA . PHE B 1 286 ? 2.76 10.711 14.453 1 98.81 286 PHE B CA 1
ATOM 5864 C C . PHE B 1 286 ? 2.803 10.961 12.945 1 98.81 286 PHE B C 1
ATOM 5866 O O . PHE B 1 286 ? 2.266 11.961 12.461 1 98.81 286 PHE B O 1
ATOM 5873 N N . ALA B 1 287 ? 3.385 10.039 12.164 1 98.75 287 ALA B N 1
ATOM 5874 C CA . ALA B 1 287 ? 3.52 10.203 10.719 1 98.75 287 ALA B CA 1
ATOM 5875 C C . ALA B 1 287 ? 2.154 10.344 10.055 1 98.75 287 ALA B C 1
ATOM 5877 O O . ALA B 1 287 ? 1.987 11.133 9.117 1 98.75 287 ALA B O 1
ATOM 5878 N N . LEU B 1 288 ? 1.188 9.609 10.523 1 98.81 288 LEU B N 1
ATOM 5879 C CA . LEU B 1 288 ? -0.136 9.656 9.914 1 98.81 288 LEU B CA 1
ATOM 5880 C C . LEU B 1 288 ? -0.722 11.062 10.008 1 98.81 288 LEU B C 1
ATOM 5882 O O . LEU B 1 288 ? -1.467 11.492 9.117 1 98.81 288 LEU B O 1
ATOM 5886 N N . VAL B 1 289 ? -0.388 11.781 11.039 1 98.81 289 VAL B N 1
ATOM 5887 C CA . VAL B 1 289 ? -0.93 13.117 11.273 1 98.81 289 VAL B CA 1
ATOM 5888 C C . VAL B 1 289 ? -0.129 14.141 10.477 1 98.81 289 VAL B C 1
ATOM 5890 O O . VAL B 1 289 ? -0.696 15.094 9.93 1 98.81 289 VAL B O 1
ATOM 5893 N N . THR B 1 290 ? 1.198 13.945 10.367 1 98.75 290 THR B N 1
ATOM 5894 C CA . THR B 1 290 ? 2.07 14.906 9.711 1 98.75 290 THR B CA 1
ATOM 5895 C C . THR B 1 290 ? 2.139 14.633 8.211 1 98.75 290 THR B C 1
ATOM 5897 O O . THR B 1 290 ? 2.543 15.5 7.43 1 98.75 290 THR B O 1
ATOM 5900 N N . ASN B 1 291 ? 1.871 13.445 7.789 1 98.69 291 ASN B N 1
ATOM 5901 C CA . ASN B 1 291 ? 1.813 12.961 6.41 1 98.69 291 ASN B CA 1
ATOM 5902 C C . ASN B 1 291 ? 0.529 12.18 6.145 1 98.69 291 ASN B C 1
ATOM 5904 O O . ASN B 1 291 ? 0.555 10.953 6.035 1 98.69 291 ASN B O 1
ATOM 5908 N N . PRO B 1 292 ? -0.537 12.945 5.898 1 98.5 292 PRO B N 1
ATOM 5909 C CA . PRO B 1 292 ? -1.857 12.336 6.086 1 98.5 292 PRO B CA 1
ATOM 5910 C C . PRO B 1 292 ? -2.373 11.641 4.828 1 98.5 292 PRO B C 1
ATOM 5912 O O . PRO B 1 292 ? -3.373 10.922 4.883 1 98.5 292 PRO B O 1
ATOM 5915 N N . LEU B 1 293 ? -1.785 11.852 3.689 1 98.62 293 LEU B N 1
ATOM 5916 C CA . LEU B 1 293 ? -2.375 11.367 2.443 1 98.62 293 LEU B CA 1
ATOM 5917 C C . LEU B 1 293 ? -1.595 10.18 1.896 1 98.62 293 LEU B C 1
ATOM 5919 O O . LEU B 1 293 ? -0.414 10.008 2.207 1 98.62 293 LEU B O 1
ATOM 5923 N N . VAL B 1 294 ? -2.303 9.328 1.027 1 98.56 294 VAL B N 1
ATOM 5924 C CA . VAL B 1 294 ? -1.575 8.359 0.209 1 98.56 294 VAL B CA 1
ATOM 5925 C C . VAL B 1 294 ? -0.429 9.055 -0.519 1 98.56 294 VAL B C 1
ATOM 5927 O O . VAL B 1 294 ? 0.685 8.531 -0.586 1 98.56 294 VAL B O 1
ATOM 5930 N N . ASN B 1 295 ? -0.684 10.258 -0.945 1 98.56 295 ASN B N 1
ATOM 5931 C CA . ASN B 1 295 ? 0.23 11.055 -1.758 1 98.56 295 ASN B CA 1
ATOM 5932 C C . ASN B 1 295 ? 1.414 11.562 -0.938 1 98.56 295 ASN B C 1
ATOM 5934 O O . ASN B 1 295 ? 2.486 11.82 -1.485 1 98.56 295 ASN B O 1
ATOM 5938 N N . SER B 1 296 ? 1.206 11.672 0.408 1 98.62 296 SER B N 1
ATOM 5939 C CA . SER B 1 296 ? 2.299 12.094 1.28 1 98.62 296 SER B CA 1
ATOM 5940 C C . SER B 1 296 ? 3.498 11.156 1.147 1 98.62 296 SER B C 1
ATOM 5942 O O . SER B 1 296 ? 4.645 11.609 1.187 1 98.62 296 SER B O 1
ATOM 5944 N N . TYR B 1 297 ? 3.238 9.984 0.905 1 98.06 297 TYR B N 1
ATOM 5945 C CA . TYR B 1 297 ? 4.281 8.961 0.92 1 98.06 297 TYR B CA 1
ATOM 5946 C C . TYR B 1 297 ? 4.895 8.789 -0.463 1 98.06 297 TYR B C 1
ATOM 5948 O O . TYR B 1 297 ? 5.832 8.008 -0.64 1 98.06 297 TYR B O 1
ATOM 5956 N N . LYS B 1 298 ? 4.301 9.492 -1.465 1 97.75 298 LYS B N 1
ATOM 5957 C CA . LYS B 1 298 ? 4.98 9.641 -2.75 1 97.75 298 LYS B CA 1
ATOM 5958 C C . LYS B 1 298 ? 6.082 10.695 -2.672 1 97.75 298 LYS B C 1
ATOM 5960 O O . LYS B 1 298 ? 6.992 10.711 -3.502 1 97.75 298 LYS B O 1
ATOM 5965 N N . ARG B 1 299 ? 5.938 11.602 -1.698 1 96.88 299 ARG B N 1
ATOM 5966 C CA . ARG B 1 299 ? 6.988 12.578 -1.426 1 96.88 299 ARG B CA 1
ATOM 5967 C C . ARG B 1 299 ? 8.109 11.961 -0.594 1 96.88 299 ARG B C 1
ATOM 5969 O O . ARG B 1 299 ? 9.289 12.18 -0.875 1 96.88 299 ARG B O 1
ATOM 5976 N N . LEU B 1 300 ? 7.723 11.172 0.403 1 95.81 300 LEU B N 1
ATOM 5977 C CA . LEU B 1 300 ? 8.688 10.586 1.328 1 95.81 300 LEU B CA 1
ATOM 5978 C C . LEU B 1 300 ? 9.359 9.367 0.709 1 95.81 300 LEU B C 1
ATOM 5980 O O . LEU B 1 300 ? 9.219 8.25 1.213 1 95.81 300 LEU B O 1
ATOM 5984 N N . VAL B 1 301 ? 10.047 9.531 -0.371 1 93.06 301 VAL B N 1
ATOM 5985 C CA . VAL B 1 301 ? 10.828 8.516 -1.065 1 93.06 301 VAL B CA 1
ATOM 5986 C C . VAL B 1 301 ? 12.25 9.023 -1.282 1 93.06 301 VAL B C 1
ATOM 5988 O O . VAL B 1 301 ? 12.477 10.227 -1.388 1 93.06 301 VAL B O 1
ATOM 5991 N N . PRO B 1 302 ? 13.188 8.148 -1.276 1 86.38 302 PRO B N 1
ATOM 5992 C CA . PRO B 1 302 ? 14.57 8.578 -1.501 1 86.38 302 PRO B CA 1
ATOM 5993 C C . PRO B 1 302 ? 14.781 9.188 -2.883 1 86.38 302 PRO B C 1
ATOM 5995 O O . PRO B 1 302 ? 14.062 8.859 -3.828 1 86.38 302 PRO B O 1
ATOM 5998 N N . GLY B 1 303 ? 15.688 10.086 -2.949 1 82.75 303 GLY B N 1
ATOM 5999 C CA . GLY B 1 303 ? 16.109 10.57 -4.25 1 82.75 303 GLY B CA 1
ATOM 6000 C C . GLY B 1 303 ? 15.57 11.953 -4.578 1 82.75 303 GLY B C 1
ATOM 6001 O O . GLY B 1 303 ? 15.938 12.539 -5.598 1 82.75 303 GLY B O 1
ATOM 6002 N N . TYR B 1 304 ? 14.695 12.5 -3.703 1 85.81 304 TYR B N 1
ATOM 6003 C CA . TYR B 1 304 ? 14.094 13.805 -3.984 1 85.81 304 TYR B CA 1
ATOM 6004 C C . TYR B 1 304 ? 14.203 14.727 -2.777 1 85.81 304 TYR B C 1
ATOM 6006 O O . TYR B 1 304 ? 13.305 15.523 -2.514 1 85.81 304 TYR B O 1
ATOM 6014 N N . GLU B 1 305 ? 15.141 14.43 -1.91 1 79.75 305 GLU B N 1
ATOM 6015 C CA . GLU B 1 305 ? 15.516 15.281 -0.787 1 79.75 305 GLU B CA 1
ATOM 6016 C C . GLU B 1 305 ? 14.492 15.195 0.34 1 79.75 305 GLU B C 1
ATOM 6018 O O . GLU B 1 305 ? 14.43 16.078 1.203 1 79.75 305 GLU B O 1
ATOM 6023 N N . ALA B 1 306 ? 13.648 14.227 0.236 1 88.5 306 ALA B N 1
ATOM 6024 C CA . ALA B 1 306 ? 12.68 14.07 1.314 1 88.5 306 ALA B CA 1
ATOM 6025 C C . ALA B 1 306 ? 13.266 13.25 2.461 1 88.5 306 ALA B C 1
ATOM 6027 O O . ALA B 1 306 ? 13.992 12.281 2.23 1 88.5 306 ALA B O 1
ATOM 6028 N N . PRO B 1 307 ? 12.969 13.609 3.67 1 91.81 307 PRO B N 1
ATOM 6029 C CA . PRO B 1 307 ? 13.531 12.969 4.863 1 91.81 307 PRO B CA 1
ATOM 6030 C C . PRO B 1 307 ? 12.844 11.641 5.199 1 91.81 307 PRO B C 1
ATOM 6032 O O . PRO B 1 307 ? 11.836 11.633 5.918 1 91.81 307 PRO B O 1
ATOM 6035 N N . VAL B 1 308 ? 13.422 10.555 4.828 1 93.12 308 VAL B N 1
ATOM 6036 C CA . VAL B 1 308 ? 12.781 9.258 5.035 1 93.12 308 VAL B CA 1
ATOM 6037 C C . VAL B 1 308 ? 13.414 8.547 6.227 1 93.12 308 VAL B C 1
ATOM 6039 O O . VAL B 1 308 ? 12.789 7.688 6.852 1 93.12 308 VAL B O 1
ATOM 6042 N N . TYR B 1 309 ? 14.594 8.945 6.699 1 94.38 309 TYR B N 1
ATOM 6043 C CA . TYR B 1 309 ? 15.352 8.203 7.703 1 94.38 309 TYR B CA 1
ATOM 6044 C C . TYR B 1 309 ? 15.297 8.906 9.055 1 94.38 309 TYR B C 1
ATOM 6046 O O . TYR B 1 309 ? 15.516 10.117 9.141 1 94.38 309 TYR B O 1
ATOM 6054 N N . ILE B 1 310 ? 14.984 8.133 10.062 1 97.06 310 ILE B N 1
ATOM 6055 C CA . ILE B 1 310 ? 14.82 8.672 11.406 1 97.06 310 ILE B CA 1
ATOM 6056 C C . ILE B 1 310 ? 16.188 8.859 12.062 1 97.06 310 ILE B C 1
ATOM 6058 O O . ILE B 1 310 ? 16.688 7.945 12.719 1 97.06 310 ILE B O 1
ATOM 6062 N N . ALA B 1 311 ? 16.75 9.953 11.867 1 96.31 311 ALA B N 1
ATOM 6063 C CA . ALA B 1 311 ? 18.031 10.414 12.414 1 96.31 311 ALA B CA 1
ATOM 6064 C C . ALA B 1 311 ? 18.047 11.93 12.562 1 96.31 311 ALA B C 1
ATOM 6066 O O . ALA B 1 311 ? 17.078 12.609 12.195 1 96.31 311 ALA B O 1
ATOM 6067 N N . TRP B 1 312 ? 19.016 12.43 13.219 1 96.88 312 TRP B N 1
ATOM 6068 C CA . TRP B 1 312 ? 19.156 13.875 13.375 1 96.88 312 TRP B CA 1
ATOM 6069 C C . TRP B 1 312 ? 20.594 14.32 13.117 1 96.88 312 TRP B C 1
ATOM 6071 O O . TRP B 1 312 ? 21.516 13.508 13.164 1 96.88 312 TRP B O 1
ATOM 6081 N N . SER B 1 313 ? 20.688 15.555 12.719 1 94.75 313 SER B N 1
ATOM 6082 C CA . SER B 1 313 ? 22.016 16.094 12.43 1 94.75 313 SER B CA 1
ATOM 6083 C C . SER B 1 313 ? 22.062 17.609 12.617 1 94.75 313 SER B C 1
ATOM 6085 O O . SER B 1 313 ? 21.109 18.297 12.281 1 94.75 313 SER B O 1
ATOM 6087 N N . PRO B 1 314 ? 23.141 18.125 13.117 1 92 314 PRO B N 1
ATOM 6088 C CA . PRO B 1 314 ? 23.344 19.578 13.172 1 92 314 PRO B CA 1
ATOM 6089 C C . PRO B 1 314 ? 23.922 20.141 11.875 1 92 314 PRO B C 1
ATOM 6091 O O . PRO B 1 314 ? 23.984 21.359 11.711 1 92 314 PRO B O 1
ATOM 6094 N N . LYS B 1 315 ? 24.281 19.266 10.922 1 81.69 315 LYS B N 1
ATOM 6095 C CA . LYS B 1 315 ? 25.031 19.734 9.75 1 81.69 315 LYS B CA 1
ATOM 6096 C C . LYS B 1 315 ? 24.312 19.344 8.461 1 81.69 315 LYS B C 1
ATOM 6098 O O . LYS B 1 315 ? 24.188 20.156 7.547 1 81.69 315 LYS B O 1
ATOM 6103 N N . ASN B 1 316 ? 23.875 18.188 8.484 1 82 316 ASN B N 1
ATOM 6104 C CA . ASN B 1 316 ? 23.375 17.609 7.242 1 82 316 ASN B CA 1
ATOM 6105 C C . ASN B 1 316 ? 21.859 17.75 7.121 1 82 316 ASN B C 1
ATOM 6107 O O . ASN B 1 316 ? 21.156 17.875 8.133 1 82 316 ASN B O 1
ATOM 6111 N N . ARG B 1 317 ? 21.406 17.766 5.785 1 79.06 317 ARG B N 1
ATOM 6112 C CA . ARG B 1 317 ? 19.984 17.938 5.539 1 79.06 317 ARG B CA 1
ATOM 6113 C C . ARG B 1 317 ? 19.328 16.625 5.133 1 79.06 317 ARG B C 1
ATOM 6115 O O . ARG B 1 317 ? 18.172 16.594 4.715 1 79.06 317 ARG B O 1
ATOM 6122 N N . SER B 1 318 ? 19.984 15.555 5.344 1 85.94 318 SER B N 1
ATOM 6123 C CA . SER B 1 318 ? 19.453 14.281 4.875 1 85.94 318 SER B CA 1
ATOM 6124 C C . SER B 1 318 ? 18.594 13.617 5.941 1 85.94 318 SER B C 1
ATOM 6126 O O . SER B 1 318 ? 17.656 12.875 5.621 1 85.94 318 SER B O 1
ATOM 6128 N N . PRO B 1 319 ? 18.844 13.922 7.219 1 91.12 319 PRO B N 1
ATOM 6129 C CA . PRO B 1 319 ? 18.031 13.242 8.242 1 91.12 319 PRO B CA 1
ATOM 6130 C C . PRO B 1 319 ? 16.672 13.891 8.438 1 91.12 319 PRO B C 1
ATOM 6132 O O . PRO B 1 319 ? 16.406 14.984 7.918 1 91.12 319 PRO B O 1
ATOM 6135 N N . LEU B 1 320 ? 15.883 13.242 9.219 1 96.44 320 LEU B N 1
ATOM 6136 C CA . LEU B 1 320 ? 14.531 13.656 9.578 1 96.44 320 LEU B CA 1
ATOM 6137 C C . LEU B 1 320 ? 14.555 14.953 10.375 1 96.44 320 LEU B C 1
ATOM 6139 O O . LEU B 1 320 ? 13.688 15.82 10.195 1 96.44 320 LEU B O 1
ATOM 6143 N N . ILE B 1 321 ? 15.516 15.094 11.25 1 97.81 321 ILE B N 1
ATOM 6144 C CA . ILE B 1 321 ? 15.602 16.25 12.141 1 97.81 321 ILE B CA 1
ATOM 6145 C C . ILE B 1 321 ? 16.922 16.969 11.898 1 97.81 321 ILE B C 1
ATOM 6147 O O . ILE B 1 321 ? 18 16.359 11.922 1 97.81 321 ILE B O 1
ATOM 6151 N N . ARG B 1 322 ? 16.797 18.219 11.688 1 96.38 322 ARG B N 1
ATOM 6152 C CA . ARG B 1 322 ? 17.969 19.078 11.539 1 96.38 322 ARG B CA 1
ATOM 6153 C C . ARG B 1 322 ? 18.031 20.109 12.656 1 96.38 322 ARG B C 1
ATOM 6155 O O . ARG B 1 322 ? 16.984 20.609 13.109 1 96.38 322 ARG B O 1
ATOM 6162 N N . VAL B 1 323 ? 19.219 20.391 13.109 1 96.12 323 VAL B N 1
ATOM 6163 C CA . VAL B 1 323 ? 19.438 21.5 14.023 1 96.12 323 VAL B CA 1
ATOM 6164 C C . VAL B 1 323 ? 20.188 22.625 13.305 1 96.12 323 VAL B C 1
ATOM 6166 O O . VAL B 1 323 ? 21.422 22.562 13.156 1 96.12 323 VAL B O 1
ATOM 6169 N N . PRO B 1 324 ? 19.422 23.609 12.93 1 93.69 324 PRO B N 1
ATOM 6170 C CA . PRO B 1 324 ? 20.078 24.703 12.203 1 93.69 324 PRO B CA 1
ATOM 6171 C C . PRO B 1 324 ? 21.234 25.312 12.984 1 93.69 324 PRO B C 1
ATOM 6173 O O . PRO B 1 324 ? 21.266 25.266 14.219 1 93.69 324 PRO B O 1
ATOM 6176 N N . ALA B 1 325 ? 22.156 26.016 12.375 1 89.06 325 ALA B N 1
ATOM 6177 C CA . ALA B 1 325 ? 23.422 26.484 12.93 1 89.06 325 ALA B CA 1
ATOM 6178 C C . ALA B 1 325 ? 23.203 27.703 13.828 1 89.06 325 ALA B C 1
ATOM 6180 O O . ALA B 1 325 ? 23.969 27.938 14.758 1 89.06 325 ALA B O 1
ATOM 6181 N N . LYS B 1 326 ? 22.188 28.406 13.57 1 90.25 326 LYS B N 1
ATOM 6182 C CA . LYS B 1 326 ? 21.938 29.609 14.352 1 90.25 326 LYS B CA 1
ATOM 6183 C C . LYS B 1 326 ? 21.75 29.281 15.836 1 90.25 326 LYS B C 1
ATOM 6185 O O . LYS B 1 326 ? 21.109 28.281 16.172 1 90.25 326 LYS B O 1
ATOM 6190 N N . ARG B 1 327 ? 22.344 30.188 16.672 1 92.25 327 ARG B N 1
ATOM 6191 C CA . ARG B 1 327 ? 22.297 29.969 18.109 1 92.25 327 ARG B CA 1
ATOM 6192 C C . ARG B 1 327 ? 21.75 31.188 18.844 1 92.25 327 ARG B C 1
ATOM 6194 O O . ARG B 1 327 ? 21.453 32.219 18.219 1 92.25 327 ARG B O 1
ATOM 6201 N N . GLY B 1 328 ? 21.594 31.078 20.203 1 92.19 328 GLY B N 1
ATOM 6202 C CA . GLY B 1 328 ? 20.922 32.125 20.969 1 92.19 328 GLY B CA 1
ATOM 6203 C C . GLY B 1 328 ? 19.406 31.984 20.953 1 92.19 328 GLY B C 1
ATOM 6204 O O . GLY B 1 328 ? 18.875 30.891 21.125 1 92.19 328 GLY B O 1
ATOM 6205 N N . GLN B 1 329 ? 18.766 33.062 20.703 1 91.25 329 GLN B N 1
ATOM 6206 C CA . GLN B 1 329 ? 17.297 33.031 20.703 1 91.25 329 GLN B CA 1
ATOM 6207 C C . GLN B 1 329 ? 16.766 32.312 19.469 1 91.25 329 GLN B C 1
ATOM 6209 O O . GLN B 1 329 ? 15.594 31.969 19.406 1 91.25 329 GLN B O 1
ATOM 6214 N N . ALA B 1 330 ? 17.625 32.094 18.578 1 92.56 330 ALA B N 1
ATOM 6215 C CA . ALA B 1 330 ? 17.219 31.469 17.328 1 92.56 330 ALA B CA 1
ATOM 6216 C C . ALA B 1 330 ? 17.453 29.969 17.359 1 92.56 330 ALA B C 1
ATOM 6218 O O . ALA B 1 330 ? 17.203 29.281 16.359 1 92.56 330 ALA B O 1
ATOM 6219 N N . THR B 1 331 ? 17.953 29.391 18.516 1 96.75 331 THR B N 1
ATOM 6220 C CA . THR B 1 331 ? 18.156 27.953 18.641 1 96.75 331 THR B CA 1
ATOM 6221 C C . THR B 1 331 ? 16.844 27.203 18.438 1 96.75 331 THR B C 1
ATOM 6223 O O . THR B 1 331 ? 15.836 27.516 19.078 1 96.75 331 THR B O 1
ATOM 6226 N N . ARG B 1 332 ? 16.828 26.281 17.484 1 97.5 332 ARG B N 1
ATOM 6227 C CA . ARG B 1 332 ? 15.594 25.578 17.156 1 97.5 332 ARG B CA 1
ATOM 6228 C C . ARG B 1 332 ? 15.891 24.203 16.547 1 97.5 332 ARG B C 1
ATOM 6230 O O . ARG B 1 332 ? 17.047 23.906 16.219 1 97.5 332 ARG B O 1
ATOM 6237 N N . ILE B 1 333 ? 14.906 23.406 16.5 1 97.62 333 ILE B N 1
ATOM 6238 C CA . ILE B 1 333 ? 14.914 22.078 15.891 1 97.62 333 ILE B CA 1
ATOM 6239 C C . ILE B 1 333 ? 13.984 22.062 14.68 1 97.62 333 ILE B C 1
ATOM 6241 O O . ILE B 1 333 ? 12.875 22.609 14.734 1 97.62 333 ILE B O 1
ATOM 6245 N N . GLU B 1 334 ? 14.469 21.5 13.594 1 97.69 334 GLU B N 1
ATOM 6246 C CA . GLU B 1 334 ? 13.664 21.438 12.375 1 97.69 334 GLU B CA 1
ATOM 6247 C C . GLU B 1 334 ? 13.242 20 12.078 1 97.69 334 GLU B C 1
ATOM 6249 O O . GLU B 1 334 ? 14.078 19.141 11.828 1 97.69 334 GLU B O 1
ATOM 6254 N N . LEU B 1 335 ? 11.992 19.734 12.188 1 98.44 335 LEU B N 1
ATOM 6255 C CA . LEU B 1 335 ? 11.414 18.484 11.719 1 98.44 335 LEU B CA 1
ATOM 6256 C C . LEU B 1 335 ? 11.023 18.578 10.25 1 98.44 335 LEU B C 1
ATOM 6258 O O . LEU B 1 335 ? 10.266 19.469 9.859 1 98.44 335 LEU B O 1
ATOM 6262 N N . ARG B 1 336 ? 11.359 17.562 9.406 1 97.69 336 ARG B N 1
ATOM 6263 C CA . ARG B 1 336 ? 11.312 17.828 7.973 1 97.69 336 ARG B CA 1
ATOM 6264 C C . ARG B 1 336 ? 10.25 16.969 7.297 1 97.69 336 ARG B C 1
ATOM 6266 O O . ARG B 1 336 ? 9.961 17.141 6.113 1 97.69 336 ARG B O 1
ATOM 6273 N N . ASN B 1 337 ? 9.617 16.031 7.949 1 97.94 337 ASN B N 1
ATOM 6274 C CA . ASN B 1 337 ? 8.727 15.078 7.285 1 97.94 337 ASN B CA 1
ATOM 6275 C C . ASN B 1 337 ? 7.344 15.68 7.051 1 97.94 337 ASN B C 1
ATOM 6277 O O . ASN B 1 337 ? 6.672 15.336 6.074 1 97.94 337 ASN B O 1
ATOM 6281 N N . PRO B 1 338 ? 6.852 16.641 7.906 1 98.56 338 PRO B N 1
ATOM 6282 C CA . PRO B 1 338 ? 5.48 17.109 7.668 1 98.56 338 PRO B CA 1
ATOM 6283 C C . PRO B 1 338 ? 5.281 17.672 6.262 1 98.56 338 PRO B C 1
ATOM 6285 O O . PRO B 1 338 ? 6.238 18.141 5.645 1 98.56 338 PRO B O 1
ATOM 6288 N N . ASP B 1 339 ? 4.086 17.5 5.762 1 98.25 339 ASP B N 1
ATOM 6289 C CA . ASP B 1 339 ? 3.746 18.109 4.48 1 98.25 339 ASP B CA 1
ATOM 6290 C C . ASP B 1 339 ? 2.514 19 4.609 1 98.25 339 ASP B C 1
ATOM 6292 O O . ASP B 1 339 ? 1.824 18.984 5.629 1 98.25 339 ASP B O 1
ATOM 6296 N N . PRO B 1 340 ? 2.279 19.875 3.646 1 98.19 340 PRO B N 1
ATOM 6297 C CA . PRO B 1 340 ? 1.286 20.938 3.793 1 98.19 340 PRO B CA 1
ATOM 6298 C C . PRO B 1 340 ? -0.15 20.422 3.748 1 98.19 340 PRO B C 1
ATOM 6300 O O . PRO B 1 340 ? -1.093 21.188 3.977 1 98.19 340 PRO B O 1
ATOM 6303 N N . ALA B 1 341 ? -0.34 19.156 3.48 1 98.19 341 ALA B N 1
ATOM 6304 C CA . ALA B 1 341 ? -1.688 18.594 3.512 1 98.19 341 ALA B CA 1
ATOM 6305 C C . ALA B 1 341 ? -2.123 18.281 4.941 1 98.19 341 ALA B C 1
ATOM 6307 O O . ALA B 1 341 ? -3.303 18.031 5.199 1 98.19 341 ALA B O 1
ATOM 6308 N N . ALA B 1 342 ? -1.234 18.375 5.902 1 98.5 342 ALA B N 1
ATOM 6309 C CA . ALA B 1 342 ? -1.521 18.062 7.297 1 98.5 342 ALA B CA 1
ATOM 6310 C C . ALA B 1 342 ? -2.422 19.109 7.93 1 98.5 342 ALA B C 1
ATOM 6312 O O . ALA B 1 342 ? -2.396 20.281 7.531 1 98.5 342 ALA B O 1
ATOM 6313 N N . ASN B 1 343 ? -3.281 18.672 8.852 1 98.38 343 ASN B N 1
ATOM 6314 C CA . ASN B 1 343 ? -3.938 19.609 9.766 1 98.38 343 ASN B CA 1
ATOM 6315 C C . ASN B 1 343 ? -2.938 20.266 10.703 1 98.38 343 ASN B C 1
ATOM 6317 O O . ASN B 1 343 ? -2.391 19.609 11.594 1 98.38 343 ASN B O 1
ATOM 6321 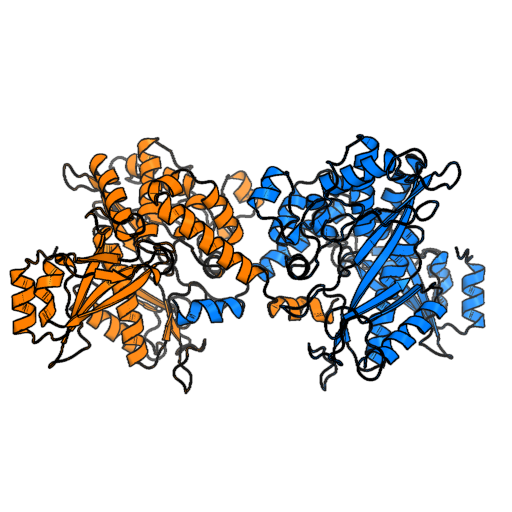N N . PRO B 1 344 ? -2.748 21.5 10.5 1 98.69 344 PRO B N 1
ATOM 6322 C CA . PRO B 1 344 ? -1.657 22.109 11.258 1 98.69 344 PRO B CA 1
ATOM 6323 C C . PRO B 1 344 ? -1.886 22.047 12.773 1 98.69 344 PRO B C 1
ATOM 6325 O O . PRO B 1 344 ? -0.932 21.891 13.539 1 98.69 344 PRO B O 1
ATOM 6328 N N . TYR B 1 345 ? -3.152 22.156 13.219 1 98.81 345 TYR B N 1
ATOM 6329 C CA . TYR B 1 345 ? -3.436 22.094 14.648 1 98.81 345 TYR B CA 1
ATOM 6330 C C . TYR B 1 345 ? -3.045 20.734 15.219 1 98.81 345 TYR B C 1
ATOM 6332 O O . TYR B 1 345 ? -2.355 20.656 16.234 1 98.81 345 TYR B O 1
ATOM 6340 N N . LEU B 1 346 ? -3.424 19.719 14.523 1 98.88 346 LEU B N 1
ATOM 6341 C CA . LEU B 1 346 ? -3.148 18.375 15 1 98.88 346 LEU B CA 1
ATOM 6342 C C . LEU B 1 346 ? -1.674 18.031 14.82 1 98.88 346 LEU B C 1
ATOM 6344 O O . LEU B 1 346 ? -1.085 17.344 15.664 1 98.88 346 LEU B O 1
ATOM 6348 N N . ALA B 1 347 ? -1.108 18.453 13.727 1 98.88 347 ALA B N 1
ATOM 6349 C CA . ALA B 1 347 ? 0.309 18.188 13.484 1 98.88 347 ALA B CA 1
ATOM 6350 C C . ALA B 1 347 ? 1.174 18.812 14.578 1 98.88 347 ALA B C 1
ATOM 6352 O O . ALA B 1 347 ? 2.055 18.156 15.133 1 98.88 347 ALA B O 1
ATOM 6353 N N . PHE B 1 348 ? 0.91 20.078 14.898 1 98.94 348 PHE B N 1
ATOM 6354 C CA . PHE B 1 348 ? 1.7 20.766 15.914 1 98.94 348 PHE B CA 1
ATOM 6355 C C . PHE B 1 348 ? 1.467 20.156 17.281 1 98.94 348 PHE B C 1
ATOM 6357 O O . PHE B 1 348 ? 2.396 20.047 18.094 1 98.94 348 PHE B O 1
ATOM 6364 N N . ALA B 1 349 ? 0.228 19.766 17.531 1 98.94 349 ALA B N 1
ATOM 6365 C CA . ALA B 1 349 ? -0.055 19.094 18.797 1 98.94 349 ALA B CA 1
ATOM 6366 C C . ALA B 1 349 ? 0.718 17.781 18.891 1 98.94 349 ALA B C 1
ATOM 6368 O O . ALA B 1 349 ? 1.312 17.5 19.938 1 98.94 349 ALA B O 1
ATOM 6369 N N . ALA B 1 350 ? 0.716 17.016 17.844 1 98.94 350 ALA B N 1
ATOM 6370 C CA . ALA B 1 350 ? 1.345 15.695 17.828 1 98.94 350 ALA B CA 1
ATOM 6371 C C . ALA B 1 350 ? 2.854 15.805 18.031 1 98.94 350 ALA B C 1
ATOM 6373 O O . ALA B 1 350 ? 3.43 15.086 18.844 1 98.94 350 ALA B O 1
ATOM 6374 N N . VAL B 1 351 ? 3.506 16.703 17.328 1 98.88 351 VAL B N 1
ATOM 6375 C CA . VAL B 1 351 ? 4.961 16.797 17.406 1 98.88 351 VAL B CA 1
ATOM 6376 C C . VAL B 1 351 ? 5.363 17.406 18.75 1 98.88 351 VAL B C 1
ATOM 6378 O O . VAL B 1 351 ? 6.395 17.031 19.312 1 98.88 351 VAL B O 1
ATOM 6381 N N . LEU B 1 352 ? 4.559 18.344 19.25 1 98.94 352 LEU B N 1
ATOM 6382 C CA . LEU B 1 352 ? 4.828 18.891 20.578 1 98.94 352 LEU B CA 1
ATOM 6383 C C . LEU B 1 352 ? 4.734 17.797 21.641 1 98.94 352 LEU B C 1
ATOM 6385 O O . LEU B 1 352 ? 5.613 17.688 22.5 1 98.94 352 LEU B O 1
ATOM 6389 N N . ALA B 1 353 ? 3.676 17.031 21.578 1 98.94 353 ALA B N 1
ATOM 6390 C CA . ALA B 1 353 ? 3.486 15.961 22.547 1 98.94 353 ALA B CA 1
ATOM 6391 C C . ALA B 1 353 ? 4.656 14.984 22.516 1 98.94 353 ALA B C 1
ATOM 6393 O O . ALA B 1 353 ? 5.113 14.523 23.562 1 98.94 353 ALA B O 1
ATOM 6394 N N . ALA B 1 354 ? 5.09 14.641 21.344 1 98.94 354 ALA B N 1
ATOM 6395 C CA . ALA B 1 354 ? 6.227 13.734 21.188 1 98.94 354 ALA B CA 1
ATOM 6396 C C . ALA B 1 354 ? 7.484 14.32 21.828 1 98.94 354 ALA B C 1
ATOM 6398 O O . ALA B 1 354 ? 8.188 13.633 22.578 1 98.94 354 ALA B O 1
ATOM 6399 N N . GLY B 1 355 ? 7.754 15.586 21.547 1 98.88 355 GLY B N 1
ATOM 6400 C CA . GLY B 1 355 ? 8.898 16.25 22.156 1 98.88 355 GLY B CA 1
ATOM 6401 C C . GLY B 1 355 ? 8.82 16.328 23.656 1 98.88 355 GLY B C 1
ATOM 6402 O O . GLY B 1 355 ? 9.805 16.078 24.359 1 98.88 355 GLY B O 1
ATOM 6403 N N . LEU B 1 356 ? 7.645 16.688 24.156 1 98.88 356 LEU B N 1
ATOM 6404 C CA . LEU B 1 356 ? 7.449 16.797 25.594 1 98.88 356 LEU B CA 1
ATOM 6405 C C . LEU B 1 356 ? 7.621 15.445 26.281 1 98.88 356 LEU B C 1
ATOM 6407 O O . LEU B 1 356 ? 8.125 15.375 27.406 1 98.88 356 LEU B O 1
ATOM 6411 N N . ASP B 1 357 ? 7.113 14.398 25.625 1 98.81 357 ASP B N 1
ATOM 6412 C CA . ASP B 1 357 ? 7.34 13.062 26.156 1 98.81 357 ASP B CA 1
ATOM 6413 C C . ASP B 1 357 ? 8.828 12.773 26.312 1 98.81 357 ASP B C 1
ATOM 6415 O O . ASP B 1 357 ? 9.25 12.148 27.281 1 98.81 357 ASP B O 1
ATOM 6419 N N . GLY B 1 358 ? 9.602 13.203 25.344 1 98.81 358 GLY B N 1
ATOM 6420 C CA . GLY B 1 358 ? 11.039 13.078 25.438 1 98.81 358 GLY B CA 1
ATOM 6421 C C . GLY B 1 358 ? 11.617 13.789 26.656 1 98.81 358 GLY B C 1
ATOM 6422 O O . GLY B 1 358 ? 12.477 13.242 27.359 1 98.81 358 GLY B O 1
ATOM 6423 N N . ILE B 1 359 ? 11.172 14.977 26.922 1 98.69 359 ILE B N 1
ATOM 6424 C CA . ILE B 1 359 ? 11.648 15.766 28.047 1 98.69 359 ILE B CA 1
ATOM 6425 C C . ILE B 1 359 ? 11.227 15.102 29.359 1 98.69 359 ILE B C 1
ATOM 6427 O O . ILE B 1 359 ? 12.047 14.898 30.266 1 98.69 359 ILE B O 1
ATOM 6431 N N . LYS B 1 360 ? 9.977 14.734 29.422 1 98.56 360 LYS B N 1
ATOM 6432 C CA . LYS B 1 360 ? 9.406 14.133 30.625 1 98.56 360 LYS B CA 1
ATOM 6433 C C . LYS B 1 360 ? 10.141 12.844 31 1 98.56 360 LYS B C 1
ATOM 6435 O O . LYS B 1 360 ? 10.414 12.602 32.156 1 98.56 360 LYS B O 1
ATOM 6440 N N . ASN B 1 361 ? 10.492 12.055 30.016 1 98.5 361 ASN B N 1
ATOM 6441 C CA . ASN B 1 361 ? 11.07 10.734 30.266 1 98.5 361 ASN B CA 1
ATOM 6442 C C . ASN B 1 361 ? 12.578 10.727 30 1 98.5 361 ASN B C 1
ATOM 6444 O O . ASN B 1 361 ? 13.211 9.672 30.016 1 98.5 361 ASN B O 1
ATOM 6448 N N . LYS B 1 362 ? 13.125 11.906 29.703 1 98.5 362 LYS B N 1
ATOM 6449 C CA . LYS B 1 362 ? 14.555 12.086 29.5 1 98.5 362 LYS B CA 1
ATOM 6450 C C . LYS B 1 362 ? 15.086 11.117 28.453 1 98.5 362 LYS B C 1
ATOM 6452 O O . LYS B 1 362 ? 16.062 10.398 28.688 1 98.5 362 LYS B O 1
ATOM 6457 N N . ILE B 1 363 ? 14.422 11.047 27.344 1 98.5 363 ILE B N 1
ATOM 6458 C CA . ILE B 1 363 ? 14.805 10.172 26.25 1 98.5 363 ILE B CA 1
ATOM 6459 C C . ILE B 1 363 ? 15.977 10.781 25.484 1 98.5 363 ILE B C 1
ATOM 6461 O O . ILE B 1 363 ? 15.812 11.789 24.781 1 98.5 363 ILE B O 1
ATOM 6465 N N . GLU B 1 364 ? 17.109 10.203 25.531 1 97.62 364 GLU B N 1
ATOM 6466 C CA . GLU B 1 364 ? 18.297 10.695 24.828 1 97.62 364 GLU B CA 1
ATOM 6467 C C . GLU B 1 364 ? 18.297 10.242 23.359 1 97.62 364 GLU B C 1
ATOM 6469 O O . GLU B 1 364 ? 18.031 9.07 23.078 1 97.62 364 GLU B O 1
ATOM 6474 N N . PRO B 1 365 ? 18.5 11.164 22.484 1 97.12 365 PRO B N 1
ATOM 6475 C CA . PRO B 1 365 ? 18.656 10.719 21.094 1 97.12 365 PRO B CA 1
ATOM 6476 C C . PRO B 1 365 ? 19.984 9.992 20.875 1 97.12 365 PRO B C 1
ATOM 6478 O O . PRO B 1 365 ? 20.938 10.188 21.625 1 97.12 365 PRO B O 1
ATOM 6481 N N . PRO B 1 366 ? 20.047 9.078 19.891 1 95.25 366 PRO B N 1
ATOM 6482 C CA . PRO B 1 366 ? 21.344 8.508 19.516 1 95.25 366 PRO B CA 1
ATOM 6483 C C . PRO B 1 366 ? 22.328 9.555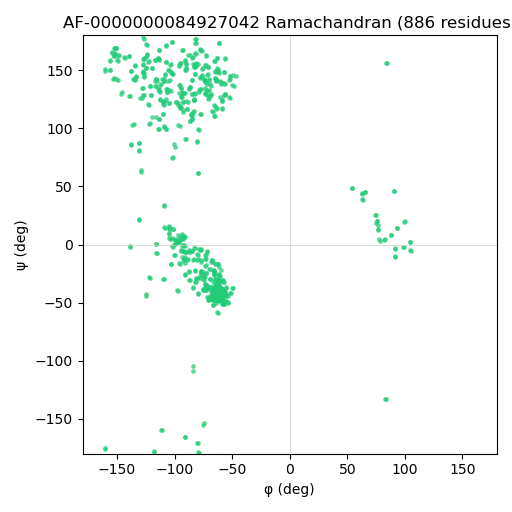 19 1 95.25 366 PRO B C 1
ATOM 6485 O O . PRO B 1 366 ? 21.969 10.727 18.859 1 95.25 366 PRO B O 1
ATOM 6488 N N . GLU B 1 367 ? 23.562 9.156 18.766 1 93.12 367 GLU B N 1
ATOM 6489 C CA . GLU B 1 367 ? 24.547 10.062 18.203 1 93.12 367 GLU B CA 1
ATOM 6490 C C . GLU B 1 367 ? 24.078 10.633 16.875 1 93.12 367 GLU B C 1
ATOM 6492 O O . GLU B 1 367 ? 23.453 9.93 16.078 1 93.12 367 GLU B O 1
ATOM 6497 N N . PRO B 1 368 ? 24.328 11.906 16.688 1 94 368 PRO B N 1
ATOM 6498 C CA . PRO B 1 368 ? 23.938 12.508 15.414 1 94 368 PRO B CA 1
ATOM 6499 C C . PRO B 1 368 ? 24.656 11.883 14.227 1 94 368 PRO B C 1
ATOM 6501 O O . PRO B 1 368 ? 25.781 11.406 14.367 1 94 368 PRO B O 1
ATOM 6504 N N . VAL B 1 369 ? 24 11.844 13.094 1 90.75 369 VAL B N 1
ATOM 6505 C CA . VAL B 1 369 ? 24.609 11.32 11.875 1 90.75 369 VAL B CA 1
ATOM 6506 C C . VAL B 1 369 ? 25.188 12.469 11.055 1 90.75 369 VAL B C 1
ATOM 6508 O O . VAL B 1 369 ? 24.469 13.359 10.602 1 90.75 369 VAL B O 1
ATOM 6511 N N . GLU B 1 370 ? 26.391 12.461 10.828 1 86 370 GLU B N 1
ATOM 6512 C CA . GLU B 1 370 ? 27.062 13.562 10.148 1 86 370 GLU B CA 1
ATOM 6513 C C . GLU B 1 370 ? 27.219 13.273 8.656 1 86 370 GLU B C 1
ATOM 6515 O O . GLU B 1 370 ? 27.375 14.203 7.855 1 86 370 GLU B O 1
ATOM 6520 N N . GLU B 1 371 ? 27.047 12.023 8.336 1 84.25 371 GLU B N 1
ATOM 6521 C CA . GLU B 1 371 ? 27.172 11.641 6.934 1 84.25 371 GLU B CA 1
ATOM 6522 C C . GLU B 1 371 ? 25.828 11.711 6.211 1 84.25 371 GLU B C 1
ATOM 6524 O O . GLU B 1 371 ? 24.781 11.742 6.852 1 84.25 371 GLU B O 1
ATOM 6529 N N . ASN B 1 372 ? 26 11.812 4.914 1 84.88 372 ASN B N 1
ATOM 6530 C CA . ASN B 1 372 ? 24.812 11.789 4.07 1 84.88 372 ASN B CA 1
ATOM 6531 C C . ASN B 1 372 ? 24.141 10.422 4.102 1 84.88 372 ASN B C 1
ATOM 6533 O O . ASN B 1 372 ? 24.625 9.469 3.504 1 84.88 372 ASN B O 1
ATOM 6537 N N . ILE B 1 373 ? 22.969 10.383 4.617 1 84.5 373 ILE B N 1
ATOM 6538 C CA . ILE B 1 373 ? 22.297 9.109 4.848 1 84.5 373 ILE B CA 1
ATOM 6539 C C . ILE B 1 373 ? 21.812 8.531 3.516 1 84.5 373 ILE B C 1
ATOM 6541 O O . ILE B 1 373 ? 21.688 7.316 3.369 1 84.5 373 ILE B O 1
ATOM 6545 N N . PHE B 1 374 ? 21.547 9.383 2.553 1 81.19 374 PHE B N 1
ATOM 6546 C CA . PHE B 1 374 ? 21.031 8.938 1.265 1 81.19 374 PHE B CA 1
ATOM 6547 C C . PHE B 1 374 ? 22.047 8.062 0.55 1 81.19 374 PHE B C 1
ATOM 6549 O O . PHE B 1 374 ? 21.703 7.289 -0.347 1 81.19 374 PHE B O 1
ATOM 6556 N N . GLU B 1 375 ? 23.203 8.133 0.975 1 80.62 375 GLU B N 1
ATOM 6557 C CA . GLU B 1 375 ? 24.281 7.402 0.328 1 80.62 375 GLU B CA 1
ATOM 6558 C C . GLU B 1 375 ? 24.609 6.121 1.09 1 80.62 375 GLU B C 1
ATOM 6560 O O . GLU B 1 375 ? 25.406 5.297 0.617 1 80.62 375 GLU B O 1
ATOM 6565 N N . MET B 1 376 ? 24.031 6.023 2.207 1 85 376 MET B N 1
ATOM 6566 C CA . MET B 1 376 ? 24.266 4.828 3.012 1 85 376 MET B CA 1
ATOM 6567 C C . MET B 1 376 ? 23.531 3.627 2.438 1 85 376 MET B C 1
ATOM 6569 O O . MET B 1 376 ? 22.391 3.754 1.975 1 85 376 MET B O 1
ATOM 6573 N N . SER B 1 377 ? 24.172 2.521 2.514 1 85.44 377 SER B N 1
ATOM 6574 C CA . SER B 1 377 ? 23.516 1.28 2.129 1 85.44 377 SER B CA 1
ATOM 6575 C C . SER B 1 377 ? 22.484 0.857 3.172 1 85.44 377 SER B C 1
ATOM 6577 O O . SER B 1 377 ? 22.5 1.354 4.301 1 85.44 377 SER B O 1
ATOM 6579 N N . GLU B 1 378 ? 21.656 0.026 2.775 1 84.19 378 GLU B N 1
ATOM 6580 C CA . GLU B 1 378 ? 20.672 -0.504 3.709 1 84.19 378 GLU B CA 1
ATOM 6581 C C . GLU B 1 378 ? 21.344 -1.202 4.887 1 84.19 378 GLU B C 1
ATOM 6583 O O . GLU B 1 378 ? 20.891 -1.088 6.027 1 84.19 378 GLU B O 1
ATOM 6588 N N . GLU B 1 379 ? 22.312 -1.918 4.59 1 85.62 379 GLU B N 1
ATOM 6589 C CA . GLU B 1 379 ? 23.062 -2.633 5.629 1 85.62 379 GLU B CA 1
ATOM 6590 C C . GLU B 1 379 ? 23.688 -1.663 6.625 1 85.62 379 GLU B C 1
ATOM 6592 O O . GLU B 1 379 ? 23.656 -1.899 7.832 1 85.62 379 GLU B O 1
ATOM 6597 N N . GLU B 1 380 ? 24.203 -0.632 6.102 1 87.69 380 GLU B N 1
ATOM 6598 C CA . GLU B 1 380 ? 24.828 0.366 6.957 1 87.69 380 GLU B CA 1
ATOM 6599 C C . GLU B 1 380 ? 23.812 1.055 7.855 1 87.69 380 GLU B C 1
ATOM 6601 O O . GLU B 1 380 ? 24.062 1.28 9.039 1 87.69 380 GLU B O 1
ATOM 6606 N N . ARG B 1 381 ? 22.75 1.382 7.328 1 89.69 381 ARG B N 1
ATOM 6607 C CA . ARG B 1 381 ? 21.688 2.014 8.109 1 89.69 381 ARG B CA 1
ATOM 6608 C C . ARG B 1 381 ? 21.203 1.092 9.227 1 89.69 381 ARG B C 1
ATOM 6610 O O . ARG B 1 381 ? 21 1.536 10.359 1 89.69 381 ARG B O 1
ATOM 6617 N N . ALA B 1 382 ? 21.094 -0.158 8.859 1 87.69 382 ALA B N 1
ATOM 6618 C CA . ALA B 1 382 ? 20.672 -1.146 9.852 1 87.69 382 ALA B CA 1
ATOM 6619 C C . ALA B 1 382 ? 21.688 -1.271 10.977 1 87.69 382 ALA B C 1
ATOM 6621 O O . ALA B 1 382 ? 21.328 -1.356 12.148 1 87.69 382 ALA B O 1
ATOM 6622 N N . ARG B 1 383 ? 22.922 -1.301 10.633 1 88.31 383 ARG B N 1
ATOM 6623 C CA . ARG B 1 383 ? 24 -1.416 11.609 1 88.31 383 ARG B CA 1
ATOM 6624 C C . ARG B 1 383 ? 24.016 -0.219 12.555 1 88.31 383 ARG B C 1
ATOM 6626 O O . ARG B 1 383 ? 24.344 -0.359 13.734 1 88.31 383 ARG B O 1
ATOM 6633 N N . ARG B 1 384 ? 23.594 0.88 12.023 1 89.62 384 ARG B N 1
ATOM 6634 C CA . ARG B 1 384 ? 23.625 2.107 12.812 1 89.62 384 ARG B CA 1
ATOM 6635 C C . ARG B 1 384 ? 22.297 2.322 13.531 1 89.62 384 ARG B C 1
ATOM 6637 O O . ARG B 1 384 ? 22.125 3.318 14.234 1 89.62 384 ARG B O 1
ATOM 6644 N N . GLY B 1 385 ? 21.375 1.442 13.211 1 89.12 385 GLY B N 1
ATOM 6645 C CA . GLY B 1 385 ? 20.078 1.53 13.875 1 89.12 385 GLY B CA 1
ATOM 6646 C C . GLY B 1 385 ? 19.219 2.672 13.359 1 89.12 385 GLY B C 1
ATOM 6647 O O . GLY B 1 385 ? 18.422 3.238 14.109 1 89.12 385 GLY B O 1
ATOM 6648 N N . ILE B 1 386 ? 19.453 3.066 12.164 1 92.75 386 ILE B N 1
ATOM 6649 C CA . ILE B 1 386 ? 18.688 4.148 11.555 1 92.75 386 ILE B CA 1
ATOM 6650 C C . ILE B 1 386 ? 17.406 3.6 10.945 1 92.75 386 ILE B C 1
ATOM 6652 O O . ILE B 1 386 ? 17.438 2.855 9.961 1 92.75 386 ILE B O 1
ATOM 6656 N N . GLY B 1 387 ? 16.328 3.912 11.609 1 93.06 387 GLY B N 1
ATOM 6657 C CA . GLY B 1 387 ? 15.039 3.48 11.109 1 93.06 387 GLY B CA 1
ATOM 6658 C C . GLY B 1 387 ? 14.484 4.379 10.016 1 93.06 387 GLY B C 1
ATOM 6659 O O . GLY B 1 387 ? 15.125 5.363 9.641 1 93.06 387 GLY B O 1
ATOM 6660 N N . SER B 1 388 ? 13.344 3.977 9.484 1 95.06 388 SER B N 1
ATOM 6661 C CA . SER B 1 388 ? 12.695 4.758 8.438 1 95.06 388 SER B CA 1
ATOM 6662 C C . SER B 1 388 ? 11.258 5.113 8.812 1 95.06 388 SER B C 1
ATOM 6664 O O . SER B 1 388 ? 10.641 4.422 9.625 1 95.06 388 SER B O 1
ATOM 6666 N N . LEU B 1 389 ? 10.82 6.23 8.273 1 97.69 389 LEU B N 1
ATOM 6667 C CA . LEU B 1 389 ? 9.406 6.574 8.367 1 97.69 389 LEU B CA 1
ATOM 6668 C C . LEU B 1 389 ? 8.547 5.547 7.633 1 97.69 389 LEU B C 1
ATOM 6670 O O . LEU B 1 389 ? 9.062 4.762 6.828 1 97.69 389 LEU B O 1
ATOM 6674 N N . PRO B 1 390 ? 7.238 5.52 7.996 1 97.25 390 PRO B N 1
ATOM 6675 C CA . PRO B 1 390 ? 6.379 4.652 7.188 1 97.25 390 PRO B CA 1
ATOM 6676 C C . PRO B 1 390 ? 6.5 4.926 5.691 1 97.25 390 PRO B C 1
ATOM 6678 O O . PRO B 1 390 ? 6.609 6.086 5.277 1 97.25 390 PRO B O 1
ATOM 6681 N N . GLY B 1 391 ? 6.453 3.852 4.922 1 95.69 391 GLY B N 1
ATOM 6682 C CA . GLY B 1 391 ? 6.598 3.996 3.482 1 95.69 391 GLY B CA 1
ATOM 6683 C C . GLY B 1 391 ? 5.27 4.098 2.758 1 95.69 391 GLY B C 1
ATOM 6684 O O . GLY B 1 391 ? 5.234 4.316 1.545 1 95.69 391 GLY B O 1
ATOM 6685 N N . SER B 1 392 ? 4.176 3.936 3.48 1 97 392 SER B N 1
ATOM 6686 C CA . SER B 1 392 ? 2.832 3.99 2.916 1 97 392 SER B CA 1
ATOM 6687 C C . SER B 1 392 ? 1.813 4.445 3.959 1 97 392 SER B C 1
ATOM 6689 O O . SER B 1 392 ? 2.098 4.434 5.156 1 97 392 SER B O 1
ATOM 6691 N N . LEU B 1 393 ? 0.665 4.875 3.41 1 98.38 393 LEU B N 1
ATOM 6692 C CA . LEU B 1 393 ? -0.416 5.23 4.324 1 98.38 393 LEU B CA 1
ATOM 6693 C C . LEU B 1 393 ? -0.82 4.031 5.176 1 98.38 393 LEU B C 1
ATOM 6695 O O . LEU B 1 393 ? -1.15 4.188 6.355 1 98.38 393 LEU B O 1
ATOM 6699 N N . GLU B 1 394 ? -0.814 2.826 4.586 1 97.62 394 GLU B N 1
ATOM 6700 C CA . GLU B 1 394 ? -1.146 1.608 5.32 1 97.62 394 GLU B CA 1
ATOM 6701 C C . GLU B 1 394 ? -0.234 1.426 6.527 1 97.62 394 GLU B C 1
ATOM 6703 O O . GLU B 1 394 ? -0.706 1.155 7.633 1 97.62 394 GLU B O 1
ATOM 6708 N N . GLU B 1 395 ? 1.02 1.519 6.266 1 97.19 395 GLU B N 1
ATOM 6709 C CA . GLU B 1 395 ? 1.994 1.352 7.34 1 97.19 395 GLU B CA 1
ATOM 6710 C C . GLU B 1 395 ? 1.823 2.424 8.414 1 97.19 395 GLU B C 1
ATOM 6712 O O . GLU B 1 395 ? 1.938 2.139 9.602 1 97.19 395 GLU B O 1
ATOM 6717 N N . ALA B 1 396 ? 1.551 3.67 8.023 1 98.62 396 ALA B N 1
ATOM 6718 C CA . ALA B 1 396 ? 1.338 4.766 8.961 1 98.62 396 ALA B CA 1
ATOM 6719 C C . ALA B 1 396 ? 0.103 4.52 9.828 1 98.62 396 ALA B C 1
ATOM 6721 O O . ALA B 1 396 ? 0.109 4.805 11.023 1 98.62 396 ALA B O 1
ATOM 6722 N N . ILE B 1 397 ? -0.949 4.02 9.211 1 98.44 397 ILE B N 1
ATOM 6723 C CA . ILE B 1 397 ? -2.188 3.711 9.914 1 98.44 397 ILE B CA 1
ATOM 6724 C C . ILE B 1 397 ? -1.915 2.684 11.016 1 98.44 397 ILE B C 1
ATOM 6726 O O . ILE B 1 397 ? -2.369 2.842 12.148 1 98.44 397 ILE B O 1
ATOM 6730 N N . LYS B 1 398 ? -1.148 1.638 10.648 1 97 398 LYS B N 1
ATOM 6731 C CA . LYS B 1 398 ? -0.848 0.581 11.609 1 97 398 LYS B CA 1
ATOM 6732 C C . LYS B 1 398 ? -0.076 1.13 12.805 1 97 398 LYS B C 1
ATOM 6734 O O . LYS B 1 398 ? -0.369 0.783 13.945 1 97 398 LYS B O 1
ATOM 6739 N N . GLU B 1 399 ? 0.925 1.977 12.531 1 98.25 399 GLU B N 1
ATOM 6740 C CA . GLU B 1 399 ? 1.707 2.586 13.602 1 98.25 399 GLU B CA 1
ATOM 6741 C C . GLU B 1 399 ? 0.838 3.482 14.484 1 98.25 399 GLU B C 1
ATOM 6743 O O . GLU B 1 399 ? 0.948 3.453 15.711 1 98.25 399 GLU B O 1
ATOM 6748 N N . PHE B 1 400 ? -0.007 4.254 13.891 1 98.69 400 PHE B N 1
ATOM 6749 C CA . PHE B 1 400 ? -0.894 5.188 14.57 1 98.69 400 PHE B CA 1
ATOM 6750 C C . PHE B 1 400 ? -1.893 4.445 15.445 1 98.69 400 PHE B C 1
ATOM 6752 O O . PHE B 1 400 ? -2.131 4.832 16.594 1 98.69 400 PHE B O 1
ATOM 6759 N N . GLU B 1 401 ? -2.414 3.406 14.906 1 98.06 401 GLU B N 1
ATOM 6760 C CA . GLU B 1 401 ? -3.447 2.625 15.578 1 98.06 401 GLU B CA 1
ATOM 6761 C C . GLU B 1 401 ? -2.953 2.098 16.922 1 98.06 401 GLU B C 1
ATOM 6763 O O . GLU B 1 401 ? -3.725 2 17.875 1 98.06 401 GLU B O 1
ATOM 6768 N N . ASN B 1 402 ? -1.708 1.847 17.016 1 97.06 402 ASN B N 1
ATOM 6769 C CA . ASN B 1 402 ? -1.152 1.232 18.219 1 97.06 402 ASN B CA 1
ATOM 6770 C C . ASN B 1 402 ? -0.467 2.264 19.109 1 97.06 402 ASN B C 1
ATOM 6772 O O . ASN B 1 402 ? 0.192 1.905 20.094 1 97.06 402 ASN B O 1
ATOM 6776 N N . SER B 1 403 ? -0.645 3.529 18.906 1 98.5 403 SER B N 1
ATOM 6777 C CA . SER B 1 403 ? 0.081 4.57 19.625 1 98.5 403 SER B CA 1
ATOM 6778 C C . SER B 1 403 ? -0.721 5.078 20.828 1 98.5 403 SER B C 1
ATOM 6780 O O . SER B 1 403 ? -1.756 5.727 20.656 1 98.5 403 SER B O 1
ATOM 6782 N N . ALA B 1 404 ? -0.206 4.906 21.969 1 98.56 404 ALA B N 1
ATOM 6783 C CA . ALA B 1 404 ? -0.818 5.461 23.172 1 98.56 404 ALA B CA 1
ATOM 6784 C C . ALA B 1 404 ? -0.665 6.977 23.219 1 98.56 404 ALA B C 1
ATOM 6786 O O . ALA B 1 404 ? -1.581 7.688 23.656 1 98.56 404 ALA B O 1
ATOM 6787 N N . LEU B 1 405 ? 0.442 7.48 22.781 1 98.75 405 LEU B N 1
ATOM 6788 C CA . LEU B 1 405 ? 0.706 8.914 22.828 1 98.75 405 LEU B CA 1
ATOM 6789 C C . LEU B 1 405 ? -0.242 9.672 21.906 1 98.75 405 LEU B C 1
ATOM 6791 O O . LEU B 1 405 ? -0.772 10.727 22.281 1 98.75 405 LEU B O 1
ATOM 6795 N N . MET B 1 406 ? -0.419 9.172 20.672 1 98.81 406 MET B N 1
ATOM 6796 C CA . MET B 1 406 ? -1.319 9.852 19.75 1 98.81 406 MET B CA 1
ATOM 6797 C C . MET B 1 406 ? -2.758 9.805 20.25 1 98.81 406 MET B C 1
ATOM 6799 O O . MET B 1 406 ? -3.506 10.773 20.094 1 98.81 406 MET B O 1
ATOM 6803 N N . ARG B 1 407 ? -3.131 8.68 20.828 1 98.62 407 ARG B N 1
ATOM 6804 C CA . ARG B 1 407 ? -4.473 8.57 21.391 1 98.62 407 ARG B CA 1
ATOM 6805 C C . ARG B 1 407 ? -4.688 9.586 22.5 1 98.62 407 ARG B C 1
ATOM 6807 O O . ARG B 1 407 ? -5.715 10.266 22.547 1 98.62 407 ARG B O 1
ATOM 6814 N N . GLU B 1 408 ? -3.748 9.656 23.328 1 98.62 408 GLU B N 1
ATOM 6815 C CA . GLU B 1 408 ? -3.828 10.609 24.438 1 98.62 408 GLU B CA 1
ATOM 6816 C C . GLU B 1 408 ? -3.826 12.047 23.922 1 98.62 408 GLU B C 1
ATOM 6818 O O . GLU B 1 408 ? -4.602 12.883 24.406 1 98.62 408 GLU B O 1
ATOM 6823 N N . THR B 1 409 ? -3.035 12.391 22.984 1 98.75 409 THR B N 1
ATOM 6824 C CA . THR B 1 409 ? -2.834 13.75 22.5 1 98.75 409 THR B CA 1
ATOM 6825 C C . THR B 1 409 ? -4.059 14.234 21.734 1 98.75 409 THR B C 1
ATOM 6827 O O . THR B 1 409 ? -4.543 15.344 21.953 1 98.75 409 THR B O 1
ATOM 6830 N N . LEU B 1 410 ? -4.562 13.414 20.828 1 98.56 410 LEU B N 1
ATOM 6831 C CA . LEU B 1 410 ? -5.66 13.82 19.969 1 98.56 410 LEU B CA 1
ATOM 6832 C C . LEU B 1 410 ? -7 13.672 20.672 1 98.56 410 LEU B C 1
ATOM 6834 O O . LEU B 1 410 ? -7.977 14.336 20.312 1 98.56 410 LEU B O 1
ATOM 6838 N N . GLY B 1 411 ? -7.047 12.82 21.688 1 97.94 411 GLY B N 1
ATOM 6839 C CA . GLY B 1 411 ? -8.305 12.461 22.328 1 97.94 411 GLY B CA 1
ATOM 6840 C C . GLY B 1 411 ? -9.039 11.344 21.609 1 97.94 411 GLY B C 1
ATOM 6841 O O . GLY B 1 411 ? -8.898 11.18 20.406 1 97.94 411 GLY B O 1
ATOM 6842 N N . GLU B 1 412 ? -9.859 10.68 22.328 1 96.88 412 GLU B N 1
ATOM 6843 C CA . GLU B 1 412 ? -10.531 9.484 21.828 1 96.88 412 GLU B CA 1
ATOM 6844 C C . GLU B 1 412 ? -11.359 9.797 20.578 1 96.88 412 GLU B C 1
ATOM 6846 O O . GLU B 1 412 ? -11.359 9.023 19.625 1 96.88 412 GLU B O 1
ATOM 6851 N N . HIS B 1 413 ? -12.031 10.906 20.594 1 94.81 413 HIS B N 1
ATOM 6852 C CA . HIS B 1 413 ? -12.93 11.25 19.5 1 94.81 413 HIS B CA 1
ATOM 6853 C C . HIS B 1 413 ? -12.18 11.414 18.188 1 94.81 413 HIS B C 1
ATOM 6855 O O . HIS B 1 413 ? -12.461 10.711 17.203 1 94.81 413 HIS B O 1
ATOM 6861 N N . ILE B 1 414 ? -11.234 12.297 18.172 1 97.44 414 ILE B N 1
ATOM 6862 C CA . ILE B 1 414 ? -10.484 12.562 16.953 1 97.44 414 ILE B CA 1
ATOM 6863 C C . ILE B 1 414 ? -9.664 11.328 16.578 1 97.44 414 ILE B C 1
ATOM 6865 O O . ILE B 1 414 ? -9.578 10.961 15.398 1 97.44 414 ILE B O 1
ATOM 6869 N N . PHE B 1 415 ? -9.07 10.672 17.578 1 98.19 415 PHE B N 1
ATOM 6870 C CA . PHE B 1 415 ? -8.258 9.484 17.312 1 98.19 415 PHE B CA 1
ATOM 6871 C C . PHE B 1 415 ? -9.055 8.438 16.547 1 98.19 415 PHE B C 1
ATOM 6873 O O . PHE B 1 415 ? -8.609 7.949 15.508 1 98.19 415 PHE B O 1
ATOM 6880 N N . GLU B 1 416 ? -10.219 8.141 16.984 1 96.81 416 GLU B N 1
ATOM 6881 C CA . GLU B 1 416 ? -11.039 7.09 16.391 1 96.81 416 GLU B CA 1
ATOM 6882 C C . GLU B 1 416 ? -11.562 7.504 15.016 1 96.81 416 GLU B C 1
ATOM 6884 O O . GLU B 1 416 ? -11.531 6.719 14.07 1 96.81 416 GLU B O 1
ATOM 6889 N N . LYS B 1 417 ? -12.055 8.719 14.922 1 95.75 417 LYS B N 1
ATOM 6890 C CA . LYS B 1 417 ? -12.633 9.188 13.664 1 95.75 417 LYS B CA 1
ATOM 6891 C C . LYS B 1 417 ? -11.562 9.352 12.586 1 95.75 417 LYS B C 1
ATOM 6893 O O . LYS B 1 417 ? -11.805 9.062 11.414 1 95.75 417 LYS B O 1
ATOM 6898 N N . TYR B 1 418 ? -10.406 9.852 13.031 1 97.31 418 TYR B N 1
ATOM 6899 C CA . TYR B 1 418 ? -9.289 10.008 12.109 1 97.31 418 TYR B CA 1
ATOM 6900 C C . TYR B 1 418 ? -8.836 8.648 11.578 1 97.31 418 TYR B C 1
ATOM 6902 O O . TYR B 1 418 ? -8.633 8.484 10.375 1 97.31 418 TYR B O 1
ATOM 6910 N N . LEU B 1 419 ? -8.688 7.727 12.492 1 97.44 419 LEU B N 1
ATOM 6911 C CA . LEU B 1 419 ? -8.266 6.375 12.141 1 97.44 419 LEU B CA 1
ATOM 6912 C C . LEU B 1 419 ? -9.258 5.734 11.172 1 97.44 419 LEU B C 1
ATOM 6914 O O . LEU B 1 419 ? -8.859 5.164 10.156 1 97.44 419 LEU B O 1
ATOM 6918 N N . GLU B 1 420 ? -10.5 5.812 11.438 1 96 420 GLU B N 1
ATOM 6919 C CA . GLU B 1 420 ? -11.539 5.254 10.586 1 96 420 GLU B CA 1
ATOM 6920 C C . GLU B 1 420 ? -11.492 5.855 9.188 1 96 420 GLU B C 1
ATOM 6922 O O . GLU B 1 420 ? -11.547 5.133 8.195 1 96 420 GLU B O 1
ATOM 6927 N N . ALA B 1 421 ? -11.398 7.156 9.164 1 96.38 421 ALA B N 1
ATOM 6928 C CA . ALA B 1 421 ? -11.391 7.859 7.883 1 96.38 421 ALA B CA 1
ATOM 6929 C C . ALA B 1 421 ? -10.172 7.469 7.047 1 96.38 421 ALA B C 1
ATOM 6931 O O . ALA B 1 421 ? -10.281 7.297 5.832 1 96.38 421 ALA B O 1
ATOM 6932 N N . LYS B 1 422 ? -9.062 7.332 7.703 1 98.12 422 LYS B N 1
ATOM 6933 C CA . LYS B 1 422 ? -7.836 7.027 6.973 1 98.12 422 LYS B CA 1
ATOM 6934 C C . LYS B 1 422 ? -7.824 5.578 6.5 1 98.12 422 LYS B C 1
ATOM 6936 O O . LYS B 1 422 ? -7.281 5.27 5.438 1 98.12 422 LYS B O 1
ATOM 6941 N N . LYS B 1 423 ? -8.398 4.684 7.277 1 96.56 423 LYS B N 1
ATOM 6942 C CA . LYS B 1 423 ? -8.555 3.305 6.828 1 96.56 423 LYS B CA 1
ATOM 6943 C C . LYS B 1 423 ? -9.438 3.234 5.578 1 96.56 423 LYS B C 1
ATOM 6945 O O . LYS B 1 423 ? -9.125 2.5 4.637 1 96.56 423 LYS B O 1
ATOM 6950 N N . LEU B 1 424 ? -10.531 3.994 5.562 1 96.12 424 LEU B N 1
ATOM 6951 C CA . LEU B 1 424 ? -11.422 4.039 4.41 1 96.12 424 LEU B CA 1
ATOM 6952 C C . LEU B 1 424 ? -10.711 4.609 3.189 1 96.12 424 LEU B C 1
ATOM 6954 O O . LEU B 1 424 ? -10.891 4.117 2.074 1 96.12 424 LEU B O 1
ATOM 6958 N N . GLU B 1 425 ? -9.938 5.648 3.451 1 97.31 425 GLU B N 1
ATOM 6959 C CA . GLU B 1 425 ? -9.164 6.258 2.375 1 97.31 425 GLU B CA 1
ATOM 6960 C C . GLU B 1 425 ? -8.188 5.262 1.763 1 97.31 425 GLU B C 1
ATOM 6962 O O . GLU B 1 425 ? -8.109 5.129 0.54 1 97.31 425 GLU B O 1
ATOM 6967 N N . TRP B 1 426 ? -7.461 4.566 2.57 1 97.56 426 TRP B N 1
ATOM 6968 C CA . TRP B 1 426 ? -6.52 3.562 2.09 1 97.56 426 TRP B CA 1
ATOM 6969 C C . TRP B 1 426 ? -7.238 2.459 1.327 1 97.56 426 TRP B C 1
ATOM 6971 O O . TRP B 1 426 ? -6.77 2.01 0.278 1 97.56 426 TRP B O 1
ATOM 6981 N N . ASP B 1 427 ? -8.336 1.988 1.878 1 95.88 427 ASP B N 1
ATOM 6982 C CA . ASP B 1 427 ? -9.102 0.919 1.24 1 95.88 427 ASP B CA 1
ATOM 6983 C C . ASP B 1 427 ? -9.562 1.33 -0.156 1 95.88 427 ASP B C 1
ATOM 6985 O O . ASP B 1 427 ? -9.523 0.527 -1.091 1 95.88 427 ASP B O 1
ATOM 6989 N N . ASP B 1 428 ? -10.031 2.58 -0.264 1 96.44 428 ASP B N 1
ATOM 6990 C CA . ASP B 1 428 ? -10.461 3.082 -1.563 1 96.44 428 ASP B CA 1
ATOM 6991 C C . ASP B 1 428 ? -9.305 3.098 -2.562 1 96.44 428 ASP B C 1
ATOM 6993 O O . ASP B 1 428 ? -9.469 2.695 -3.717 1 96.44 428 ASP B O 1
ATOM 6997 N N . TYR B 1 429 ? -8.172 3.51 -2.145 1 97.81 429 TYR B N 1
ATOM 6998 C CA . TYR B 1 429 ? -6.992 3.568 -2.994 1 97.81 429 TYR B CA 1
ATOM 6999 C C . TYR B 1 429 ? -6.539 2.17 -3.4 1 97.81 429 TYR B C 1
ATOM 7001 O O . TYR B 1 429 ? -6.316 1.901 -4.582 1 97.81 429 TYR B O 1
ATOM 7009 N N . ARG B 1 430 ? -6.367 1.263 -2.391 1 96 430 ARG B N 1
ATOM 7010 C CA . ARG B 1 430 ? -5.727 -0.027 -2.627 1 96 430 ARG B CA 1
ATOM 7011 C C . ARG B 1 430 ? -6.613 -0.93 -3.48 1 96 430 ARG B C 1
ATOM 7013 O O . ARG B 1 430 ? -6.133 -1.909 -4.059 1 96 430 ARG B O 1
ATOM 7020 N N . THR B 1 431 ? -7.941 -0.665 -3.533 1 95.19 431 THR B N 1
ATOM 7021 C CA . THR B 1 431 ? -8.844 -1.549 -4.258 1 95.19 431 THR B CA 1
ATOM 7022 C C . THR B 1 431 ? -9.008 -1.088 -5.703 1 95.19 431 THR B C 1
ATOM 7024 O O . THR B 1 431 ? -9.531 -1.826 -6.543 1 95.19 431 THR B O 1
ATOM 7027 N N . LYS B 1 432 ? -8.555 0.147 -6.051 1 96.69 432 LYS B N 1
ATOM 7028 C CA . LYS B 1 432 ? -8.617 0.621 -7.43 1 96.69 432 LYS B CA 1
ATOM 7029 C C . LYS B 1 432 ? -7.527 -0.025 -8.281 1 96.69 432 LYS B C 1
ATOM 7031 O O . LYS B 1 432 ? -6.465 -0.382 -7.773 1 96.69 432 LYS B O 1
ATOM 7036 N N . VAL B 1 433 ? -7.852 -0.266 -9.531 1 97.56 433 VAL B N 1
ATOM 7037 C CA . VAL B 1 433 ? -6.844 -0.716 -10.484 1 97.56 433 VAL B CA 1
ATOM 7038 C C . VAL B 1 433 ? -6.184 0.491 -11.148 1 97.56 433 VAL B C 1
ATOM 7040 O O . VAL B 1 433 ? -6.855 1.284 -11.812 1 97.56 433 VAL B O 1
ATOM 7043 N N . HIS B 1 434 ? -4.879 0.692 -10.945 1 97.69 434 HIS B N 1
ATOM 7044 C CA . HIS B 1 434 ? -4.172 1.862 -11.453 1 97.69 434 HIS B CA 1
ATOM 7045 C C . HIS B 1 434 ? -3.516 1.568 -12.797 1 97.69 434 HIS B C 1
ATOM 7047 O O . HIS B 1 434 ? -3.221 0.412 -13.109 1 97.69 434 HIS B O 1
ATOM 7053 N N . GLN B 1 435 ? -3.293 2.645 -13.57 1 96.69 435 GLN B N 1
ATOM 7054 C CA . GLN B 1 435 ? -2.709 2.51 -14.898 1 96.69 435 GLN B CA 1
ATOM 7055 C C . GLN B 1 435 ? -1.382 1.761 -14.844 1 96.69 435 GLN B C 1
ATOM 7057 O O . GLN B 1 435 ? -1.052 1.005 -15.766 1 96.69 435 GLN B O 1
ATOM 7062 N N . TRP B 1 436 ? -0.59 1.999 -13.797 1 97.38 436 TRP B N 1
ATOM 7063 C CA . TRP B 1 436 ? 0.676 1.3 -13.602 1 97.38 436 TRP B CA 1
ATOM 7064 C C . TRP B 1 436 ? 0.486 -0.21 -13.703 1 97.38 436 TRP B C 1
ATOM 7066 O O . TRP B 1 436 ? 1.3 -0.905 -14.312 1 97.38 436 TRP B O 1
ATOM 7076 N N . GLU B 1 437 ? -0.581 -0.781 -13.133 1 97.88 437 GLU B N 1
ATOM 7077 C CA . GLU B 1 437 ? -0.864 -2.213 -13.141 1 97.88 437 GLU B CA 1
ATOM 7078 C C . GLU B 1 437 ? -1.174 -2.705 -14.547 1 97.88 437 GLU B C 1
ATOM 7080 O O . GLU B 1 437 ? -0.693 -3.762 -14.961 1 97.88 437 GLU B O 1
ATOM 7085 N N . ILE B 1 438 ? -2.025 -1.912 -15.227 1 96.81 438 ILE B N 1
ATOM 7086 C CA . ILE B 1 438 ? -2.389 -2.273 -16.594 1 96.81 438 ILE B CA 1
ATOM 7087 C C . ILE B 1 438 ? -1.138 -2.316 -17.469 1 96.81 438 ILE B C 1
ATOM 7089 O O . ILE B 1 438 ? -0.906 -3.293 -18.188 1 96.81 438 ILE B O 1
ATOM 7093 N N . ASP B 1 439 ? -0.288 -1.275 -17.312 1 95.88 439 ASP B N 1
ATOM 7094 C CA . ASP B 1 439 ? 0.93 -1.18 -18.125 1 95.88 439 ASP B CA 1
ATOM 7095 C C . ASP B 1 439 ? 1.898 -2.311 -17.781 1 95.88 439 ASP B C 1
ATOM 7097 O O . ASP B 1 439 ? 2.625 -2.795 -18.656 1 95.88 439 ASP B O 1
ATOM 7101 N N . SER B 1 440 ? 1.867 -2.73 -16.547 1 95.81 440 SER B N 1
ATOM 7102 C CA . SER B 1 440 ? 2.871 -3.67 -16.062 1 95.81 440 SER B CA 1
ATOM 7103 C C . SER B 1 440 ? 2.449 -5.113 -16.312 1 95.81 440 SER B C 1
ATOM 7105 O O . SER B 1 440 ? 3.295 -5.988 -16.516 1 95.81 440 SER B O 1
ATOM 7107 N N . TYR B 1 441 ? 1.107 -5.391 -16.312 1 96.44 441 TYR B N 1
ATOM 7108 C CA . TYR B 1 441 ? 0.721 -6.789 -16.156 1 96.44 441 TYR B CA 1
ATOM 7109 C C . TYR B 1 441 ? -0.117 -7.258 -17.344 1 96.44 441 TYR B C 1
ATOM 7111 O O . TYR B 1 441 ? -0.121 -8.445 -17.672 1 96.44 441 TYR B O 1
ATOM 7119 N N . LEU B 1 442 ? -0.867 -6.379 -18.016 1 95.38 442 LEU B N 1
ATOM 7120 C CA . LEU B 1 442 ? -1.898 -6.789 -18.969 1 95.38 442 LEU B CA 1
ATOM 7121 C C . LEU B 1 442 ? -1.302 -7.625 -20.094 1 95.38 442 LEU B C 1
ATOM 7123 O O . LEU B 1 442 ? -1.841 -8.68 -20.438 1 95.38 442 LEU B O 1
ATOM 7127 N N . THR B 1 443 ? -0.172 -7.145 -20.594 1 91.06 443 THR B N 1
ATOM 7128 C CA . THR B 1 443 ? 0.461 -7.844 -21.719 1 91.06 443 THR B CA 1
ATOM 7129 C C . THR B 1 443 ? 1.288 -9.023 -21.219 1 91.06 443 THR B C 1
ATOM 7131 O O . THR B 1 443 ? 1.341 -10.07 -21.859 1 91.06 443 THR B O 1
ATOM 7134 N N . LYS B 1 444 ? 1.859 -8.898 -20.047 1 91.56 444 LYS B N 1
ATOM 7135 C CA . LYS B 1 444 ? 2.781 -9.898 -19.516 1 91.56 444 LYS B CA 1
ATOM 7136 C C . LYS B 1 444 ? 2.037 -11.156 -19.078 1 91.56 444 LYS B C 1
ATOM 7138 O O . LYS B 1 444 ? 2.545 -12.273 -19.234 1 91.56 444 LYS B O 1
ATOM 7143 N N . TYR B 1 445 ? 0.873 -10.93 -18.531 1 93.88 445 TYR B N 1
ATOM 7144 C CA . TYR B 1 445 ? 0.138 -12.07 -18 1 93.88 445 TYR B CA 1
ATOM 7145 C C . TYR B 1 445 ? -1.097 -12.367 -18.844 1 93.88 445 TYR B C 1
ATOM 7147 O O . TYR B 1 445 ? -1.717 -13.422 -18.688 1 93.88 445 TYR B O 1
#